Protein AF-0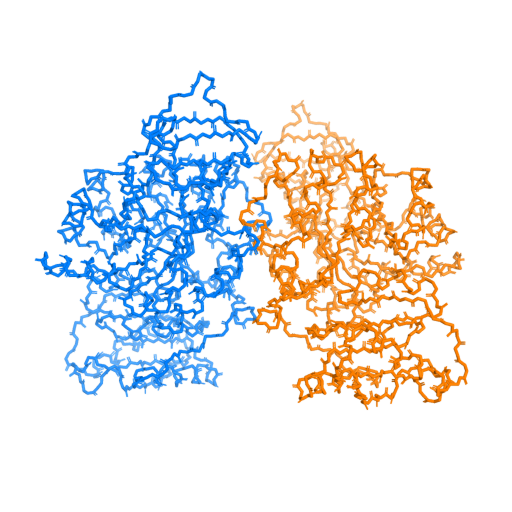000000065974204 (afdb_homodimer)

Structure (mmCIF, N/CA/C/O backbone):
data_AF-0000000065974204-model_v1
#
loop_
_entity.id
_entity.type
_entity.pdbx_description
1 polymer 'Pyruvate kinase'
#
loop_
_atom_site.group_PDB
_atom_site.id
_atom_site.type_symbol
_atom_site.label_atom_id
_atom_site.label_alt_id
_atom_site.label_comp_id
_atom_site.label_asym_id
_atom_site.label_entity_id
_atom_site.label_seq_id
_atom_site.pdbx_PDB_ins_code
_atom_site.Cartn_x
_atom_site.Cartn_y
_atom_site.Cartn_z
_atom_site.occupancy
_atom_site.B_iso_or_equiv
_atom_site.auth_seq_id
_atom_site.auth_comp_id
_atom_site.auth_asym_id
_atom_site.auth_atom_id
_atom_site.pdbx_PDB_model_num
ATOM 1 N N . MET A 1 1 ? -23.641 -4.953 14.516 1 28.25 1 MET A N 1
ATOM 2 C CA . MET A 1 1 ? -22.344 -4.434 14.914 1 28.25 1 MET A CA 1
ATOM 3 C C . MET A 1 1 ? -22.297 -2.912 14.797 1 28.25 1 MET A C 1
ATOM 5 O O . MET A 1 1 ? -22.609 -2.357 13.742 1 28.25 1 MET A O 1
ATOM 9 N N . VAL A 1 2 ? -22.734 -2.168 15.734 1 37.78 2 VAL A N 1
ATOM 10 C CA . VAL A 1 2 ? -22.703 -0.71 15.719 1 37.78 2 VAL A CA 1
ATOM 11 C C . VAL A 1 2 ? -21.5 -0.233 14.898 1 37.78 2 VAL A C 1
ATOM 13 O O . VAL A 1 2 ? -20.359 -0.632 15.156 1 37.78 2 VAL A O 1
ATOM 16 N N . GLY A 1 3 ? -21.562 -0.154 13.695 1 47.69 3 GLY A N 1
ATOM 17 C CA . GLY A 1 3 ? -20.531 0.169 12.711 1 47.69 3 GLY A CA 1
ATOM 18 C C . GLY A 1 3 ? -19.422 1.04 13.266 1 47.69 3 GLY A C 1
ATOM 19 O O . GLY A 1 3 ? -19.688 2.119 13.805 1 47.69 3 GLY A O 1
ATOM 20 N N . MET A 1 4 ? -18.312 0.484 13.617 1 61.38 4 MET A N 1
ATOM 21 C CA . MET A 1 4 ? -17.188 1.165 14.273 1 61.38 4 MET A CA 1
ATOM 22 C C . MET A 1 4 ? -16.859 2.467 13.555 1 61.38 4 MET A C 1
ATOM 24 O O . MET A 1 4 ? -16.875 2.529 12.328 1 61.38 4 MET A O 1
ATOM 28 N N . MET A 1 5 ? -16.938 3.635 14.258 1 81.44 5 MET A N 1
ATOM 29 C CA . MET A 1 5 ? -16.641 4.996 13.812 1 81.44 5 MET A CA 1
ATOM 30 C C . MET A 1 5 ? -15.219 5.102 13.289 1 81.44 5 MET A C 1
ATOM 32 O O . MET A 1 5 ? -14.328 4.387 13.75 1 81.44 5 MET A O 1
ATOM 36 N N . ARG A 1 6 ? -15.047 5.785 12.234 1 95 6 ARG A N 1
ATOM 37 C CA . ARG A 1 6 ? -13.734 6.066 11.656 1 95 6 ARG A CA 1
ATOM 38 C C . ARG A 1 6 ? -12.828 6.758 12.672 1 95 6 ARG A C 1
ATOM 40 O O . ARG A 1 6 ? -13.219 7.758 13.273 1 95 6 ARG A O 1
ATOM 47 N N . LYS A 1 7 ? -11.688 6.184 12.945 1 97.88 7 LYS A N 1
ATOM 48 C CA . LYS A 1 7 ? -10.711 6.781 13.844 1 97.88 7 LYS A CA 1
ATOM 49 C C . LYS A 1 7 ? -9.719 7.656 13.078 1 97.88 7 LYS A C 1
ATOM 51 O O . LYS A 1 7 ? -9.328 8.727 13.555 1 97.88 7 LYS A O 1
ATOM 56 N N . THR A 1 8 ? -9.289 7.191 11.891 1 98.56 8 THR A N 1
ATOM 57 C CA . THR A 1 8 ? -8.414 7.969 11.016 1 98.56 8 THR A CA 1
ATOM 58 C C . THR A 1 8 ? -9.094 9.266 10.586 1 98.56 8 THR A C 1
ATOM 60 O O . THR A 1 8 ? -10.281 9.273 10.258 1 98.56 8 THR A O 1
ATOM 63 N N . LYS A 1 9 ? -8.344 10.305 10.602 1 98.75 9 LYS A N 1
ATOM 64 C CA . LYS A 1 9 ? -8.938 11.609 10.305 1 98.75 9 LYS A CA 1
ATOM 65 C C . LYS A 1 9 ? -8.734 11.984 8.844 1 98.75 9 LYS A C 1
ATOM 67 O O . LYS A 1 9 ? -7.812 11.492 8.188 1 98.75 9 LYS A O 1
ATOM 72 N N . ILE A 1 10 ? -9.641 12.844 8.305 1 98.75 10 ILE A N 1
ATOM 73 C CA . ILE A 1 10 ? -9.625 13.227 6.895 1 98.75 10 ILE A CA 1
ATOM 74 C C . ILE A 1 10 ? -9.438 14.734 6.777 1 98.75 10 ILE A C 1
ATOM 76 O O . ILE A 1 10 ? -10.242 15.508 7.312 1 98.75 10 ILE A O 1
ATOM 80 N N . LEU A 1 11 ? -8.359 15.117 6.18 1 98.88 11 LEU A N 1
ATOM 81 C CA . LEU A 1 11 ? -8.055 16.5 5.816 1 98.88 11 LEU A CA 1
ATOM 82 C C . LEU A 1 11 ? -8.242 16.719 4.32 1 98.88 11 LEU A C 1
ATOM 84 O O . LEU A 1 11 ? -7.715 15.961 3.504 1 98.88 11 LEU A O 1
ATOM 88 N N . VAL A 1 12 ? -9.055 17.719 3.939 1 98.69 12 VAL A N 1
ATOM 89 C CA . VAL A 1 12 ? -9.266 17.984 2.52 1 98.69 12 VAL A CA 1
ATOM 90 C C . VAL A 1 12 ? -8.711 19.359 2.16 1 98.69 12 VAL A C 1
ATOM 92 O O . VAL A 1 12 ? -8.656 20.25 3.01 1 98.69 12 VAL A O 1
ATOM 95 N N . THR A 1 13 ? -8.273 19.516 0.985 1 98.5 13 THR A N 1
ATOM 96 C CA . THR A 1 13 ? -7.836 20.812 0.478 1 98.5 13 THR A CA 1
ATOM 97 C C . THR A 1 13 ? -8.977 21.531 -0.243 1 98.5 13 THR A C 1
ATOM 99 O O . THR A 1 13 ? -9.602 20.953 -1.143 1 98.5 13 THR A O 1
ATOM 102 N N . LEU A 1 14 ? -9.195 22.703 0.176 1 98.19 14 LEU A N 1
ATOM 103 C CA . LEU A 1 14 ? -10.273 23.469 -0.44 1 98.19 14 LEU A CA 1
ATOM 104 C C . LEU A 1 14 ? -9.836 24.031 -1.791 1 98.19 14 LEU A C 1
ATOM 106 O O . LEU A 1 14 ? -8.711 24.516 -1.933 1 98.19 14 LEU A O 1
ATOM 110 N N . GLY A 1 15 ? -10.648 23.875 -2.729 1 97.38 15 GLY A N 1
ATOM 111 C CA . GLY A 1 15 ? -10.453 24.375 -4.078 1 97.38 15 GLY A CA 1
ATOM 112 C C . GLY A 1 15 ? -11.727 24.391 -4.902 1 97.38 15 GLY A C 1
ATOM 113 O O . GLY A 1 15 ? -12.82 24.141 -4.375 1 97.38 15 GLY A O 1
ATOM 114 N N . PRO A 1 16 ? -11.656 24.719 -6.133 1 96.94 16 PRO A N 1
ATOM 115 C CA . PRO A 1 16 ? -12.828 24.906 -6.996 1 96.94 16 PRO A CA 1
ATOM 116 C C . PRO A 1 16 ? -13.727 23.688 -7.047 1 96.94 16 PRO A C 1
ATOM 118 O O . PRO A 1 16 ? -14.953 23.812 -7.164 1 96.94 16 PRO A O 1
ATOM 121 N N . SER A 1 17 ? -13.203 22.547 -6.922 1 97.19 17 SER A N 1
ATOM 122 C CA . SER A 1 17 ? -13.984 21.312 -7.035 1 97.19 17 SER A CA 1
ATOM 123 C C . SER A 1 17 ? -14.844 21.094 -5.801 1 97.19 17 SER A C 1
ATOM 125 O O . SER A 1 17 ? -15.867 20.391 -5.863 1 97.19 17 SER A O 1
ATOM 127 N N . LEU A 1 18 ? -14.445 21.688 -4.672 1 97.88 18 LEU A N 1
ATOM 128 C CA . LEU A 1 18 ? -15.094 21.344 -3.41 1 97.88 18 LEU A CA 1
ATOM 129 C C . LEU A 1 18 ? -15.789 22.547 -2.812 1 97.88 18 LEU A C 1
ATOM 131 O O . LEU A 1 18 ? -16.703 22.406 -1.991 1 97.88 18 LEU A O 1
ATOM 135 N N . GLU A 1 19 ? -15.406 23.766 -3.154 1 96.25 19 GLU A N 1
ATOM 136 C CA . GLU A 1 19 ? -15.82 24.984 -2.469 1 96.25 19 GLU A CA 1
ATOM 137 C C . GLU A 1 19 ? -17.344 25.109 -2.467 1 96.25 19 GLU A C 1
ATOM 139 O O . GLU A 1 19 ? -17.938 25.531 -1.467 1 96.25 19 GLU A O 1
ATOM 144 N N . ASN A 1 20 ? -18 24.734 -3.529 1 96.31 20 ASN A N 1
ATOM 145 C CA . ASN A 1 20 ? -19.453 24.859 -3.602 1 96.31 20 ASN A CA 1
ATOM 146 C C . ASN A 1 20 ? -20.156 23.625 -3.061 1 96.31 20 ASN A C 1
ATOM 148 O O . ASN A 1 20 ? -21.391 23.578 -3.02 1 96.31 20 ASN A O 1
ATOM 152 N N . LYS A 1 21 ? -19.438 22.641 -2.719 1 97 21 LYS A N 1
ATOM 153 C CA . LYS A 1 21 ? -20 21.391 -2.225 1 97 21 LYS A CA 1
ATOM 154 C C . LYS A 1 21 ? -19.531 21.094 -0.803 1 97 21 LYS A C 1
ATOM 156 O O . LYS A 1 21 ? -19.688 19.969 -0.315 1 97 21 LYS A O 1
ATOM 161 N N . LEU A 1 22 ? -19 22.062 -0.17 1 97.31 22 LEU A N 1
ATOM 162 C CA . LEU A 1 22 ? -18.422 21.859 1.151 1 97.31 22 LEU A CA 1
ATOM 163 C C . LEU A 1 22 ? -19.469 21.375 2.143 1 97.31 22 LEU A C 1
ATOM 165 O O . LEU A 1 22 ? -19.156 20.578 3.035 1 97.31 22 LEU A O 1
ATOM 169 N N . ASP A 1 23 ? -20.688 21.797 2.01 1 95.69 23 ASP A N 1
ATOM 170 C CA . ASP A 1 23 ? -21.766 21.391 2.898 1 95.69 23 ASP A CA 1
ATOM 171 C C . ASP A 1 23 ? -22.016 19.891 2.836 1 95.69 23 ASP A C 1
ATOM 173 O O . ASP A 1 23 ? -22.422 19.281 3.828 1 95.69 23 ASP A O 1
ATOM 177 N N . LYS A 1 24 ? -21.734 19.344 1.691 1 96.81 24 LYS A N 1
ATOM 178 C CA . LYS A 1 24 ? -21.938 17.922 1.504 1 96.81 24 LYS A CA 1
ATOM 179 C C . LYS A 1 24 ? -20.812 17.109 2.148 1 96.81 24 LYS A C 1
ATOM 181 O O . LYS A 1 24 ? -20.969 15.914 2.406 1 96.81 24 LYS A O 1
ATOM 186 N N . ALA A 1 25 ? -19.719 17.75 2.396 1 97.19 25 ALA A N 1
ATOM 187 C CA . ALA A 1 25 ? -18.531 17.047 2.875 1 97.19 25 ALA A CA 1
ATOM 188 C C . ALA A 1 25 ? -18.297 17.312 4.363 1 97.19 25 ALA A C 1
ATOM 190 O O . ALA A 1 25 ? -17.547 16.578 5.016 1 97.19 25 ALA A O 1
ATOM 191 N N . ILE A 1 26 ? -18.984 18.266 4.883 1 97.38 26 ILE A N 1
ATOM 192 C CA . ILE A 1 26 ? -18.656 18.844 6.176 1 97.38 26 ILE A CA 1
ATOM 193 C C . ILE A 1 26 ? -18.766 17.781 7.266 1 97.38 26 ILE A C 1
ATOM 195 O O . ILE A 1 26 ? -17.984 17.797 8.227 1 97.38 26 ILE A O 1
ATOM 199 N N . ASN A 1 27 ? -19.672 16.812 7.117 1 96 27 ASN A N 1
ATOM 200 C CA . ASN A 1 27 ? -19.875 15.781 8.133 1 96 27 ASN A CA 1
ATOM 201 C C . ASN A 1 27 ? -18.953 14.586 7.918 1 96 27 ASN A C 1
ATOM 203 O O . ASN A 1 27 ? -18.906 13.68 8.75 1 96 27 ASN A O 1
ATOM 207 N N . LEU A 1 28 ? -18.156 14.641 6.84 1 97.06 28 LEU A N 1
ATOM 208 C CA . LEU A 1 28 ? -17.281 13.523 6.512 1 97.06 28 LEU A CA 1
ATOM 209 C C . LEU A 1 28 ? -15.82 13.875 6.762 1 97.06 28 LEU A C 1
ATOM 211 O O . LEU A 1 28 ? -14.953 13 6.781 1 97.06 28 LEU A O 1
ATOM 215 N N . ILE A 1 29 ? -15.57 15.172 6.965 1 98.38 29 ILE A N 1
ATOM 216 C CA . ILE A 1 29 ? -14.172 15.594 7.059 1 98.38 29 ILE A CA 1
ATOM 217 C C . ILE A 1 29 ? -13.891 16.109 8.469 1 98.38 29 ILE A C 1
ATOM 219 O O . ILE A 1 29 ? -14.812 16.438 9.219 1 98.38 29 ILE A O 1
ATOM 223 N N . ASP A 1 30 ? -12.586 16.203 8.781 1 98.44 30 ASP A N 1
ATOM 224 C CA . ASP A 1 30 ? -12.156 16.609 10.117 1 98.44 30 ASP A CA 1
ATOM 225 C C . ASP A 1 30 ? -11.391 17.938 10.055 1 98.44 30 ASP A C 1
ATOM 227 O O . ASP A 1 30 ? -11.25 18.625 11.07 1 98.44 30 ASP A O 1
ATOM 231 N N . GLY A 1 31 ? -10.906 18.219 8.906 1 98.62 31 GLY A N 1
ATOM 232 C CA . GLY A 1 31 ? -10.164 19.469 8.719 1 98.62 31 GLY A CA 1
ATOM 233 C C . GLY A 1 31 ? -10.148 19.938 7.273 1 98.62 31 GLY A C 1
ATOM 234 O O . GLY A 1 31 ? -10.492 19.172 6.363 1 98.62 31 GLY A O 1
ATOM 235 N N . VAL A 1 32 ? -9.766 21.203 7.09 1 98.75 32 VAL A N 1
ATOM 236 C CA . VAL A 1 32 ? -9.633 21.812 5.77 1 98.75 32 VAL A CA 1
ATOM 237 C C . VAL A 1 32 ? -8.266 22.484 5.645 1 98.75 32 VAL A C 1
ATOM 239 O O . VAL A 1 32 ? -7.84 23.219 6.543 1 98.75 32 VAL A O 1
ATOM 242 N N . ARG A 1 33 ? -7.641 22.141 4.59 1 98.81 33 ARG A N 1
ATOM 243 C CA . ARG A 1 33 ? -6.375 22.766 4.223 1 98.81 33 ARG A CA 1
ATOM 244 C C . ARG A 1 33 ? -6.598 23.906 3.223 1 98.81 33 ARG A C 1
ATOM 246 O O . ARG A 1 33 ? -7.289 23.719 2.217 1 98.81 33 ARG A O 1
ATOM 253 N N . PHE A 1 34 ? -6.027 25.062 3.527 1 98.75 34 PHE A N 1
ATOM 254 C CA . PHE A 1 34 ? -5.902 26.141 2.564 1 98.75 34 PHE A CA 1
ATOM 255 C C . PHE A 1 34 ? -4.492 26.203 1.996 1 98.75 34 PHE A C 1
ATOM 257 O O . PHE A 1 34 ? -3.545 26.562 2.703 1 98.75 34 PHE A O 1
ATOM 264 N N . ASN A 1 35 ? -4.371 25.828 0.759 1 97.81 35 ASN A N 1
ATOM 265 C CA . ASN A 1 35 ? -3.078 25.875 0.081 1 97.81 35 ASN A CA 1
ATOM 266 C C . ASN A 1 35 ? -2.744 27.281 -0.401 1 97.81 35 ASN A C 1
ATOM 268 O O . ASN A 1 35 ? -3.219 27.703 -1.455 1 97.81 35 ASN A O 1
ATOM 272 N N . MET A 1 36 ? -1.787 27.922 0.181 1 97.69 36 MET A N 1
ATOM 273 C CA . MET A 1 36 ? -1.548 29.344 -0.048 1 97.69 36 MET A CA 1
ATOM 274 C C . MET A 1 36 ? -0.706 29.562 -1.301 1 97.69 36 MET A C 1
ATOM 276 O O . MET A 1 36 ? -0.448 30.703 -1.691 1 97.69 36 MET A O 1
ATOM 280 N N . SER A 1 37 ? -0.3 28.453 -1.907 1 92.5 37 SER A N 1
ATOM 281 C CA . SER A 1 37 ? 0.265 28.594 -3.244 1 92.5 37 SER A CA 1
ATOM 282 C C . SER A 1 37 ? -0.793 29.047 -4.246 1 92.5 37 SER A C 1
ATOM 284 O O . SER A 1 37 ? -0.466 29.609 -5.289 1 92.5 37 SER A O 1
ATOM 286 N N . HIS A 1 38 ? -2.031 28.828 -3.877 1 93 38 HIS A N 1
ATOM 287 C CA . HIS A 1 38 ? -3.121 29.094 -4.809 1 93 38 HIS A CA 1
ATOM 288 C C . HIS A 1 38 ? -4.195 29.969 -4.164 1 93 38 HIS A C 1
ATOM 290 O O . HIS A 1 38 ? -4.895 30.703 -4.852 1 93 38 HIS A O 1
ATOM 296 N N . ALA A 1 39 ? -4.285 29.859 -2.889 1 96 39 ALA A N 1
ATOM 297 C CA . ALA A 1 39 ? -5.352 30.578 -2.184 1 96 39 ALA A CA 1
ATOM 298 C C . ALA A 1 39 ? -4.867 31.938 -1.698 1 96 39 ALA A C 1
ATOM 300 O O . ALA A 1 39 ? -3.664 32.188 -1.577 1 96 39 ALA A O 1
ATOM 301 N N . THR A 1 40 ? -5.867 32.844 -1.42 1 96.81 40 THR A N 1
ATOM 302 C CA . THR A 1 40 ? -5.637 34.125 -0.787 1 96.81 40 THR A CA 1
ATOM 303 C C . THR A 1 40 ? -6.336 34.188 0.567 1 96.81 40 THR A C 1
ATOM 305 O O . THR A 1 40 ? -7.195 33.375 0.872 1 96.81 40 THR A O 1
ATOM 308 N N . THR A 1 41 ? -5.914 35.188 1.344 1 97.75 41 THR A N 1
ATOM 309 C CA . THR A 1 41 ? -6.551 35.344 2.645 1 97.75 41 THR A CA 1
ATOM 310 C C . THR A 1 41 ? -8.031 35.656 2.484 1 97.75 41 THR A C 1
ATOM 312 O O . THR A 1 41 ? -8.859 35.219 3.295 1 97.75 41 THR A O 1
ATOM 315 N N . ASP A 1 42 ? -8.383 36.344 1.421 1 97.75 42 ASP A N 1
ATOM 316 C CA . ASP A 1 42 ? -9.781 36.656 1.136 1 97.75 42 ASP A CA 1
ATOM 317 C C . ASP A 1 42 ? -10.562 35.375 0.842 1 97.75 42 ASP A C 1
ATOM 319 O O . ASP A 1 42 ? -11.695 35.219 1.3 1 97.75 42 ASP A O 1
ATOM 323 N N . TYR A 1 43 ? -9.953 34.594 0.097 1 97.69 43 TYR A N 1
ATOM 324 C CA . TYR A 1 43 ? -10.57 33.312 -0.207 1 97.69 43 TYR A CA 1
ATOM 325 C C . TYR A 1 43 ? -10.812 32.5 1.065 1 97.69 43 TYR A C 1
ATOM 327 O O . TYR A 1 43 ? -11.891 31.938 1.263 1 97.69 43 TYR A O 1
ATOM 335 N N . CYS A 1 44 ? -9.867 32.469 1.905 1 98.25 44 CYS A N 1
ATOM 336 C CA . CYS A 1 44 ? -9.969 31.75 3.166 1 98.25 44 CYS A CA 1
ATOM 337 C C . CYS A 1 44 ? -11.117 32.281 4.012 1 98.25 44 CYS A C 1
ATOM 339 O O . CYS A 1 44 ? -11.891 31.516 4.578 1 98.25 44 CYS A O 1
ATOM 341 N N . GLU A 1 45 ? -11.195 33.562 4.074 1 97.88 45 GLU A N 1
ATOM 342 C CA . GLU A 1 45 ? -12.164 34.219 4.934 1 97.88 45 GLU A CA 1
ATOM 343 C C . GLU A 1 45 ? -13.586 33.812 4.605 1 97.88 45 GLU A C 1
ATOM 345 O O . GLU A 1 45 ? -14.438 33.719 5.496 1 97.88 45 GLU A O 1
ATOM 350 N N . LYS A 1 46 ? -13.82 33.438 3.375 1 97.62 46 LYS A N 1
ATOM 351 C CA . LYS A 1 46 ? -15.148 33.094 2.896 1 97.62 46 LYS A CA 1
ATOM 352 C C . LYS A 1 46 ? -15.664 31.828 3.576 1 97.62 46 LYS A C 1
ATOM 354 O O . LYS A 1 46 ? -16.875 31.594 3.65 1 97.62 46 LYS A O 1
ATOM 359 N N . PHE A 1 47 ? -14.789 31.031 4.09 1 98.06 47 PHE A N 1
ATOM 360 C CA . PHE A 1 47 ? -15.211 29.703 4.523 1 98.06 47 PHE A CA 1
ATOM 361 C C . PHE A 1 47 ? -15.062 29.562 6.031 1 98.06 47 PHE A C 1
ATOM 363 O O . PHE A 1 47 ? -15.445 28.547 6.605 1 98.06 47 PHE A O 1
ATOM 370 N N . LEU A 1 48 ? -14.531 30.562 6.742 1 98 48 LEU A N 1
ATOM 371 C CA . LEU A 1 48 ? -14.211 30.453 8.156 1 98 48 LEU A CA 1
ATOM 372 C C . LEU A 1 48 ? -15.477 30.234 8.984 1 98 48 LEU A C 1
ATOM 374 O O . LEU A 1 48 ? -15.469 29.453 9.945 1 98 48 LEU A O 1
ATOM 378 N N . ASN A 1 49 ? -16.547 30.828 8.602 1 97.31 49 ASN A N 1
ATOM 379 C CA . ASN A 1 49 ? -17.781 30.719 9.367 1 97.31 49 ASN A CA 1
ATOM 380 C C . ASN A 1 49 ? -18.312 29.297 9.375 1 97.31 49 ASN A C 1
ATOM 382 O O . ASN A 1 49 ? -18.672 28.766 10.43 1 97.31 49 ASN A O 1
ATOM 386 N N . ILE A 1 50 ? -18.406 28.703 8.195 1 97.06 50 ILE A N 1
ATOM 387 C CA . ILE A 1 50 ? -18.922 27.344 8.109 1 97.06 50 ILE A CA 1
ATOM 388 C C . ILE A 1 50 ? -18 26.391 8.859 1 97.06 50 ILE A C 1
ATOM 390 O O . ILE A 1 50 ? -18.469 25.438 9.484 1 97.06 50 ILE A O 1
ATOM 394 N N . LEU A 1 51 ? -16.719 26.609 8.805 1 97.94 51 LEU A N 1
ATOM 395 C CA . LEU A 1 51 ? -15.758 25.75 9.484 1 97.94 51 LEU A CA 1
ATOM 396 C C . LEU A 1 51 ? -15.883 25.891 11 1 97.94 51 LEU A C 1
ATOM 398 O O . LEU A 1 51 ? -15.852 24.891 11.719 1 97.94 51 LEU A O 1
ATOM 402 N N . GLU A 1 52 ? -16.047 27.109 11.445 1 96.88 52 GLU A N 1
ATOM 403 C CA . GLU A 1 52 ? -16.203 27.375 12.867 1 96.88 52 GLU A CA 1
ATOM 404 C C . GLU A 1 52 ? -17.484 26.766 13.414 1 96.88 52 GLU A C 1
ATOM 406 O O . GLU A 1 52 ? -17.484 26.125 14.469 1 96.88 52 GLU A O 1
ATOM 411 N N . LYS A 1 53 ? -18.5 26.922 12.648 1 96.12 53 LYS A N 1
ATOM 412 C CA . LYS A 1 53 ? -19.812 26.422 13.062 1 96.12 53 LYS A CA 1
ATOM 413 C C . LYS A 1 53 ? -19.781 24.906 13.219 1 96.12 53 LYS A C 1
ATOM 415 O O . LYS A 1 53 ? -20.484 24.344 14.062 1 96.12 53 LYS A O 1
ATOM 420 N N . ASN A 1 54 ? -18.969 24.266 12.5 1 96.56 54 ASN A N 1
ATOM 421 C CA . ASN A 1 54 ? -18.953 22.797 12.5 1 96.56 54 ASN A CA 1
ATOM 422 C C . ASN A 1 54 ? -17.719 22.25 13.203 1 96.56 54 ASN A C 1
ATOM 424 O O . ASN A 1 54 ? -17.422 21.062 13.102 1 96.56 54 ASN A O 1
ATOM 428 N N . ASN A 1 55 ? -16.938 23.109 13.859 1 96.31 55 ASN A N 1
ATOM 429 C CA . ASN A 1 55 ? -15.734 22.75 14.602 1 96.31 55 ASN A CA 1
ATOM 430 C C . ASN A 1 55 ? -14.734 21.984 13.727 1 96.31 55 ASN A C 1
ATOM 432 O O . ASN A 1 55 ? -14.188 20.969 14.141 1 96.31 55 ASN A O 1
ATOM 436 N N . ILE A 1 56 ? -14.594 22.438 12.469 1 97.94 56 ILE A N 1
ATOM 437 C CA . ILE A 1 56 ? -13.641 21.859 11.531 1 97.94 56 ILE A CA 1
ATOM 438 C C . ILE A 1 56 ? -12.258 22.484 11.742 1 97.94 56 ILE A C 1
ATOM 440 O O . ILE A 1 56 ? -12.141 23.703 11.836 1 97.94 56 ILE A O 1
ATOM 444 N N . ALA A 1 57 ? -11.227 21.641 11.867 1 98.56 57 ALA A N 1
ATOM 445 C CA . ALA A 1 57 ? -9.867 22.156 12.023 1 98.56 57 ALA A CA 1
ATOM 446 C C . ALA A 1 57 ? -9.406 22.891 10.766 1 98.56 57 ALA A C 1
ATOM 448 O O . ALA A 1 57 ? -9.656 22.422 9.648 1 98.56 57 ALA A O 1
ATOM 449 N N . LYS A 1 58 ? -8.766 24.031 10.922 1 98.75 58 LYS A N 1
ATOM 450 C CA . LYS A 1 58 ? -8.227 24.828 9.812 1 98.75 58 LYS A CA 1
ATOM 451 C C . LYS A 1 58 ? -6.711 24.703 9.734 1 98.75 58 LYS A C 1
ATOM 453 O O . LYS A 1 58 ? -6.012 24.922 10.727 1 98.75 58 LYS A O 1
ATOM 458 N N . VAL A 1 59 ? -6.23 24.328 8.508 1 98.81 59 VAL A N 1
ATOM 459 C CA . VAL A 1 59 ? -4.797 24.203 8.273 1 98.81 59 VAL A CA 1
ATOM 460 C C . VAL A 1 59 ? -4.371 25.188 7.18 1 98.81 59 VAL A C 1
ATOM 462 O O . VAL A 1 59 ? -4.828 25.078 6.039 1 98.81 59 VAL A O 1
ATOM 465 N N . MET A 1 60 ? -3.551 26.172 7.531 1 98.81 60 MET A N 1
ATOM 466 C CA . MET A 1 60 ? -2.947 27.031 6.512 1 98.81 60 MET A CA 1
ATOM 467 C C . MET A 1 60 ? -1.633 26.438 6.016 1 98.81 60 MET A C 1
ATOM 469 O O . MET A 1 60 ? -0.69 26.266 6.789 1 98.81 60 MET A O 1
ATOM 473 N N . ASP A 1 61 ? -1.582 26.094 4.781 1 98.5 61 ASP A N 1
ATOM 474 C CA . ASP A 1 61 ? -0.397 25.516 4.152 1 98.5 61 ASP A CA 1
ATOM 475 C C . ASP A 1 61 ? 0.396 26.594 3.398 1 98.5 61 ASP A C 1
ATOM 477 O O . ASP A 1 61 ? 0.02 26.984 2.293 1 98.5 61 ASP A O 1
ATOM 481 N N . LEU A 1 62 ? 1.541 26.953 3.982 1 98.25 62 LEU A N 1
ATOM 482 C CA . LEU A 1 62 ? 2.34 28.031 3.42 1 98.25 62 LEU A CA 1
ATOM 483 C C . LEU A 1 62 ? 3.018 27.594 2.125 1 98.25 62 LEU A C 1
ATOM 485 O O . LEU A 1 62 ? 3.41 26.422 1.988 1 98.25 62 LEU A O 1
ATOM 489 N N . LYS A 1 63 ? 3.107 28.469 1.244 1 94.06 63 LYS A N 1
ATOM 490 C CA . LYS A 1 63 ? 3.715 28.203 -0.055 1 94.06 63 LYS A CA 1
ATOM 491 C C . LYS A 1 63 ? 5.195 27.859 0.09 1 94.06 63 LYS A C 1
ATOM 493 O O . LYS A 1 63 ? 5.68 26.906 -0.508 1 94.06 63 LYS A O 1
ATOM 498 N N . GLY A 1 64 ? 5.875 28.562 0.979 1 89.81 64 GLY A N 1
ATOM 499 C CA . GLY A 1 64 ? 7.316 28.406 1.117 1 89.81 64 GLY A CA 1
ATOM 500 C C . GLY A 1 64 ? 8.086 28.938 -0.078 1 89.81 64 GLY A C 1
ATOM 501 O O . GLY A 1 64 ? 7.508 29.547 -0.984 1 89.81 64 GLY A O 1
ATOM 502 N N . ILE A 1 65 ? 9.375 28.734 -0.028 1 83.25 65 ILE A N 1
ATOM 503 C CA . ILE A 1 65 ? 10.234 29.234 -1.1 1 83.25 65 ILE A CA 1
ATOM 504 C C . ILE A 1 65 ? 10.453 28.125 -2.135 1 83.25 65 ILE A C 1
ATOM 506 O O . ILE A 1 65 ? 10.992 27.062 -1.814 1 83.25 65 ILE A O 1
ATOM 510 N N . LYS A 1 66 ? 9.906 28.312 -3.262 1 83.69 66 LYS A N 1
ATOM 511 C CA . LYS A 1 66 ? 10.062 27.328 -4.332 1 83.69 66 LYS A CA 1
ATOM 512 C C . LYS A 1 66 ? 10.914 27.891 -5.469 1 83.69 66 LYS A C 1
ATOM 514 O O . LYS A 1 66 ? 10.695 29.016 -5.926 1 83.69 66 LYS A O 1
ATOM 519 N N . ILE A 1 67 ? 11.898 27.094 -5.816 1 90.12 67 ILE A N 1
ATOM 520 C CA . ILE A 1 67 ? 12.75 27.469 -6.941 1 90.12 67 ILE A CA 1
ATOM 521 C C . ILE A 1 67 ? 12.047 27.125 -8.258 1 90.12 67 ILE A C 1
ATOM 523 O O . ILE A 1 67 ? 11.469 26.047 -8.398 1 90.12 67 ILE A O 1
ATOM 527 N N . ARG A 1 68 ? 12.055 28.094 -9.141 1 94.12 68 ARG A N 1
ATOM 528 C CA . ARG A 1 68 ? 11.391 27.938 -10.43 1 94.12 68 ARG A CA 1
ATOM 529 C C . ARG A 1 68 ? 12.266 28.453 -11.57 1 94.12 68 ARG A C 1
ATOM 531 O O . ARG A 1 68 ? 13.188 29.234 -11.344 1 94.12 68 ARG A O 1
ATOM 538 N N . ILE A 1 69 ? 11.945 28 -12.742 1 95.62 69 ILE A N 1
ATOM 539 C CA . ILE A 1 69 ? 12.594 28.516 -13.938 1 95.62 69 ILE A CA 1
ATOM 540 C C . ILE A 1 69 ? 12.062 29.922 -14.234 1 95.62 69 ILE A C 1
ATOM 542 O O . ILE A 1 69 ? 10.867 30.094 -14.484 1 95.62 69 ILE A O 1
ATOM 546 N N . LYS A 1 70 ? 12.891 30.812 -14.188 1 95.94 70 LYS A N 1
ATOM 547 C CA . LYS A 1 70 ? 12.516 32.188 -14.469 1 95.94 70 LYS A CA 1
ATOM 548 C C . LYS A 1 70 ? 12.508 32.469 -15.969 1 95.94 70 LYS A C 1
ATOM 550 O O . LYS A 1 70 ? 11.602 33.125 -16.484 1 95.94 70 LYS A O 1
ATOM 555 N N . GLU A 1 71 ? 13.562 31.984 -16.609 1 95.44 71 GLU A N 1
ATOM 556 C CA . GLU A 1 71 ? 13.719 32.25 -18.031 1 95.44 71 GLU A CA 1
ATOM 557 C C . GLU A 1 71 ? 14.43 31.094 -18.734 1 95.44 71 GLU A C 1
ATOM 559 O O . GLU A 1 71 ? 15.352 30.5 -18.156 1 95.44 71 GLU A O 1
ATOM 564 N N . VAL A 1 72 ? 13.953 30.812 -19.922 1 95.62 72 VAL A N 1
ATOM 565 C CA . VAL A 1 72 ? 14.594 29.797 -20.75 1 95.62 72 VAL A CA 1
ATOM 566 C C . VAL A 1 72 ? 15.094 30.438 -22.047 1 95.62 72 VAL A C 1
ATOM 568 O O . VAL A 1 72 ? 14.297 30.969 -22.844 1 95.62 72 VAL A O 1
ATOM 571 N N . LYS A 1 73 ? 16.375 30.422 -22.219 1 92.69 73 LYS A N 1
ATOM 572 C CA . LYS A 1 73 ? 16.969 31.016 -23.422 1 92.69 73 LYS A CA 1
ATOM 573 C C . LYS A 1 73 ? 17.453 29.938 -24.391 1 92.69 73 LYS A C 1
ATOM 575 O O . LYS A 1 73 ? 18.625 29.906 -24.75 1 92.69 73 LYS A O 1
ATOM 580 N N . LEU A 1 74 ? 16.781 28.938 -24.516 1 90.5 74 LEU A N 1
ATOM 581 C CA . LEU A 1 74 ? 17.062 27.875 -25.469 1 90.5 74 LEU A CA 1
ATOM 582 C C . LEU A 1 74 ? 16.109 27.938 -26.656 1 90.5 74 LEU A C 1
ATOM 584 O O . LEU A 1 74 ? 14.938 28.266 -26.5 1 90.5 74 LEU A O 1
ATOM 588 N N . LYS A 1 75 ? 16.516 27.812 -27.891 1 81 75 LYS A N 1
ATOM 589 C CA . LYS A 1 75 ? 15.766 27.969 -29.141 1 81 75 LYS A CA 1
ATOM 590 C C . LYS A 1 75 ? 14.484 27.141 -29.109 1 81 75 LYS A C 1
ATOM 592 O O . LYS A 1 75 ? 13.391 27.672 -29.344 1 81 75 LYS A O 1
ATOM 597 N N . ASN A 1 76 ? 14.492 25.859 -28.938 1 84.44 76 ASN A N 1
ATOM 598 C CA . ASN A 1 76 ? 13.32 25.016 -29.062 1 84.44 76 ASN A CA 1
ATOM 599 C C . ASN A 1 76 ? 12.773 24.594 -27.688 1 84.44 76 ASN A C 1
ATOM 601 O O . ASN A 1 76 ? 11.828 23.812 -27.609 1 84.44 76 ASN A O 1
ATOM 605 N N . LYS A 1 77 ? 13.242 25.172 -26.625 1 91.94 77 LYS A N 1
ATOM 606 C CA . LYS A 1 77 ? 12.812 24.891 -25.266 1 91.94 77 LYS A CA 1
ATOM 607 C C . LYS A 1 77 ? 12.719 23.391 -25 1 91.94 77 LYS A C 1
ATOM 609 O O . LYS A 1 77 ? 11.781 22.922 -24.344 1 91.94 77 LYS A O 1
ATOM 614 N N . ILE A 1 78 ? 13.461 22.719 -25.766 1 93.75 78 ILE A N 1
ATOM 615 C CA . ILE A 1 78 ? 13.578 21.281 -25.578 1 93.75 78 ILE A CA 1
ATOM 616 C C . ILE A 1 78 ? 15.008 20.922 -25.188 1 93.75 78 ILE A C 1
ATOM 618 O O . ILE A 1 78 ? 15.961 21.297 -25.859 1 93.75 78 ILE A O 1
ATOM 622 N N . LEU A 1 79 ? 15.086 20.297 -24.078 1 95.31 79 LEU A N 1
ATOM 623 C CA . LEU A 1 79 ? 16.375 19.766 -23.625 1 95.31 79 LEU A CA 1
ATOM 624 C C . LEU A 1 79 ? 16.594 18.344 -24.141 1 95.31 79 LEU A C 1
ATOM 626 O O . LEU A 1 79 ? 15.719 17.484 -24 1 95.31 79 LEU A O 1
ATOM 630 N N . LYS A 1 80 ? 17.703 18.062 -24.766 1 94.19 80 LYS A N 1
ATOM 631 C CA . LYS A 1 80 ? 18.031 16.734 -25.297 1 94.19 80 LYS A CA 1
ATOM 632 C C . LYS A 1 80 ? 19.062 16.031 -24.422 1 94.19 80 LYS A C 1
ATOM 634 O O . LYS A 1 80 ? 19.984 16.672 -23.891 1 94.19 80 LYS A O 1
ATOM 639 N N . MET A 1 81 ? 18.891 14.805 -24.312 1 94.88 81 MET A N 1
ATOM 640 C CA . MET A 1 81 ? 19.844 14.008 -23.547 1 94.88 81 MET A CA 1
ATOM 641 C C . MET A 1 81 ? 21.281 14.234 -24.031 1 94.88 81 MET A C 1
ATOM 643 O O . MET A 1 81 ? 21.531 14.234 -25.234 1 94.88 81 MET A O 1
ATOM 647 N N . GLY A 1 82 ? 22.109 14.445 -23.062 1 96.12 82 GLY A N 1
ATOM 648 C CA . GLY A 1 82 ? 23.516 14.641 -23.391 1 96.12 82 GLY A CA 1
ATOM 649 C C . GLY A 1 82 ? 23.875 16.094 -23.656 1 96.12 82 GLY A C 1
ATOM 650 O O . GLY A 1 82 ? 25.062 16.453 -23.656 1 96.12 82 GLY A O 1
ATOM 651 N N . GLU A 1 83 ? 22.906 16.906 -23.812 1 95.19 83 GLU A N 1
ATOM 652 C CA . GLU A 1 83 ? 23.125 18.328 -24.078 1 95.19 83 GLU A CA 1
ATOM 653 C C . GLU A 1 83 ? 23.672 19.047 -22.844 1 95.19 83 GLU A C 1
ATOM 655 O O . GLU A 1 83 ? 23.281 18.734 -21.719 1 95.19 83 GLU A O 1
ATOM 660 N N . LYS A 1 84 ? 24.594 19.984 -23.109 1 96.56 84 LYS A N 1
ATOM 661 C CA . LYS A 1 84 ? 25.109 20.812 -22.031 1 96.56 84 LYS A CA 1
ATOM 662 C C . LYS A 1 84 ? 24.375 22.156 -21.969 1 96.56 84 LYS A C 1
ATOM 664 O O . LYS A 1 84 ? 24.078 22.75 -23.016 1 96.56 84 LYS A O 1
ATOM 669 N N . VAL A 1 85 ? 24.078 22.562 -20.828 1 96.44 85 VAL A N 1
ATOM 670 C CA . VAL A 1 85 ? 23.391 23.844 -20.656 1 96.44 85 VAL A CA 1
ATOM 671 C C . VAL A 1 85 ? 24.062 24.641 -19.531 1 96.44 85 VAL A C 1
ATOM 673 O O . VAL A 1 85 ? 24.641 24.062 -18.609 1 96.44 85 VAL A O 1
ATOM 676 N N . VAL A 1 86 ? 24 25.891 -19.656 1 96.19 86 VAL A N 1
ATOM 677 C CA . VAL A 1 86 ? 24.562 26.766 -18.641 1 96.19 86 VAL A CA 1
ATOM 678 C C . VAL A 1 86 ? 23.438 27.344 -17.797 1 96.19 86 VAL A C 1
ATOM 680 O O . VAL A 1 86 ? 22.578 28.078 -18.297 1 96.19 86 VAL A O 1
ATOM 683 N N . ILE A 1 87 ? 23.516 27.094 -16.516 1 96.12 87 ILE A N 1
ATOM 684 C CA . ILE A 1 87 ? 22.531 27.656 -15.586 1 96.12 87 ILE A CA 1
ATOM 685 C C . ILE A 1 87 ? 22.859 29.109 -15.305 1 96.12 87 ILE A C 1
ATOM 687 O O . ILE A 1 87 ? 24.016 29.453 -14.984 1 96.12 87 ILE A O 1
ATOM 691 N N . GLY A 1 88 ? 21.938 29.953 -15.359 1 93.94 88 GLY A N 1
ATOM 692 C CA . GLY A 1 88 ? 22.156 31.375 -15.242 1 93.94 88 GLY A CA 1
ATOM 693 C C . GLY A 1 88 ? 22.188 32.094 -16.578 1 93.94 88 GLY A C 1
ATOM 694 O O . GLY A 1 88 ? 22.047 33.312 -16.641 1 93.94 88 GLY A O 1
ATOM 695 N N . GLU A 1 89 ? 22.406 31.297 -17.688 1 94.44 89 GLU A N 1
ATOM 696 C CA . GLU A 1 89 ? 22.406 31.844 -19.047 1 94.44 89 GLU A CA 1
ATOM 697 C C . GLU A 1 89 ? 21.328 31.188 -19.906 1 94.44 89 GLU A C 1
ATOM 699 O O . GLU A 1 89 ? 20.266 31.766 -20.141 1 94.44 89 GLU A O 1
ATOM 704 N N . ASP A 1 90 ? 21.516 29.906 -20.094 1 95.62 90 ASP A N 1
ATOM 705 C CA . ASP A 1 90 ? 20.531 29.172 -20.891 1 95.62 90 ASP A CA 1
ATOM 706 C C . ASP A 1 90 ? 19.219 29 -20.125 1 95.62 90 ASP A C 1
ATOM 708 O O . ASP A 1 90 ? 18.141 29.094 -20.703 1 95.62 90 ASP A O 1
ATOM 712 N N . ILE A 1 91 ? 19.375 28.656 -18.875 1 95.88 91 ILE A N 1
ATOM 713 C CA . ILE A 1 91 ? 18.266 28.5 -17.938 1 95.88 91 ILE A CA 1
ATOM 714 C C . ILE A 1 91 ? 18.5 29.391 -16.719 1 95.88 91 ILE A C 1
ATOM 716 O O . ILE A 1 91 ? 19.516 29.234 -16.031 1 95.88 91 ILE A O 1
ATOM 720 N N . LYS A 1 92 ? 17.625 30.25 -16.484 1 96.19 92 LYS A N 1
ATOM 721 C CA . LYS A 1 92 ? 17.719 31.125 -15.32 1 96.19 92 LYS A CA 1
ATOM 722 C C . LYS A 1 92 ? 16.672 30.75 -14.266 1 96.19 92 LYS A C 1
ATOM 724 O O . LYS A 1 92 ? 15.508 30.516 -14.594 1 96.19 92 LYS A O 1
ATOM 729 N N . LEU A 1 93 ? 17.156 30.703 -13.062 1 94.81 93 LEU A N 1
ATOM 730 C CA . LEU A 1 93 ? 16.266 30.406 -11.945 1 94.81 93 LEU A CA 1
ATOM 731 C C . LEU A 1 93 ? 15.875 31.688 -11.203 1 94.81 93 LEU A C 1
ATOM 733 O O . LEU A 1 93 ? 16.516 32.719 -11.375 1 94.81 93 LEU A O 1
ATOM 737 N N . ASN A 1 94 ? 14.867 31.609 -10.438 1 92.19 94 ASN A N 1
ATOM 738 C CA . ASN A 1 94 ? 14.406 32.781 -9.688 1 92.19 94 ASN A CA 1
ATOM 739 C C . ASN A 1 94 ? 15.273 33 -8.445 1 92.19 94 ASN A C 1
ATOM 741 O O . ASN A 1 94 ? 15.109 34.031 -7.762 1 92.19 94 ASN A O 1
ATOM 745 N N . TYR A 1 95 ? 16.141 32.062 -8.203 1 89.25 95 TYR A N 1
ATOM 746 C CA . TYR A 1 95 ? 17.078 32.188 -7.094 1 89.25 95 TYR A CA 1
ATOM 747 C C . TYR A 1 95 ? 18.469 31.734 -7.504 1 89.25 95 TYR A C 1
ATOM 749 O O . TYR A 1 95 ? 18.625 30.875 -8.375 1 89.25 95 TYR A O 1
ATOM 757 N N . ASN A 1 96 ? 19.406 32.375 -6.809 1 87.44 96 ASN A N 1
ATOM 758 C CA . ASN A 1 96 ? 20.781 31.953 -7.039 1 87.44 96 ASN A CA 1
ATOM 759 C C . ASN A 1 96 ? 21.109 30.672 -6.27 1 87.44 96 ASN A C 1
ATOM 761 O O . ASN A 1 96 ? 20.672 30.516 -5.125 1 87.44 96 ASN A O 1
ATOM 765 N N . ILE A 1 97 ? 21.75 29.781 -6.941 1 88.44 97 ILE A N 1
ATOM 766 C CA . ILE A 1 97 ? 22.078 28.516 -6.312 1 88.44 97 ILE A CA 1
ATOM 767 C C . ILE A 1 97 ? 23.594 28.391 -6.152 1 88.44 97 ILE A C 1
ATOM 769 O O . ILE A 1 97 ? 24.188 27.422 -6.625 1 88.44 97 ILE A O 1
ATOM 773 N N . ASP A 1 98 ? 24.141 29.203 -5.32 1 88.25 98 ASP A N 1
ATOM 774 C CA . ASP A 1 98 ? 25.594 29.328 -5.172 1 88.25 98 ASP A CA 1
ATOM 775 C C . ASP A 1 98 ? 26.172 28.094 -4.473 1 88.25 98 ASP A C 1
ATOM 777 O O . ASP A 1 98 ? 27.359 27.781 -4.648 1 88.25 98 ASP A O 1
ATOM 781 N N . THR A 1 99 ? 25.391 27.375 -3.795 1 91.75 99 THR A N 1
ATOM 782 C CA . THR A 1 99 ? 25.891 26.266 -2.992 1 91.75 99 THR A CA 1
ATOM 783 C C . THR A 1 99 ? 25.859 24.969 -3.797 1 91.75 99 THR A C 1
ATOM 785 O O . THR A 1 99 ? 26.188 23.906 -3.271 1 91.75 99 THR A O 1
ATOM 788 N N . ILE A 1 100 ? 25.5 25.078 -5.027 1 94.81 100 ILE A N 1
ATOM 789 C CA . ILE A 1 100 ? 25.438 23.891 -5.875 1 94.81 100 ILE A CA 1
ATOM 790 C C . ILE A 1 100 ? 26.859 23.406 -6.195 1 94.81 100 ILE A C 1
ATOM 792 O O . ILE A 1 100 ? 27.781 24.219 -6.289 1 94.81 100 ILE A O 1
ATOM 796 N N . GLU A 1 101 ? 27 22.078 -6.188 1 95.69 101 GLU A N 1
ATOM 797 C CA . GLU A 1 101 ? 28.328 21.5 -6.441 1 95.69 101 GLU A CA 1
ATOM 798 C C . GLU A 1 101 ? 28.297 20.562 -7.645 1 95.69 101 GLU A C 1
ATOM 800 O O . GLU A 1 101 ? 27.219 20.188 -8.109 1 95.69 101 GLU A O 1
ATOM 805 N N . GLU A 1 102 ? 29.547 20.297 -8.078 1 97 102 GLU A N 1
ATOM 806 C CA . GLU A 1 102 ? 29.672 19.312 -9.148 1 97 102 GLU A CA 1
ATOM 807 C C . GLU A 1 102 ? 29.094 17.953 -8.719 1 97 102 GLU A C 1
ATOM 809 O O . GLU A 1 102 ? 29.312 17.516 -7.59 1 97 102 GLU A O 1
ATOM 814 N N . GLY A 1 103 ? 28.375 17.422 -9.594 1 96.19 103 GLY A N 1
ATOM 815 C CA . GLY A 1 103 ? 27.781 16.125 -9.305 1 96.19 103 GLY A CA 1
ATOM 816 C C . GLY A 1 103 ? 26.359 16.234 -8.805 1 96.19 103 GLY A C 1
ATOM 817 O O . GLY A 1 103 ? 25.609 15.25 -8.859 1 96.19 103 GLY A O 1
ATOM 818 N N . HIS A 1 104 ? 25.922 17.453 -8.445 1 96.88 104 HIS A N 1
ATOM 819 C CA . HIS A 1 104 ? 24.562 17.641 -7.945 1 96.88 104 HIS A CA 1
ATOM 820 C C . HIS A 1 104 ? 23.531 17.562 -9.07 1 96.88 104 HIS A C 1
ATOM 822 O O . HIS A 1 104 ? 23.844 17.875 -10.219 1 96.88 104 HIS A O 1
ATOM 828 N N . PHE A 1 105 ? 22.406 17.156 -8.68 1 96.12 105 PHE A N 1
ATOM 829 C CA . PHE A 1 105 ? 21.328 17.062 -9.664 1 96.12 105 PHE A CA 1
ATOM 830 C C . PHE A 1 105 ? 20.438 18.297 -9.609 1 96.12 105 PHE A C 1
ATOM 832 O O . PHE A 1 105 ? 20.281 18.906 -8.547 1 96.12 105 PHE A O 1
ATOM 839 N N . ILE A 1 106 ? 19.938 18.641 -10.812 1 96.44 106 ILE A N 1
ATOM 840 C CA . ILE A 1 106 ? 18.875 19.625 -10.984 1 96.44 106 ILE A CA 1
ATOM 841 C C . ILE A 1 106 ? 17.656 18.953 -11.617 1 96.44 106 ILE A C 1
ATOM 843 O O . ILE A 1 106 ? 17.703 18.516 -12.766 1 96.44 106 ILE A O 1
ATOM 847 N N . LEU A 1 107 ? 16.578 18.922 -10.82 1 95.75 107 LEU A N 1
ATOM 848 C CA . LEU A 1 107 ? 15.359 18.297 -11.305 1 95.75 107 LEU A CA 1
ATOM 849 C C . LEU A 1 107 ? 14.32 19.344 -11.672 1 95.75 107 LEU A C 1
ATOM 851 O O . LEU A 1 107 ? 14.109 20.297 -10.93 1 95.75 107 LEU A O 1
ATOM 855 N N . ILE A 1 108 ? 13.797 19.125 -12.875 1 95.06 108 ILE A N 1
ATOM 856 C CA . ILE A 1 108 ? 12.828 20.094 -13.367 1 95.06 108 ILE A CA 1
ATOM 857 C C . ILE A 1 108 ? 11.492 19.422 -13.641 1 95.06 108 ILE A C 1
ATOM 859 O O . ILE A 1 108 ? 11.453 18.25 -14.055 1 95.06 108 ILE A O 1
ATOM 863 N N . ASN A 1 109 ? 10.438 20.141 -13.43 1 91.94 109 ASN A N 1
ATOM 864 C CA . ASN A 1 109 ? 9.086 19.672 -13.711 1 91.94 109 ASN A CA 1
ATOM 865 C C . ASN A 1 109 ? 8.789 18.359 -13 1 91.94 109 ASN A C 1
ATOM 867 O O . ASN A 1 109 ? 8.445 17.359 -13.641 1 91.94 109 ASN A O 1
ATOM 871 N N . ASP A 1 110 ? 8.922 18.484 -11.672 1 86.06 110 ASP A N 1
ATOM 872 C CA . ASP A 1 110 ? 8.594 17.375 -10.781 1 86.06 110 ASP A CA 1
ATOM 873 C C . ASP A 1 110 ? 9.461 16.156 -11.078 1 86.06 110 ASP A C 1
ATOM 875 O O . ASP A 1 110 ? 8.984 15.016 -11.039 1 86.06 110 ASP A O 1
ATOM 879 N N . GLY A 1 111 ? 10.625 16.422 -11.555 1 88.69 111 GLY A N 1
ATOM 880 C CA . GLY A 1 111 ? 11.609 15.367 -11.719 1 88.69 111 GLY A CA 1
ATOM 881 C C . GLY A 1 111 ? 11.586 14.742 -13.102 1 88.69 111 GLY A C 1
ATOM 882 O O . GLY A 1 111 ? 12.391 13.859 -13.406 1 88.69 111 GLY A O 1
ATOM 883 N N . LYS A 1 112 ? 10.766 15.172 -14.008 1 87.69 112 LYS A N 1
ATOM 884 C CA . LYS A 1 112 ? 10.664 14.625 -15.359 1 87.69 112 LYS A CA 1
ATOM 885 C C . LYS A 1 112 ? 11.914 14.938 -16.172 1 87.69 112 LYS A C 1
ATOM 887 O O . LYS A 1 112 ? 12.266 14.188 -17.094 1 87.69 112 LYS A O 1
ATOM 892 N N . ILE A 1 113 ? 12.508 16.094 -15.875 1 93.56 113 ILE A N 1
ATOM 893 C CA . ILE A 1 113 ? 13.766 16.484 -16.5 1 93.56 113 ILE A CA 1
ATOM 894 C C . ILE A 1 113 ? 14.891 16.438 -15.469 1 93.56 113 ILE A C 1
ATOM 896 O O . ILE A 1 113 ? 14.719 16.906 -14.336 1 93.56 113 ILE A O 1
ATOM 900 N N . LYS A 1 114 ? 15.961 15.82 -15.883 1 95.75 114 LYS A N 1
ATOM 901 C CA . LYS A 1 114 ? 17.078 15.641 -14.953 1 95.75 114 LYS A CA 1
ATOM 902 C C . LYS A 1 114 ? 18.375 16.156 -15.555 1 95.75 114 LYS A C 1
ATOM 904 O O . LYS A 1 114 ? 18.781 15.734 -16.641 1 95.75 114 LYS A O 1
ATOM 909 N N . LEU A 1 115 ? 18.969 17.078 -14.828 1 97.38 115 LEU A N 1
ATOM 910 C CA . LEU A 1 115 ? 20.281 17.594 -15.18 1 97.38 115 LEU A CA 1
ATOM 911 C C . LEU A 1 115 ? 21.312 17.234 -14.109 1 97.38 115 LEU A C 1
ATOM 913 O O . LEU A 1 115 ? 20.953 17.078 -12.938 1 97.38 115 LEU A O 1
ATOM 917 N N . ARG A 1 116 ? 22.5 17.109 -14.547 1 97.94 116 ARG A N 1
ATOM 918 C CA . ARG A 1 116 ? 23.609 16.875 -13.625 1 97.94 116 ARG A CA 1
ATOM 919 C C . ARG A 1 116 ? 24.688 17.953 -13.797 1 97.94 116 ARG A C 1
ATOM 921 O O . ARG A 1 116 ? 25.172 18.172 -14.906 1 97.94 116 ARG A O 1
ATOM 928 N N . VAL A 1 117 ? 25.047 18.562 -12.703 1 97.94 117 VAL A N 1
ATOM 929 C CA . VAL A 1 117 ? 26.078 19.594 -12.758 1 97.94 117 VAL A CA 1
ATOM 930 C C . VAL A 1 117 ? 27.438 18.953 -13.008 1 97.94 117 VAL A C 1
ATOM 932 O O . VAL A 1 117 ? 27.844 18.047 -12.273 1 97.94 117 VAL A O 1
ATOM 935 N N . VAL A 1 118 ? 28.094 19.422 -14.016 1 97.44 118 VAL A N 1
ATOM 936 C CA . VAL A 1 118 ? 29.359 18.797 -14.367 1 97.44 118 VAL A CA 1
ATOM 937 C C . VAL A 1 118 ? 30.516 19.75 -14.062 1 97.44 118 VAL A C 1
ATOM 939 O O . VAL A 1 118 ? 31.656 19.328 -13.883 1 97.44 118 VAL A O 1
ATOM 942 N N . GLU A 1 119 ? 30.172 21.016 -14.125 1 95.94 119 GLU A N 1
ATOM 943 C CA . GLU A 1 119 ? 31.188 22.016 -13.836 1 95.94 119 GLU A CA 1
ATOM 944 C C . GLU A 1 119 ? 30.609 23.203 -13.078 1 95.94 119 GLU A C 1
ATOM 946 O O . GLU A 1 119 ? 29.516 23.672 -13.391 1 95.94 119 GLU A O 1
ATOM 951 N N . LYS A 1 120 ? 31.328 23.578 -12.016 1 94.31 120 LYS A N 1
ATOM 952 C CA . LYS A 1 120 ? 30.984 24.766 -11.258 1 94.31 120 LYS A CA 1
ATOM 953 C C . LYS A 1 120 ? 32.188 25.688 -11.094 1 94.31 120 LYS A C 1
ATOM 955 O O . LYS A 1 120 ? 33.062 25.422 -10.289 1 94.31 120 LYS A O 1
ATOM 960 N N . THR A 1 121 ? 32.344 26.703 -11.781 1 91.31 121 THR A N 1
ATOM 961 C CA . THR A 1 121 ? 33.344 27.781 -11.688 1 91.31 121 THR A CA 1
ATOM 962 C C . THR A 1 121 ? 32.625 29.141 -11.594 1 91.31 121 THR A C 1
ATOM 964 O O . THR A 1 121 ? 31.953 29.422 -10.617 1 91.31 121 THR A O 1
ATOM 967 N N . ASP A 1 122 ? 32.781 29.938 -12.656 1 88.38 122 ASP A N 1
ATOM 968 C CA . ASP A 1 122 ? 32.031 31.188 -12.734 1 88.38 122 ASP A CA 1
ATOM 969 C C . ASP A 1 122 ? 30.625 30.938 -13.273 1 88.38 122 ASP A C 1
ATOM 971 O O . ASP A 1 122 ? 29.734 31.766 -13.078 1 88.38 122 ASP A O 1
ATOM 975 N N . LYS A 1 123 ? 30.656 29.797 -13.898 1 93 123 LYS A N 1
ATOM 976 C CA . LYS A 1 123 ? 29.375 29.375 -14.453 1 93 123 LYS A CA 1
ATOM 977 C C . LYS A 1 123 ? 29 27.984 -13.961 1 93 123 LYS A C 1
ATOM 979 O O . LYS A 1 123 ? 29.859 27.219 -13.523 1 93 123 LYS A O 1
ATOM 984 N N . ILE A 1 124 ? 27.703 27.734 -13.898 1 96.56 124 ILE A N 1
ATOM 985 C CA . ILE A 1 124 ? 27.203 26.391 -13.578 1 96.56 124 ILE A CA 1
ATOM 986 C C . ILE A 1 124 ? 26.828 25.672 -14.867 1 96.56 124 ILE A C 1
ATOM 988 O O . ILE A 1 124 ? 25.859 26.031 -15.539 1 96.56 124 ILE A O 1
ATOM 992 N N . ILE A 1 125 ? 27.625 24.672 -15.211 1 97.31 125 ILE A N 1
ATOM 993 C CA . ILE A 1 125 ? 27.375 23.891 -16.406 1 97.31 125 ILE A CA 1
ATOM 994 C C . ILE A 1 125 ? 26.766 22.547 -16.031 1 97.31 125 ILE A C 1
ATOM 996 O O . ILE A 1 125 ? 27.297 21.844 -15.156 1 97.31 125 ILE A O 1
ATOM 1000 N N . ALA A 1 126 ? 25.641 22.219 -16.609 1 97.81 126 ALA A N 1
ATOM 1001 C CA . ALA A 1 126 ? 24.984 20.953 -16.344 1 97.81 126 ALA A CA 1
ATOM 1002 C C . ALA A 1 126 ? 24.75 20.172 -17.625 1 97.81 126 ALA A C 1
ATOM 1004 O O . ALA A 1 126 ? 24.625 20.75 -18.703 1 97.81 126 ALA A O 1
ATOM 1005 N N . VAL A 1 127 ? 24.734 18.875 -17.531 1 98.12 127 VAL A N 1
ATOM 1006 C CA . VAL A 1 127 ? 24.422 17.984 -18.656 1 98.12 127 VAL A CA 1
ATOM 1007 C C . VAL A 1 127 ? 23.031 17.391 -18.469 1 98.12 127 VAL A C 1
ATOM 1009 O O . VAL A 1 127 ? 22.656 17 -17.359 1 98.12 127 VAL A O 1
ATOM 1012 N N . VAL A 1 128 ? 22.328 17.297 -19.562 1 97.31 128 VAL A N 1
ATOM 1013 C CA . VAL A 1 128 ? 20.969 16.75 -19.531 1 97.31 128 VAL A CA 1
ATOM 1014 C C . VAL A 1 128 ? 21.031 15.227 -19.516 1 97.31 128 VAL A C 1
ATOM 1016 O O . VAL A 1 128 ? 21.516 14.602 -20.469 1 97.31 128 VAL A O 1
ATOM 1019 N N . GLU A 1 129 ? 20.5 14.695 -18.453 1 96.19 129 GLU A N 1
ATOM 1020 C CA . GLU A 1 129 ? 20.453 13.242 -18.375 1 96.19 129 GLU A CA 1
ATOM 1021 C C . GLU A 1 129 ? 19.109 12.719 -18.875 1 96.19 129 GLU A C 1
ATOM 1023 O O . GLU A 1 129 ? 19.047 11.664 -19.516 1 96.19 129 GLU A O 1
ATOM 1028 N N . VAL A 1 130 ? 18.109 13.352 -18.531 1 92.94 130 VAL A N 1
ATOM 1029 C CA . VAL A 1 130 ? 16.766 13.094 -19.031 1 92.94 130 VAL A CA 1
ATOM 1030 C C . VAL A 1 130 ? 16.172 14.383 -19.609 1 92.94 130 VAL A C 1
ATOM 1032 O O . VAL A 1 130 ? 16.016 15.367 -18.891 1 92.94 130 VAL A O 1
ATOM 1035 N N . GLY A 1 131 ? 15.883 14.32 -20.859 1 94 131 GLY A N 1
ATOM 1036 C CA . GLY A 1 131 ? 15.438 15.523 -21.547 1 94 131 GLY A CA 1
ATOM 1037 C C . GLY A 1 131 ? 13.93 15.688 -21.531 1 94 131 GLY A C 1
ATOM 1038 O O . GLY A 1 131 ? 13.219 14.906 -20.906 1 94 131 GLY A O 1
ATOM 1039 N N . GLY A 1 132 ? 13.508 16.844 -22.094 1 93.62 132 GLY A N 1
ATOM 1040 C CA . GLY A 1 132 ? 12.094 17.172 -22.203 1 93.62 132 GLY A CA 1
ATOM 1041 C C . GLY A 1 132 ? 11.828 18.641 -22.469 1 93.62 132 GLY A C 1
ATOM 1042 O O . GLY A 1 132 ? 12.766 19.438 -22.578 1 93.62 132 GLY A O 1
ATOM 1043 N N . GLU A 1 133 ? 10.625 18.906 -22.656 1 94.69 133 GLU A N 1
ATOM 1044 C CA . GLU A 1 133 ? 10.219 20.297 -22.859 1 94.69 133 GLU A CA 1
ATOM 1045 C C . GLU A 1 133 ? 10.328 21.094 -21.562 1 94.69 133 GLU A C 1
ATOM 1047 O O . GLU A 1 133 ? 9.898 20.625 -20.5 1 94.69 133 GLU A O 1
ATOM 1052 N N . ILE A 1 134 ? 11.008 22.25 -21.672 1 95.62 134 ILE A N 1
ATOM 1053 C CA . ILE A 1 134 ? 11.18 23.094 -20.5 1 95.62 134 ILE A CA 1
ATOM 1054 C C . ILE A 1 134 ? 10.445 24.422 -20.703 1 95.62 134 ILE A C 1
ATOM 1056 O O . ILE A 1 134 ? 10.406 24.953 -21.828 1 95.62 134 ILE A O 1
ATOM 1060 N N . LYS A 1 135 ? 9.758 24.797 -19.672 1 94.62 135 LYS A N 1
ATOM 1061 C CA . LYS A 1 135 ? 8.992 26.047 -19.734 1 94.62 135 LYS A CA 1
ATOM 1062 C C . LYS A 1 135 ? 9.242 26.906 -18.5 1 94.62 135 LYS A C 1
ATOM 1064 O O . LYS A 1 135 ? 9.57 26.391 -17.438 1 94.62 135 LYS A O 1
ATOM 1069 N N . GLU A 1 136 ? 9.078 28.188 -18.75 1 94.94 136 GLU A N 1
ATOM 1070 C CA . GLU A 1 136 ? 9.148 29.109 -17.625 1 94.94 136 GLU A CA 1
ATOM 1071 C C . GLU A 1 136 ? 8.078 28.781 -16.578 1 94.94 136 GLU A C 1
ATOM 1073 O O . GLU A 1 136 ? 6.965 28.391 -16.922 1 94.94 136 GLU A O 1
ATOM 1078 N N . GLY A 1 137 ? 8.547 28.922 -15.359 1 92.19 137 GLY A N 1
ATOM 1079 C CA . GLY A 1 137 ? 7.594 28.672 -14.281 1 92.19 137 GLY A CA 1
ATOM 1080 C C . GLY A 1 137 ? 7.676 27.266 -13.727 1 92.19 137 GLY A C 1
ATOM 1081 O O . GLY A 1 137 ? 7.199 27 -12.625 1 92.19 137 GLY A O 1
ATOM 1082 N N . MET A 1 138 ? 8.344 26.359 -14.445 1 93.5 138 MET A N 1
ATOM 1083 C CA . MET A 1 138 ? 8.461 24.984 -13.969 1 93.5 138 MET A CA 1
ATOM 1084 C C . MET A 1 138 ? 9.242 24.938 -12.664 1 93.5 138 MET A C 1
ATOM 1086 O O . MET A 1 138 ? 10.203 25.688 -12.477 1 93.5 138 MET A O 1
ATOM 1090 N N . GLY A 1 139 ? 8.758 24.047 -11.805 1 91.94 139 GLY A N 1
ATOM 1091 C CA . GLY A 1 139 ? 9.438 23.859 -10.531 1 91.94 139 GLY A CA 1
ATOM 1092 C C . GLY A 1 139 ? 10.797 23.203 -10.672 1 91.94 139 GLY A C 1
ATOM 1093 O O . GLY A 1 139 ? 10.984 22.344 -11.531 1 91.94 139 GLY A O 1
ATOM 1094 N N . VAL A 1 140 ? 11.688 23.672 -9.867 1 94.56 140 VAL A N 1
ATOM 1095 C CA . VAL A 1 140 ? 13.039 23.141 -9.852 1 94.56 140 VAL A CA 1
ATOM 1096 C C . VAL A 1 140 ? 13.359 22.578 -8.469 1 94.56 140 VAL A C 1
ATOM 1098 O O . VAL A 1 140 ? 13.07 23.203 -7.449 1 94.56 140 VAL A O 1
ATOM 1101 N N . ASN A 1 141 ? 13.812 21.359 -8.414 1 93.38 141 ASN A N 1
ATOM 1102 C CA . ASN A 1 141 ? 14.258 20.734 -7.176 1 93.38 141 ASN A CA 1
ATOM 1103 C C . ASN A 1 141 ? 15.766 20.5 -7.188 1 93.38 141 ASN A C 1
ATOM 1105 O O . ASN A 1 141 ? 16.328 20.109 -8.211 1 93.38 141 ASN A O 1
ATOM 1109 N N . LEU A 1 142 ? 16.422 20.812 -6.121 1 94.06 142 LEU A N 1
ATOM 1110 C CA . LEU A 1 142 ? 17.844 20.625 -5.938 1 94.06 142 LEU A CA 1
ATOM 1111 C C . LEU A 1 142 ? 18.125 19.672 -4.777 1 94.06 142 LEU A C 1
ATOM 1113 O O . LEU A 1 142 ? 18.609 20.094 -3.729 1 94.06 142 LEU A O 1
ATOM 1117 N N . PRO A 1 143 ? 17.984 18.406 -5.004 1 92.56 143 PRO A N 1
ATOM 1118 C CA . PRO A 1 143 ? 18 17.438 -3.912 1 92.56 143 PRO A CA 1
ATOM 1119 C C . PRO A 1 143 ? 19.359 17.375 -3.193 1 92.56 143 PRO A C 1
ATOM 1121 O O . PRO A 1 143 ? 19.422 17.016 -2.02 1 92.56 143 PRO A O 1
ATOM 1124 N N . ASP A 1 144 ? 20.391 17.797 -3.891 1 93.62 144 ASP A N 1
ATOM 1125 C CA . ASP A 1 144 ? 21.734 17.594 -3.334 1 93.62 144 ASP A CA 1
ATOM 1126 C C . ASP A 1 144 ? 22.344 18.922 -2.893 1 93.62 144 ASP A C 1
ATOM 1128 O O . ASP A 1 144 ? 23.469 18.953 -2.381 1 93.62 144 ASP A O 1
ATOM 1132 N N . THR A 1 145 ? 21.594 19.953 -3.135 1 91.94 145 THR A N 1
ATOM 1133 C CA . THR A 1 145 ? 22.141 21.297 -2.908 1 91.94 145 THR A CA 1
ATOM 1134 C C . THR A 1 145 ? 21.5 21.922 -1.672 1 91.94 145 THR A C 1
ATOM 1136 O O . THR A 1 145 ? 20.281 21.906 -1.51 1 91.94 145 THR A O 1
ATOM 1139 N N . ARG A 1 146 ? 22.328 22.422 -0.893 1 87.88 146 ARG A N 1
ATOM 1140 C CA . ARG A 1 146 ? 21.828 23.156 0.263 1 87.88 146 ARG A CA 1
ATOM 1141 C C . ARG A 1 146 ? 21.203 24.484 -0.16 1 87.88 146 ARG A C 1
ATOM 1143 O O . ARG A 1 146 ? 21.828 25.266 -0.882 1 87.88 146 ARG A O 1
ATOM 1150 N N . ILE A 1 147 ? 20.031 24.703 0.271 1 85.38 147 ILE A N 1
ATOM 1151 C CA . ILE A 1 147 ? 19.328 25.922 -0.084 1 85.38 147 ILE A CA 1
ATOM 1152 C C . ILE A 1 147 ? 19.406 26.922 1.069 1 85.38 147 ILE A C 1
ATOM 1154 O O . ILE A 1 147 ? 18.969 26.625 2.184 1 85.38 147 ILE A O 1
ATOM 1158 N N . GLU A 1 148 ? 20 28.031 0.849 1 83.88 148 GLU A N 1
ATOM 1159 C CA . GLU A 1 148 ? 20.188 29.047 1.886 1 83.88 148 GLU A CA 1
ATOM 1160 C C . GLU A 1 148 ? 19.125 30.141 1.801 1 83.88 148 GLU A C 1
ATOM 1162 O O . GLU A 1 148 ? 19.328 31.25 2.285 1 83.88 148 GLU A O 1
ATOM 1167 N N . LEU A 1 149 ? 18.031 29.891 1.388 1 85.62 149 LEU A N 1
ATOM 1168 C CA . LEU A 1 149 ? 16.922 30.828 1.292 1 85.62 149 LEU A CA 1
ATOM 1169 C C . LEU A 1 149 ? 16.109 30.844 2.578 1 85.62 149 LEU A C 1
ATOM 1171 O O . LEU A 1 149 ? 16.047 29.828 3.285 1 85.62 149 LEU A O 1
ATOM 1175 N N . PRO A 1 150 ? 15.68 32.125 2.885 1 89.38 150 PRO A N 1
ATOM 1176 C CA . PRO A 1 150 ? 14.781 32.125 4.039 1 89.38 150 PRO A CA 1
ATOM 1177 C C . PRO A 1 150 ? 13.609 31.172 3.889 1 89.38 150 PRO A C 1
ATOM 1179 O O . PRO A 1 150 ? 13.078 31 2.787 1 89.38 150 PRO A O 1
ATOM 1182 N N . ILE A 1 151 ? 13.25 30.562 4.969 1 93.12 151 ILE A N 1
ATOM 1183 C CA . ILE A 1 151 ? 12.18 29.578 4.945 1 93.12 151 ILE A CA 1
ATOM 1184 C C . ILE A 1 151 ? 10.828 30.297 4.867 1 93.12 151 ILE A C 1
ATOM 1186 O O . ILE A 1 151 ? 9.844 29.719 4.387 1 93.12 151 ILE A O 1
ATOM 1190 N N . ILE A 1 152 ? 10.758 31.547 5.344 1 95.69 152 ILE A N 1
ATOM 1191 C CA . ILE A 1 152 ? 9.539 32.344 5.367 1 95.69 152 ILE A CA 1
ATOM 1192 C C . ILE A 1 152 ? 9.773 33.656 4.633 1 95.69 152 ILE A C 1
ATOM 1194 O O . ILE A 1 152 ? 10.695 34.438 4.973 1 95.69 152 ILE A O 1
ATOM 1198 N N . ASP A 1 153 ? 8.992 33.906 3.627 1 92.38 153 ASP A N 1
ATOM 1199 C CA . ASP A 1 153 ? 9.109 35.156 2.893 1 92.38 153 ASP A CA 1
ATOM 1200 C C . ASP A 1 153 ? 8.016 36.125 3.295 1 92.38 153 ASP A C 1
ATOM 1202 O O . ASP A 1 153 ? 7.281 35.906 4.258 1 92.38 153 ASP A O 1
ATOM 1206 N N . GLU A 1 154 ? 7.914 37.219 2.619 1 93.38 154 GLU A N 1
ATOM 1207 C CA . GLU A 1 154 ? 6.984 38.312 2.977 1 93.38 154 GLU A CA 1
ATOM 1208 C C . GLU A 1 154 ? 5.535 37.844 2.814 1 93.38 154 GLU A C 1
ATOM 1210 O O . GLU A 1 154 ? 4.676 38.188 3.625 1 93.38 154 GLU A O 1
ATOM 1215 N N . THR A 1 155 ? 5.336 37.156 1.784 1 94.25 155 THR A N 1
ATOM 1216 C CA . THR A 1 155 ? 3.992 36.656 1.556 1 94.25 155 THR A CA 1
ATOM 1217 C C . THR A 1 155 ? 3.58 35.688 2.676 1 94.25 155 THR A C 1
ATOM 1219 O O . THR A 1 155 ? 2.451 35.75 3.166 1 94.25 155 THR A O 1
ATOM 1222 N N . ASP A 1 156 ? 4.445 34.875 3.068 1 97 156 ASP A N 1
ATOM 1223 C CA . ASP A 1 156 ? 4.191 33.938 4.16 1 97 156 ASP A CA 1
ATOM 1224 C C . ASP A 1 156 ? 3.924 34.688 5.469 1 97 156 ASP A C 1
ATOM 1226 O O . ASP A 1 156 ? 3.074 34.281 6.262 1 97 156 ASP A O 1
ATOM 1230 N N . LEU A 1 157 ? 4.68 35.75 5.652 1 97.31 157 LEU A N 1
ATOM 1231 C CA . LEU A 1 157 ? 4.496 36.531 6.871 1 97.31 157 LEU A CA 1
ATOM 1232 C C . LEU A 1 157 ? 3.072 37.062 6.961 1 97.31 157 LEU A C 1
ATOM 1234 O O . LEU A 1 157 ? 2.455 37.031 8.023 1 97.31 157 LEU A O 1
ATOM 1238 N N . LYS A 1 158 ? 2.588 37.5 5.859 1 97.56 158 LYS A N 1
ATOM 1239 C CA . LYS A 1 158 ? 1.217 38 5.805 1 97.56 158 LYS A CA 1
ATOM 1240 C C . LYS A 1 158 ? 0.213 36.906 6.074 1 97.56 158 LYS A C 1
ATOM 1242 O O . LYS A 1 158 ? -0.771 37.094 6.789 1 97.56 158 LYS A O 1
ATOM 1247 N N . ASN A 1 159 ? 0.445 35.781 5.508 1 98.5 159 ASN A N 1
ATOM 1248 C CA . ASN A 1 159 ? -0.439 34.656 5.703 1 98.5 159 ASN A CA 1
ATOM 1249 C C . ASN A 1 159 ? -0.43 34.156 7.156 1 98.5 159 ASN A C 1
ATOM 1251 O O . ASN A 1 159 ? -1.477 33.812 7.707 1 98.5 159 ASN A O 1
ATOM 1255 N N . ILE A 1 160 ? 0.754 34.188 7.734 1 98.75 160 ILE A N 1
ATOM 1256 C CA . ILE A 1 160 ? 0.891 33.781 9.125 1 98.75 160 ILE A CA 1
ATOM 1257 C C . ILE A 1 160 ? 0.1 34.719 10.023 1 98.75 160 ILE A C 1
ATOM 1259 O O . ILE A 1 160 ? -0.622 34.281 10.922 1 98.75 160 ILE A O 1
ATOM 1263 N N . LYS A 1 161 ? 0.222 35.969 9.781 1 98.62 161 LYS A N 1
ATOM 1264 C CA . LYS A 1 161 ? -0.517 36.969 10.562 1 98.62 161 LYS A CA 1
ATOM 1265 C C . LYS A 1 161 ? -2.021 36.719 10.469 1 98.62 161 LYS A C 1
ATOM 1267 O O . LYS A 1 161 ? -2.725 36.75 11.484 1 98.62 161 LYS A O 1
ATOM 1272 N N . PHE A 1 162 ? -2.473 36.531 9.297 1 98.62 162 PHE A N 1
ATOM 1273 C CA . PHE A 1 162 ? -3.885 36.25 9.07 1 98.62 162 PHE A CA 1
ATOM 1274 C C . PHE A 1 162 ? -4.316 35 9.844 1 98.62 162 PHE A C 1
ATOM 1276 O O . PHE A 1 162 ? -5.363 35 10.492 1 98.62 162 PHE A O 1
ATOM 1283 N N . ALA A 1 163 ? -3.535 33.938 9.734 1 98.69 163 ALA A N 1
ATOM 1284 C CA . ALA A 1 163 ? -3.859 32.688 10.422 1 98.69 163 ALA A CA 1
ATOM 1285 C C . ALA A 1 163 ? -3.979 32.906 11.922 1 98.69 163 ALA A C 1
ATOM 1287 O O . ALA A 1 163 ? -4.879 32.344 12.562 1 98.69 163 ALA A O 1
ATOM 1288 N N . VAL A 1 164 ? -3.049 33.656 12.477 1 98.38 164 VAL A N 1
ATOM 1289 C CA . VAL A 1 164 ? -3.047 33.969 13.906 1 98.38 164 VAL A CA 1
ATOM 1290 C C . VAL A 1 164 ? -4.301 34.75 14.273 1 98.38 164 VAL A C 1
ATOM 1292 O O . VAL A 1 164 ? -5 34.406 15.234 1 98.38 164 VAL A O 1
ATOM 1295 N N . GLU A 1 165 ? -4.605 35.719 13.484 1 98.12 165 GLU A N 1
ATOM 1296 C CA . GLU A 1 165 ? -5.75 36.594 13.75 1 98.12 165 GLU A CA 1
ATOM 1297 C C . GLU A 1 165 ? -7.062 35.844 13.672 1 98.12 165 GLU A C 1
ATOM 1299 O O . GLU A 1 165 ? -8.016 36.125 14.391 1 98.12 165 GLU A O 1
ATOM 1304 N N . LYS A 1 166 ? -7.09 34.875 12.789 1 97.94 166 LYS A N 1
ATOM 1305 C CA . LYS A 1 166 ? -8.328 34.156 12.555 1 97.94 166 LYS A CA 1
ATOM 1306 C C . LYS A 1 166 ? -8.344 32.812 13.312 1 97.94 166 LYS A C 1
ATOM 1308 O O . LYS A 1 166 ? -9.203 31.969 13.078 1 97.94 166 LYS A O 1
ATOM 1313 N N . ASP A 1 167 ? -7.383 32.594 14.148 1 96.88 167 ASP A N 1
ATOM 1314 C CA . ASP A 1 167 ? -7.324 31.469 15.086 1 96.88 167 ASP A CA 1
ATOM 1315 C C . ASP A 1 167 ? -7.277 30.125 14.344 1 96.88 167 ASP A C 1
ATOM 1317 O O . ASP A 1 167 ? -8.07 29.234 14.625 1 96.88 167 ASP A O 1
ATOM 1321 N N . PHE A 1 168 ? -6.426 30.047 13.359 1 98.56 168 PHE A N 1
ATOM 1322 C CA . PHE A 1 168 ? -6.16 28.766 12.742 1 98.56 168 PHE A CA 1
ATOM 1323 C C . PHE A 1 168 ? -5.562 27.781 13.75 1 98.56 168 PHE A C 1
ATOM 1325 O O . PHE A 1 168 ? -4.785 28.188 14.617 1 98.56 168 PHE A O 1
ATOM 1332 N N . GLU A 1 169 ? -5.949 26.578 13.609 1 98.44 169 GLU A N 1
ATOM 1333 C CA . GLU A 1 169 ? -5.395 25.578 14.5 1 98.44 169 GLU A CA 1
ATOM 1334 C C . GLU A 1 169 ? -3.961 25.219 14.109 1 98.44 169 GLU A C 1
ATOM 1336 O O . GLU A 1 169 ? -3.098 25.062 14.969 1 98.44 169 GLU A O 1
ATOM 1341 N N . TYR A 1 170 ? -3.723 25.109 12.766 1 98.81 170 TYR A N 1
ATOM 1342 C CA . TYR A 1 170 ? -2.422 24.625 12.312 1 98.81 170 TYR A CA 1
ATOM 1343 C C . TYR A 1 170 ? -1.888 25.5 11.18 1 98.81 170 TYR A C 1
ATOM 1345 O O . TYR A 1 170 ? -2.658 26.016 10.367 1 98.81 170 TYR A O 1
ATOM 1353 N N . ILE A 1 171 ? -0.567 25.656 11.164 1 98.88 171 ILE A N 1
ATOM 1354 C CA . ILE A 1 171 ? 0.162 26.172 10.016 1 98.88 171 ILE A CA 1
ATOM 1355 C C . ILE A 1 171 ? 1.174 25.141 9.531 1 98.88 171 ILE A C 1
ATOM 1357 O O . ILE A 1 171 ? 1.978 24.641 10.32 1 98.88 171 ILE A O 1
ATOM 1361 N N . ALA A 1 172 ? 1.004 24.766 8.281 1 98.81 172 ALA A N 1
ATOM 1362 C CA . ALA A 1 172 ? 1.956 23.844 7.68 1 98.81 172 ALA A CA 1
ATOM 1363 C C . ALA A 1 172 ? 3.1 24.594 7.004 1 98.81 172 ALA A C 1
ATOM 1365 O O . ALA A 1 172 ? 2.869 25.469 6.18 1 98.81 172 ALA A O 1
ATOM 1366 N N . LEU A 1 173 ? 4.32 24.234 7.402 1 98.62 173 LEU A N 1
ATOM 1367 C CA . LEU A 1 173 ? 5.531 24.859 6.887 1 98.62 173 LEU A CA 1
ATOM 1368 C C . LEU A 1 173 ? 6.137 24.031 5.762 1 98.62 173 LEU A C 1
ATOM 1370 O O . LEU A 1 173 ? 6.473 22.859 5.961 1 98.62 173 LEU A O 1
ATOM 1374 N N . SER A 1 174 ? 6.324 24.625 4.617 1 96.62 174 SER A N 1
ATOM 1375 C CA . SER A 1 174 ? 6.801 23.938 3.426 1 96.62 174 SER A CA 1
ATOM 1376 C C . SER A 1 174 ? 8.328 23.875 3.395 1 96.62 174 SER A C 1
ATOM 1378 O O . SER A 1 174 ? 9 24.781 3.881 1 96.62 174 SER A O 1
ATOM 1380 N N . PHE A 1 175 ? 8.898 22.781 2.91 1 94.69 175 PHE A N 1
ATOM 1381 C CA . PHE A 1 175 ? 10.297 22.578 2.568 1 94.69 175 PHE A CA 1
ATOM 1382 C C . PHE A 1 175 ? 11.18 22.703 3.803 1 94.69 175 PHE A C 1
ATOM 1384 O O . PHE A 1 175 ? 12.258 23.297 3.738 1 94.69 175 PHE A O 1
ATOM 1391 N N . VAL A 1 176 ? 10.688 22.156 4.902 1 96.94 176 VAL A N 1
ATOM 1392 C CA . VAL A 1 176 ? 11.438 22.234 6.152 1 96.94 176 VAL A CA 1
ATOM 1393 C C . VAL A 1 176 ? 12.766 21.484 6.004 1 96.94 176 VAL A C 1
ATOM 1395 O O . VAL A 1 176 ? 12.805 20.391 5.449 1 96.94 176 VAL A O 1
ATOM 1398 N N . ARG A 1 177 ? 13.906 22.219 6.559 1 96.06 177 ARG A N 1
ATOM 1399 C CA . ARG A 1 177 ? 15.25 21.656 6.383 1 96.06 177 ARG A CA 1
ATOM 1400 C C . ARG A 1 177 ? 15.836 21.219 7.719 1 96.06 177 ARG A C 1
ATOM 1402 O O . ARG A 1 177 ? 16.609 20.25 7.773 1 96.06 177 ARG A O 1
ATOM 1409 N N . ASN A 1 178 ? 15.352 21.766 8.703 1 96.5 178 ASN A N 1
ATOM 1410 C CA . ASN A 1 178 ? 15.906 21.5 10.031 1 96.5 178 ASN A CA 1
ATOM 1411 C C . ASN A 1 178 ? 15.047 22.125 11.133 1 96.5 178 ASN A C 1
ATOM 1413 O O . ASN A 1 178 ? 14.039 22.766 10.844 1 96.5 178 ASN A O 1
ATOM 1417 N N . LYS A 1 179 ? 15.508 21.938 12.414 1 98.06 179 LYS A N 1
ATOM 1418 C CA . LYS A 1 179 ? 14.719 22.406 13.555 1 98.06 179 LYS A CA 1
ATOM 1419 C C . LYS A 1 179 ? 14.664 23.922 13.617 1 98.06 179 LYS A C 1
ATOM 1421 O O . LYS A 1 179 ? 13.695 24.5 14.109 1 98.06 179 LYS A O 1
ATOM 1426 N N . GLU A 1 180 ? 15.68 24.609 13.086 1 97.75 180 GLU A N 1
ATOM 1427 C CA . GLU A 1 180 ? 15.711 26.078 13.109 1 97.75 180 GLU A CA 1
ATOM 1428 C C . GLU A 1 180 ? 14.602 26.656 12.242 1 97.75 180 GLU A C 1
ATOM 1430 O O . GLU A 1 180 ? 14.039 27.719 12.57 1 97.75 180 GLU A O 1
ATOM 1435 N N . ASP A 1 181 ? 14.312 26 11.102 1 97.38 181 ASP A N 1
ATOM 1436 C CA . ASP A 1 181 ? 13.188 26.422 10.273 1 97.38 181 ASP A CA 1
ATOM 1437 C C . ASP A 1 181 ? 11.883 26.406 11.062 1 97.38 181 ASP A C 1
ATOM 1439 O O . ASP A 1 181 ? 11.078 27.344 10.961 1 97.38 181 ASP A O 1
ATOM 1443 N N . VAL A 1 182 ? 11.68 25.391 11.828 1 98.69 182 VAL A N 1
ATOM 1444 C CA . VAL A 1 182 ? 10.469 25.234 12.625 1 98.69 182 VAL A CA 1
ATOM 1445 C C . VAL A 1 182 ? 10.422 26.297 13.719 1 98.69 182 VAL A C 1
ATOM 1447 O O . VAL A 1 182 ? 9.391 26.938 13.938 1 98.69 182 VAL A O 1
ATOM 1450 N N . LYS A 1 183 ? 11.531 26.5 14.352 1 98.5 183 LYS A N 1
ATOM 1451 C CA . LYS A 1 183 ? 11.633 27.5 15.422 1 98.5 183 LYS A CA 1
ATOM 1452 C C . LYS A 1 183 ? 11.312 28.891 14.898 1 98.5 183 LYS A C 1
ATOM 1454 O O . LYS A 1 183 ? 10.672 29.688 15.594 1 98.5 183 LYS A O 1
ATOM 1459 N N . GLU A 1 184 ? 11.789 29.109 13.75 1 98.06 184 GLU A N 1
ATOM 1460 C CA . GLU A 1 184 ? 11.523 30.422 13.148 1 98.06 184 GLU A CA 1
ATOM 1461 C C . GLU A 1 184 ? 10.023 30.688 13.031 1 98.06 184 GLU A C 1
ATOM 1463 O O . GLU A 1 184 ? 9.547 31.75 13.398 1 98.06 184 GLU A O 1
ATOM 1468 N N . LEU A 1 185 ? 9.297 29.75 12.508 1 98.62 185 LEU A N 1
ATOM 1469 C CA . LEU A 1 185 ? 7.855 29.906 12.391 1 98.62 185 LEU A CA 1
ATOM 1470 C C . LEU A 1 185 ? 7.207 30.047 13.766 1 98.62 185 LEU A C 1
ATOM 1472 O O . LEU A 1 185 ? 6.328 30.875 13.969 1 98.62 185 LEU A O 1
ATOM 1476 N N . LYS A 1 186 ? 7.594 29.25 14.719 1 98.69 186 LYS A N 1
ATOM 1477 C CA . LYS A 1 186 ? 7.031 29.312 16.062 1 98.69 186 LYS A CA 1
ATOM 1478 C C . LYS A 1 186 ? 7.277 30.672 16.703 1 98.69 186 LYS A C 1
ATOM 1480 O O . LYS A 1 186 ? 6.402 31.219 17.391 1 98.69 186 LYS A O 1
ATOM 1485 N N . ASP A 1 187 ? 8.469 31.188 16.484 1 98.44 187 ASP A N 1
ATOM 1486 C CA . ASP A 1 187 ? 8.805 32.5 17.016 1 98.44 187 ASP A CA 1
ATOM 1487 C C . ASP A 1 187 ? 7.902 33.594 16.406 1 98.44 187 ASP A C 1
ATOM 1489 O O . ASP A 1 187 ? 7.422 34.469 17.109 1 98.44 187 ASP A O 1
ATOM 1493 N N . ILE A 1 188 ? 7.715 33.5 15.133 1 98.5 188 ILE A N 1
ATOM 1494 C CA . ILE A 1 188 ? 6.875 34.469 14.438 1 98.5 188 ILE A CA 1
ATOM 1495 C C . ILE A 1 188 ? 5.445 34.375 14.969 1 98.5 188 ILE A C 1
ATOM 1497 O O . ILE A 1 188 ? 4.812 35.406 15.227 1 98.5 188 ILE A O 1
ATOM 1501 N N . ILE A 1 189 ? 4.934 33.188 15.125 1 98.69 189 ILE A N 1
ATOM 1502 C CA . ILE A 1 189 ? 3.594 33 15.664 1 98.69 189 ILE A CA 1
ATOM 1503 C C . ILE A 1 189 ? 3.488 33.625 17.047 1 98.69 189 ILE A C 1
ATOM 1505 O O . ILE A 1 189 ? 2.512 34.312 17.344 1 98.69 189 ILE A O 1
ATOM 1509 N N . SER A 1 190 ? 4.512 33.406 17.859 1 98.12 190 SER A N 1
ATOM 1510 C CA . SER A 1 190 ? 4.551 33.969 19.203 1 98.12 190 SER A CA 1
ATOM 1511 C C . SER A 1 190 ? 4.59 35.5 19.172 1 98.12 190 SER A C 1
ATOM 1513 O O . SER A 1 190 ? 3.943 36.156 19.984 1 98.12 190 SER A O 1
ATOM 1515 N N . GLU A 1 191 ? 5.344 36 18.281 1 98 191 GLU A N 1
ATOM 1516 C CA . GLU A 1 191 ? 5.445 37.438 18.125 1 98 191 GLU A CA 1
ATOM 1517 C C . GLU A 1 191 ? 4.086 38.062 17.797 1 98 191 GLU A C 1
ATOM 1519 O O . GLU A 1 191 ? 3.777 39.156 18.234 1 98 191 GLU A O 1
ATOM 1524 N N . TYR A 1 192 ? 3.33 37.344 17.047 1 98 192 TYR A N 1
ATOM 1525 C CA . TYR A 1 192 ? 1.992 37.812 16.703 1 98 192 TYR A CA 1
ATOM 1526 C C . TYR A 1 192 ? 0.989 37.469 17.797 1 98 192 TYR A C 1
ATOM 1528 O O . TYR A 1 192 ? -0.218 37.656 17.609 1 98 192 TYR A O 1
ATOM 1536 N N . LYS A 1 193 ? 1.472 36.844 18.891 1 97.38 193 LYS A N 1
ATOM 1537 C CA . LYS A 1 193 ? 0.68 36.438 20.047 1 97.38 193 LYS A CA 1
ATOM 1538 C C . LYS A 1 193 ? -0.308 35.344 19.688 1 97.38 193 LYS A C 1
ATOM 1540 O O . LYS A 1 193 ? -1.434 35.312 20.188 1 97.38 193 LYS A O 1
ATOM 1545 N N . GLY A 1 194 ? 0.101 34.594 18.703 1 96.81 194 GLY A N 1
ATOM 1546 C CA . GLY A 1 194 ? -0.712 33.438 18.312 1 96.81 194 GLY A CA 1
ATOM 1547 C C . GLY A 1 194 ? -0.315 32.156 19 1 96.81 194 GLY A C 1
ATOM 1548 O O . GLY A 1 194 ? 0.619 32.125 19.797 1 96.81 194 GLY A O 1
ATOM 1549 N N . ASP A 1 195 ? -1.113 31.062 18.719 1 95.12 195 ASP A N 1
ATOM 1550 C CA . ASP A 1 195 ? -0.828 29.766 19.328 1 95.12 195 ASP A CA 1
ATOM 1551 C C . ASP A 1 195 ? -1.065 28.641 18.328 1 95.12 195 ASP A C 1
ATOM 1553 O O . ASP A 1 195 ? -1.403 27.516 18.703 1 95.12 195 ASP A O 1
ATOM 1557 N N . CYS A 1 196 ? -0.982 28.969 17.047 1 97.88 196 CYS A N 1
ATOM 1558 C CA . CYS A 1 196 ? -1.115 27.938 16.016 1 97.88 196 CYS A CA 1
ATOM 1559 C C . CYS A 1 196 ? -0.078 26.828 16.203 1 97.88 196 CYS A C 1
ATOM 1561 O O . CYS A 1 196 ? 1.071 27.109 16.547 1 97.88 196 CYS A O 1
ATOM 1563 N N . GLU A 1 197 ? -0.486 25.609 16.047 1 98.5 197 GLU A N 1
ATOM 1564 C CA . GLU A 1 197 ? 0.476 24.516 16.031 1 98.5 197 GLU A CA 1
ATOM 1565 C C . GLU A 1 197 ? 1.149 24.391 14.664 1 98.5 197 GLU A C 1
ATOM 1567 O O . GLU A 1 197 ? 0.545 24.703 13.641 1 98.5 197 GLU A O 1
ATOM 1572 N N . VAL A 1 198 ? 2.398 23.922 14.672 1 98.88 198 VAL A N 1
ATOM 1573 C CA . VAL A 1 198 ? 3.195 23.906 13.453 1 98.88 198 VAL A CA 1
ATOM 1574 C C . VAL A 1 198 ? 3.32 22.469 12.938 1 98.88 198 VAL A C 1
ATOM 1576 O O . VAL A 1 198 ? 3.746 21.578 13.672 1 98.88 198 VAL A O 1
ATOM 1579 N N . ILE A 1 199 ? 2.889 22.25 11.68 1 98.88 199 ILE A N 1
ATOM 1580 C CA . ILE A 1 199 ? 3.096 20.984 10.977 1 98.88 199 ILE A CA 1
ATOM 1581 C C . ILE A 1 199 ? 4.254 21.125 9.984 1 98.88 199 ILE A C 1
ATOM 1583 O O . ILE A 1 199 ? 4.188 21.938 9.062 1 98.88 199 ILE A O 1
ATOM 1587 N N . SER A 1 200 ? 5.309 20.359 10.188 1 98.88 200 SER A N 1
ATOM 1588 C CA . SER A 1 200 ? 6.449 20.391 9.273 1 98.88 200 SER A CA 1
ATOM 1589 C C . SER A 1 200 ? 6.234 19.469 8.086 1 98.88 200 SER A C 1
ATOM 1591 O O . SER A 1 200 ? 6.043 18.266 8.266 1 98.88 200 SER A O 1
ATOM 1593 N N . LYS A 1 201 ? 6.266 19.984 6.938 1 98.31 201 LYS A N 1
ATOM 1594 C CA . LYS A 1 201 ? 6.195 19.156 5.738 1 98.31 201 LYS A CA 1
ATOM 1595 C C . LYS A 1 201 ? 7.562 18.578 5.383 1 98.31 201 LYS A C 1
ATOM 1597 O O . LYS A 1 201 ? 8.508 19.328 5.133 1 98.31 201 LYS A O 1
ATOM 1602 N N . ILE A 1 202 ? 7.648 17.297 5.395 1 97.94 202 ILE A N 1
ATOM 1603 C CA . ILE A 1 202 ? 8.891 16.625 5.035 1 97.94 202 ILE A CA 1
ATOM 1604 C C . ILE A 1 202 ? 8.938 16.391 3.525 1 97.94 202 ILE A C 1
ATOM 1606 O O . ILE A 1 202 ? 8.352 15.43 3.021 1 97.94 202 ILE A O 1
ATOM 1610 N N . GLU A 1 203 ? 9.719 17.266 2.857 1 94.94 203 GLU A N 1
ATOM 1611 C CA . GLU A 1 203 ? 9.688 17.328 1.399 1 94.94 203 GLU A CA 1
ATOM 1612 C C . GLU A 1 203 ? 11.094 17.297 0.812 1 94.94 203 GLU A C 1
ATOM 1614 O O . GLU A 1 203 ? 11.258 17.188 -0.405 1 94.94 203 GLU A O 1
ATOM 1619 N N . THR A 1 204 ? 12.109 17.391 1.67 1 92.94 204 THR A N 1
ATOM 1620 C CA . THR A 1 204 ? 13.469 17.531 1.177 1 92.94 204 THR A CA 1
ATOM 1621 C C . THR A 1 204 ? 14.359 16.406 1.724 1 92.94 204 THR A C 1
ATOM 1623 O O . THR A 1 204 ? 14.055 15.82 2.76 1 92.94 204 THR A O 1
ATOM 1626 N N . LYS A 1 205 ? 15.422 16.141 0.983 1 94.19 205 LYS A N 1
ATOM 1627 C CA . LYS A 1 205 ? 16.406 15.188 1.467 1 94.19 205 LYS A CA 1
ATOM 1628 C C . LYS A 1 205 ? 17 15.633 2.801 1 94.19 205 LYS A C 1
ATOM 1630 O O . LYS A 1 205 ? 17.219 14.812 3.695 1 94.19 205 LYS A O 1
ATOM 1635 N N . GLU A 1 206 ? 17.234 16.922 2.855 1 93.5 206 GLU A N 1
ATOM 1636 C CA . GLU A 1 206 ? 17.766 17.469 4.098 1 93.5 206 GLU A CA 1
ATOM 1637 C C . GLU A 1 206 ? 16.797 17.281 5.25 1 93.5 206 GLU A C 1
ATOM 1639 O O . GLU A 1 206 ? 17.188 16.938 6.363 1 93.5 206 GLU A O 1
ATOM 1644 N N . GLY A 1 207 ? 15.508 17.594 5.023 1 96.12 207 GLY A N 1
ATOM 1645 C CA . GLY A 1 207 ? 14.484 17.359 6.031 1 96.12 207 GLY A CA 1
ATOM 1646 C C . GLY A 1 207 ? 14.422 15.914 6.492 1 96.12 207 GLY A C 1
ATOM 1647 O O . GLY A 1 207 ? 14.242 15.648 7.684 1 96.12 207 GLY A O 1
ATOM 1648 N N . LEU A 1 208 ? 14.609 14.977 5.57 1 97.12 208 LEU A N 1
ATOM 1649 C CA . LEU A 1 208 ? 14.625 13.555 5.902 1 97.12 208 LEU A CA 1
ATOM 1650 C C . LEU A 1 208 ? 15.797 13.227 6.82 1 97.12 208 LEU A C 1
ATOM 1652 O O . LEU A 1 208 ? 15.633 12.5 7.805 1 97.12 208 LEU A O 1
ATOM 1656 N N . LYS A 1 209 ? 16.891 13.773 6.465 1 96.44 209 LYS A N 1
ATOM 1657 C CA . LYS A 1 209 ? 18.094 13.539 7.262 1 96.44 209 LYS A CA 1
ATOM 1658 C C . LYS A 1 209 ? 17.922 14.062 8.688 1 96.44 209 LYS A C 1
ATOM 1660 O O . LYS A 1 209 ? 18.406 13.453 9.641 1 96.44 209 LYS A O 1
ATOM 1665 N N . ASN A 1 210 ? 17.172 15.164 8.828 1 97.75 210 ASN A N 1
ATOM 1666 C CA . ASN A 1 210 ? 17.016 15.836 10.109 1 97.75 210 ASN A CA 1
ATOM 1667 C C . ASN A 1 210 ? 15.641 15.562 10.719 1 97.75 210 ASN A C 1
ATOM 1669 O O . ASN A 1 210 ? 15.164 16.344 11.555 1 97.75 210 ASN A O 1
ATOM 1673 N N . ILE A 1 211 ? 15.008 14.508 10.367 1 98.44 211 ILE A N 1
ATOM 1674 C CA . ILE A 1 211 ? 13.594 14.281 10.672 1 98.44 211 ILE A CA 1
ATOM 1675 C C . ILE A 1 211 ? 13.398 14.219 12.188 1 98.44 211 ILE A C 1
ATOM 1677 O O . ILE A 1 211 ? 12.391 14.703 12.703 1 98.44 211 ILE A O 1
ATOM 1681 N N . LYS A 1 212 ? 14.32 13.672 12.945 1 97.81 212 LYS A N 1
ATOM 1682 C CA . LYS A 1 212 ? 14.164 13.523 14.391 1 97.81 212 LYS A CA 1
ATOM 1683 C C . LYS A 1 212 ? 14.133 14.883 15.078 1 97.81 212 LYS A C 1
ATOM 1685 O O . LYS A 1 212 ? 13.234 15.156 15.883 1 97.81 212 LYS A O 1
ATOM 1690 N N . GLU A 1 213 ? 15.086 15.75 14.703 1 98.44 213 GLU A N 1
ATOM 1691 C CA . GLU A 1 213 ? 15.109 17.062 15.344 1 98.44 213 GLU A CA 1
ATOM 1692 C C . GLU A 1 213 ? 13.922 17.906 14.891 1 98.44 213 GLU A C 1
ATOM 1694 O O . GLU A 1 213 ? 13.391 18.703 15.672 1 98.44 213 GLU A O 1
ATOM 1699 N N . ILE A 1 214 ? 13.531 17.781 13.648 1 98.62 214 ILE A N 1
ATOM 1700 C CA . ILE A 1 214 ? 12.359 18.484 13.133 1 98.62 214 ILE A CA 1
ATOM 1701 C C . ILE A 1 214 ? 11.117 18.047 13.906 1 98.62 214 ILE A C 1
ATOM 1703 O O . ILE A 1 214 ? 10.336 18.891 14.359 1 98.62 214 ILE A O 1
ATOM 1707 N N . ALA A 1 215 ? 10.977 16.766 14.086 1 98.12 215 ALA A N 1
ATOM 1708 C CA . ALA A 1 215 ? 9.812 16.203 14.766 1 98.12 215 ALA A CA 1
ATOM 1709 C C . ALA A 1 215 ? 9.758 16.672 16.219 1 98.12 215 ALA A C 1
ATOM 1711 O O . ALA A 1 215 ? 8.68 16.984 16.734 1 98.12 215 ALA A O 1
ATOM 1712 N N . ARG A 1 216 ? 10.852 16.75 16.859 1 96.38 216 ARG A N 1
ATOM 1713 C CA . ARG A 1 216 ? 10.906 17.156 18.25 1 96.38 216 ARG A CA 1
ATOM 1714 C C . ARG A 1 216 ? 10.469 18.609 18.406 1 96.38 216 ARG A C 1
ATOM 1716 O O . ARG A 1 216 ? 9.867 18.984 19.422 1 96.38 216 ARG A O 1
ATOM 1723 N N . GLU A 1 217 ? 10.766 19.328 17.391 1 97.75 217 GLU A N 1
ATOM 1724 C CA . GLU A 1 217 ? 10.469 20.766 17.469 1 97.75 217 GLU A CA 1
ATOM 1725 C C . GLU A 1 217 ? 9.062 21.062 16.953 1 97.75 217 GLU A C 1
ATOM 1727 O O . GLU A 1 217 ? 8.492 22.109 17.25 1 97.75 217 GLU A O 1
ATOM 1732 N N . SER A 1 218 ? 8.453 20.172 16.203 1 98.56 218 SER A N 1
ATOM 1733 C CA . SER A 1 218 ? 7.172 20.391 15.531 1 98.56 218 SER A CA 1
ATOM 1734 C C . SER A 1 218 ? 6.012 19.875 16.375 1 98.56 218 SER A C 1
ATOM 1736 O O . SER A 1 218 ? 6.219 19.094 17.312 1 98.56 218 SER A O 1
ATOM 1738 N N . ASP A 1 219 ? 4.82 20.344 16.078 1 98.12 219 ASP A N 1
ATOM 1739 C CA . ASP A 1 219 ? 3.6 19.797 16.672 1 98.12 219 ASP A CA 1
ATOM 1740 C C . ASP A 1 219 ? 3.023 18.672 15.812 1 98.12 219 ASP A C 1
ATOM 1742 O O . ASP A 1 219 ? 2.148 17.938 16.25 1 98.12 219 ASP A O 1
ATOM 1746 N N . GLY A 1 220 ? 3.486 18.547 14.633 1 98.5 220 GLY A N 1
ATOM 1747 C CA . GLY A 1 220 ? 3.131 17.484 13.695 1 98.5 220 GLY A CA 1
ATOM 1748 C C . GLY A 1 220 ? 4.027 17.453 12.477 1 98.5 220 GLY A C 1
ATOM 1749 O O . GLY A 1 220 ? 4.801 18.375 12.234 1 98.5 220 GLY A O 1
ATOM 1750 N N . VAL A 1 221 ? 3.99 16.406 11.758 1 98.81 221 VAL A N 1
ATOM 1751 C CA . VAL A 1 221 ? 4.711 16.266 10.5 1 98.81 221 VAL A CA 1
ATOM 1752 C C . VAL A 1 221 ? 3.756 15.797 9.398 1 98.81 221 VAL A C 1
ATOM 1754 O O . VAL A 1 221 ? 2.732 15.18 9.688 1 98.81 221 VAL A O 1
ATOM 1757 N N . MET A 1 222 ? 4.074 16.234 8.242 1 98.75 222 MET A N 1
ATOM 1758 C CA . MET A 1 222 ? 3.336 15.789 7.066 1 98.75 222 MET A CA 1
ATOM 1759 C C . MET A 1 222 ? 4.254 15.07 6.082 1 98.75 222 MET A C 1
ATOM 1761 O O . MET A 1 222 ? 5.297 15.602 5.695 1 98.75 222 MET A O 1
ATOM 1765 N N . VAL A 1 223 ? 3.924 13.852 5.789 1 98 223 VAL A N 1
ATOM 1766 C CA . VAL A 1 223 ? 4.594 13.133 4.707 1 98 223 VAL A CA 1
ATOM 1767 C C . VAL A 1 223 ? 4.086 13.641 3.359 1 98 223 VAL A C 1
ATOM 1769 O O . VAL A 1 223 ? 3.066 13.164 2.855 1 98 223 VAL A O 1
ATOM 1772 N N . ALA A 1 224 ? 4.848 14.484 2.818 1 95.62 224 ALA A N 1
ATOM 1773 C CA . ALA A 1 224 ? 4.461 15.055 1.531 1 95.62 224 ALA A CA 1
ATOM 1774 C C . ALA A 1 224 ? 5.102 14.297 0.375 1 95.62 224 ALA A C 1
ATOM 1776 O O . ALA A 1 224 ? 6.113 14.734 -0.18 1 95.62 224 ALA A O 1
ATOM 1777 N N . ARG A 1 225 ? 4.426 13.305 -0.059 1 94.06 225 ARG A N 1
ATOM 1778 C CA . ARG A 1 225 ? 5.008 12.328 -0.969 1 94.06 225 ARG A CA 1
ATOM 1779 C C . ARG A 1 225 ? 5.266 12.938 -2.342 1 94.06 225 ARG A C 1
ATOM 1781 O O . ARG A 1 225 ? 6.184 12.523 -3.051 1 94.06 225 ARG A O 1
ATOM 1788 N N . GLY A 1 226 ? 4.426 13.945 -2.719 1 91.31 226 GLY A N 1
ATOM 1789 C CA . GLY A 1 226 ? 4.621 14.586 -4.012 1 91.31 226 GLY A CA 1
ATOM 1790 C C . GLY A 1 226 ? 6 15.188 -4.18 1 91.31 226 GLY A C 1
ATOM 1791 O O . GLY A 1 226 ? 6.801 14.703 -4.984 1 91.31 226 GLY A O 1
ATOM 1792 N N . ASP A 1 227 ? 6.316 16.109 -3.326 1 90.62 227 ASP A N 1
ATOM 1793 C CA . ASP A 1 227 ? 7.602 16.797 -3.383 1 90.62 227 ASP A CA 1
ATOM 1794 C C . ASP A 1 227 ? 8.734 15.867 -2.949 1 90.62 227 ASP A C 1
ATOM 1796 O O . ASP A 1 227 ? 9.828 15.906 -3.518 1 90.62 227 ASP A O 1
ATOM 1800 N N . LEU A 1 228 ? 8.5 15.07 -1.987 1 93.62 228 LEU A N 1
ATOM 1801 C CA . LEU A 1 228 ? 9.531 14.156 -1.493 1 93.62 228 LEU A CA 1
ATOM 1802 C C . LEU A 1 228 ? 9.938 13.156 -2.572 1 93.62 228 LEU A C 1
ATOM 1804 O O . LEU A 1 228 ? 11.109 12.797 -2.682 1 93.62 228 LEU A O 1
ATOM 1808 N N . GLY A 1 229 ? 8.977 12.742 -3.346 1 91.19 229 GLY A N 1
ATOM 1809 C CA . GLY A 1 229 ? 9.219 11.766 -4.398 1 91.19 229 GLY A CA 1
ATOM 1810 C C . GLY A 1 229 ? 10.07 12.305 -5.531 1 91.19 229 GLY A C 1
ATOM 1811 O O . GLY A 1 229 ? 10.602 11.539 -6.336 1 91.19 229 GLY A O 1
ATOM 1812 N N . VAL A 1 230 ? 10.156 13.617 -5.621 1 90.44 230 VAL A N 1
ATOM 1813 C CA . VAL A 1 230 ? 11.047 14.242 -6.59 1 90.44 230 VAL A CA 1
ATOM 1814 C C . VAL A 1 230 ? 12.477 14.266 -6.043 1 90.44 230 VAL A C 1
ATOM 1816 O O . VAL A 1 230 ? 13.438 14.125 -6.801 1 90.44 230 VAL A O 1
ATOM 1819 N N . GLU A 1 231 ? 12.547 14.344 -4.695 1 92.12 231 GLU A N 1
ATOM 1820 C CA . GLU A 1 231 ? 13.828 14.547 -4.016 1 92.12 231 GLU A CA 1
ATOM 1821 C C . GLU A 1 231 ? 14.57 13.227 -3.84 1 92.12 231 GLU A C 1
ATOM 1823 O O . GLU A 1 231 ? 15.805 13.203 -3.824 1 92.12 231 GLU A O 1
ATOM 1828 N N . VAL A 1 232 ? 13.82 12.141 -3.711 1 93.5 232 VAL A N 1
ATOM 1829 C CA . VAL A 1 232 ? 14.43 10.836 -3.494 1 93.5 232 VAL A CA 1
ATOM 1830 C C . VAL A 1 232 ? 13.891 9.836 -4.516 1 93.5 232 VAL A C 1
ATOM 1832 O O . VAL A 1 232 ? 12.812 10.047 -5.086 1 93.5 232 VAL A O 1
ATOM 1835 N N . PRO A 1 233 ? 14.711 8.789 -4.805 1 92.44 233 PRO A N 1
ATOM 1836 C CA . PRO A 1 233 ? 14.18 7.766 -5.703 1 92.44 233 PRO A CA 1
ATOM 1837 C C . PRO A 1 233 ? 12.828 7.219 -5.238 1 92.44 233 PRO A C 1
ATOM 1839 O O . PRO A 1 233 ? 12.625 7.008 -4.039 1 92.44 233 PRO A O 1
ATOM 1842 N N . ILE A 1 234 ? 11.914 7.047 -6.188 1 92.56 234 ILE A N 1
ATOM 1843 C CA . ILE A 1 234 ? 10.516 6.742 -5.891 1 92.56 234 ILE A CA 1
ATOM 1844 C C . ILE A 1 234 ? 10.43 5.438 -5.102 1 92.56 234 ILE A C 1
ATOM 1846 O O . ILE A 1 234 ? 9.523 5.262 -4.281 1 92.56 234 ILE A O 1
ATOM 1850 N N . GLU A 1 235 ? 11.391 4.492 -5.316 1 95.31 235 GLU A N 1
ATOM 1851 C CA . GLU A 1 235 ? 11.383 3.201 -4.633 1 95.31 235 GLU A CA 1
ATOM 1852 C C . GLU A 1 235 ? 11.648 3.365 -3.141 1 95.31 235 GLU A C 1
ATOM 1854 O O . GLU A 1 235 ? 11.422 2.439 -2.359 1 95.31 235 GLU A O 1
ATOM 1859 N N . ASN A 1 236 ? 12.094 4.551 -2.688 1 96.5 236 ASN A N 1
ATOM 1860 C CA . ASN A 1 236 ? 12.391 4.801 -1.281 1 96.5 236 ASN A CA 1
ATOM 1861 C C . ASN A 1 236 ? 11.195 5.406 -0.553 1 96.5 236 ASN A C 1
ATOM 1863 O O . ASN A 1 236 ? 11.18 5.457 0.679 1 96.5 236 ASN A O 1
ATOM 1867 N N . ILE A 1 237 ? 10.188 5.824 -1.279 1 96.25 237 ILE A N 1
ATOM 1868 C CA . ILE A 1 237 ? 9.07 6.566 -0.706 1 96.25 237 ILE A CA 1
ATOM 1869 C C . ILE A 1 237 ? 8.367 5.711 0.348 1 96.25 237 ILE A C 1
ATOM 1871 O O . ILE A 1 237 ? 8.07 6.188 1.446 1 96.25 237 ILE A O 1
ATOM 1875 N N . PRO A 1 238 ? 8.125 4.391 0.053 1 97.19 238 PRO A N 1
ATOM 1876 C CA . PRO A 1 238 ? 7.469 3.584 1.085 1 97.19 238 PRO A CA 1
ATOM 1877 C C . PRO A 1 238 ? 8.281 3.504 2.375 1 97.19 238 PRO A C 1
ATOM 1879 O O . PRO A 1 238 ? 7.711 3.539 3.469 1 97.19 238 PRO A O 1
ATOM 1882 N N . ILE A 1 239 ? 9.594 3.443 2.279 1 97.56 239 ILE A N 1
ATOM 1883 C CA . ILE A 1 239 ? 10.492 3.332 3.428 1 97.56 239 ILE A CA 1
ATOM 1884 C C . ILE A 1 239 ? 10.477 4.637 4.219 1 97.56 239 ILE A C 1
ATOM 1886 O O . ILE A 1 239 ? 10.312 4.629 5.441 1 97.56 239 ILE A O 1
ATOM 1890 N N . GLU A 1 240 ? 10.562 5.699 3.486 1 97.62 240 GLU A N 1
ATOM 1891 C CA . GLU A 1 240 ? 10.625 7.008 4.129 1 97.62 240 GLU A CA 1
ATOM 1892 C C . GLU A 1 240 ? 9.305 7.352 4.812 1 97.62 240 GLU A C 1
ATOM 1894 O O . GLU A 1 240 ? 9.297 7.93 5.902 1 97.62 240 GLU A O 1
ATOM 1899 N N . GLN A 1 241 ? 8.203 7.051 4.156 1 97.69 241 GLN A N 1
ATOM 1900 C CA . GLN A 1 241 ? 6.902 7.266 4.777 1 97.69 241 GLN A CA 1
ATOM 1901 C C . GLN A 1 241 ? 6.805 6.535 6.113 1 97.69 241 GLN A C 1
ATOM 1903 O O . GLN A 1 241 ? 6.398 7.121 7.117 1 97.69 241 GLN A O 1
ATOM 1908 N N . LYS A 1 242 ? 7.141 5.223 6.129 1 97.88 242 LYS A N 1
ATOM 1909 C CA . LYS A 1 242 ? 7.082 4.43 7.352 1 97.88 242 LYS A CA 1
ATOM 1910 C C . LYS A 1 242 ? 7.984 5.016 8.43 1 97.88 242 LYS A C 1
ATOM 1912 O O . LYS A 1 242 ? 7.582 5.117 9.594 1 97.88 242 LYS A O 1
ATOM 1917 N N . ASN A 1 243 ? 9.172 5.453 8.047 1 97.75 243 ASN A N 1
ATOM 1918 C CA . ASN A 1 243 ? 10.125 6.023 9 1 97.75 243 ASN A CA 1
ATOM 1919 C C . ASN A 1 243 ? 9.617 7.332 9.586 1 97.75 243 ASN A C 1
ATOM 1921 O O . ASN A 1 243 ? 9.695 7.543 10.805 1 97.75 243 ASN A O 1
ATOM 1925 N N . ILE A 1 244 ? 9.094 8.195 8.766 1 98.44 244 ILE A N 1
ATOM 1926 C CA . ILE A 1 244 ? 8.594 9.492 9.211 1 98.44 244 ILE A CA 1
ATOM 1927 C C . ILE A 1 244 ? 7.438 9.281 10.188 1 98.44 244 ILE A C 1
ATOM 1929 O O . ILE A 1 244 ? 7.398 9.906 11.25 1 98.44 244 ILE A O 1
ATOM 1933 N N . LEU A 1 245 ? 6.531 8.398 9.844 1 98.19 245 LEU A N 1
ATOM 1934 C CA . LEU A 1 245 ? 5.367 8.141 10.68 1 98.19 245 LEU A CA 1
ATOM 1935 C C . LEU A 1 245 ? 5.773 7.516 12.008 1 98.19 245 LEU A C 1
ATOM 1937 O O . LEU A 1 245 ? 5.234 7.871 13.062 1 98.19 245 LEU A O 1
ATOM 1941 N N . ARG A 1 246 ? 6.742 6.633 12 1 97.62 246 ARG A N 1
ATOM 1942 C CA . ARG A 1 246 ? 7.234 6.023 13.234 1 97.62 246 ARG A CA 1
ATOM 1943 C C . ARG A 1 246 ? 7.836 7.07 14.164 1 97.62 246 ARG A C 1
ATOM 1945 O O . ARG A 1 246 ? 7.594 7.055 15.367 1 97.62 246 ARG A O 1
ATOM 1952 N N . ILE A 1 247 ? 8.586 7.957 13.547 1 97.62 247 ILE A N 1
ATOM 1953 C CA . ILE A 1 247 ? 9.234 9 14.328 1 97.62 247 ILE A CA 1
ATOM 1954 C C . ILE A 1 247 ? 8.18 9.93 14.922 1 97.62 247 ILE A C 1
ATOM 1956 O O . ILE A 1 247 ? 8.234 10.266 16.109 1 97.62 247 ILE A O 1
ATOM 1960 N N . ALA A 1 248 ? 7.207 10.32 14.125 1 97.69 248 ALA A N 1
ATOM 1961 C CA . ALA A 1 248 ? 6.125 11.164 14.617 1 97.69 248 ALA A CA 1
ATOM 1962 C C . ALA A 1 248 ? 5.383 10.5 15.773 1 97.69 248 ALA A C 1
ATOM 1964 O O . ALA A 1 248 ? 5.098 11.133 16.781 1 97.69 248 ALA A O 1
ATOM 1965 N N . ASN A 1 249 ? 5.078 9.219 15.617 1 96.94 249 ASN A N 1
ATOM 1966 C CA . ASN A 1 249 ? 4.352 8.469 16.641 1 96.94 249 ASN A CA 1
ATOM 1967 C C . ASN A 1 249 ? 5.188 8.289 17.906 1 96.94 249 ASN A C 1
ATOM 1969 O O . ASN A 1 249 ? 4.668 8.398 19.016 1 96.94 249 ASN A O 1
ATOM 1973 N N . ARG A 1 250 ? 6.465 8.094 17.703 1 94.81 250 ARG A N 1
ATOM 1974 C CA . ARG A 1 250 ? 7.379 7.941 18.828 1 94.81 250 ARG A CA 1
ATOM 1975 C C . ARG A 1 250 ? 7.418 9.211 19.672 1 94.81 250 ARG A C 1
ATOM 1977 O O . ARG A 1 250 ? 7.508 9.148 20.906 1 94.81 250 ARG A O 1
ATOM 1984 N N . TYR A 1 251 ? 7.312 10.336 19.016 1 94.44 251 TYR A N 1
ATOM 1985 C CA . TYR A 1 251 ? 7.414 11.617 19.719 1 94.44 251 TYR A CA 1
ATOM 1986 C C . TYR A 1 251 ? 6.035 12.125 20.125 1 94.44 251 TYR A C 1
ATOM 1988 O O . TYR A 1 251 ? 5.918 13.18 20.75 1 94.44 251 TYR A O 1
ATOM 1996 N N . GLY A 1 252 ? 4.969 11.43 19.766 1 94.69 252 GLY A N 1
ATOM 1997 C CA . GLY A 1 252 ? 3.617 11.75 20.188 1 94.69 252 GLY A CA 1
ATOM 1998 C C . GLY A 1 252 ? 3.049 12.969 19.484 1 94.69 252 GLY A C 1
ATOM 1999 O O . GLY A 1 252 ? 2.268 13.719 20.078 1 94.69 252 GLY A O 1
ATOM 2000 N N . ILE A 1 253 ? 3.514 13.211 18.234 1 97 253 ILE A N 1
ATOM 2001 C CA . ILE A 1 253 ? 3.035 14.398 17.547 1 97 253 ILE A CA 1
ATOM 2002 C C . ILE A 1 253 ? 2.143 13.984 16.375 1 97 253 ILE A C 1
ATOM 2004 O O . ILE A 1 253 ? 2.133 12.82 15.969 1 97 253 ILE A O 1
ATOM 2008 N N . LEU A 1 254 ? 1.37 14.938 15.828 1 98.38 254 LEU A N 1
ATOM 2009 C CA . LEU A 1 254 ? 0.426 14.711 14.742 1 98.38 254 LEU A CA 1
ATOM 2010 C C . LEU A 1 254 ? 1.152 14.266 13.477 1 98.38 254 LEU A C 1
ATOM 2012 O O . LEU A 1 254 ? 2.211 14.805 13.141 1 98.38 254 LEU A O 1
ATOM 2016 N N . SER A 1 255 ? 0.636 13.312 12.805 1 98.62 255 SER A N 1
ATOM 2017 C CA . SER A 1 255 ? 1.179 12.891 11.516 1 98.62 255 SER A CA 1
ATOM 2018 C C . SER A 1 255 ? 0.102 12.891 10.43 1 98.62 255 SER A C 1
ATOM 2020 O O . SER A 1 255 ? -1.021 12.445 10.664 1 98.62 255 SER A O 1
ATOM 2022 N N . ILE A 1 256 ? 0.436 13.461 9.289 1 98.81 256 ILE A N 1
ATOM 2023 C CA . ILE A 1 256 ? -0.471 13.547 8.148 1 98.81 256 ILE A CA 1
ATOM 2024 C C . ILE A 1 256 ? 0.195 12.938 6.918 1 98.81 256 ILE A C 1
ATOM 2026 O O . ILE A 1 256 ? 1.329 13.281 6.582 1 98.81 256 ILE A O 1
ATOM 2030 N N . THR A 1 257 ? -0.406 11.961 6.293 1 98.56 257 THR A N 1
ATOM 2031 C CA . THR A 1 257 ? 0.045 11.453 5 1 98.56 257 THR A CA 1
ATOM 2032 C C . THR A 1 257 ? -0.675 12.164 3.859 1 98.56 257 THR A C 1
ATOM 2034 O O . THR A 1 257 ? -1.906 12.188 3.816 1 98.56 257 THR A O 1
ATOM 2037 N N . ALA A 1 258 ? 0.182 12.727 2.998 1 96.31 258 ALA A N 1
ATOM 2038 C CA . ALA A 1 258 ? -0.416 13.617 2.002 1 96.31 258 ALA A CA 1
ATOM 2039 C C . ALA A 1 258 ? 0.031 13.242 0.593 1 96.31 258 ALA A C 1
ATOM 2041 O O . ALA A 1 258 ? 1.04 12.555 0.418 1 96.31 258 ALA A O 1
ATOM 2042 N N . THR A 1 259 ? -0.736 13.594 -0.341 1 86.44 259 THR A N 1
ATOM 2043 C CA . THR A 1 259 ? -0.487 13.688 -1.775 1 86.44 259 THR A CA 1
ATOM 2044 C C . THR A 1 259 ? -0.617 12.32 -2.441 1 86.44 259 THR A C 1
ATOM 2046 O O . THR A 1 259 ? -0.209 11.312 -1.871 1 86.44 259 THR A O 1
ATOM 2049 N N . GLN A 1 260 ? -1.281 12.305 -3.473 1 87.62 260 GLN A N 1
ATOM 2050 C CA . GLN A 1 260 ? -1.465 11.211 -4.414 1 87.62 260 GLN A CA 1
ATOM 2051 C C . GLN A 1 260 ? -2.061 9.984 -3.725 1 87.62 260 GLN A C 1
ATOM 2053 O O . GLN A 1 260 ? -1.591 8.867 -3.926 1 87.62 260 GLN A O 1
ATOM 2058 N N . ILE A 1 261 ? -3.029 10.25 -2.859 1 93.56 261 ILE A N 1
ATOM 2059 C CA . ILE A 1 261 ? -3.734 9.188 -2.156 1 93.56 261 ILE A CA 1
ATOM 2060 C C . ILE A 1 261 ? -4.742 8.531 -3.094 1 93.56 261 ILE A C 1
ATOM 2062 O O . ILE A 1 261 ? -4.738 7.309 -3.26 1 93.56 261 ILE A O 1
ATOM 2066 N N . LEU A 1 262 ? -5.559 9.375 -3.727 1 96.75 262 LEU A N 1
ATOM 2067 C CA . LEU A 1 262 ? -6.559 8.961 -4.703 1 96.75 262 LEU A CA 1
ATOM 2068 C C . LEU A 1 262 ? -6.422 9.758 -5.996 1 96.75 262 LEU A C 1
ATOM 2070 O O . LEU A 1 262 ? -7.398 10.32 -6.488 1 96.75 262 LEU A O 1
ATOM 2074 N N . ASP A 1 263 ? -5.23 9.719 -6.504 1 94.5 263 ASP A N 1
ATOM 2075 C CA . ASP A 1 263 ? -4.902 10.5 -7.691 1 94.5 263 ASP A CA 1
ATOM 2076 C C . ASP A 1 263 ? -5.773 10.094 -8.875 1 94.5 263 ASP A C 1
ATOM 2078 O O . ASP A 1 263 ? -6.176 10.938 -9.68 1 94.5 263 ASP A O 1
ATOM 2082 N N . SER A 1 264 ? -6.109 8.812 -9.023 1 93.25 264 SER A N 1
ATOM 2083 C CA . SER A 1 264 ? -6.918 8.312 -10.133 1 93.25 264 SER A CA 1
ATOM 2084 C C . SER A 1 264 ? -8.312 8.93 -10.117 1 93.25 264 SER A C 1
ATOM 2086 O O . SER A 1 264 ? -8.93 9.109 -11.172 1 93.25 264 SER A O 1
ATOM 2088 N N . MET A 1 265 ? -8.766 9.359 -8.992 1 95.56 265 MET A N 1
ATOM 2089 C CA . MET A 1 265 ? -10.141 9.82 -8.859 1 95.56 265 MET A CA 1
ATOM 2090 C C . MET A 1 265 ? -10.266 11.297 -9.203 1 95.56 265 MET A C 1
ATOM 2092 O O . MET A 1 265 ? -11.352 11.875 -9.125 1 95.56 265 MET A O 1
ATOM 2096 N N . ILE A 1 266 ? -9.117 11.922 -9.469 1 96.06 266 ILE A N 1
ATOM 2097 C CA . ILE A 1 266 ? -9.195 13.242 -10.086 1 96.06 266 ILE A CA 1
ATOM 2098 C C . ILE A 1 266 ? -10.039 13.172 -11.352 1 96.06 266 ILE A C 1
ATOM 2100 O O . ILE A 1 266 ? -10.82 14.086 -11.641 1 96.06 266 ILE A O 1
ATOM 2104 N N . ASN A 1 267 ? -9.914 11.977 -12.055 1 94.75 267 ASN A N 1
ATOM 2105 C CA . ASN A 1 267 ? -10.578 11.859 -13.352 1 94.75 267 ASN A CA 1
ATOM 2106 C C . ASN A 1 267 ? -11.523 10.664 -13.391 1 94.75 267 ASN A C 1
ATOM 2108 O O . ASN A 1 267 ? -12.305 10.508 -14.328 1 94.75 267 ASN A O 1
ATOM 2112 N N . ASN A 1 268 ? -11.445 9.781 -12.383 1 92 268 ASN A N 1
ATOM 2113 C CA . ASN A 1 268 ? -12.273 8.578 -12.352 1 92 268 ASN A CA 1
ATOM 2114 C C . ASN A 1 268 ? -13.148 8.531 -11.102 1 92 268 ASN A C 1
ATOM 2116 O O . ASN A 1 268 ? -12.742 8.992 -10.031 1 92 268 ASN A O 1
ATOM 2120 N N . PRO A 1 269 ? -14.281 7.988 -11.203 1 92 269 PRO A N 1
ATOM 2121 C CA . PRO A 1 269 ? -15.188 7.953 -10.047 1 92 269 PRO A CA 1
ATOM 2122 C C . PRO A 1 269 ? -14.812 6.879 -9.031 1 92 269 PRO A C 1
ATOM 2124 O O . PRO A 1 269 ? -15.336 6.875 -7.914 1 92 269 PRO A O 1
ATOM 2127 N N . PHE A 1 270 ? -13.906 5.926 -9.438 1 91.06 270 PHE A N 1
ATOM 2128 C CA . PHE A 1 270 ? -13.516 4.828 -8.555 1 91.06 270 PHE A CA 1
ATOM 2129 C C . PHE A 1 270 ? -12 4.781 -8.398 1 91.06 270 PHE A C 1
ATOM 2131 O O . PHE A 1 270 ? -11.258 5.121 -9.32 1 91.06 270 PHE A O 1
ATOM 2138 N N . PRO A 1 271 ? -11.602 4.352 -7.211 1 94.44 271 PRO A N 1
ATOM 2139 C CA . PRO A 1 271 ? -10.164 4.242 -6.992 1 94.44 271 PRO A CA 1
ATOM 2140 C C . PRO A 1 271 ? -9.562 2.973 -7.594 1 94.44 271 PRO A C 1
ATOM 2142 O O . PRO A 1 271 ? -10.305 2.064 -7.984 1 94.44 271 PRO A O 1
ATOM 2145 N N . THR A 1 272 ? -8.266 2.955 -7.711 1 92.88 272 THR A N 1
ATOM 2146 C CA . THR A 1 272 ? -7.582 1.718 -8.062 1 92.88 272 THR A CA 1
ATOM 2147 C C . THR A 1 272 ? -7.363 0.852 -6.824 1 92.88 272 THR A C 1
ATOM 2149 O O . THR A 1 272 ? -7.449 1.339 -5.695 1 92.88 272 THR A O 1
ATOM 2152 N N . ARG A 1 273 ? -7.117 -0.393 -7.055 1 92.81 273 ARG A N 1
ATOM 2153 C CA . ARG A 1 273 ? -6.82 -1.295 -5.945 1 92.81 273 ARG A CA 1
ATOM 2154 C C . ARG A 1 273 ? -5.539 -0.879 -5.23 1 92.81 273 ARG A C 1
ATOM 2156 O O . ARG A 1 273 ? -5.449 -0.974 -4.004 1 92.81 273 ARG A O 1
ATOM 2163 N N . ALA A 1 274 ? -4.566 -0.39 -6.008 1 94.19 274 ALA A N 1
ATOM 2164 C CA . ALA A 1 274 ? -3.305 0.067 -5.426 1 94.19 274 ALA A CA 1
ATOM 2165 C C . ALA A 1 274 ? -3.529 1.246 -4.484 1 94.19 274 ALA A C 1
ATOM 2167 O O . ALA A 1 274 ? -2.906 1.33 -3.426 1 94.19 274 ALA A O 1
ATOM 2168 N N . GLU A 1 275 ? -4.43 2.125 -4.867 1 95.94 275 GLU A N 1
ATOM 2169 C CA . GLU A 1 275 ? -4.723 3.295 -4.043 1 95.94 275 GLU A CA 1
ATOM 2170 C C . GLU A 1 275 ? -5.406 2.895 -2.74 1 95.94 275 GLU A C 1
ATOM 2172 O O . GLU A 1 275 ? -5.094 3.436 -1.678 1 95.94 275 GLU A O 1
ATOM 2177 N N . VAL A 1 276 ? -6.301 1.932 -2.824 1 96.62 276 VAL A N 1
ATOM 2178 C CA . VAL A 1 276 ? -7.004 1.463 -1.634 1 96.62 276 VAL A CA 1
ATOM 2179 C C . VAL A 1 276 ? -6.02 0.786 -0.685 1 96.62 276 VAL A C 1
ATOM 2181 O O . VAL A 1 276 ? -6.066 1.001 0.528 1 96.62 276 VAL A O 1
ATOM 2184 N N . THR A 1 277 ? -5.125 0.01 -1.219 1 96.44 277 THR A N 1
ATOM 2185 C CA . THR A 1 277 ? -4.094 -0.634 -0.416 1 96.44 277 THR A CA 1
ATOM 2186 C C . THR A 1 277 ? -3.152 0.404 0.19 1 96.44 277 THR A C 1
ATOM 2188 O O . THR A 1 277 ? -2.729 0.27 1.341 1 96.44 277 THR A O 1
ATOM 2191 N N . ASP A 1 278 ? -2.838 1.429 -0.597 1 96.81 278 ASP A N 1
ATOM 2192 C CA . ASP A 1 278 ? -1.993 2.521 -0.126 1 96.81 278 ASP A CA 1
ATOM 2193 C C . ASP A 1 278 ? -2.621 3.223 1.076 1 96.81 278 ASP A C 1
ATOM 2195 O O . ASP A 1 278 ? -1.945 3.48 2.074 1 96.81 278 ASP A O 1
ATOM 2199 N N . ILE A 1 279 ? -3.869 3.455 0.994 1 98.25 279 ILE A N 1
ATOM 2200 C CA . ILE A 1 279 ? -4.602 4.117 2.066 1 98.25 279 ILE A CA 1
ATOM 2201 C C . ILE A 1 279 ? -4.578 3.25 3.322 1 98.25 279 ILE A C 1
ATOM 2203 O O . ILE A 1 279 ? -4.199 3.717 4.398 1 98.25 279 ILE A O 1
ATOM 2207 N N . ALA A 1 280 ? -4.945 2.012 3.172 1 98.31 280 ALA A N 1
ATOM 2208 C CA . ALA A 1 280 ? -5.008 1.108 4.316 1 98.31 280 ALA A CA 1
ATOM 2209 C C . ALA A 1 280 ? -3.643 0.98 4.988 1 98.31 280 ALA A C 1
ATOM 2211 O O . ALA A 1 280 ? -3.541 1.021 6.219 1 98.31 280 ALA A O 1
ATOM 2212 N N . ASN A 1 281 ? -2.635 0.906 4.168 1 98 281 ASN A N 1
ATOM 2213 C CA . ASN A 1 281 ? -1.308 0.695 4.734 1 98 281 ASN A CA 1
ATOM 2214 C C . ASN A 1 281 ? -0.765 1.967 5.379 1 98 281 ASN A C 1
ATOM 2216 O O . ASN A 1 281 ? -0.027 1.902 6.363 1 98 281 ASN A O 1
ATOM 2220 N N . ALA A 1 282 ? -1.126 3.131 4.84 1 98.38 282 ALA A N 1
ATOM 2221 C CA . ALA A 1 282 ? -0.783 4.367 5.535 1 98.38 282 ALA A CA 1
ATOM 2222 C C . ALA A 1 282 ? -1.369 4.387 6.941 1 98.38 282 ALA A C 1
ATOM 2224 O O . ALA A 1 282 ? -0.713 4.828 7.891 1 98.38 282 ALA A O 1
ATOM 2225 N N . ILE A 1 283 ? -2.578 3.898 7.066 1 98.38 283 ILE A N 1
ATOM 2226 C CA . ILE A 1 283 ? -3.242 3.814 8.359 1 98.38 283 ILE A CA 1
ATOM 2227 C C . ILE A 1 283 ? -2.512 2.811 9.25 1 98.38 283 ILE A C 1
ATOM 2229 O O . ILE A 1 283 ? -2.211 3.105 10.406 1 98.38 283 ILE A O 1
ATOM 2233 N N . TYR A 1 284 ? -2.141 1.682 8.711 1 97.75 284 TYR A N 1
ATOM 2234 C CA . TYR A 1 284 ? -1.454 0.654 9.484 1 97.75 284 TYR A CA 1
ATOM 2235 C C . TYR A 1 284 ? -0.046 1.104 9.859 1 97.75 284 TYR A C 1
ATOM 2237 O O . TYR A 1 284 ? 0.518 0.634 10.852 1 97.75 284 TYR A O 1
ATOM 2245 N N . ASP A 1 285 ? 0.506 2.055 9.016 1 97.12 285 ASP A N 1
ATOM 2246 C CA . ASP A 1 285 ? 1.797 2.648 9.352 1 97.12 285 ASP A CA 1
ATOM 2247 C C . ASP A 1 285 ? 1.666 3.627 10.516 1 97.12 285 ASP A C 1
ATOM 2249 O O . ASP A 1 285 ? 2.67 4.043 11.102 1 97.12 285 ASP A O 1
ATOM 2253 N N . GLY A 1 286 ? 0.449 4.043 10.836 1 97.62 286 GLY A N 1
ATOM 2254 C CA . GLY A 1 286 ? 0.228 4.832 12.039 1 97.62 286 GLY A CA 1
ATOM 2255 C C . GLY A 1 286 ? -0.066 6.293 11.75 1 97.62 286 GLY A C 1
ATOM 2256 O O . GLY A 1 286 ? 0.13 7.152 12.609 1 97.62 286 GLY A O 1
ATOM 2257 N N . THR A 1 287 ? -0.49 6.586 10.562 1 98.44 287 THR A N 1
ATOM 2258 C CA . THR A 1 287 ? -0.836 7.977 10.281 1 98.44 287 THR A CA 1
ATOM 2259 C C . THR A 1 287 ? -2.07 8.398 11.07 1 98.44 287 THR A C 1
ATOM 2261 O O . THR A 1 287 ? -2.988 7.598 11.273 1 98.44 287 THR A O 1
ATOM 2264 N N . ASP A 1 288 ? -2.131 9.633 11.57 1 98.44 288 ASP A N 1
ATOM 2265 C CA . ASP A 1 288 ? -3.312 10.164 12.242 1 98.44 288 ASP A CA 1
ATOM 2266 C C . ASP A 1 288 ? -4.387 10.562 11.234 1 98.44 288 ASP A C 1
ATOM 2268 O O . ASP A 1 288 ? -5.578 10.359 11.469 1 98.44 288 ASP A O 1
ATOM 2272 N N . CYS A 1 289 ? -3.844 11.156 10.156 1 98.62 289 CYS A N 1
ATOM 2273 C CA . CYS A 1 289 ? -4.707 11.875 9.227 1 98.62 289 CYS A CA 1
ATOM 2274 C C . CYS A 1 289 ? -4.266 11.656 7.785 1 98.62 289 CYS A C 1
ATOM 2276 O O . CYS A 1 289 ? -3.068 11.562 7.508 1 98.62 289 CYS A O 1
ATOM 2278 N N . LEU A 1 290 ? -5.23 11.492 6.91 1 98.75 290 LEU A N 1
ATOM 2279 C CA . LEU A 1 290 ? -4.996 11.422 5.473 1 98.75 290 LEU A CA 1
ATOM 2280 C C . LEU A 1 290 ? -5.5 12.68 4.781 1 98.75 290 LEU A C 1
ATOM 2282 O O . LEU A 1 290 ? -6.562 13.203 5.125 1 98.75 290 LEU A O 1
ATOM 2286 N N . MET A 1 291 ? -4.734 13.148 3.812 1 98.75 291 MET A N 1
ATOM 2287 C CA . MET A 1 291 ? -5.086 14.422 3.195 1 98.75 291 MET A CA 1
ATOM 2288 C C . MET A 1 291 ? -5.324 14.258 1.698 1 98.75 291 MET A C 1
ATOM 2290 O O . MET A 1 291 ? -4.484 13.695 0.992 1 98.75 291 MET A O 1
ATOM 2294 N N . LEU A 1 292 ? -6.465 14.719 1.278 1 98.38 292 LEU A N 1
ATOM 2295 C CA . LEU A 1 292 ? -6.738 14.828 -0.15 1 98.38 292 LEU A CA 1
ATOM 2296 C C . LEU A 1 292 ? -6.301 16.188 -0.684 1 98.38 292 LEU A C 1
ATOM 2298 O O . LEU A 1 292 ? -6.555 17.219 -0.056 1 98.38 292 LEU A O 1
ATOM 2302 N N . SER A 1 293 ? -5.605 16.156 -1.746 1 96.44 293 SER A N 1
ATOM 2303 C CA . SER A 1 293 ? -5.098 17.375 -2.352 1 96.44 293 SER A CA 1
ATOM 2304 C C . SER A 1 293 ? -5.801 17.672 -3.676 1 96.44 293 SER A C 1
ATOM 2306 O O . SER A 1 293 ? -6.934 18.156 -3.689 1 96.44 293 SER A O 1
ATOM 2308 N N . ASN A 1 294 ? -5.277 17.141 -4.828 1 95.69 294 ASN A N 1
ATOM 2309 C CA . ASN A 1 294 ? -5.848 17.406 -6.141 1 95.69 294 ASN A CA 1
ATOM 2310 C C . ASN A 1 294 ? -7.254 16.844 -6.277 1 95.69 294 ASN A C 1
ATOM 2312 O O . ASN A 1 294 ? -8.086 17.391 -6.996 1 95.69 294 ASN A O 1
ATOM 2316 N N . GLU A 1 295 ? -7.59 15.805 -5.609 1 97.25 295 GLU A N 1
ATOM 2317 C CA . GLU A 1 295 ? -8.891 15.141 -5.668 1 97.25 295 GLU A CA 1
ATOM 2318 C C . GLU A 1 295 ? -10.016 16.094 -5.273 1 97.25 295 GLU A C 1
ATOM 2320 O O . GLU A 1 295 ? -11.125 16 -5.805 1 97.25 295 GLU A O 1
ATOM 2325 N N . THR A 1 296 ? -9.656 17.062 -4.348 1 97.88 296 THR A N 1
ATOM 2326 C CA . THR A 1 296 ? -10.703 17.938 -3.832 1 97.88 296 THR A CA 1
ATOM 2327 C C . THR A 1 296 ? -10.461 19.375 -4.266 1 97.88 296 THR A C 1
ATOM 2329 O O . THR A 1 296 ? -11.203 20.281 -3.867 1 97.88 296 THR A O 1
ATOM 2332 N N . THR A 1 297 ? -9.398 19.672 -4.988 1 97.44 297 THR A N 1
ATOM 2333 C CA . THR A 1 297 ? -9.172 21.016 -5.492 1 97.44 297 THR A CA 1
ATOM 2334 C C . THR A 1 297 ? -9.625 21.141 -6.945 1 97.44 297 THR A C 1
ATOM 2336 O O . THR A 1 297 ? -10.336 22.062 -7.309 1 97.44 297 THR A O 1
ATOM 2339 N N . ILE A 1 298 ? -9.219 20.125 -7.746 1 96.75 298 ILE A N 1
ATOM 2340 C CA . ILE A 1 298 ? -9.516 20.234 -9.172 1 96.75 298 ILE A CA 1
ATOM 2341 C C . ILE A 1 298 ? -10.164 18.938 -9.656 1 96.75 298 ILE A C 1
ATOM 2343 O O . ILE A 1 298 ? -10.453 18.781 -10.844 1 96.75 298 ILE A O 1
ATOM 2347 N N . GLY A 1 299 ? -10.398 17.953 -8.82 1 97.12 299 GLY A N 1
ATOM 2348 C CA . GLY A 1 299 ? -10.938 16.672 -9.211 1 97.12 299 GLY A CA 1
ATOM 2349 C C . GLY A 1 299 ? -12.391 16.734 -9.633 1 97.12 299 GLY A C 1
ATOM 2350 O O . GLY A 1 299 ? -13.148 17.562 -9.141 1 97.12 299 GLY A O 1
ATOM 2351 N N . LYS A 1 300 ? -12.781 15.828 -10.492 1 97.19 300 LYS A N 1
ATOM 2352 C CA . LYS A 1 300 ? -14.148 15.758 -11 1 97.19 300 LYS A CA 1
ATOM 2353 C C . LYS A 1 300 ? -15.086 15.148 -9.961 1 97.19 300 LYS A C 1
ATOM 2355 O O . LYS A 1 300 ? -16.297 15.367 -10.008 1 97.19 300 LYS A O 1
ATOM 2360 N N . TYR A 1 301 ? -14.555 14.422 -9 1 97.19 301 TYR A N 1
ATOM 2361 C CA . TYR A 1 301 ? -15.375 13.656 -8.07 1 97.19 301 TYR A CA 1
ATOM 2362 C C . TYR A 1 301 ? -14.938 13.891 -6.629 1 97.19 301 TYR A C 1
ATOM 2364 O O . TYR A 1 301 ? -14.68 12.93 -5.891 1 97.19 301 TYR A O 1
ATOM 2372 N N . PRO A 1 302 ? -14.945 15.148 -6.137 1 98.19 302 PRO A N 1
ATOM 2373 C CA . PRO A 1 302 ? -14.391 15.445 -4.816 1 98.19 302 PRO A CA 1
ATOM 2374 C C . PRO A 1 302 ? -15.148 14.766 -3.682 1 98.19 302 PRO A C 1
ATOM 2376 O O . PRO A 1 302 ? -14.539 14.242 -2.748 1 98.19 302 PRO A O 1
ATOM 2379 N N . ILE A 1 303 ? -16.484 14.719 -3.773 1 98.31 303 ILE A N 1
ATOM 2380 C CA . ILE A 1 303 ? -17.297 14.125 -2.711 1 98.31 303 ILE A CA 1
ATOM 2381 C C . ILE A 1 303 ? -17.109 12.609 -2.701 1 98.31 303 ILE A C 1
ATOM 2383 O O . ILE A 1 303 ? -16.953 12.008 -1.638 1 98.31 303 ILE A O 1
ATOM 2387 N N . GLU A 1 304 ? -17.078 12 -3.922 1 97.31 304 GLU A N 1
ATOM 2388 C CA . GLU A 1 304 ? -16.875 10.555 -4.039 1 97.31 304 GLU A CA 1
ATOM 2389 C C . GLU A 1 304 ? -15.508 10.156 -3.48 1 97.31 304 GLU A C 1
ATOM 2391 O O . GLU A 1 304 ? -15.383 9.125 -2.816 1 97.31 304 GLU A O 1
ATOM 2396 N N . ALA A 1 305 ? -14.5 10.977 -3.727 1 98.12 305 ALA A N 1
ATOM 2397 C CA . ALA A 1 305 ? -13.156 10.703 -3.211 1 98.12 305 ALA A CA 1
ATOM 2398 C C . ALA A 1 305 ? -13.148 10.703 -1.685 1 98.12 305 ALA A C 1
ATOM 2400 O O . ALA A 1 305 ? -12.555 9.82 -1.062 1 98.12 305 ALA A O 1
ATOM 2401 N N . ILE A 1 306 ? -13.859 11.688 -1.119 1 98.5 306 ILE A N 1
ATOM 2402 C CA . ILE A 1 306 ? -13.938 11.781 0.334 1 98.5 306 ILE A CA 1
ATOM 2403 C C . ILE A 1 306 ? -14.664 10.562 0.892 1 98.5 306 ILE A C 1
ATOM 2405 O O . ILE A 1 306 ? -14.234 9.977 1.892 1 98.5 306 ILE A O 1
ATOM 2409 N N . LYS A 1 307 ? -15.68 10.148 0.243 1 97.75 307 LYS A N 1
ATOM 2410 C CA . LYS A 1 307 ? -16.453 8.992 0.689 1 97.75 307 LYS A CA 1
ATOM 2411 C C . LYS A 1 307 ? -15.625 7.715 0.624 1 97.75 307 LYS A C 1
ATOM 2413 O O . LYS A 1 307 ? -15.711 6.867 1.516 1 97.75 307 LYS A O 1
ATOM 2418 N N . VAL A 1 308 ? -14.859 7.574 -0.441 1 97.12 308 VAL A N 1
ATOM 2419 C CA . VAL A 1 308 ? -13.984 6.414 -0.576 1 97.12 308 VAL A CA 1
ATOM 2420 C C . VAL A 1 308 ? -12.969 6.395 0.565 1 97.12 308 VAL A C 1
ATOM 2422 O O . VAL A 1 308 ? -12.773 5.363 1.212 1 97.12 308 VAL A O 1
ATOM 2425 N N . LEU A 1 309 ? -12.375 7.512 0.771 1 98.25 309 LEU A N 1
ATOM 2426 C CA . LEU A 1 309 ? -11.391 7.609 1.846 1 98.25 309 LEU A CA 1
ATOM 2427 C C . LEU A 1 309 ? -12.016 7.254 3.189 1 98.25 309 LEU A C 1
ATOM 2429 O O . LEU A 1 309 ? -11.414 6.531 3.988 1 98.25 309 LEU A O 1
ATOM 2433 N N . ASN A 1 310 ? -13.211 7.762 3.422 1 97.94 310 ASN A N 1
ATOM 2434 C CA . ASN A 1 310 ? -13.945 7.48 4.652 1 97.94 310 ASN A CA 1
ATOM 2435 C C . ASN A 1 310 ? -14.227 5.988 4.809 1 97.94 310 ASN A C 1
ATOM 2437 O O . ASN A 1 310 ? -14.023 5.426 5.887 1 97.94 310 ASN A O 1
ATOM 2441 N N . LYS A 1 311 ? -14.617 5.348 3.777 1 96.94 311 LYS A N 1
ATOM 2442 C CA . LYS A 1 311 ? -14.961 3.93 3.807 1 96.94 311 LYS A CA 1
ATOM 2443 C C . LYS A 1 311 ? -13.727 3.064 4.043 1 96.94 311 LYS A C 1
ATOM 2445 O O . LYS A 1 311 ? -13.75 2.152 4.871 1 96.94 311 LYS A O 1
ATOM 2450 N N . VAL A 1 312 ? -12.703 3.34 3.285 1 97.94 312 VAL A N 1
ATOM 2451 C CA . VAL A 1 312 ? -11.469 2.561 3.404 1 97.94 312 VAL A CA 1
ATOM 2452 C C . VAL A 1 312 ? -10.875 2.742 4.801 1 97.94 312 VAL A C 1
ATOM 2454 O O . VAL A 1 312 ? -10.43 1.775 5.422 1 97.94 312 VAL A O 1
ATOM 2457 N N . ALA A 1 313 ? -10.93 3.977 5.285 1 98.25 313 ALA A N 1
ATOM 2458 C CA . ALA A 1 313 ? -10.391 4.262 6.609 1 98.25 313 ALA A CA 1
ATOM 2459 C C . ALA A 1 313 ? -11.156 3.514 7.691 1 98.25 313 ALA A C 1
ATOM 2461 O O . ALA A 1 313 ? -10.562 2.953 8.617 1 98.25 313 ALA A O 1
ATOM 2462 N N . LYS A 1 314 ? -12.469 3.498 7.598 1 97.44 314 LYS A N 1
ATOM 2463 C CA . LYS A 1 314 ? -13.289 2.801 8.578 1 97.44 314 LYS A CA 1
ATOM 2464 C C . LYS A 1 314 ? -12.914 1.324 8.664 1 97.44 314 LYS A C 1
ATOM 2466 O O . LYS A 1 314 ? -12.727 0.789 9.758 1 97.44 314 LYS A O 1
ATOM 2471 N N . VAL A 1 315 ? -12.758 0.696 7.543 1 97.31 315 VAL A N 1
ATOM 2472 C CA . VAL A 1 315 ? -12.438 -0.727 7.496 1 97.31 315 VAL A CA 1
ATOM 2473 C C . VAL A 1 315 ? -11.023 -0.958 8.016 1 97.31 315 VAL A C 1
ATOM 2475 O O . VAL A 1 315 ? -10.789 -1.87 8.812 1 97.31 315 VAL A O 1
ATOM 2478 N N . ALA A 1 316 ? -10.086 -0.15 7.555 1 97.81 316 ALA A N 1
ATOM 2479 C CA . ALA A 1 316 ? -8.703 -0.29 7.996 1 97.81 316 ALA A CA 1
ATOM 2480 C C . ALA A 1 316 ? -8.586 -0.098 9.5 1 97.81 316 ALA A C 1
ATOM 2482 O O . ALA A 1 316 ? -7.863 -0.841 10.18 1 97.81 316 ALA A O 1
ATOM 2483 N N . ASP A 1 317 ? -9.336 0.892 10.039 1 97.5 317 ASP A N 1
ATOM 2484 C CA . ASP A 1 317 ? -9.305 1.172 11.469 1 97.5 317 ASP A CA 1
ATOM 2485 C C . ASP A 1 317 ? -9.75 -0.047 12.281 1 97.5 317 ASP A C 1
ATOM 2487 O O . ASP A 1 317 ? -9.195 -0.328 13.344 1 97.5 317 ASP A O 1
ATOM 2491 N N . GLU A 1 318 ? -10.68 -0.733 11.773 1 95.88 318 GLU A N 1
ATOM 2492 C CA . GLU A 1 318 ? -11.211 -1.907 12.461 1 95.88 318 GLU A CA 1
ATOM 2493 C C . GLU A 1 318 ? -10.148 -3.002 12.578 1 95.88 318 GLU A C 1
ATOM 2495 O O . GLU A 1 318 ? -10.219 -3.846 13.477 1 95.88 318 GLU A O 1
ATOM 2500 N N . HIS A 1 319 ? -9.203 -2.959 11.711 1 96.38 319 HIS A N 1
ATOM 2501 C CA . HIS A 1 319 ? -8.211 -4.027 11.672 1 96.38 319 HIS A CA 1
ATOM 2502 C C . HIS A 1 319 ? -6.84 -3.518 12.109 1 96.38 319 HIS A C 1
ATOM 2504 O O . HIS A 1 319 ? -5.82 -4.156 11.844 1 96.38 319 HIS A O 1
ATOM 2510 N N . TYR A 1 320 ? -6.781 -2.369 12.758 1 96.06 320 TYR A N 1
ATOM 2511 C CA . TYR A 1 320 ? -5.496 -1.796 13.141 1 96.06 320 TYR A CA 1
ATOM 2512 C C . TYR A 1 320 ? -4.77 -2.701 14.125 1 96.06 320 TYR A C 1
ATOM 2514 O O . TYR A 1 320 ? -3.553 -2.883 14.031 1 96.06 320 TYR A O 1
ATOM 2522 N N . GLU A 1 321 ? -5.449 -3.244 15.102 1 92.88 321 GLU A N 1
ATOM 2523 C CA . GLU A 1 321 ? -4.812 -4.086 16.109 1 92.88 321 GLU A CA 1
ATOM 2524 C C . GLU A 1 321 ? -4.121 -5.289 15.469 1 92.88 321 GLU A C 1
ATOM 2526 O O . GLU A 1 321 ? -3.098 -5.762 15.969 1 92.88 321 GLU A O 1
ATOM 2531 N N . GLU A 1 322 ? -4.66 -5.699 14.391 1 94 322 GLU A N 1
ATOM 2532 C CA . GLU A 1 322 ? -4.148 -6.887 13.719 1 94 322 GLU A CA 1
ATOM 2533 C C . GLU A 1 322 ? -2.961 -6.547 12.82 1 94 322 GLU A C 1
ATOM 2535 O O . GLU A 1 322 ? -1.985 -7.297 12.766 1 94 322 GLU A O 1
ATOM 2540 N N . PHE A 1 323 ? -3.045 -5.406 12.141 1 95.69 323 PHE A N 1
ATOM 2541 C CA . PHE A 1 323 ? -2.1 -5.184 11.047 1 95.69 323 PHE A CA 1
ATOM 2542 C C . PHE A 1 323 ? -1.235 -3.959 11.328 1 95.69 323 PHE A C 1
ATOM 2544 O O . PHE A 1 323 ? -0.209 -3.756 10.672 1 95.69 323 PHE A O 1
ATOM 2551 N N . GLY A 1 324 ? -1.609 -3.162 12.242 1 95.44 324 GLY A N 1
ATOM 2552 C CA . GLY A 1 324 ? -0.96 -1.876 12.438 1 95.44 324 GLY A CA 1
ATOM 2553 C C . GLY A 1 324 ? 0.371 -1.981 13.156 1 95.44 324 GLY A C 1
ATOM 2554 O O . GLY A 1 324 ? 0.616 -2.949 13.875 1 95.44 324 GLY A O 1
ATOM 2555 N N . ASP A 1 325 ? 1.193 -1.029 12.914 1 92.31 325 ASP A N 1
ATOM 2556 C CA . ASP A 1 325 ? 2.471 -0.905 13.609 1 92.31 325 ASP A CA 1
ATOM 2557 C C . ASP A 1 325 ? 2.264 -0.61 15.094 1 92.31 325 ASP A C 1
ATOM 2559 O O . ASP A 1 325 ? 1.31 0.073 15.469 1 92.31 325 ASP A O 1
ATOM 2563 N N . ARG A 1 326 ? 3.143 -1.118 15.914 1 87.38 326 ARG A N 1
ATOM 2564 C CA . ARG A 1 326 ? 3.123 -0.802 17.328 1 87.38 326 ARG A CA 1
ATOM 2565 C C . ARG A 1 326 ? 4.008 0.403 17.641 1 87.38 326 ARG A C 1
ATOM 2567 O O . ARG A 1 326 ? 5.113 0.521 17.109 1 87.38 326 ARG A O 1
ATOM 2574 N N . VAL A 1 327 ? 3.447 1.225 18.375 1 88.44 327 VAL A N 1
ATOM 2575 C CA . VAL A 1 327 ? 4.176 2.451 18.688 1 88.44 327 VAL A CA 1
ATOM 2576 C C . VAL A 1 327 ? 4.934 2.291 20 1 88.44 327 VAL A C 1
ATOM 2578 O O . VAL A 1 327 ? 4.406 1.729 20.953 1 88.44 327 VAL A O 1
ATOM 2581 N N . CYS A 1 328 ? 6.148 2.693 19.984 1 86.19 328 CYS A N 1
ATOM 2582 C CA . CYS A 1 328 ? 6.941 2.822 21.203 1 86.19 328 CYS A CA 1
ATOM 2583 C C . CYS A 1 328 ? 7.262 4.285 21.484 1 86.19 328 CYS A C 1
ATOM 2585 O O . CYS A 1 328 ? 8.148 4.863 20.859 1 86.19 328 CYS A O 1
ATOM 2587 N N . LEU A 1 329 ? 6.547 4.824 22.469 1 90.5 329 LEU A N 1
ATOM 2588 C CA . LEU A 1 329 ? 6.758 6.223 22.812 1 90.5 329 LEU A CA 1
ATOM 2589 C C . LEU A 1 329 ? 8.125 6.418 23.469 1 90.5 329 LEU A C 1
ATOM 2591 O O . LEU A 1 329 ? 8.602 5.543 24.188 1 90.5 329 LEU A O 1
ATOM 2595 N N . GLU A 1 330 ? 8.727 7.434 23.125 1 85.5 330 GLU A N 1
ATOM 2596 C CA . GLU A 1 330 ? 9.953 7.789 23.844 1 85.5 330 GLU A CA 1
ATOM 2597 C C . GLU A 1 330 ? 9.641 8.367 25.219 1 85.5 330 GLU A C 1
ATOM 2599 O O . GLU A 1 330 ? 9.062 9.453 25.328 1 85.5 330 GLU A O 1
ATOM 2604 N N . VAL A 1 331 ? 9.773 7.508 26.25 1 71.38 331 VAL A N 1
ATOM 2605 C CA . VAL A 1 331 ? 9.328 7.789 27.609 1 71.38 331 VAL A CA 1
ATOM 2606 C C . VAL A 1 331 ? 10.352 8.68 28.312 1 71.38 331 VAL A C 1
ATOM 2608 O O . VAL A 1 331 ? 11.477 8.258 28.578 1 71.38 331 VAL A O 1
ATOM 2611 N N . GLU A 1 332 ? 9.992 9.766 28.344 1 77.62 332 GLU A N 1
ATOM 2612 C CA . GLU A 1 332 ? 10.883 10.633 29.094 1 77.62 332 GLU A CA 1
ATOM 2613 C C . GLU A 1 332 ? 10.125 11.375 30.203 1 77.62 332 GLU A C 1
ATOM 2615 O O . GLU A 1 332 ? 10.734 11.945 31.109 1 77.62 332 GLU A O 1
ATOM 2620 N N . SER A 1 333 ? 8.797 11.164 30.188 1 81.06 333 SER A N 1
ATOM 2621 C CA . SER A 1 333 ? 8.008 11.969 31.125 1 81.06 333 SER A CA 1
ATOM 2622 C C . SER A 1 333 ? 6.965 11.117 31.844 1 81.06 333 SER A C 1
ATOM 2624 O O . SER A 1 333 ? 6.691 9.992 31.438 1 81.06 333 SER A O 1
ATOM 2626 N N . ILE A 1 334 ? 6.496 11.57 32.938 1 79.12 334 ILE A N 1
ATOM 2627 C CA . ILE A 1 334 ? 5.469 10.914 33.75 1 79.12 334 ILE A CA 1
ATOM 2628 C C . ILE A 1 334 ? 4.238 10.648 32.875 1 79.12 334 ILE A C 1
ATOM 2630 O O . ILE A 1 334 ? 3.658 9.562 32.938 1 79.12 334 ILE A O 1
ATOM 2634 N N . ASP A 1 335 ? 3.922 11.555 32.125 1 78.94 335 ASP A N 1
ATOM 2635 C CA . ASP A 1 335 ? 2.719 11.414 31.312 1 78.94 335 ASP A CA 1
ATOM 2636 C C . ASP A 1 335 ? 2.857 10.266 30.312 1 78.94 335 ASP A C 1
ATOM 2638 O O . ASP A 1 335 ? 1.907 9.508 30.094 1 78.94 335 ASP A O 1
ATOM 2642 N N . GLU A 1 336 ? 4.012 10.109 29.797 1 82.44 336 GLU A N 1
ATOM 2643 C CA . GLU A 1 336 ? 4.246 9.016 28.859 1 82.44 336 GLU A CA 1
ATOM 2644 C C . GLU A 1 336 ? 4.152 7.664 29.547 1 82.44 336 GLU A C 1
ATOM 2646 O O . GLU A 1 336 ? 3.602 6.711 29 1 82.44 336 GLU A O 1
ATOM 2651 N N . GLY A 1 337 ? 4.711 7.633 30.75 1 84.31 337 GLY A N 1
ATOM 2652 C CA . GLY A 1 337 ? 4.57 6.41 31.531 1 84.31 337 GLY A CA 1
ATOM 2653 C C . GLY A 1 337 ? 3.123 6.043 31.812 1 84.31 337 GLY A C 1
ATOM 2654 O O . GLY A 1 337 ? 2.742 4.875 31.719 1 84.31 337 GLY A O 1
ATOM 2655 N N . LEU A 1 338 ? 2.406 7.047 32.094 1 87.81 338 LEU A N 1
ATOM 2656 C CA . LEU A 1 338 ? 0.995 6.836 32.375 1 87.81 338 LEU A CA 1
ATOM 2657 C C . LEU A 1 338 ? 0.26 6.277 31.172 1 87.81 338 LEU A C 1
ATOM 2659 O O . LEU A 1 338 ? -0.658 5.465 31.312 1 87.81 338 LEU A O 1
ATOM 2663 N N . VAL A 1 339 ? 0.647 6.699 30.047 1 90.38 339 VAL A N 1
ATOM 2664 C CA . VAL A 1 339 ? 0.009 6.273 28.797 1 90.38 339 VAL A CA 1
ATOM 2665 C C . VAL A 1 339 ? 0.208 4.773 28.609 1 90.38 339 VAL A C 1
ATOM 2667 O O . VAL A 1 339 ? -0.708 4.07 28.172 1 90.38 339 VAL A O 1
ATOM 2670 N N . TYR A 1 340 ? 1.333 4.266 29.016 1 90.25 340 TYR A N 1
ATOM 2671 C CA . TYR A 1 340 ? 1.585 2.83 28.922 1 90.25 340 TYR A CA 1
ATOM 2672 C C . TYR A 1 340 ? 0.737 2.062 29.922 1 90.25 340 TYR A C 1
ATOM 2674 O O . TYR A 1 340 ? 0.308 0.939 29.656 1 90.25 340 TYR A O 1
ATOM 2682 N N . ALA A 1 341 ? 0.595 2.721 31.016 1 91 341 ALA A N 1
ATOM 2683 C CA . ALA A 1 341 ? -0.299 2.105 32 1 91 341 ALA A CA 1
ATOM 2684 C C . ALA A 1 341 ? -1.722 2.006 31.453 1 91 341 ALA A C 1
ATOM 2686 O O . ALA A 1 341 ? -2.396 0.992 31.641 1 91 341 ALA A O 1
ATOM 2687 N N . VAL A 1 342 ? -2.123 3.041 30.828 1 93.38 342 VAL A N 1
ATOM 2688 C CA . VAL A 1 342 ? -3.441 3.047 30.203 1 93.38 342 VAL A CA 1
ATOM 2689 C C . VAL A 1 342 ? -3.547 1.888 29.203 1 93.38 342 VAL A C 1
ATOM 2691 O O . VAL A 1 342 ? -4.551 1.171 29.188 1 93.38 342 VAL A O 1
ATOM 2694 N N . TYR A 1 343 ? -2.512 1.641 28.469 1 93.06 343 TYR A N 1
ATOM 2695 C CA . TYR A 1 343 ? -2.502 0.591 27.453 1 93.06 343 TYR A CA 1
ATOM 2696 C C . TYR A 1 343 ? -2.623 -0.786 28.094 1 93.06 343 TYR A C 1
ATOM 2698 O O . TYR A 1 343 ? -3.375 -1.638 27.625 1 93.06 343 TYR A O 1
ATOM 2706 N N . GLU A 1 344 ? -1.863 -0.989 29.141 1 92.06 344 GLU A N 1
ATOM 2707 C CA . GLU A 1 344 ? -1.899 -2.279 29.828 1 92.06 344 GLU A CA 1
ATOM 2708 C C . GLU A 1 344 ? -3.273 -2.541 30.438 1 92.06 344 GLU A C 1
ATOM 2710 O O . GLU A 1 344 ? -3.773 -3.668 30.391 1 92.06 344 GLU A O 1
ATOM 2715 N N . LEU A 1 345 ? -3.82 -1.5 30.953 1 93.19 345 LEU A N 1
ATOM 2716 C CA . LEU A 1 345 ? -5.16 -1.619 31.516 1 93.19 345 LEU A CA 1
ATOM 2717 C C . LEU A 1 345 ? -6.191 -1.889 30.422 1 93.19 345 LEU A C 1
ATOM 2719 O O . LEU A 1 345 ? -7.102 -2.701 30.609 1 93.19 345 LEU A O 1
ATOM 2723 N N . TYR A 1 346 ? -6.062 -1.247 29.328 1 92.69 346 TYR A N 1
ATOM 2724 C CA . TYR A 1 346 ? -6.926 -1.469 28.172 1 92.69 346 TYR A CA 1
ATOM 2725 C C . TYR A 1 346 ? -6.891 -2.93 27.734 1 92.69 346 TYR A C 1
ATOM 2727 O O . TYR A 1 346 ? -7.938 -3.547 27.531 1 92.69 346 TYR A O 1
ATOM 2735 N N . LYS A 1 347 ? -5.754 -3.488 27.641 1 92.12 347 LYS A N 1
ATOM 2736 C CA . LYS A 1 347 ? -5.582 -4.859 27.188 1 92.12 347 LYS A CA 1
ATOM 2737 C C . LYS A 1 347 ? -6.129 -5.859 28.203 1 92.12 347 LYS A C 1
ATOM 2739 O O . LYS A 1 347 ? -6.781 -6.836 27.828 1 92.12 347 LYS A O 1
ATOM 2744 N N . LYS A 1 348 ? -5.895 -5.602 29.453 1 93.44 348 LYS A N 1
ATOM 2745 C CA . LYS A 1 348 ? -6.188 -6.582 30.5 1 93.44 348 LYS A CA 1
ATOM 2746 C C . LYS A 1 348 ? -7.656 -6.523 30.906 1 93.44 348 LYS A C 1
ATOM 2748 O O . LYS A 1 348 ? -8.25 -7.547 31.266 1 93.44 348 LYS A O 1
ATOM 2753 N N . LEU A 1 349 ? -8.227 -5.324 30.844 1 94.12 349 LEU A N 1
ATOM 2754 C CA . LEU A 1 349 ? -9.562 -5.156 31.406 1 94.12 349 LEU A CA 1
ATOM 2755 C C . LEU A 1 349 ? -10.609 -5.039 30.297 1 94.12 349 LEU A C 1
ATOM 2757 O O . LEU A 1 349 ? -11.805 -4.918 30.578 1 94.12 349 LEU A O 1
ATOM 2761 N N . ASN A 1 350 ? -10.234 -5.07 29.062 1 90.75 350 ASN A N 1
ATOM 2762 C CA . ASN A 1 350 ? -11.133 -4.887 27.938 1 90.75 350 ASN A CA 1
ATOM 2763 C C . ASN A 1 350 ? -11.914 -3.58 28.047 1 90.75 350 ASN A C 1
ATOM 2765 O O . ASN A 1 350 ? -13.148 -3.584 28 1 90.75 350 ASN A O 1
ATOM 2769 N N . THR A 1 351 ? -11.234 -2.535 28.312 1 94.12 351 THR A N 1
ATOM 2770 C CA . THR A 1 351 ? -11.805 -1.207 28.5 1 94.12 351 THR A CA 1
ATOM 2771 C C . THR A 1 351 ? -12.5 -0.732 27.219 1 94.12 351 THR A C 1
ATOM 2773 O O . THR A 1 351 ? -11.938 -0.838 26.141 1 94.12 351 THR A O 1
ATOM 2776 N N . LYS A 1 352 ? -13.641 -0.113 27.359 1 94.56 352 LYS A N 1
ATOM 2777 C CA . LYS A 1 352 ? -14.445 0.261 26.203 1 94.56 352 LYS A CA 1
ATOM 2778 C C . LYS A 1 352 ? -14.273 1.739 25.875 1 94.56 352 LYS A C 1
ATOM 2780 O O . LYS A 1 352 ? -14.562 2.164 24.75 1 94.56 352 LYS A O 1
ATOM 2785 N N . LEU A 1 353 ? -13.773 2.422 26.938 1 96.31 353 LEU A N 1
ATOM 2786 C CA . LEU A 1 353 ? -13.742 3.873 26.781 1 96.31 353 LEU A CA 1
ATOM 2787 C C . LEU A 1 353 ? -12.617 4.477 27.625 1 96.31 353 LEU A C 1
ATOM 2789 O O . LEU A 1 353 ? -12.367 4.035 28.75 1 96.31 353 LEU A O 1
ATOM 2793 N N . VAL A 1 354 ? -11.898 5.371 27.047 1 97.06 354 VAL A N 1
ATOM 2794 C CA . VAL A 1 354 ? -10.938 6.191 27.781 1 97.06 354 VAL A CA 1
ATOM 2795 C C . VAL A 1 354 ? -11.359 7.66 27.719 1 97.06 354 VAL A C 1
ATOM 2797 O O . VAL A 1 354 ? -11.57 8.203 26.625 1 97.06 354 VAL A O 1
ATOM 2800 N N . ILE A 1 355 ? -11.586 8.25 28.828 1 96.88 355 ILE A N 1
ATOM 2801 C CA . ILE A 1 355 ? -11.914 9.664 28.922 1 96.88 355 ILE A CA 1
ATOM 2802 C C . ILE A 1 355 ? -10.719 10.438 29.484 1 96.88 355 ILE A C 1
ATOM 2804 O O . ILE A 1 355 ? -10.25 10.148 30.578 1 96.88 355 ILE A O 1
ATOM 2808 N N . THR A 1 356 ? -10.266 11.398 28.719 1 94.94 356 THR A N 1
ATOM 2809 C CA . THR A 1 356 ? -9.062 12.125 29.094 1 94.94 356 THR A CA 1
ATOM 2810 C C . THR A 1 356 ? -9.312 13.633 29.078 1 94.94 356 THR A C 1
ATOM 2812 O O . THR A 1 356 ? -8.93 14.312 28.125 1 94.94 356 THR A O 1
ATOM 2815 N N . PRO A 1 357 ? -9.938 14.125 30.188 1 93 357 PRO A N 1
ATOM 2816 C CA . PRO A 1 357 ? -10.039 15.578 30.281 1 93 357 PRO A CA 1
ATOM 2817 C C . PRO A 1 357 ? -8.688 16.266 30.094 1 93 357 PRO A C 1
ATOM 2819 O O . PRO A 1 357 ? -7.688 15.844 30.672 1 93 357 PRO A O 1
ATOM 2822 N N . THR A 1 358 ? -8.695 17.281 29.203 1 90.81 358 THR A N 1
ATOM 2823 C CA . THR A 1 358 ? -7.406 17.844 28.797 1 90.81 358 THR A CA 1
ATOM 2824 C C . THR A 1 358 ? -7.543 19.328 28.5 1 90.81 358 THR A C 1
ATOM 2826 O O . THR A 1 358 ? -8.602 19.797 28.062 1 90.81 358 THR A O 1
ATOM 2829 N N . TYR A 1 359 ? -6.48 20.078 28.875 1 89.75 359 TYR A N 1
ATOM 2830 C CA . TYR A 1 359 ? -6.457 21.484 28.516 1 89.75 359 TYR A CA 1
ATOM 2831 C C . TYR A 1 359 ? -5.652 21.719 27.234 1 89.75 359 TYR A C 1
ATOM 2833 O O . TYR A 1 359 ? -6.133 22.359 26.297 1 89.75 359 TYR A O 1
ATOM 2841 N N . SER A 1 360 ? -4.473 21.172 27.156 1 89.75 360 SER A N 1
ATOM 2842 C CA . SER A 1 360 ? -3.584 21.391 26.016 1 89.75 360 SER A CA 1
ATOM 2843 C C . SER A 1 360 ? -3.791 20.312 24.953 1 89.75 360 SER A C 1
ATOM 2845 O O . SER A 1 360 ? -3.391 20.5 23.797 1 89.75 360 SER A O 1
ATOM 2847 N N . GLY A 1 361 ? -4.391 19.203 25.266 1 92.75 361 GLY A N 1
ATOM 2848 C CA . GLY A 1 361 ? -4.594 18.094 24.344 1 92.75 361 GLY A CA 1
ATOM 2849 C C . GLY A 1 361 ? -3.447 17.109 24.328 1 92.75 361 GLY A C 1
ATOM 2850 O O . GLY A 1 361 ? -3.521 16.062 23.672 1 92.75 361 GLY A O 1
ATOM 2851 N N . ARG A 1 362 ? -2.398 17.281 25.141 1 91.06 362 ARG A N 1
ATOM 2852 C CA . ARG A 1 362 ? -1.181 16.469 25.094 1 91.06 362 ARG A CA 1
ATOM 2853 C C . ARG A 1 362 ? -1.465 15.023 25.484 1 91.06 362 ARG A C 1
ATOM 2855 O O . ARG A 1 362 ? -1.068 14.102 24.766 1 91.06 362 ARG A O 1
ATOM 2862 N N . THR A 1 363 ? -2.146 14.836 26.578 1 91.06 363 THR A N 1
ATOM 2863 C CA . THR A 1 363 ? -2.408 13.477 27.031 1 91.06 363 THR A CA 1
ATOM 2864 C C . THR A 1 363 ? -3.281 12.727 26.031 1 91.06 363 THR A C 1
ATOM 2866 O O . THR A 1 363 ? -3.066 11.539 25.781 1 91.06 363 THR A O 1
ATOM 2869 N N . ALA A 1 364 ? -4.258 13.406 25.5 1 94.56 364 ALA A N 1
ATOM 2870 C CA . ALA A 1 364 ? -5.117 12.789 24.484 1 94.56 364 ALA A CA 1
ATOM 2871 C C . ALA A 1 364 ? -4.312 12.359 23.266 1 94.56 364 ALA A C 1
ATOM 2873 O O . ALA A 1 364 ? -4.52 11.266 22.734 1 94.56 364 ALA A O 1
ATOM 2874 N N . LYS A 1 365 ? -3.373 13.203 22.844 1 95.75 365 LYS A N 1
ATOM 2875 C CA . LYS A 1 365 ? -2.518 12.891 21.703 1 95.75 365 LYS A CA 1
ATOM 2876 C C . LYS A 1 365 ? -1.661 11.656 21.984 1 95.75 365 LYS A C 1
ATOM 2878 O O . LYS A 1 365 ? -1.536 10.773 21.125 1 95.75 365 LYS A O 1
ATOM 2883 N N . LEU A 1 366 ? -1.108 11.602 23.172 1 94.38 366 LEU A N 1
ATOM 2884 C CA . LEU A 1 366 ? -0.229 10.492 23.531 1 94.38 366 LEU A CA 1
ATOM 2885 C C . LEU A 1 366 ? -1.004 9.188 23.594 1 94.38 366 LEU A C 1
ATOM 2887 O O . LEU A 1 366 ? -0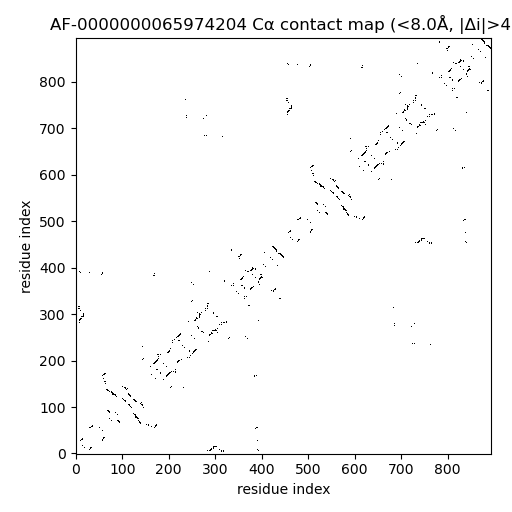.534 8.156 23.109 1 94.38 366 LEU A O 1
ATOM 2891 N N . ILE A 1 367 ? -2.207 9.219 24.156 1 94.94 367 ILE A N 1
ATOM 2892 C CA . ILE A 1 367 ? -3.023 8.016 24.234 1 94.94 367 ILE A CA 1
ATOM 2893 C C . ILE A 1 367 ? -3.418 7.555 22.844 1 94.94 367 ILE A C 1
ATOM 2895 O O . ILE A 1 367 ? -3.465 6.352 22.562 1 94.94 367 ILE A O 1
ATOM 2899 N N . SER A 1 368 ? -3.686 8.516 21.969 1 96.62 368 SER A N 1
ATOM 2900 C CA . SER A 1 368 ? -4.051 8.227 20.594 1 96.62 368 SER A CA 1
ATOM 2901 C C . SER A 1 368 ? -2.977 7.391 19.906 1 96.62 368 SER A C 1
ATOM 2903 O O . SER A 1 368 ? -3.289 6.523 19.078 1 96.62 368 SER A O 1
ATOM 2905 N N . LYS A 1 369 ? -1.698 7.598 20.312 1 96.06 369 LYS A N 1
ATOM 2906 C CA . LYS A 1 369 ? -0.581 6.922 19.656 1 96.06 369 LYS A CA 1
ATOM 2907 C C . LYS A 1 369 ? -0.563 5.434 19.984 1 96.06 369 LYS A C 1
ATOM 2909 O O . LYS A 1 369 ? 0.093 4.648 19.297 1 96.06 369 LYS A O 1
ATOM 2914 N N . LEU A 1 370 ? -1.309 5.062 20.953 1 91.19 370 LEU A N 1
ATOM 2915 C CA . LEU A 1 370 ? -1.346 3.648 21.312 1 91.19 370 LEU A CA 1
ATOM 2916 C C . LEU A 1 370 ? -2.256 2.867 20.375 1 91.19 370 LEU A C 1
ATOM 2918 O O . LEU A 1 370 ? -2.211 1.636 20.344 1 91.19 370 LEU A O 1
ATOM 2922 N N . ARG A 1 371 ? -3.107 3.547 19.688 1 95.56 371 ARG A N 1
ATOM 2923 C CA . ARG A 1 371 ? -3.957 2.99 18.641 1 95.56 371 ARG A CA 1
ATOM 2924 C C . ARG A 1 371 ? -4.875 1.906 19.188 1 95.56 371 ARG A C 1
ATOM 2926 O O . ARG A 1 371 ? -5.016 0.837 18.594 1 95.56 371 ARG A O 1
ATOM 2933 N N . ILE A 1 372 ? -5.441 2.207 20.344 1 92.69 372 ILE A N 1
ATOM 2934 C CA . ILE A 1 372 ? -6.352 1.251 20.953 1 92.69 372 ILE A CA 1
ATOM 2935 C C . ILE A 1 372 ? -7.699 1.286 20.25 1 92.69 372 ILE A C 1
ATOM 2937 O O . ILE A 1 372 ? -8.094 2.318 19.703 1 92.69 372 ILE A O 1
ATOM 2941 N N . ASN A 1 373 ? -8.422 0.22 20.281 1 91.75 373 ASN A N 1
ATOM 2942 C CA . ASN A 1 373 ? -9.719 0.114 19.625 1 91.75 373 ASN A CA 1
ATOM 2943 C C . ASN A 1 373 ? -10.797 0.857 20.406 1 91.75 373 ASN A C 1
ATOM 2945 O O . ASN A 1 373 ? -11.82 1.248 19.844 1 91.75 373 ASN A O 1
ATOM 2949 N N . SER A 1 374 ? -10.578 1.074 21.688 1 92.88 374 SER A N 1
ATOM 2950 C CA . SER A 1 374 ? -11.547 1.782 22.516 1 92.88 374 SER A CA 1
ATOM 2951 C C . SER A 1 374 ? -11.703 3.232 22.078 1 92.88 374 SER A C 1
ATOM 2953 O O . SER A 1 374 ? -10.766 3.824 21.531 1 92.88 374 SER A O 1
ATOM 2955 N N . LYS A 1 375 ? -12.859 3.703 22.297 1 93.75 375 LYS A N 1
ATOM 2956 C CA . LYS A 1 375 ? -13.102 5.117 22.031 1 93.75 375 LYS A CA 1
ATOM 2957 C C . LYS A 1 375 ? -12.32 6 23 1 93.75 375 LYS A C 1
ATOM 2959 O O . LYS A 1 375 ? -12.156 5.656 24.172 1 93.75 375 LYS A O 1
ATOM 2964 N N . ILE A 1 376 ? -11.773 7.078 22.531 1 96.88 376 ILE A N 1
ATOM 2965 C CA . ILE A 1 376 ? -11.07 8.07 23.328 1 96.88 376 ILE A CA 1
ATOM 2966 C C . ILE A 1 376 ? -11.828 9.398 23.297 1 96.88 376 ILE A C 1
ATOM 2968 O O . ILE A 1 376 ? -11.984 9.992 22.234 1 96.88 376 ILE A O 1
ATOM 2972 N N . ILE A 1 377 ? -12.32 9.797 24.391 1 97.5 377 ILE A N 1
ATOM 2973 C CA . ILE A 1 377 ? -12.992 11.086 24.484 1 97.5 377 ILE A CA 1
ATOM 2974 C C . ILE A 1 377 ? -12.117 12.07 25.266 1 97.5 377 ILE A C 1
ATOM 2976 O O . ILE A 1 377 ? -11.586 11.734 26.328 1 97.5 377 ILE A O 1
ATOM 2980 N N . ALA A 1 378 ? -11.945 13.227 24.688 1 96.75 378 ALA A N 1
ATOM 2981 C CA . ALA A 1 378 ? -11.109 14.25 25.312 1 96.75 378 ALA A CA 1
ATOM 2982 C C . ALA A 1 378 ? -11.914 15.516 25.594 1 96.75 378 ALA A C 1
ATOM 2984 O O . ALA A 1 378 ? -11.867 16.484 24.828 1 96.75 378 ALA A O 1
ATOM 2985 N N . PRO A 1 379 ? -12.617 15.539 26.734 1 95.44 379 PRO A N 1
ATOM 2986 C CA . PRO A 1 379 ? -13.289 16.781 27.109 1 95.44 379 PRO A CA 1
ATOM 2987 C C . PRO A 1 379 ? -12.312 17.906 27.438 1 95.44 379 PRO A C 1
ATOM 2989 O O . PRO A 1 379 ? -11.266 17.656 28.047 1 95.44 379 PRO A O 1
ATOM 2992 N N . THR A 1 380 ? -12.578 19.094 26.969 1 94.19 380 THR A N 1
ATOM 2993 C CA . THR A 1 380 ? -11.695 20.234 27.172 1 94.19 380 THR A CA 1
ATOM 2994 C C . THR A 1 380 ? -12.5 21.531 27.328 1 94.19 380 THR A C 1
ATOM 2996 O O . THR A 1 380 ? -13.523 21.703 26.656 1 94.19 380 THR A O 1
ATOM 2999 N N . PRO A 1 381 ? -12.055 22.391 28.219 1 92.31 381 PRO A N 1
ATOM 3000 C CA . PRO A 1 381 ? -12.688 23.719 28.281 1 92.31 381 PRO A CA 1
ATOM 3001 C C . PRO A 1 381 ? -12.164 24.672 27.203 1 92.31 381 PRO A C 1
ATOM 3003 O O . PRO A 1 381 ? -12.688 25.766 27.047 1 92.31 381 PRO A O 1
ATOM 3006 N N . ASN A 1 382 ? -11.141 24.266 26.547 1 93.12 382 ASN A N 1
ATOM 3007 C CA . ASN A 1 382 ? -10.453 25.078 25.547 1 93.12 382 ASN A CA 1
ATOM 3008 C C . ASN A 1 382 ? -10.922 24.75 24.125 1 93.12 382 ASN A C 1
ATOM 3010 O O . ASN A 1 382 ? -10.57 23.688 23.594 1 93.12 382 ASN A O 1
ATOM 3014 N N . ILE A 1 383 ? -11.602 25.719 23.484 1 93.62 383 ILE A N 1
ATOM 3015 C CA . ILE A 1 383 ? -12.195 25.5 22.172 1 93.62 383 ILE A CA 1
ATOM 3016 C C . ILE A 1 383 ? -11.094 25.266 21.141 1 93.62 383 ILE A C 1
ATOM 3018 O O . ILE A 1 383 ? -11.281 24.5 20.203 1 93.62 383 ILE A O 1
ATOM 3022 N N . ARG A 1 384 ? -9.953 25.906 21.297 1 93.94 384 ARG A N 1
ATOM 3023 C CA . ARG A 1 384 ? -8.844 25.703 20.375 1 93.94 384 ARG A CA 1
ATOM 3024 C C . ARG A 1 384 ? -8.336 24.266 20.422 1 93.94 384 ARG A C 1
ATOM 3026 O O . ARG A 1 384 ? -8.07 23.656 19.391 1 93.94 384 ARG A O 1
ATOM 3033 N N . THR A 1 385 ? -8.258 23.781 21.672 1 95.25 385 THR A N 1
ATOM 3034 C CA . THR A 1 385 ? -7.824 22.391 21.844 1 95.25 385 THR A CA 1
ATOM 3035 C C . THR A 1 385 ? -8.836 21.422 21.25 1 95.25 385 THR A C 1
ATOM 3037 O O . THR A 1 385 ? -8.453 20.438 20.625 1 95.25 385 THR A O 1
ATOM 3040 N N . LEU A 1 386 ? -10.07 21.734 21.391 1 96.81 386 LEU A N 1
ATOM 3041 C CA . LEU A 1 386 ? -11.125 20.906 20.812 1 96.81 386 LEU A CA 1
ATOM 3042 C C . LEU A 1 386 ? -10.922 20.75 19.312 1 96.81 386 LEU A C 1
ATOM 3044 O O . LEU A 1 386 ? -10.93 19.625 18.797 1 96.81 386 LEU A O 1
ATOM 3048 N N . LYS A 1 387 ? -10.656 21.797 18.625 1 96.81 387 LYS A N 1
ATOM 3049 C CA . LYS A 1 387 ? -10.547 21.797 17.172 1 96.81 387 LYS A CA 1
ATOM 3050 C C . LYS A 1 387 ? -9.219 21.188 16.734 1 96.81 387 LYS A C 1
ATOM 3052 O O . LYS A 1 387 ? -9.156 20.516 15.695 1 96.81 387 LYS A O 1
ATOM 3057 N N . ARG A 1 388 ? -8.164 21.391 17.516 1 97.56 388 ARG A N 1
ATOM 3058 C CA . ARG A 1 388 ? -6.871 20.781 17.219 1 97.56 388 ARG A CA 1
ATOM 3059 C C . ARG A 1 388 ? -6.957 19.266 17.266 1 97.56 388 ARG A C 1
ATOM 3061 O O . ARG A 1 388 ? -6.414 18.578 16.391 1 97.56 388 ARG A O 1
ATOM 3068 N N . LEU A 1 389 ? -7.656 18.766 18.219 1 98.12 389 LEU A N 1
ATOM 3069 C CA . LEU A 1 389 ? -7.734 17.328 18.438 1 98.12 389 LEU A CA 1
ATOM 3070 C C . LEU A 1 389 ? -8.578 16.656 17.359 1 98.12 389 LEU A C 1
ATOM 3072 O O . LEU A 1 389 ? -8.562 15.43 17.234 1 98.12 389 LEU A O 1
ATOM 3076 N N . ARG A 1 390 ? -9.195 17.453 16.484 1 97.75 390 ARG A N 1
ATOM 3077 C CA . ARG A 1 390 ? -10.031 16.922 15.414 1 97.75 390 ARG A CA 1
ATOM 3078 C C . ARG A 1 390 ? -9.188 16.156 14.391 1 97.75 390 ARG A C 1
ATOM 3080 O O . ARG A 1 390 ? -9.703 15.32 13.648 1 97.75 390 ARG A O 1
ATOM 3087 N N . LEU A 1 391 ? -7.895 16.422 14.383 1 98.56 391 LEU A N 1
ATOM 3088 C CA . LEU A 1 391 ? -7.043 15.766 13.391 1 98.56 391 LEU A CA 1
ATOM 3089 C C . LEU A 1 391 ? -6.273 14.609 14.016 1 98.56 391 LEU A C 1
ATOM 3091 O O . LEU A 1 391 ? -5.477 13.953 13.344 1 98.56 391 LEU A O 1
ATOM 3095 N N . VAL A 1 392 ? -6.535 14.336 15.281 1 98.56 392 VAL A N 1
ATOM 3096 C CA . VAL A 1 392 ? -5.781 13.312 16 1 98.56 392 VAL A CA 1
ATOM 3097 C C . VAL A 1 392 ? -6.527 11.984 15.945 1 98.56 392 VAL A C 1
ATOM 3099 O O . VAL A 1 392 ? -7.707 11.906 16.297 1 98.56 392 VAL A O 1
ATOM 3102 N N . TRP A 1 393 ? -5.895 10.961 15.523 1 98.31 393 TRP A N 1
ATOM 3103 C CA . TRP A 1 393 ? -6.457 9.633 15.305 1 98.31 393 TRP A CA 1
ATOM 3104 C C . TRP A 1 393 ? -7.234 9.156 16.531 1 98.31 393 TRP A C 1
ATOM 3106 O O . TRP A 1 393 ? -6.711 9.18 17.641 1 98.31 393 TRP A O 1
ATOM 3116 N N . GLY A 1 394 ? -8.531 8.844 16.406 1 97.25 394 GLY A N 1
ATOM 3117 C CA . GLY A 1 394 ? -9.328 8.125 17.391 1 97.25 394 GLY A CA 1
ATOM 3118 C C . GLY A 1 394 ? -9.867 9.016 18.484 1 97.25 394 GLY A C 1
ATOM 3119 O O . GLY A 1 394 ? -10.625 8.57 19.344 1 97.25 394 GLY A O 1
ATOM 3120 N N . VAL A 1 395 ? -9.5 10.273 18.484 1 97.69 395 VAL A N 1
ATOM 3121 C CA . VAL A 1 395 ? -9.883 11.164 19.562 1 97.69 395 VAL A CA 1
ATOM 3122 C C . VAL A 1 395 ? -11.164 11.914 19.188 1 97.69 395 VAL A C 1
ATOM 3124 O O . VAL A 1 395 ? -11.266 12.461 18.094 1 97.69 395 VAL A O 1
ATOM 3127 N N . GLU A 1 396 ? -12.086 11.844 20.016 1 96.88 396 GLU A N 1
ATOM 3128 C CA . GLU A 1 396 ? -13.281 12.68 19.953 1 96.88 396 GLU A CA 1
ATOM 3129 C C . GLU A 1 396 ? -13.266 13.742 21.031 1 96.88 396 GLU A C 1
ATOM 3131 O O . GLU A 1 396 ? -13.391 13.43 22.219 1 96.88 396 GLU A O 1
ATOM 3136 N N . SER A 1 397 ? -13.164 14.945 20.594 1 96.75 397 SER A N 1
ATOM 3137 C CA . SER A 1 397 ? -13.109 16.031 21.547 1 96.75 397 SER A CA 1
ATOM 3138 C C . SER A 1 397 ? -14.477 16.688 21.734 1 96.75 397 SER A C 1
ATOM 3140 O O . SER A 1 397 ? -15.305 16.656 20.828 1 96.75 397 SER A O 1
ATOM 3142 N N . CYS A 1 398 ? -14.703 17.234 22.906 1 95.19 398 CYS A N 1
ATOM 3143 C CA . CYS A 1 398 ? -15.93 17.969 23.219 1 95.19 398 CYS A CA 1
ATOM 3144 C C . CYS A 1 398 ? -15.672 19.031 24.266 1 95.19 398 CYS A C 1
ATOM 3146 O O . CYS A 1 398 ? -14.664 18.984 24.969 1 95.19 398 CYS A O 1
ATOM 3148 N N . LEU A 1 399 ? -16.578 19.938 24.266 1 93.81 399 LEU A N 1
ATOM 3149 C CA . LEU A 1 399 ? -16.422 21.031 25.219 1 93.81 399 LEU A CA 1
ATOM 3150 C C . LEU A 1 399 ? -16.922 20.609 26.609 1 93.81 399 LEU A C 1
ATOM 3152 O O . LEU A 1 399 ? -17.938 19.938 26.719 1 93.81 399 LEU A O 1
ATOM 3156 N N . MET A 1 400 ? -16.125 20.953 27.547 1 90.62 400 MET A N 1
ATOM 3157 C CA . MET A 1 400 ? -16.469 20.766 28.953 1 90.62 400 MET A CA 1
ATOM 3158 C C . MET A 1 400 ? -16.141 22 29.781 1 90.62 400 MET A C 1
ATOM 3160 O O . MET A 1 400 ? -15.172 22.703 29.484 1 90.62 400 MET A O 1
ATOM 3164 N N . GLU A 1 401 ? -17.016 22.25 30.766 1 87.62 401 GLU A N 1
ATOM 3165 C CA . GLU A 1 401 ? -16.75 23.391 31.641 1 87.62 401 GLU A CA 1
ATOM 3166 C C . GLU A 1 401 ? -15.492 23.156 32.469 1 87.62 401 GLU A C 1
ATOM 3168 O O . GLU A 1 401 ? -15.156 22.016 32.812 1 87.62 401 GLU A O 1
ATOM 3173 N N . GLU A 1 402 ? -14.805 24.297 32.594 1 80.69 402 GLU A N 1
ATOM 3174 C CA . GLU A 1 402 ? -13.633 24.219 33.469 1 80.69 402 GLU A CA 1
ATOM 3175 C C . GLU A 1 402 ? -14.016 23.844 34.875 1 80.69 402 GLU A C 1
ATOM 3177 O O . GLU A 1 402 ? -15.016 24.328 35.406 1 80.69 402 GLU A O 1
ATOM 3182 N N . PHE A 1 403 ? -13.555 22.672 35.375 1 70 403 PHE A N 1
ATOM 3183 C CA . PHE A 1 403 ? -13.977 22.297 36.719 1 70 403 PHE A CA 1
ATOM 3184 C C . PHE A 1 403 ? -12.852 22.5 37.719 1 70 403 PHE A C 1
ATOM 3186 O O . PHE A 1 403 ? -11.68 22.359 37.375 1 70 403 PHE A O 1
ATOM 3193 N N . ASP A 1 404 ? -13.289 22.984 38.906 1 72.62 404 ASP A N 1
ATOM 3194 C CA . ASP A 1 404 ? -12.367 23.172 40 1 72.62 404 ASP A CA 1
ATOM 3195 C C . ASP A 1 404 ? -12.5 22.047 41.031 1 72.62 404 ASP A C 1
ATOM 3197 O O . ASP A 1 404 ? -11.898 22.109 42.125 1 72.62 404 ASP A O 1
ATOM 3201 N N . ASP A 1 405 ? -13.289 21.047 40.656 1 79.88 405 ASP A N 1
ATOM 3202 C CA . ASP A 1 405 ? -13.578 19.984 41.594 1 79.88 405 ASP A CA 1
ATOM 3203 C C . ASP A 1 405 ? -13.422 18.609 40.938 1 79.88 405 ASP A C 1
ATOM 3205 O O . ASP A 1 405 ? -14.109 18.297 39.969 1 79.88 405 ASP A O 1
ATOM 3209 N N . MET A 1 406 ? -12.625 17.781 41.5 1 82.62 406 MET A N 1
ATOM 3210 C CA . MET A 1 406 ? -12.336 16.438 41 1 82.62 406 MET A CA 1
ATOM 3211 C C . MET A 1 406 ? -13.602 15.594 40.938 1 82.62 406 MET A C 1
ATOM 3213 O O . MET A 1 406 ? -13.805 14.828 40 1 82.62 406 MET A O 1
ATOM 3217 N N . GLU A 1 407 ? -14.359 15.711 41.938 1 86.69 407 GLU A N 1
ATOM 3218 C CA . GLU A 1 407 ? -15.586 14.922 41.969 1 86.69 407 GLU A CA 1
ATOM 3219 C C . GLU A 1 407 ? -16.516 15.289 40.844 1 86.69 407 GLU A C 1
ATOM 3221 O O . GLU A 1 407 ? -17.188 14.414 40.281 1 86.69 407 GLU A O 1
ATOM 3226 N N . LYS A 1 408 ? -16.516 16.5 40.562 1 88.25 408 LYS A N 1
ATOM 3227 C CA . LYS A 1 408 ? -17.359 16.953 39.469 1 88.25 408 LYS A CA 1
ATOM 3228 C C . LYS A 1 408 ? -16.875 16.406 38.125 1 88.25 408 LYS A C 1
ATOM 3230 O O . LYS A 1 408 ? -17.688 16 37.281 1 88.25 408 LYS A O 1
ATOM 3235 N N . ILE A 1 409 ? -15.586 16.438 38 1 89 409 ILE A N 1
ATOM 3236 C CA . ILE A 1 409 ? -15 15.906 36.75 1 89 409 ILE A CA 1
ATOM 3237 C C . ILE A 1 409 ? -15.336 14.422 36.625 1 89 409 ILE A C 1
ATOM 3239 O O . ILE A 1 409 ? -15.766 13.969 35.562 1 89 409 ILE A O 1
ATOM 3243 N N . ILE A 1 410 ? -15.195 13.711 37.688 1 91.38 410 ILE A N 1
ATOM 3244 C CA . ILE A 1 410 ? -15.43 12.273 37.688 1 91.38 410 ILE A CA 1
ATOM 3245 C C . ILE A 1 410 ? -16.891 11.992 37.375 1 91.38 410 ILE A C 1
ATOM 3247 O O . ILE A 1 410 ? -17.219 11.086 36.594 1 91.38 410 ILE A O 1
ATOM 3251 N N . ASN A 1 411 ? -17.734 12.766 37.969 1 92.62 411 ASN A N 1
ATOM 3252 C CA . ASN A 1 411 ? -19.156 12.578 37.75 1 92.62 411 ASN A CA 1
ATOM 3253 C C . ASN A 1 411 ? -19.547 12.883 36.312 1 92.62 411 ASN A C 1
ATOM 3255 O O . ASN A 1 411 ? -20.359 12.172 35.719 1 92.62 411 ASN A O 1
ATOM 3259 N N . THR A 1 412 ? -19 13.922 35.844 1 93.75 412 THR A N 1
ATOM 3260 C CA . THR A 1 412 ? -19.266 14.273 34.438 1 93.75 412 THR A CA 1
ATOM 3261 C C . THR A 1 412 ? -18.766 13.164 33.531 1 93.75 412 THR A C 1
ATOM 3263 O O . THR A 1 412 ? -19.453 12.812 32.562 1 93.75 412 THR A O 1
ATOM 3266 N N . CYS A 1 413 ? -17.609 12.664 33.781 1 94.69 413 CYS A N 1
ATOM 3267 C CA . CYS A 1 413 ? -17.062 11.57 32.969 1 94.69 413 CYS A CA 1
ATOM 3268 C C . CYS A 1 413 ? -17.938 10.336 33.094 1 94.69 413 CYS A C 1
ATOM 3270 O O . CYS A 1 413 ? -18.109 9.609 32.094 1 94.69 413 CYS A O 1
ATOM 3272 N N . ARG A 1 414 ? -18.438 10.125 34.219 1 95.62 414 ARG A N 1
ATOM 3273 C CA . ARG A 1 414 ? -19.328 8.992 34.438 1 95.62 414 ARG A CA 1
ATOM 3274 C C . ARG A 1 414 ? -20.578 9.117 33.562 1 95.62 414 ARG A C 1
ATOM 3276 O O . ARG A 1 414 ? -21.016 8.133 32.938 1 95.62 414 ARG A O 1
ATOM 3283 N N . GLU A 1 415 ? -21.094 10.242 33.531 1 95.88 415 GLU A N 1
ATOM 3284 C CA . GLU A 1 415 ? -22.266 10.477 32.719 1 95.88 415 GLU A CA 1
ATOM 3285 C C . GLU A 1 415 ? -21.953 10.281 31.234 1 95.88 415 GLU A C 1
ATOM 3287 O O . GLU A 1 415 ? -22.75 9.719 30.484 1 95.88 415 GLU A O 1
ATOM 3292 N N . MET A 1 416 ? -20.797 10.75 30.844 1 95.38 416 MET A N 1
ATOM 3293 C CA . MET A 1 416 ? -20.359 10.547 29.469 1 95.38 416 MET A CA 1
ATOM 3294 C C . MET A 1 416 ? -20.219 9.062 29.156 1 95.38 416 MET A C 1
ATOM 3296 O O . MET A 1 416 ? -20.625 8.602 28.078 1 95.38 416 MET A O 1
ATOM 3300 N N . ALA A 1 417 ? -19.656 8.352 30.062 1 96.44 417 ALA A N 1
ATOM 3301 C CA . ALA A 1 417 ? -19.453 6.914 29.891 1 96.44 417 ALA A CA 1
ATOM 3302 C C . ALA A 1 417 ? -20.781 6.18 29.766 1 96.44 417 ALA A C 1
ATOM 3304 O O . ALA A 1 417 ? -20.938 5.285 28.938 1 96.44 417 ALA A O 1
ATOM 3305 N N . LYS A 1 418 ? -21.734 6.559 30.609 1 96.62 418 LYS A N 1
ATOM 3306 C CA . LYS A 1 418 ? -23.062 5.953 30.547 1 96.62 418 LYS A CA 1
ATOM 3307 C C . LYS A 1 418 ? -23.688 6.148 29.172 1 96.62 418 LYS A C 1
ATOM 3309 O O . LYS A 1 418 ? -24.281 5.219 28.609 1 96.62 418 LYS A O 1
ATOM 3314 N N . LYS A 1 419 ? -23.547 7.266 28.719 1 95.38 419 LYS A N 1
ATOM 3315 C CA . LYS A 1 419 ? -24.141 7.609 27.422 1 95.38 419 LYS A CA 1
ATOM 3316 C C . LYS A 1 419 ? -23.438 6.871 26.281 1 95.38 419 LYS A C 1
ATOM 3318 O O . LYS A 1 419 ? -24.094 6.414 25.344 1 95.38 419 LYS A O 1
ATOM 3323 N N . GLU A 1 420 ? -22.156 6.699 26.375 1 93.81 420 GLU A N 1
ATOM 3324 C CA . GLU A 1 420 ? -21.344 6.211 25.266 1 93.81 420 GLU A CA 1
ATOM 3325 C C . GLU A 1 420 ? -21.328 4.688 25.219 1 93.81 420 GLU A C 1
ATOM 3327 O O . GLU A 1 420 ? -21.359 4.09 24.141 1 93.81 420 GLU A O 1
ATOM 3332 N N . ILE A 1 421 ? -21.219 4.02 26.375 1 94 421 ILE A N 1
ATOM 3333 C CA . ILE A 1 421 ? -20.969 2.58 26.328 1 94 421 ILE A CA 1
ATOM 3334 C C . ILE A 1 421 ? -22.078 1.848 27.062 1 94 421 ILE A C 1
ATOM 3336 O O . ILE A 1 421 ? -22.25 0.634 26.922 1 94 421 ILE A O 1
ATOM 3340 N N . GLY A 1 422 ? -22.859 2.506 27.844 1 93.19 422 GLY A N 1
ATOM 3341 C CA . GLY A 1 422 ? -23.953 1.894 28.578 1 93.19 422 GLY A CA 1
ATOM 3342 C C . GLY A 1 422 ? -23.484 0.991 29.703 1 93.19 422 GLY A C 1
ATOM 3343 O O . GLY A 1 422 ? -23.953 1.104 30.844 1 93.19 422 GLY A O 1
ATOM 3344 N N . LYS A 1 423 ? -22.594 0.08 29.312 1 94.69 423 LYS A N 1
ATOM 3345 C CA . LYS A 1 423 ? -22.031 -0.838 30.297 1 94.69 423 LYS A CA 1
ATOM 3346 C C . LYS A 1 423 ? -20.578 -1.171 29.969 1 94.69 423 LYS A C 1
ATOM 3348 O O . LYS A 1 423 ? -20.172 -1.166 28.797 1 94.69 423 LYS A O 1
ATOM 3353 N N . GLY A 1 424 ? -19.859 -1.356 31.062 1 95.12 424 GLY A N 1
ATOM 3354 C CA . GLY A 1 424 ? -18.484 -1.783 30.859 1 95.12 424 GLY A CA 1
ATOM 3355 C C . GLY A 1 424 ? -17.484 -0.978 31.656 1 95.12 424 GLY A C 1
ATOM 3356 O O . GLY A 1 424 ? -17.875 -0.153 32.5 1 95.12 424 GLY A O 1
ATOM 3357 N N . ILE A 1 425 ? -16.219 -1.265 31.469 1 96.62 425 ILE A N 1
ATOM 3358 C CA . ILE A 1 425 ? -15.117 -0.605 32.156 1 96.62 425 ILE A CA 1
ATOM 3359 C C . ILE A 1 425 ? -14.594 0.556 31.328 1 96.62 425 ILE A C 1
ATOM 3361 O O . ILE A 1 425 ? -14.477 0.442 30.094 1 96.62 425 ILE A O 1
ATOM 3365 N N . TYR A 1 426 ? -14.398 1.646 31.922 1 96.94 426 TYR A N 1
ATOM 3366 C CA . TYR A 1 426 ? -13.766 2.779 31.266 1 96.94 426 TYR A CA 1
ATOM 3367 C C . TYR A 1 426 ? -12.688 3.396 32.156 1 96.94 426 TYR A C 1
ATOM 3369 O O . TYR A 1 426 ? -12.68 3.17 33.375 1 96.94 426 TYR A O 1
ATOM 3377 N N . LEU A 1 427 ? -11.75 4.094 31.5 1 97 427 LEU A N 1
ATOM 3378 C CA . LEU A 1 427 ? -10.641 4.742 32.188 1 97 427 LEU A CA 1
ATOM 3379 C C . LEU A 1 427 ? -10.781 6.262 32.125 1 97 427 LEU A C 1
ATOM 3381 O O . LEU A 1 427 ? -11.258 6.809 31.141 1 97 427 LEU A O 1
ATOM 3385 N N . ILE A 1 428 ? -10.352 6.898 33.219 1 95.31 428 ILE A N 1
ATOM 3386 C CA . ILE A 1 428 ? -10.219 8.352 33.25 1 95.31 428 ILE A CA 1
ATOM 3387 C C . ILE A 1 428 ? -8.766 8.727 33.562 1 95.31 428 ILE A C 1
ATOM 3389 O O . ILE A 1 428 ? -8.164 8.188 34.5 1 95.31 428 ILE A O 1
ATOM 3393 N N . THR A 1 429 ? -8.219 9.523 32.719 1 93.31 429 THR A N 1
ATOM 3394 C CA . THR A 1 429 ? -6.914 10.094 33.062 1 93.31 429 THR A CA 1
ATOM 3395 C C . THR A 1 429 ? -7.055 11.547 33.469 1 93.31 429 THR A C 1
ATOM 3397 O O . THR A 1 429 ? -7.816 12.305 32.875 1 93.31 429 THR A O 1
ATOM 3400 N N . LEU A 1 430 ? -6.426 11.93 34.562 1 87.81 430 LEU A N 1
ATOM 3401 C CA . LEU A 1 430 ? -6.578 13.297 35.062 1 87.81 430 LEU A CA 1
ATOM 3402 C C . LEU A 1 430 ? -5.332 13.742 35.812 1 87.81 430 LEU A C 1
ATOM 3404 O O . LEU A 1 430 ? -4.512 12.906 36.219 1 87.81 430 LEU A O 1
ATOM 3408 N N . GLY A 1 431 ? -5.242 15.102 35.688 1 83.5 431 GLY A N 1
ATOM 3409 C CA . GLY A 1 431 ? -4.242 15.688 36.562 1 83.5 431 GLY A CA 1
ATOM 3410 C C . GLY A 1 431 ? -4.766 15.969 37.938 1 83.5 431 GLY A C 1
ATOM 3411 O O . GLY A 1 431 ? -5.871 16.484 38.094 1 83.5 431 GLY A O 1
ATOM 3412 N N . HIS A 1 432 ? -4.051 15.555 38.969 1 77.69 432 HIS A N 1
ATOM 3413 C CA . HIS A 1 432 ? -4.398 15.789 40.375 1 77.69 432 HIS A CA 1
ATOM 3414 C C . HIS A 1 432 ? -3.213 16.344 41.156 1 77.69 432 HIS A C 1
ATOM 3416 O O . HIS A 1 432 ? -2.094 15.836 41.031 1 77.69 432 HIS A O 1
ATOM 3422 N N . PRO A 1 433 ? -3.432 17.312 41.906 1 73.38 433 PRO A N 1
ATOM 3423 C CA . PRO A 1 433 ? -4.699 18 42.188 1 73.38 433 PRO A CA 1
ATOM 3424 C C . PRO A 1 433 ? -5.207 18.812 41 1 73.38 433 PRO A C 1
ATOM 3426 O O . PRO A 1 433 ? -4.488 18.984 40.031 1 73.38 433 PRO A O 1
ATOM 3429 N N . ILE A 1 434 ? -6.391 19.219 41.219 1 67 434 ILE A N 1
ATOM 3430 C CA . ILE A 1 434 ? -7.039 19.984 40.156 1 67 434 ILE A CA 1
ATOM 3431 C C . ILE A 1 434 ? -6.168 21.188 39.812 1 67 434 ILE A C 1
ATOM 3433 O O . ILE A 1 434 ? -5.617 21.859 40.688 1 67 434 ILE A O 1
ATOM 3437 N N . GLY A 1 435 ? -5.969 21.359 38.594 1 62.16 435 GLY A N 1
ATOM 3438 C CA . GLY A 1 435 ? -5.117 22.453 38.125 1 62.16 435 GLY A CA 1
ATOM 3439 C C . GLY A 1 435 ? -3.762 21.969 37.625 1 62.16 435 GLY A C 1
ATOM 3440 O O . GLY A 1 435 ? -3.039 22.719 36.969 1 62.16 435 GLY A O 1
ATOM 3441 N N . GLN A 1 436 ? -3.549 20.859 38.125 1 66.38 436 GLN A N 1
ATOM 3442 C CA . GLN A 1 436 ? -2.309 20.297 37.625 1 66.38 436 GLN A CA 1
ATOM 3443 C C . GLN A 1 436 ? -2.379 20.109 36.094 1 66.38 436 GLN A C 1
ATOM 3445 O O . GLN A 1 436 ? -3.326 19.5 35.594 1 66.38 436 GLN A O 1
ATOM 3450 N N . LYS A 1 437 ? -1.377 20.688 35.5 1 66.25 437 LYS A N 1
ATOM 3451 C CA . LYS A 1 437 ? -1.408 20.719 34.062 1 66.25 437 LYS A CA 1
ATOM 3452 C C . LYS A 1 437 ? -0.905 19.406 33.469 1 66.25 437 LYS A C 1
ATOM 3454 O O . LYS A 1 437 ? -1.031 19.188 32.25 1 66.25 437 LYS A O 1
ATOM 3459 N N . LYS A 1 438 ? -0.39 18.578 34.406 1 77.62 438 LYS A N 1
ATOM 3460 C CA . LYS A 1 438 ? 0.123 17.297 33.906 1 77.62 438 LYS A CA 1
ATOM 3461 C C . LYS A 1 438 ? -0.696 16.125 34.438 1 77.62 438 LYS A C 1
ATOM 3463 O O . LYS A 1 438 ? -1.041 16.094 35.625 1 77.62 438 LYS A O 1
ATOM 3468 N N . THR A 1 439 ? -1.063 15.258 33.562 1 83.19 439 THR A N 1
ATOM 3469 C CA . THR A 1 439 ? -1.814 14.07 33.938 1 83.19 439 THR A CA 1
ATOM 3470 C C . THR A 1 439 ? -0.949 13.133 34.781 1 83.19 439 THR A C 1
ATOM 3472 O O . THR A 1 439 ? 0.178 12.812 34.406 1 83.19 439 THR A O 1
ATOM 3475 N N . ASN A 1 440 ? -1.43 12.766 35.969 1 85.62 440 ASN A N 1
ATOM 3476 C CA . ASN A 1 440 ? -0.648 11.883 36.812 1 85.62 440 ASN A CA 1
ATOM 3477 C C . ASN A 1 440 ? -1.531 10.836 37.5 1 85.62 440 ASN A C 1
ATOM 3479 O O . ASN A 1 440 ? -1.078 10.125 38.406 1 85.62 440 ASN A O 1
ATOM 3483 N N . THR A 1 441 ? -2.766 10.797 37.062 1 88.5 441 THR A N 1
ATOM 3484 C CA . THR A 1 441 ? -3.707 9.891 37.719 1 88.5 441 THR A CA 1
ATOM 3485 C C . THR A 1 441 ? -4.543 9.141 36.688 1 88.5 441 THR A C 1
ATOM 3487 O O . THR A 1 441 ? -4.969 9.719 35.688 1 88.5 441 THR A O 1
ATOM 3490 N N . ILE A 1 442 ? -4.711 7.84 36.875 1 93.44 442 ILE A N 1
ATOM 3491 C CA . ILE A 1 442 ? -5.641 7.004 36.125 1 93.44 442 ILE A CA 1
ATOM 3492 C C . ILE A 1 442 ? -6.723 6.461 37.062 1 93.44 442 ILE A C 1
ATOM 3494 O O . ILE A 1 442 ? -6.418 5.949 38.156 1 93.44 442 ILE A O 1
ATOM 3498 N N . LYS A 1 443 ? -7.883 6.656 36.719 1 94.44 443 LYS A N 1
ATOM 3499 C CA . LYS A 1 443 ? -9 6.062 37.469 1 94.44 443 LYS A CA 1
ATOM 3500 C C . LYS A 1 443 ? -9.727 5.023 36.594 1 94.44 443 LYS A C 1
ATOM 3502 O O . LYS A 1 443 ? -10.055 5.289 35.438 1 94.44 443 LYS A O 1
ATOM 3507 N N . VAL A 1 444 ? -9.898 3.826 37.188 1 96 444 VAL A N 1
ATOM 3508 C CA . VAL A 1 444 ? -10.641 2.746 36.531 1 96 444 VAL A CA 1
ATOM 3509 C C . VAL A 1 444 ? -12.062 2.693 37.094 1 96 444 VAL A C 1
ATOM 3511 O O . VAL A 1 444 ? -12.258 2.604 38.312 1 96 444 VAL A O 1
ATOM 3514 N N . GLU A 1 445 ? -12.953 2.783 36.219 1 95.5 445 GLU A N 1
ATOM 3515 C CA . GLU A 1 445 ? -14.352 2.781 36.656 1 95.5 445 GLU A CA 1
ATOM 3516 C C . GLU A 1 445 ? -15.18 1.813 35.812 1 95.5 445 GLU A C 1
ATOM 3518 O O . GLU A 1 445 ? -14.766 1.413 34.719 1 95.5 445 GLU A O 1
ATOM 3523 N N . SER A 1 446 ? -16.344 1.38 36.344 1 94.88 446 SER A N 1
ATOM 3524 C CA . SER A 1 446 ? -17.281 0.512 35.625 1 94.88 446 SER A CA 1
ATOM 3525 C C . SER A 1 446 ? -18.703 1.053 35.719 1 94.88 446 SER A C 1
ATOM 3527 O O . SER A 1 446 ? -19.078 1.686 36.719 1 94.88 446 SER A O 1
ATOM 3529 N N . ILE A 1 447 ? -19.391 0.827 34.688 1 93.12 447 ILE A N 1
ATOM 3530 C CA . ILE A 1 447 ? -20.828 1.1 34.688 1 93.12 447 ILE A CA 1
ATOM 3531 C C . ILE A 1 447 ? -21.609 -0.214 34.656 1 93.12 447 ILE A C 1
ATOM 3533 O O . ILE A 1 447 ? -21.359 -1.06 33.781 1 93.12 447 ILE A O 1
ATOM 3537 N N . MET B 1 1 ? 28.516 -1.189 -0.586 1 28.12 1 MET B N 1
ATOM 3538 C CA . MET B 1 1 ? 27.484 -2.104 -0.105 1 28.12 1 MET B CA 1
ATOM 3539 C C . MET B 1 1 ? 27.062 -3.072 -1.205 1 28.12 1 MET B C 1
ATOM 3541 O O . MET B 1 1 ? 26.688 -2.648 -2.301 1 28.12 1 MET B O 1
ATOM 3545 N N . VAL B 1 2 ? 27.703 -4.121 -1.442 1 37.5 2 VAL B N 1
ATOM 3546 C CA . VAL B 1 2 ? 27.359 -5.113 -2.457 1 37.5 2 VAL B CA 1
ATOM 3547 C C . VAL B 1 2 ? 25.844 -5.145 -2.652 1 37.5 2 VAL B C 1
ATOM 3549 O O . VAL B 1 2 ? 25.094 -5.32 -1.691 1 37.5 2 VAL B O 1
ATOM 3552 N N . GLY B 1 3 ? 25.297 -4.383 -3.389 1 47.53 3 GLY B N 1
ATOM 3553 C CA . GLY B 1 3 ? 23.875 -4.164 -3.652 1 47.53 3 GLY B CA 1
ATOM 3554 C C . GLY B 1 3 ? 23.031 -5.402 -3.434 1 47.53 3 GLY B C 1
ATOM 3555 O O . GLY B 1 3 ? 23.281 -6.449 -4.039 1 47.53 3 GLY B O 1
ATOM 3556 N N . MET B 1 4 ? 22.391 -5.523 -2.303 1 61.28 4 MET B N 1
ATOM 3557 C CA . MET B 1 4 ? 21.641 -6.703 -1.895 1 61.28 4 MET B CA 1
ATOM 3558 C C . MET B 1 4 ? 20.703 -7.168 -3.01 1 61.28 4 MET B C 1
ATOM 3560 O O . MET B 1 4 ? 20.094 -6.344 -3.699 1 61.28 4 MET B O 1
ATOM 3564 N N . MET B 1 5 ? 20.859 -8.43 -3.52 1 81.5 5 MET B N 1
ATOM 3565 C CA . MET B 1 5 ? 20.094 -9.117 -4.555 1 81.5 5 MET B CA 1
ATOM 3566 C C . MET B 1 5 ? 18.609 -9.148 -4.203 1 81.5 5 MET B C 1
ATOM 3568 O O . MET B 1 5 ? 18.234 -9.188 -3.027 1 81.5 5 MET B O 1
ATOM 3572 N N . ARG B 1 6 ? 17.797 -8.914 -5.148 1 95.06 6 ARG B N 1
ATOM 3573 C CA . ARG B 1 6 ? 16.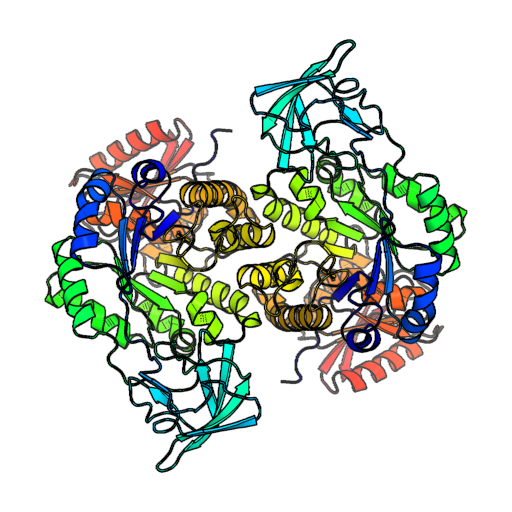344 -9 -5 1 95.06 6 ARG B CA 1
ATOM 3574 C C . ARG B 1 6 ? 15.922 -10.383 -4.516 1 95.06 6 ARG B C 1
ATOM 3576 O O . ARG B 1 6 ? 16.328 -11.391 -5.09 1 95.06 6 ARG B O 1
ATOM 3583 N N . LYS B 1 7 ? 15.234 -10.438 -3.404 1 97.88 7 LYS B N 1
ATOM 3584 C CA . LYS B 1 7 ? 14.719 -11.695 -2.875 1 97.88 7 LYS B CA 1
ATOM 3585 C C . LYS B 1 7 ? 13.312 -11.984 -3.404 1 97.88 7 LYS B C 1
ATOM 3587 O O . LYS B 1 7 ? 12.984 -13.133 -3.711 1 97.88 7 LYS B O 1
ATOM 3592 N N . THR B 1 8 ? 12.469 -10.938 -3.488 1 98.62 8 THR B N 1
ATOM 3593 C CA . THR B 1 8 ? 11.125 -11.062 -4.055 1 98.62 8 THR B CA 1
ATOM 3594 C C . THR B 1 8 ? 11.195 -11.492 -5.52 1 98.62 8 THR B C 1
ATOM 3596 O O . THR B 1 8 ? 12.031 -10.992 -6.277 1 98.62 8 THR B O 1
ATOM 3599 N N . LYS B 1 9 ? 10.344 -12.367 -5.875 1 98.75 9 LYS B N 1
ATOM 3600 C CA . LYS B 1 9 ? 10.406 -12.914 -7.227 1 98.75 9 LYS B CA 1
ATOM 3601 C C . LYS B 1 9 ? 9.422 -12.195 -8.156 1 98.75 9 LYS B C 1
ATOM 3603 O O . LYS B 1 9 ? 8.438 -11.617 -7.691 1 98.75 9 LYS B O 1
ATOM 3608 N N . ILE B 1 10 ? 9.734 -12.195 -9.469 1 98.75 10 ILE B N 1
ATOM 3609 C CA . ILE B 1 10 ? 8.938 -11.477 -10.461 1 98.75 10 ILE B CA 1
ATOM 3610 C C . ILE B 1 10 ? 8.383 -12.453 -11.492 1 98.75 10 ILE B C 1
ATOM 3612 O O . ILE B 1 10 ? 9.148 -13.172 -12.148 1 98.75 10 ILE B O 1
ATOM 3616 N N . LEU B 1 11 ? 7.094 -12.547 -11.531 1 98.88 11 LEU B N 1
ATOM 3617 C CA . LEU B 1 11 ? 6.348 -13.297 -12.539 1 98.88 11 LEU B CA 1
ATOM 3618 C C . LEU B 1 11 ? 5.723 -12.359 -13.562 1 98.88 11 LEU B C 1
ATOM 3620 O O . LEU B 1 11 ? 5.051 -11.391 -13.195 1 98.88 11 LEU B O 1
ATOM 3624 N N . VAL B 1 12 ? 5.996 -12.586 -14.859 1 98.69 12 VAL B N 1
ATOM 3625 C CA . VAL B 1 12 ? 5.414 -11.727 -15.883 1 98.69 12 VAL B CA 1
ATOM 3626 C C . VAL B 1 12 ? 4.465 -12.531 -16.766 1 98.69 12 VAL B C 1
ATOM 3628 O O . VAL B 1 12 ? 4.633 -13.742 -16.922 1 98.69 12 VAL B O 1
ATOM 3631 N N . THR B 1 13 ? 3.48 -11.922 -17.266 1 98.5 13 THR B N 1
ATOM 3632 C CA . THR B 1 13 ? 2.57 -12.547 -18.219 1 98.5 13 THR B CA 1
ATOM 3633 C C . THR B 1 13 ? 3.012 -12.266 -19.656 1 98.5 13 THR B C 1
ATOM 3635 O O . THR B 1 13 ? 3.221 -11.117 -20.031 1 98.5 13 THR B O 1
ATOM 3638 N N . LEU B 1 14 ? 3.141 -13.305 -20.359 1 98.19 14 LEU B N 1
ATOM 3639 C CA . LEU B 1 14 ? 3.566 -13.156 -21.75 1 98.19 14 LEU B CA 1
ATOM 3640 C C . LEU B 1 14 ? 2.408 -12.695 -22.625 1 98.19 14 LEU B C 1
ATOM 3642 O O . LEU B 1 14 ? 1.282 -13.18 -22.484 1 98.19 14 LEU B O 1
ATOM 3646 N N . GLY B 1 15 ? 2.672 -11.742 -23.406 1 97.38 15 GLY B N 1
ATOM 3647 C CA . GLY B 1 15 ? 1.731 -11.195 -24.375 1 97.38 15 GLY B CA 1
ATOM 3648 C C . GLY B 1 15 ? 2.396 -10.336 -25.438 1 97.38 15 GLY B C 1
ATOM 3649 O O . GLY B 1 15 ? 3.625 -10.289 -25.516 1 97.38 15 GLY B O 1
ATOM 3650 N N . PRO B 1 16 ? 1.658 -9.719 -26.266 1 96.94 16 PRO B N 1
ATOM 3651 C CA . PRO B 1 16 ? 2.174 -8.984 -27.422 1 96.94 16 PRO B CA 1
ATOM 3652 C C . PRO B 1 16 ? 3.188 -7.91 -27.031 1 96.94 16 PRO B C 1
ATOM 3654 O O . PRO B 1 16 ? 4.129 -7.641 -27.781 1 96.94 16 PRO B O 1
ATOM 3657 N N . SER B 1 17 ? 3.055 -7.336 -25.922 1 97.12 17 SER B N 1
ATOM 3658 C CA . SER B 1 17 ? 3.932 -6.246 -25.5 1 97.12 17 SER B CA 1
ATOM 3659 C C . SER B 1 17 ? 5.316 -6.762 -25.125 1 97.12 17 SER B C 1
ATOM 3661 O O . SER B 1 17 ? 6.297 -6.016 -25.188 1 97.12 17 SER B O 1
ATOM 3663 N N . LEU B 1 18 ? 5.402 -8.047 -24.766 1 97.88 18 LEU B N 1
ATOM 3664 C CA . LEU B 1 18 ? 6.641 -8.555 -24.188 1 97.88 18 LEU B CA 1
ATOM 3665 C C . LEU B 1 18 ? 7.25 -9.633 -25.062 1 97.88 18 LEU B C 1
ATOM 3667 O O . LEU B 1 18 ? 8.453 -9.906 -24.984 1 97.88 18 LEU B O 1
ATOM 3671 N N . GLU B 1 19 ? 6.477 -10.289 -25.891 1 96.19 19 GLU B N 1
ATOM 3672 C CA . GLU B 1 19 ? 6.891 -11.5 -26.594 1 96.19 19 GLU B CA 1
ATOM 3673 C C . GLU B 1 19 ? 8.141 -11.258 -27.438 1 96.19 19 GLU B C 1
ATOM 3675 O O . GLU B 1 19 ? 9.039 -12.102 -27.484 1 96.19 19 GLU B O 1
ATOM 3680 N N . ASN B 1 20 ? 8.266 -10.094 -28.031 1 96.25 20 ASN B N 1
ATOM 3681 C CA . ASN B 1 20 ? 9.422 -9.812 -28.875 1 96.25 20 ASN B CA 1
ATOM 3682 C C . ASN B 1 20 ? 10.562 -9.188 -28.078 1 96.25 20 ASN B C 1
ATOM 3684 O O . ASN B 1 20 ? 11.625 -8.898 -28.625 1 96.25 20 ASN B O 1
ATOM 3688 N N . LYS B 1 21 ? 10.336 -8.922 -26.844 1 97 21 LYS B N 1
ATOM 3689 C CA . LYS B 1 21 ? 11.336 -8.281 -26 1 97 21 LYS B CA 1
ATOM 3690 C C . LYS B 1 21 ? 11.711 -9.18 -24.828 1 97 21 LYS B C 1
ATOM 3692 O O . LYS B 1 21 ? 12.328 -8.727 -23.859 1 97 21 LYS B O 1
ATOM 3697 N N . LEU B 1 22 ? 11.367 -10.414 -24.906 1 97.25 22 LEU B N 1
ATOM 3698 C CA . LEU B 1 22 ? 11.57 -11.336 -23.797 1 97.25 22 LEU B CA 1
ATOM 3699 C C . LEU B 1 22 ? 13.047 -11.453 -23.453 1 97.25 22 LEU B C 1
ATOM 3701 O O . LEU B 1 22 ? 13.406 -11.609 -22.281 1 97.25 22 LEU B O 1
ATOM 3705 N N . ASP B 1 23 ? 13.906 -11.359 -24.406 1 95.62 23 ASP B N 1
ATOM 3706 C CA . ASP B 1 23 ? 15.344 -11.469 -24.203 1 95.62 23 ASP B CA 1
ATOM 3707 C C . ASP B 1 23 ? 15.852 -10.344 -23.297 1 95.62 23 ASP B C 1
ATOM 3709 O O . ASP B 1 23 ? 16.812 -10.531 -22.562 1 95.62 23 ASP B O 1
ATOM 3713 N N . LYS B 1 24 ? 15.18 -9.242 -23.375 1 96.81 24 LYS B N 1
ATOM 3714 C CA . LYS B 1 24 ? 15.578 -8.094 -22.578 1 96.81 24 LYS B CA 1
ATOM 3715 C C . LYS B 1 24 ? 15.133 -8.258 -21.125 1 96.81 24 LYS B C 1
ATOM 3717 O O . LYS B 1 24 ? 15.656 -7.59 -20.234 1 96.81 24 LYS B O 1
ATOM 3722 N N . ALA B 1 25 ? 14.188 -9.117 -20.906 1 97.19 25 ALA B N 1
ATOM 3723 C CA . ALA B 1 25 ? 13.578 -9.242 -19.594 1 97.19 25 ALA B CA 1
ATOM 3724 C C . ALA B 1 25 ? 14.062 -10.508 -18.875 1 97.19 25 ALA B C 1
ATOM 3726 O O . ALA B 1 25 ? 13.914 -10.641 -17.672 1 97.19 25 ALA B O 1
ATOM 3727 N N . ILE B 1 26 ? 14.688 -11.352 -19.625 1 97.38 26 ILE B N 1
ATOM 3728 C CA . ILE B 1 26 ? 14.914 -12.734 -19.188 1 97.38 26 ILE B CA 1
ATOM 3729 C C . ILE B 1 26 ? 15.781 -12.742 -17.938 1 97.38 26 ILE B C 1
ATOM 3731 O O . ILE B 1 26 ? 15.609 -13.594 -17.062 1 97.38 26 ILE B O 1
ATOM 3735 N N . ASN B 1 27 ? 16.688 -11.773 -17.781 1 96 27 ASN B N 1
ATOM 3736 C CA . ASN B 1 27 ? 17.594 -11.734 -16.641 1 96 27 ASN B CA 1
ATOM 3737 C C . ASN B 1 27 ? 16.969 -10.984 -15.461 1 96 27 ASN B C 1
ATOM 3739 O O . ASN B 1 27 ? 17.562 -10.945 -14.375 1 96 27 ASN B O 1
ATOM 3743 N N . LEU B 1 28 ? 15.766 -10.461 -15.664 1 97.06 28 LEU B N 1
ATOM 3744 C CA . LEU B 1 28 ? 15.117 -9.664 -14.617 1 97.06 28 LEU B CA 1
ATOM 3745 C C . LEU B 1 28 ? 13.93 -10.414 -14.023 1 97.06 28 LEU B C 1
ATOM 3747 O O . LEU B 1 28 ? 13.414 -10.031 -12.969 1 97.06 28 LEU B O 1
ATOM 3751 N N . ILE B 1 29 ? 13.539 -11.492 -14.703 1 98.44 29 ILE B N 1
ATOM 3752 C CA . ILE B 1 29 ? 12.32 -12.164 -14.258 1 98.44 29 ILE B CA 1
ATOM 3753 C C . ILE B 1 29 ? 12.656 -13.562 -13.75 1 98.44 29 ILE B C 1
ATOM 3755 O O . ILE B 1 29 ? 13.727 -14.094 -14.039 1 98.44 29 ILE B O 1
ATOM 3759 N N . ASP B 1 30 ? 11.688 -14.141 -13.008 1 98.5 30 ASP B N 1
ATOM 3760 C CA . ASP B 1 30 ? 11.883 -15.445 -12.398 1 98.5 30 ASP B CA 1
ATOM 3761 C C . ASP B 1 30 ? 10.914 -16.484 -12.977 1 98.5 30 ASP B C 1
ATOM 3763 O O . ASP B 1 30 ? 11.141 -17.688 -12.859 1 98.5 30 ASP B O 1
ATOM 3767 N N . GLY B 1 31 ? 9.875 -15.984 -13.539 1 98.62 31 GLY B N 1
ATOM 3768 C CA . GLY B 1 31 ? 8.883 -16.859 -14.141 1 98.62 31 GLY B CA 1
ATOM 3769 C C . GLY B 1 31 ? 8.047 -16.172 -15.211 1 98.62 31 GLY B C 1
ATOM 3770 O O . GLY B 1 31 ? 8.07 -14.945 -15.32 1 98.62 31 GLY B O 1
ATOM 3771 N N . VAL B 1 32 ? 7.348 -17 -16 1 98.75 32 VAL B N 1
ATOM 3772 C CA . VAL B 1 32 ? 6.449 -16.516 -17.047 1 98.75 32 VAL B CA 1
ATOM 3773 C C . VAL B 1 32 ? 5.086 -17.188 -16.906 1 98.75 32 VAL B C 1
ATOM 3775 O O . VAL B 1 32 ? 5.004 -18.406 -16.734 1 98.75 32 VAL B O 1
ATOM 3778 N N . ARG B 1 33 ? 4.117 -16.359 -16.906 1 98.81 33 ARG B N 1
ATOM 3779 C CA . ARG B 1 33 ? 2.732 -16.812 -16.922 1 98.81 33 ARG B CA 1
ATOM 3780 C C . ARG B 1 33 ? 2.174 -16.844 -18.344 1 98.81 33 ARG B C 1
ATOM 3782 O O . ARG B 1 33 ? 2.299 -15.859 -19.078 1 98.81 33 ARG B O 1
ATOM 3789 N N . PHE B 1 34 ? 1.584 -17.969 -18.703 1 98.75 34 PHE B N 1
ATOM 3790 C CA . PHE B 1 34 ? 0.761 -18.062 -19.906 1 98.75 34 PHE B CA 1
ATOM 3791 C C . PHE B 1 34 ? -0.72 -18.031 -19.547 1 98.75 34 PHE B C 1
ATOM 3793 O O . PHE B 1 34 ? -1.248 -18.969 -18.969 1 98.75 34 PHE B O 1
ATOM 3800 N N . ASN B 1 35 ? -1.343 -16.938 -19.875 1 97.81 35 ASN B N 1
ATOM 3801 C CA . ASN B 1 35 ? -2.771 -16.781 -19.625 1 97.81 35 ASN B CA 1
ATOM 3802 C C . ASN B 1 35 ? -3.607 -17.469 -20.688 1 97.81 35 ASN B C 1
ATOM 3804 O O . ASN B 1 35 ? -3.822 -16.922 -21.766 1 97.81 35 ASN B O 1
ATOM 3808 N N . MET B 1 36 ? -4.281 -18.531 -20.375 1 97.69 36 MET B N 1
ATOM 3809 C CA . MET B 1 36 ? -4.914 -19.391 -21.375 1 97.69 36 MET B CA 1
ATOM 3810 C C . MET B 1 36 ? -6.289 -18.859 -21.75 1 97.69 36 MET B C 1
ATOM 3812 O O . MET B 1 36 ? -6.957 -19.422 -22.625 1 97.69 36 MET B O 1
ATOM 3816 N N . SER B 1 37 ? -6.684 -17.766 -21.094 1 92.56 37 SER B N 1
ATOM 3817 C CA . SER B 1 37 ? -7.852 -17.062 -21.609 1 92.56 37 SER B CA 1
ATOM 3818 C C . SER B 1 37 ? -7.555 -16.438 -22.969 1 92.56 37 SER B C 1
ATOM 3820 O O . SER B 1 37 ? -8.477 -16.156 -23.75 1 92.56 37 SER B O 1
ATOM 3822 N N . HIS B 1 38 ? -6.281 -16.25 -23.219 1 93.06 38 HIS B N 1
ATOM 3823 C CA . HIS B 1 38 ? -5.883 -15.539 -24.438 1 93.06 38 HIS B CA 1
ATOM 3824 C C . HIS B 1 38 ? -4.859 -16.328 -25.234 1 93.06 38 HIS B C 1
ATOM 3826 O O . HIS B 1 38 ? -4.797 -16.219 -26.469 1 93.06 38 HIS B O 1
ATOM 3832 N N . ALA B 1 39 ? -4.117 -17.141 -24.547 1 96 39 ALA B N 1
ATOM 3833 C CA . ALA B 1 39 ? -3.039 -17.875 -25.203 1 96 39 ALA B CA 1
ATOM 3834 C C . ALA B 1 39 ? -3.514 -19.25 -25.672 1 96 39 ALA B C 1
ATOM 3836 O O . ALA B 1 39 ? -4.523 -19.766 -25.172 1 96 39 ALA B O 1
ATOM 3837 N N . THR B 1 40 ? -2.748 -19.828 -26.641 1 96.81 40 THR B N 1
ATOM 3838 C CA . THR B 1 40 ? -2.922 -21.203 -27.094 1 96.81 40 THR B CA 1
ATOM 3839 C C . THR B 1 40 ? -1.683 -22.031 -26.781 1 96.81 40 THR B C 1
ATOM 3841 O O . THR B 1 40 ? -0.624 -21.484 -26.469 1 96.81 40 THR B O 1
ATOM 3844 N N . THR B 1 41 ? -1.874 -23.344 -26.859 1 97.75 41 THR B N 1
ATOM 3845 C CA . THR B 1 41 ? -0.737 -24.219 -26.625 1 97.75 41 THR B CA 1
ATOM 3846 C C . THR B 1 41 ? 0.36 -23.984 -27.656 1 97.75 41 THR B C 1
ATOM 3848 O O . THR B 1 41 ? 1.549 -24.078 -27.344 1 97.75 41 THR B O 1
ATOM 3851 N N . ASP B 1 42 ? -0.013 -23.625 -28.859 1 97.75 42 ASP B N 1
ATOM 3852 C CA . ASP B 1 42 ? 0.96 -23.312 -29.906 1 97.75 42 ASP B CA 1
ATOM 3853 C C . ASP B 1 42 ? 1.761 -22.062 -29.547 1 97.75 42 ASP B C 1
ATOM 3855 O O . ASP B 1 42 ? 2.975 -22.016 -29.75 1 97.75 42 ASP B O 1
ATOM 3859 N N . TYR B 1 43 ? 1.052 -21.156 -29.078 1 97.69 43 TYR B N 1
ATOM 3860 C CA . TYR B 1 43 ? 1.712 -19.922 -28.641 1 97.69 43 TYR B CA 1
ATOM 3861 C C . TYR B 1 43 ? 2.721 -20.219 -27.547 1 97.69 43 TYR B C 1
ATOM 3863 O O . TYR B 1 43 ? 3.854 -19.734 -27.578 1 97.69 43 TYR B O 1
ATOM 3871 N N . CYS B 1 44 ? 2.342 -21 -26.625 1 98.25 44 CYS B N 1
ATOM 3872 C CA . CYS B 1 44 ? 3.215 -21.375 -25.516 1 98.25 44 CYS B CA 1
ATOM 3873 C C . CYS B 1 44 ? 4.477 -22.062 -26.016 1 98.25 44 CYS B C 1
ATOM 3875 O O . CYS B 1 44 ? 5.578 -21.766 -25.562 1 98.25 44 CYS B O 1
ATOM 3877 N N . GLU B 1 45 ? 4.285 -22.953 -26.906 1 97.88 45 GLU B N 1
ATOM 3878 C CA . GLU B 1 45 ? 5.367 -23.781 -27.406 1 97.88 45 GLU B CA 1
ATOM 3879 C C . GLU B 1 45 ? 6.504 -22.938 -27.984 1 97.88 45 GLU B C 1
ATOM 3881 O O . GLU B 1 45 ? 7.672 -23.312 -27.891 1 97.88 45 GLU B O 1
ATOM 3886 N N . LYS B 1 46 ? 6.176 -21.781 -28.484 1 97.62 46 LYS B N 1
ATOM 3887 C CA . LYS B 1 46 ? 7.141 -20.906 -29.141 1 97.62 46 LYS B CA 1
ATOM 3888 C C . LYS B 1 46 ? 8.188 -20.406 -28.141 1 97.62 46 LYS B C 1
ATOM 3890 O O . LYS B 1 46 ? 9.297 -20.031 -28.547 1 97.62 46 LYS B O 1
ATOM 3895 N N . PHE B 1 47 ? 7.887 -20.438 -26.906 1 98.06 47 PHE B N 1
ATOM 3896 C CA . PHE B 1 47 ? 8.75 -19.75 -25.953 1 98.06 47 PHE B CA 1
ATOM 3897 C C . PHE B 1 47 ? 9.406 -20.734 -25 1 98.06 47 PHE B C 1
ATOM 3899 O O . PHE B 1 47 ? 10.242 -20.359 -24.172 1 98.06 47 PHE B O 1
ATOM 3906 N N . LEU B 1 48 ? 9.086 -22.031 -25.062 1 98 48 LEU B N 1
ATOM 3907 C CA . LEU B 1 48 ? 9.539 -23.016 -24.094 1 98 48 LEU B CA 1
ATOM 3908 C C . LEU B 1 48 ? 11.062 -23.156 -24.125 1 98 48 LEU B C 1
ATOM 3910 O O . LEU B 1 48 ? 11.695 -23.312 -23.078 1 98 48 LEU B O 1
ATOM 3914 N N . ASN B 1 49 ? 11.625 -23.062 -25.281 1 97.31 49 ASN B N 1
ATOM 3915 C CA . ASN B 1 49 ? 13.062 -23.234 -25.406 1 97.31 49 ASN B CA 1
ATOM 3916 C C . ASN B 1 49 ? 13.836 -22.156 -24.672 1 97.31 49 ASN B C 1
ATOM 3918 O O . ASN B 1 49 ? 14.773 -22.453 -23.922 1 97.31 49 ASN B O 1
ATOM 3922 N N . ILE B 1 50 ? 13.461 -20.922 -24.906 1 97.06 50 ILE B N 1
ATOM 3923 C CA . ILE B 1 50 ? 14.164 -19.812 -24.266 1 97.06 50 ILE B CA 1
ATOM 3924 C C . ILE B 1 50 ? 13.969 -19.891 -22.75 1 97.06 50 ILE B C 1
ATOM 3926 O O . ILE B 1 50 ? 14.891 -19.578 -21.984 1 97.06 50 ILE B O 1
ATOM 3930 N N . LEU B 1 51 ? 12.812 -20.297 -22.312 1 98 51 LEU B N 1
ATOM 3931 C CA . LEU B 1 51 ? 12.539 -20.391 -20.875 1 98 51 LEU B CA 1
ATOM 3932 C C . LEU B 1 51 ? 13.352 -21.516 -20.25 1 98 51 LEU B C 1
ATOM 3934 O O . LEU B 1 51 ? 13.906 -21.344 -19.156 1 98 51 LEU B O 1
ATOM 3938 N N . GLU B 1 52 ? 13.445 -22.625 -20.953 1 96.88 52 GLU B N 1
ATOM 3939 C CA . GLU B 1 52 ? 14.211 -23.766 -20.469 1 96.88 52 GLU B CA 1
ATOM 3940 C C . GLU B 1 52 ? 15.703 -23.438 -20.391 1 96.88 52 GLU B C 1
ATOM 3942 O O . GLU B 1 52 ? 16.359 -23.734 -19.375 1 96.88 52 GLU B O 1
ATOM 3947 N N . LYS B 1 53 ? 16.141 -22.781 -21.406 1 96.12 53 LYS B N 1
ATOM 3948 C CA . LYS B 1 53 ? 17.547 -22.438 -21.469 1 96.12 53 LYS B CA 1
ATOM 3949 C C . LYS B 1 53 ? 17.953 -21.516 -20.312 1 96.12 53 LYS B C 1
ATOM 3951 O O . LYS B 1 53 ? 19.078 -21.578 -19.828 1 96.12 53 LYS B O 1
ATOM 3956 N N . ASN B 1 54 ? 17.062 -20.75 -19.844 1 96.56 54 ASN B N 1
ATOM 3957 C CA . ASN B 1 54 ? 17.375 -19.766 -18.812 1 96.56 54 ASN B CA 1
ATOM 3958 C C . ASN B 1 54 ? 16.812 -20.172 -17.469 1 96.56 54 ASN B C 1
ATOM 3960 O O . ASN B 1 54 ? 16.766 -19.359 -16.531 1 96.56 54 ASN B O 1
ATOM 3964 N N . ASN B 1 55 ? 16.281 -21.375 -17.328 1 96.38 55 ASN B N 1
ATOM 3965 C CA . ASN B 1 55 ? 15.711 -21.938 -16.109 1 96.38 55 ASN B CA 1
ATOM 3966 C C . ASN B 1 55 ? 14.609 -21.031 -15.547 1 96.38 55 ASN B C 1
ATOM 3968 O O . ASN B 1 55 ? 14.578 -20.766 -14.344 1 96.38 55 ASN B O 1
ATOM 3972 N N . ILE B 1 56 ? 13.773 -20.484 -16.438 1 97.94 56 ILE B N 1
ATOM 3973 C CA . ILE B 1 56 ? 12.641 -19.656 -16.047 1 97.94 56 ILE B CA 1
ATOM 3974 C C . ILE B 1 56 ? 11.438 -20.531 -15.711 1 97.94 56 ILE B C 1
ATOM 3976 O O . ILE B 1 56 ? 11.109 -21.469 -16.453 1 97.94 56 ILE B O 1
ATOM 3980 N N . ALA B 1 57 ? 10.828 -20.297 -14.547 1 98.62 57 ALA B N 1
ATOM 3981 C CA . ALA B 1 57 ? 9.648 -21.062 -14.156 1 98.62 57 ALA B CA 1
ATOM 3982 C C . ALA B 1 57 ? 8.477 -20.781 -15.094 1 98.62 57 ALA B C 1
ATOM 3984 O O . ALA B 1 57 ? 8.242 -19.625 -15.477 1 98.62 57 ALA B O 1
ATOM 3985 N N . LYS B 1 58 ? 7.75 -21.812 -15.492 1 98.75 58 LYS B N 1
ATOM 3986 C CA . LYS B 1 58 ? 6.582 -21.703 -16.359 1 98.75 58 LYS B CA 1
ATOM 3987 C C . LYS B 1 58 ? 5.293 -21.906 -15.57 1 98.75 58 LYS B C 1
ATOM 3989 O O . LYS B 1 58 ? 5.145 -22.906 -14.859 1 98.75 58 LYS B O 1
ATOM 3994 N N . VAL B 1 59 ? 4.367 -20.906 -15.703 1 98.81 59 VAL B N 1
ATOM 3995 C CA . VAL B 1 59 ? 3.072 -21 -15.039 1 98.81 59 VAL B CA 1
ATOM 3996 C C . VAL B 1 59 ? 1.956 -20.984 -16.078 1 98.81 59 VAL B C 1
ATOM 3998 O O . VAL B 1 59 ? 1.805 -20.016 -16.828 1 98.81 59 VAL B O 1
ATOM 4001 N N . MET B 1 60 ? 1.217 -22.078 -16.203 1 98.81 60 MET B N 1
ATOM 4002 C CA . MET B 1 60 ? 0.015 -22.078 -17.031 1 98.81 60 MET B CA 1
ATOM 4003 C C . MET B 1 60 ? -1.199 -21.625 -16.219 1 98.81 60 MET B C 1
ATOM 4005 O O . MET B 1 60 ? -1.572 -22.266 -15.242 1 98.81 60 MET B O 1
ATOM 4009 N N . ASP B 1 61 ? -1.777 -20.547 -16.594 1 98.5 61 ASP B N 1
ATOM 4010 C CA . ASP B 1 61 ? -2.953 -20 -15.938 1 98.5 61 ASP B CA 1
ATOM 4011 C C . ASP B 1 61 ? -4.23 -20.375 -16.688 1 98.5 61 ASP B C 1
ATOM 4013 O O . ASP B 1 61 ? -4.543 -19.781 -17.734 1 98.5 61 ASP B O 1
ATOM 4017 N N . LEU B 1 62 ? -4.988 -21.281 -16.078 1 98.25 62 LEU B N 1
ATOM 4018 C CA . LEU B 1 62 ? -6.18 -21.797 -16.734 1 98.25 62 LEU B CA 1
ATOM 4019 C C . LEU B 1 62 ? -7.289 -20.75 -16.766 1 98.25 62 LEU B C 1
ATOM 4021 O O . LEU B 1 62 ? -7.422 -19.953 -15.836 1 98.25 62 LEU B O 1
ATOM 4025 N N . LYS B 1 63 ? -7.996 -20.766 -17.797 1 94.12 63 LYS B N 1
ATOM 4026 C CA . LYS B 1 63 ? -9.086 -19.812 -17.984 1 94.12 63 LYS B CA 1
ATOM 4027 C C . LYS B 1 63 ? -10.188 -20.016 -16.938 1 94.12 63 LYS B C 1
ATOM 4029 O O . LYS B 1 63 ? -10.664 -19.062 -16.328 1 94.12 63 LYS B O 1
ATOM 4034 N N . GLY B 1 64 ? -10.477 -21.266 -16.641 1 90.06 64 GLY B N 1
ATOM 4035 C CA . GLY B 1 64 ? -11.586 -21.594 -15.75 1 90.06 64 GLY B CA 1
ATOM 4036 C C . GLY B 1 64 ? -12.945 -21.281 -16.359 1 90.06 64 GLY B C 1
ATOM 4037 O O . GLY B 1 64 ? -13.039 -20.938 -17.531 1 90.06 64 GLY B O 1
ATOM 4038 N N . ILE B 1 65 ? -13.953 -21.469 -15.539 1 83.69 65 ILE B N 1
ATOM 4039 C CA . ILE B 1 65 ? -15.32 -21.25 -16.016 1 83.69 65 ILE B CA 1
ATOM 4040 C C . ILE B 1 65 ? -15.75 -19.812 -15.695 1 83.69 65 ILE B C 1
ATOM 4042 O O . ILE B 1 65 ? -15.797 -19.422 -14.531 1 83.69 65 ILE B O 1
ATOM 4046 N N . LYS B 1 66 ? -15.867 -19.047 -16.688 1 83.94 66 LYS B N 1
ATOM 4047 C CA . LYS B 1 66 ? -16.281 -17.656 -16.484 1 83.94 66 LYS B CA 1
ATOM 4048 C C . LYS B 1 66 ? -17.688 -17.422 -17.062 1 83.94 66 LYS B C 1
ATOM 4050 O O . LYS B 1 66 ? -17.969 -17.781 -18.203 1 83.94 66 LYS B O 1
ATOM 4055 N N . ILE B 1 67 ? -18.516 -16.875 -16.188 1 90.25 67 ILE B N 1
ATOM 4056 C CA . ILE B 1 67 ? -19.859 -16.531 -16.625 1 90.25 67 ILE B CA 1
ATOM 4057 C C . ILE B 1 67 ? -19.844 -15.227 -17.406 1 90.25 67 ILE B C 1
ATOM 4059 O O . ILE B 1 67 ? -19.188 -14.266 -17 1 90.25 67 ILE B O 1
ATOM 4063 N N . ARG B 1 68 ? -20.5 -15.273 -18.547 1 94.25 68 ARG B N 1
ATOM 4064 C CA . ARG B 1 68 ? -20.547 -14.109 -19.422 1 94.25 68 ARG B CA 1
ATOM 4065 C C . ARG B 1 68 ? -21.953 -13.867 -19.953 1 94.25 68 ARG B C 1
ATOM 4067 O O . ARG B 1 68 ? -22.797 -14.773 -19.938 1 94.25 68 ARG B O 1
ATOM 4074 N N . ILE B 1 69 ? -22.156 -12.672 -20.406 1 95.62 69 ILE B N 1
ATOM 4075 C CA . ILE B 1 69 ? -23.406 -12.352 -21.078 1 95.62 69 ILE B CA 1
ATOM 4076 C C . ILE B 1 69 ? -23.422 -12.969 -22.484 1 95.62 69 ILE B C 1
ATOM 4078 O O . ILE B 1 69 ? -22.578 -12.641 -23.312 1 95.62 69 ILE B O 1
ATOM 4082 N N . LYS B 1 70 ? -24.281 -13.805 -22.672 1 95.94 70 LYS B N 1
ATOM 4083 C CA . LYS B 1 70 ? -24.406 -14.461 -23.969 1 95.94 70 LYS B CA 1
ATOM 4084 C C . LYS B 1 70 ? -25.203 -13.602 -24.938 1 95.94 70 LYS B C 1
ATOM 4086 O O . LYS B 1 70 ? -24.844 -13.484 -26.109 1 95.94 70 LYS B O 1
ATOM 4091 N N . GLU B 1 71 ? -26.312 -13.062 -24.422 1 95.5 71 GLU B N 1
ATOM 4092 C CA . GLU B 1 71 ? -27.203 -12.273 -25.266 1 95.5 71 GLU B CA 1
ATOM 4093 C C . GLU B 1 71 ? -27.875 -11.164 -24.469 1 95.5 71 GLU B C 1
ATOM 4095 O O . GLU B 1 71 ? -28.25 -11.359 -23.312 1 95.5 71 GLU B O 1
ATOM 4100 N N . VAL B 1 72 ? -28 -10.047 -25.125 1 95.62 72 VAL B N 1
ATOM 4101 C CA . VAL B 1 72 ? -28.719 -8.922 -24.547 1 95.62 72 VAL B CA 1
ATOM 4102 C C . VAL B 1 72 ? -29.922 -8.57 -25.422 1 95.62 72 VAL B C 1
ATOM 4104 O O . VAL B 1 72 ? -29.75 -8.195 -26.578 1 95.62 72 VAL B O 1
ATOM 4107 N N . LYS B 1 73 ? -31.078 -8.703 -24.875 1 92.62 73 LYS B N 1
ATOM 4108 C CA . LYS B 1 73 ? -32.312 -8.414 -25.609 1 92.62 73 LYS B CA 1
ATOM 4109 C C . LYS B 1 73 ? -32.938 -7.109 -25.141 1 92.62 73 LYS B C 1
ATOM 4111 O O . LYS B 1 73 ? -34.094 -7.098 -24.734 1 92.62 73 LYS B O 1
ATOM 4116 N N . LEU B 1 74 ? -32.219 -6.211 -24.812 1 90.5 74 LEU B N 1
ATOM 4117 C CA . LEU B 1 74 ? -32.688 -4.887 -24.422 1 90.5 74 LEU B CA 1
ATOM 4118 C C . LEU B 1 74 ? -32.5 -3.881 -25.547 1 90.5 74 LEU B C 1
ATOM 4120 O O . LEU B 1 74 ? -31.484 -3.943 -26.281 1 90.5 74 LEU B O 1
ATOM 4124 N N . LYS B 1 75 ? -33.406 -3.018 -25.938 1 80.25 75 LYS B N 1
ATOM 4125 C CA . LYS B 1 75 ? -33.406 -2.09 -27.062 1 80.25 75 LYS B CA 1
ATOM 4126 C C . LYS B 1 75 ? -32.125 -1.252 -27.094 1 80.25 75 LYS B C 1
ATOM 4128 O O . LYS B 1 75 ? -31.453 -1.197 -28.125 1 80.25 75 LYS B O 1
ATOM 4133 N N . ASN B 1 76 ? -31.766 -0.517 -26.094 1 84.19 76 ASN B N 1
ATOM 4134 C CA . ASN B 1 76 ? -30.641 0.418 -26.156 1 84.19 76 ASN B CA 1
ATOM 4135 C C . ASN B 1 76 ? -29.422 -0.131 -25.422 1 84.19 76 ASN B C 1
ATOM 4137 O O . ASN B 1 76 ? -28.406 0.554 -25.312 1 84.19 76 ASN B O 1
ATOM 4141 N N . LYS B 1 77 ? -29.422 -1.379 -25.031 1 91.81 77 LYS B N 1
ATOM 4142 C CA . LYS B 1 77 ? -28.328 -2.045 -24.344 1 91.81 77 LYS B CA 1
ATOM 4143 C C . LYS B 1 77 ? -27.797 -1.187 -23.203 1 91.81 77 LYS B C 1
ATOM 4145 O O . LYS B 1 77 ? -26.578 -1.104 -23 1 91.81 77 LYS B O 1
ATOM 4150 N N . ILE B 1 78 ? -28.656 -0.39 -22.75 1 93.62 78 ILE B N 1
ATOM 4151 C CA . ILE B 1 78 ? -28.359 0.436 -21.594 1 93.62 78 ILE B CA 1
ATOM 4152 C C . ILE B 1 78 ? -29.281 0.063 -20.438 1 93.62 78 ILE B C 1
ATOM 4154 O O . ILE B 1 78 ? -30.5 0.028 -20.594 1 93.62 78 ILE B O 1
ATOM 4158 N N . LEU B 1 79 ? -28.656 -0.284 -19.375 1 95.25 79 LEU B N 1
ATOM 4159 C CA . LEU B 1 79 ? -29.391 -0.538 -18.156 1 95.25 79 LEU B CA 1
ATOM 4160 C C . LEU B 1 79 ? -29.516 0.735 -17.312 1 95.25 79 LEU B C 1
ATOM 4162 O O . LEU B 1 79 ? -28.516 1.409 -17.047 1 95.25 79 LEU B O 1
ATOM 4166 N N . LYS B 1 80 ? -30.688 1.123 -16.906 1 94.25 80 LYS B N 1
ATOM 4167 C CA . LYS B 1 80 ? -30.922 2.314 -16.094 1 94.25 80 LYS B CA 1
ATOM 4168 C C . LYS B 1 80 ? -31.203 1.948 -14.641 1 94.25 80 LYS B C 1
ATOM 4170 O O . LYS B 1 80 ? -31.859 0.946 -14.359 1 94.25 80 LYS B O 1
ATOM 4175 N N . MET B 1 81 ? -30.75 2.744 -13.805 1 94.94 81 MET B N 1
ATOM 4176 C CA . MET B 1 81 ? -31 2.531 -12.383 1 94.94 81 MET B CA 1
ATOM 4177 C C . MET B 1 81 ? -32.5 2.396 -12.102 1 94.94 81 MET B C 1
ATOM 4179 O O . MET B 1 81 ? -33.281 3.18 -12.609 1 94.94 81 MET B O 1
ATOM 4183 N N . GLY B 1 82 ? -32.781 1.402 -11.336 1 96.12 82 GLY B N 1
ATOM 4184 C CA . GLY B 1 82 ? -34.156 1.181 -10.953 1 96.12 82 GLY B CA 1
ATOM 4185 C C . GLY B 1 82 ? -34.906 0.292 -11.922 1 96.12 82 GLY B C 1
ATOM 4186 O O . GLY B 1 82 ? -35.969 -0.223 -11.594 1 96.12 82 GLY B O 1
ATOM 4187 N N . GLU B 1 83 ? -34.344 0.052 -13.039 1 95.19 83 GLU B N 1
ATOM 4188 C CA . GLU B 1 83 ? -34.969 -0.769 -14.07 1 95.19 83 GLU B CA 1
ATOM 4189 C C . GLU B 1 83 ? -35 -2.24 -13.664 1 95.19 83 GLU B C 1
ATOM 4191 O O . GLU B 1 83 ? -34.062 -2.734 -13.047 1 95.19 83 GLU B O 1
ATOM 4196 N N . LYS B 1 84 ? -36.125 -2.893 -14 1 96.56 84 LYS B N 1
ATOM 4197 C CA . LYS B 1 84 ? -36.219 -4.332 -13.773 1 96.56 84 LYS B CA 1
ATOM 4198 C C . LYS B 1 84 ? -35.875 -5.109 -15.047 1 96.56 84 LYS B C 1
ATOM 4200 O O . LYS B 1 84 ? -36.25 -4.719 -16.141 1 96.56 84 LYS B O 1
ATOM 4205 N N . VAL B 1 85 ? -35.125 -6.117 -14.883 1 96.38 85 VAL B N 1
ATOM 4206 C CA . VAL B 1 85 ? -34.75 -6.953 -16.016 1 96.38 85 VAL B CA 1
ATOM 4207 C C . VAL B 1 85 ? -34.938 -8.43 -15.664 1 96.38 85 VAL B C 1
ATOM 4209 O O . VAL B 1 85 ? -34.844 -8.812 -14.492 1 96.38 85 VAL B O 1
ATOM 4212 N N . VAL B 1 86 ? -35.25 -9.172 -16.641 1 96.19 86 VAL B N 1
ATOM 4213 C CA . VAL B 1 86 ? -35.406 -10.609 -16.453 1 96.19 86 VAL B CA 1
ATOM 4214 C C . VAL B 1 86 ? -34.156 -11.336 -16.969 1 96.19 86 VAL B C 1
ATOM 4216 O O . VAL B 1 86 ? -33.844 -11.281 -18.156 1 96.19 86 VAL B O 1
ATOM 4219 N N . ILE B 1 87 ? -33.531 -12.07 -16.078 1 96.12 87 ILE B N 1
ATOM 4220 C CA . ILE B 1 87 ? -32.375 -12.867 -16.469 1 96.12 87 ILE B CA 1
ATOM 4221 C C . ILE B 1 87 ? -32.844 -14.133 -17.188 1 96.12 87 ILE B C 1
ATOM 4223 O O . ILE B 1 87 ? -33.719 -14.844 -16.688 1 96.12 87 ILE B O 1
ATOM 4227 N N . GLY B 1 88 ? -32.281 -14.445 -18.25 1 93.94 88 GLY B N 1
ATOM 4228 C CA . GLY B 1 88 ? -32.719 -15.555 -19.078 1 93.94 88 GLY B CA 1
ATOM 4229 C C . GLY B 1 88 ? -33.562 -15.109 -20.25 1 93.94 88 GLY B C 1
ATOM 4230 O O . GLY B 1 88 ? -33.75 -15.867 -21.219 1 93.94 88 GLY B O 1
ATOM 4231 N N . GLU B 1 89 ? -34.094 -13.852 -20.172 1 94.44 89 GLU B N 1
ATOM 4232 C CA . GLU B 1 89 ? -34.906 -13.273 -21.25 1 94.44 89 GLU B CA 1
ATOM 4233 C C . GLU B 1 89 ? -34.281 -11.984 -21.766 1 94.44 89 GLU B C 1
ATOM 4235 O O . GLU B 1 89 ? -33.625 -11.977 -22.828 1 94.44 89 GLU B O 1
ATOM 4240 N N . ASP B 1 90 ? -34.25 -11.023 -20.891 1 95.56 90 ASP B N 1
ATOM 4241 C CA . ASP B 1 90 ? -33.625 -9.75 -21.266 1 95.56 90 ASP B CA 1
ATOM 4242 C C . ASP B 1 90 ? -32.125 -9.867 -21.391 1 95.56 90 ASP B C 1
ATOM 4244 O O . ASP B 1 90 ? -31.516 -9.273 -22.297 1 95.56 90 ASP B O 1
ATOM 4248 N N . ILE B 1 91 ? -31.547 -10.531 -20.422 1 95.88 91 ILE B N 1
ATOM 4249 C CA . ILE B 1 91 ? -30.125 -10.844 -20.375 1 95.88 91 ILE B CA 1
ATOM 4250 C C . ILE B 1 91 ? -29.938 -12.352 -20.234 1 95.88 91 ILE B C 1
ATOM 4252 O O . ILE B 1 91 ? -30.422 -12.961 -19.281 1 95.88 91 ILE B O 1
ATOM 4256 N N . LYS B 1 92 ? -29.266 -12.898 -21.172 1 96.19 92 LYS B N 1
ATOM 4257 C CA . LYS B 1 92 ? -28.969 -14.328 -21.109 1 96.19 92 LYS B CA 1
ATOM 4258 C C . LYS B 1 92 ? -27.484 -14.57 -20.812 1 96.19 92 LYS B C 1
ATOM 4260 O O . LYS B 1 92 ? -26.609 -13.93 -21.406 1 96.19 92 LYS B O 1
ATOM 4265 N N . LEU B 1 93 ? -27.281 -15.477 -19.922 1 94.88 93 LEU B N 1
ATOM 4266 C CA . LEU B 1 93 ? -25.922 -15.852 -19.578 1 94.88 93 LEU B CA 1
ATOM 4267 C C . LEU B 1 93 ? -25.516 -17.141 -20.266 1 94.88 93 LEU B C 1
ATOM 4269 O O . LEU B 1 93 ? -26.375 -17.891 -20.766 1 94.88 93 LEU B O 1
ATOM 4273 N N . ASN B 1 94 ? -24.25 -17.391 -20.328 1 92.62 94 ASN B N 1
ATOM 4274 C CA . ASN B 1 94 ? -23.766 -18.609 -20.969 1 92.62 94 ASN B CA 1
ATOM 4275 C C . ASN B 1 94 ? -23.938 -19.828 -20.094 1 92.62 94 ASN B C 1
ATOM 4277 O O . ASN B 1 94 ? -23.766 -20.969 -20.547 1 92.62 94 ASN B O 1
ATOM 4281 N N . TYR B 1 95 ? -24.266 -19.594 -18.844 1 89.62 95 TYR B N 1
ATOM 4282 C CA . TYR B 1 95 ? -24.562 -20.672 -17.922 1 89.62 95 TYR B CA 1
ATOM 4283 C C . TYR B 1 95 ? -25.828 -20.375 -17.125 1 89.62 95 TYR B C 1
ATOM 4285 O O . TYR B 1 95 ? -26.172 -19.219 -16.891 1 89.62 95 TYR B O 1
ATOM 4293 N N . ASN B 1 96 ? -26.438 -21.469 -16.75 1 87.69 96 ASN B N 1
ATOM 4294 C CA . ASN B 1 96 ? -27.609 -21.312 -15.891 1 87.69 96 ASN B CA 1
ATOM 4295 C C . ASN B 1 96 ? -27.203 -21.047 -14.438 1 87.69 96 ASN B C 1
ATOM 4297 O O . ASN B 1 96 ? -26.219 -21.625 -13.953 1 87.69 96 ASN B O 1
ATOM 4301 N N . ILE B 1 97 ? -27.906 -20.172 -13.828 1 88.75 97 ILE B N 1
ATOM 4302 C CA . ILE B 1 97 ? -27.594 -19.812 -12.453 1 88.75 97 ILE B CA 1
ATOM 4303 C C . ILE B 1 97 ? -28.75 -20.188 -11.539 1 88.75 97 ILE B C 1
ATOM 4305 O O . ILE B 1 97 ? -29.281 -19.344 -10.812 1 88.75 97 ILE B O 1
ATOM 4309 N N . ASP B 1 98 ? -29 -21.422 -11.414 1 88.31 98 ASP B N 1
ATOM 4310 C CA . ASP B 1 98 ? -30.172 -21.953 -10.727 1 88.31 98 ASP B CA 1
ATOM 4311 C C . ASP B 1 98 ? -30.062 -21.734 -9.219 1 88.31 98 ASP B C 1
ATOM 4313 O O . ASP B 1 98 ? -31.078 -21.672 -8.516 1 88.31 98 ASP B O 1
ATOM 4317 N N . THR B 1 99 ? -28.906 -21.531 -8.727 1 91.88 99 THR B N 1
ATOM 4318 C CA . THR B 1 99 ? -28.688 -21.453 -7.281 1 91.88 99 THR B CA 1
ATOM 4319 C C . THR B 1 99 ? -28.797 -20 -6.805 1 91.88 99 THR B C 1
ATOM 4321 O O . THR B 1 99 ? -28.578 -19.719 -5.625 1 91.88 99 THR B O 1
ATOM 4324 N N . ILE B 1 100 ? -29.109 -19.141 -7.699 1 95 100 ILE B N 1
ATOM 4325 C CA . ILE B 1 100 ? -29.219 -17.734 -7.344 1 95 100 ILE B CA 1
ATOM 4326 C C . ILE B 1 100 ? -30.469 -17.516 -6.484 1 95 100 ILE B C 1
ATOM 4328 O O . ILE B 1 100 ? -31.469 -18.203 -6.648 1 95 100 ILE B O 1
ATOM 4332 N N . GLU B 1 101 ? -30.281 -16.656 -5.48 1 95.69 101 GLU B N 1
ATOM 4333 C CA . GLU B 1 101 ? -31.391 -16.375 -4.57 1 95.69 101 GLU B CA 1
ATOM 4334 C C . GLU B 1 101 ? -31.75 -14.898 -4.551 1 95.69 101 GLU B C 1
ATOM 4336 O O . GLU B 1 101 ? -30.984 -14.07 -5.055 1 95.69 101 GLU B O 1
ATOM 4341 N N . GLU B 1 102 ? -32.969 -14.695 -3.98 1 97.06 102 GLU B N 1
ATOM 4342 C CA . GLU B 1 102 ? -33.375 -13.312 -3.789 1 97.06 102 GLU B CA 1
ATOM 4343 C C . GLU B 1 102 ? -32.375 -12.562 -2.9 1 97.06 102 GLU B C 1
ATOM 4345 O O . GLU B 1 102 ? -31.906 -13.102 -1.899 1 97.06 102 GLU B O 1
ATOM 4350 N N . GLY B 1 103 ? -32.094 -11.414 -3.332 1 96.19 103 GLY B N 1
ATOM 4351 C CA . GLY B 1 103 ? -31.156 -10.609 -2.562 1 96.19 103 GLY B CA 1
ATOM 4352 C C . GLY B 1 103 ? -29.734 -10.695 -3.076 1 96.19 103 GLY B C 1
ATOM 4353 O O . GLY B 1 103 ? -28.906 -9.828 -2.789 1 96.19 103 GLY B O 1
ATOM 4354 N N . HIS B 1 104 ? -29.453 -11.688 -3.949 1 96.94 104 HIS B N 1
ATOM 4355 C CA . HIS B 1 104 ? -28.109 -11.859 -4.484 1 96.94 104 HIS B CA 1
ATOM 4356 C C . HIS B 1 104 ? -27.781 -10.781 -5.516 1 96.94 104 HIS B C 1
ATOM 4358 O O . HIS B 1 104 ? -28.672 -10.273 -6.191 1 96.94 104 HIS B O 1
ATOM 4364 N N . PHE B 1 105 ? -26.547 -10.516 -5.574 1 96.19 105 PHE B N 1
ATOM 4365 C CA . PHE B 1 105 ? -26.109 -9.523 -6.551 1 96.19 105 PHE B CA 1
ATOM 4366 C C . PHE B 1 105 ? -25.609 -10.203 -7.82 1 96.19 105 PHE B C 1
ATOM 4368 O O . PHE B 1 105 ? -25.078 -11.312 -7.773 1 96.19 105 PHE B O 1
ATOM 4375 N N . ILE B 1 106 ? -25.859 -9.484 -8.93 1 96.5 106 ILE B N 1
ATOM 4376 C CA . ILE B 1 106 ? -25.266 -9.797 -10.227 1 96.5 106 ILE B CA 1
ATOM 4377 C C . ILE B 1 106 ? -24.391 -8.625 -10.695 1 96.5 106 ILE B C 1
ATOM 4379 O O . ILE B 1 106 ? -24.906 -7.535 -10.953 1 96.5 106 ILE B O 1
ATOM 4383 N N . LEU B 1 107 ? -23.109 -8.898 -10.781 1 95.75 107 LEU B N 1
ATOM 4384 C CA . LEU B 1 107 ? -22.172 -7.855 -11.195 1 95.75 107 LEU B CA 1
ATOM 4385 C C . LEU B 1 107 ? -21.719 -8.07 -12.633 1 95.75 107 LEU B C 1
ATOM 4387 O O . LEU B 1 107 ? -21.391 -9.195 -13.016 1 95.75 107 LEU B O 1
ATOM 4391 N N . ILE B 1 108 ? -21.797 -6.965 -13.359 1 95.06 108 ILE B N 1
ATOM 4392 C CA . ILE B 1 108 ? -21.453 -7.062 -14.773 1 95.06 108 ILE B CA 1
ATOM 4393 C C . ILE B 1 108 ? -20.312 -6.102 -15.086 1 95.06 108 ILE B C 1
ATOM 4395 O O . ILE B 1 108 ? -20.219 -5.02 -14.5 1 95.06 108 ILE B O 1
ATOM 4399 N N . ASN B 1 109 ? -19.469 -6.492 -16 1 91.94 109 ASN B N 1
ATOM 4400 C CA . ASN B 1 109 ? -18.359 -5.664 -16.469 1 91.94 109 ASN B CA 1
ATOM 4401 C C . ASN B 1 109 ? -17.469 -5.207 -15.328 1 91.94 109 ASN B C 1
ATOM 4403 O O . ASN B 1 109 ? -17.281 -4.008 -15.125 1 91.94 109 ASN B O 1
ATOM 4407 N N . ASP B 1 110 ? -16.969 -6.25 -14.656 1 86.12 110 ASP B N 1
ATOM 4408 C CA . ASP B 1 110 ? -16 -6.047 -13.578 1 86.12 110 ASP B CA 1
ATOM 4409 C C . ASP B 1 110 ? -16.609 -5.211 -12.453 1 86.12 110 ASP B C 1
ATOM 4411 O O . ASP B 1 110 ? -15.945 -4.359 -11.867 1 86.12 110 ASP B O 1
ATOM 4415 N N . GLY B 1 111 ? -17.891 -5.34 -12.32 1 88.75 111 GLY B N 1
ATOM 4416 C CA . GLY B 1 111 ? -18.562 -4.727 -11.18 1 88.75 111 GLY B CA 1
ATOM 4417 C C . GLY B 1 111 ? -19.094 -3.332 -11.477 1 88.75 111 GLY B C 1
ATOM 4418 O O . GLY B 1 111 ? -19.719 -2.703 -10.617 1 88.75 111 GLY B O 1
ATOM 4419 N N . LYS B 1 112 ? -18.922 -2.801 -12.648 1 87.56 112 LYS B N 1
ATOM 4420 C CA . LYS B 1 112 ? -19.375 -1.462 -13.016 1 87.56 112 LYS B CA 1
ATOM 4421 C C . LYS B 1 112 ? -20.906 -1.386 -13.055 1 87.56 112 LYS B C 1
ATOM 4423 O O . LYS B 1 112 ? -21.484 -0.319 -12.836 1 87.56 112 LYS B O 1
ATOM 4428 N N . ILE B 1 113 ? -21.5 -2.518 -13.414 1 93.56 113 ILE B N 1
ATOM 4429 C CA . ILE B 1 113 ? -22.969 -2.639 -13.398 1 93.56 113 ILE B CA 1
ATOM 4430 C C . ILE B 1 113 ? -23.391 -3.584 -12.281 1 93.56 113 ILE B C 1
ATOM 4432 O O . ILE B 1 113 ? -22.797 -4.648 -12.094 1 93.56 113 ILE B O 1
ATOM 4436 N N . LYS B 1 114 ? -24.375 -3.127 -11.547 1 95.75 114 LYS B N 1
ATOM 4437 C CA . LYS B 1 114 ? -24.812 -3.91 -10.398 1 95.75 114 LYS B CA 1
ATOM 4438 C C . LYS B 1 114 ? -26.328 -4.141 -10.438 1 95.75 114 LYS B C 1
ATOM 4440 O O . LYS B 1 114 ? -27.094 -3.188 -10.508 1 95.75 114 LYS B O 1
ATOM 4445 N N . LEU B 1 115 ? -26.656 -5.395 -10.406 1 97.38 115 LEU B N 1
ATOM 4446 C CA . LEU B 1 115 ? -28.062 -5.793 -10.305 1 97.38 115 LEU B CA 1
ATOM 4447 C C . LEU B 1 115 ? -28.312 -6.543 -9 1 97.38 115 LEU B C 1
ATOM 4449 O O . LEU B 1 115 ? -27.406 -7.18 -8.453 1 97.38 115 LEU B O 1
ATOM 4453 N N . ARG B 1 116 ? -29.516 -6.422 -8.555 1 98 116 ARG B N 1
ATOM 4454 C CA . ARG B 1 116 ? -29.938 -7.172 -7.375 1 98 116 ARG B CA 1
ATOM 4455 C C . ARG B 1 116 ? -31.172 -8.023 -7.688 1 98 116 ARG B C 1
ATOM 4457 O O . ARG B 1 116 ? -32.188 -7.508 -8.188 1 98 116 ARG B O 1
ATOM 4464 N N . VAL B 1 117 ? -31.078 -9.273 -7.371 1 98 117 VAL B N 1
ATOM 4465 C CA . VAL B 1 117 ? -32.188 -10.18 -7.617 1 98 117 VAL B CA 1
ATOM 4466 C C . VAL B 1 117 ? -33.312 -9.875 -6.637 1 98 117 VAL B C 1
ATOM 4468 O O . VAL B 1 117 ? -33.125 -9.867 -5.422 1 98 117 VAL B O 1
ATOM 4471 N N . VAL B 1 118 ? -34.469 -9.648 -7.172 1 97.5 118 VAL B N 1
ATOM 4472 C CA . VAL B 1 118 ? -35.594 -9.273 -6.293 1 97.5 118 VAL B CA 1
ATOM 4473 C C . VAL B 1 118 ? -36.625 -10.391 -6.254 1 97.5 118 VAL B C 1
ATOM 4475 O O . VAL B 1 118 ? -37.406 -10.492 -5.305 1 97.5 118 VAL B O 1
ATOM 4478 N N . GLU B 1 119 ? -36.625 -11.125 -7.332 1 96 119 GLU B N 1
ATOM 4479 C CA . GLU B 1 119 ? -37.562 -12.234 -7.383 1 96 119 GLU B CA 1
ATOM 4480 C C . GLU B 1 119 ? -36.969 -13.438 -8.102 1 96 119 GLU B C 1
ATOM 4482 O O . GLU B 1 119 ? -36.312 -13.289 -9.133 1 96 119 GLU B O 1
ATOM 4487 N N . LYS B 1 120 ? -37.125 -14.602 -7.469 1 94.31 120 LYS B N 1
ATOM 4488 C CA . LYS B 1 120 ? -36.719 -15.859 -8.078 1 94.31 120 LYS B CA 1
ATOM 4489 C C . LYS B 1 120 ? -37.875 -16.875 -8.055 1 94.31 120 LYS B C 1
ATOM 4491 O O . LYS B 1 120 ? -38.156 -17.453 -7.008 1 94.31 120 LYS B O 1
ATOM 4496 N N . THR B 1 121 ? -38.562 -17.125 -9.031 1 91.38 121 THR B N 1
ATOM 4497 C CA . THR B 1 121 ? -39.594 -18.141 -9.25 1 91.38 121 THR B CA 1
ATOM 4498 C C . THR B 1 121 ? -39.25 -18.969 -10.492 1 91.38 121 THR B C 1
ATOM 4500 O O . THR B 1 121 ? -38.25 -19.703 -10.508 1 91.38 121 THR B O 1
ATOM 4503 N N . ASP B 1 122 ? -40.094 -18.812 -11.531 1 88.31 122 ASP B N 1
ATOM 4504 C CA . ASP B 1 122 ? -39.75 -19.438 -12.812 1 88.31 122 ASP B CA 1
ATOM 4505 C C . ASP B 1 122 ? -38.781 -18.578 -13.617 1 88.31 122 ASP B C 1
ATOM 4507 O O . ASP B 1 122 ? -38.125 -19.078 -14.523 1 88.31 122 ASP B O 1
ATOM 4511 N N . LYS B 1 123 ? -38.844 -17.359 -13.133 1 93 123 LYS B N 1
ATOM 4512 C CA . LYS B 1 123 ? -37.969 -16.406 -13.75 1 93 123 LYS B CA 1
ATOM 4513 C C . LYS B 1 123 ? -37.094 -15.703 -12.695 1 93 123 LYS B C 1
ATOM 4515 O O . LYS B 1 123 ? -37.438 -15.688 -11.516 1 93 123 LYS B O 1
ATOM 4520 N N . ILE B 1 124 ? -35.906 -15.289 -13.117 1 96.62 124 ILE B N 1
ATOM 4521 C CA . ILE B 1 124 ? -35.062 -14.492 -12.258 1 96.62 124 ILE B CA 1
ATOM 4522 C C . ILE B 1 124 ? -35.219 -13.008 -12.602 1 96.62 124 ILE B C 1
ATOM 4524 O O . ILE B 1 124 ? -34.812 -12.57 -13.68 1 96.62 124 ILE B O 1
ATOM 4528 N N . ILE B 1 125 ? -35.812 -12.273 -11.695 1 97.38 125 ILE B N 1
ATOM 4529 C CA . ILE B 1 125 ? -36.031 -10.844 -11.898 1 97.38 125 ILE B CA 1
ATOM 4530 C C . ILE B 1 125 ? -35.031 -10.062 -11.047 1 97.38 125 ILE B C 1
ATOM 4532 O O . ILE B 1 125 ? -34.906 -10.312 -9.852 1 97.38 125 ILE B O 1
ATOM 4536 N N . ALA B 1 126 ? -34.312 -9.18 -11.672 1 97.81 126 ALA B N 1
ATOM 4537 C CA . ALA B 1 126 ? -33.344 -8.352 -10.969 1 97.81 126 ALA B CA 1
ATOM 4538 C C . ALA B 1 126 ? -33.594 -6.871 -11.211 1 97.81 126 ALA B C 1
ATOM 4540 O O . ALA B 1 126 ? -34.156 -6.492 -12.242 1 97.81 126 ALA B O 1
ATOM 4541 N N . VAL B 1 127 ? -33.25 -6.051 -10.266 1 98.12 127 VAL B N 1
ATOM 4542 C CA . VAL B 1 127 ? -33.344 -4.598 -10.375 1 98.12 127 VAL B CA 1
ATOM 4543 C C . VAL B 1 127 ? -31.938 -4 -10.547 1 98.12 127 VAL B C 1
ATOM 4545 O O . VAL B 1 127 ? -31 -4.426 -9.875 1 98.12 127 VAL B O 1
ATOM 4548 N N . VAL B 1 128 ? -31.859 -3.027 -11.398 1 97.31 128 VAL B N 1
ATOM 4549 C CA . VAL B 1 128 ? -30.594 -2.367 -11.656 1 97.31 128 VAL B CA 1
ATOM 4550 C C . VAL B 1 128 ? -30.297 -1.354 -10.555 1 97.31 128 VAL B C 1
ATOM 4552 O O . VAL B 1 128 ? -31.031 -0.381 -10.383 1 97.31 128 VAL B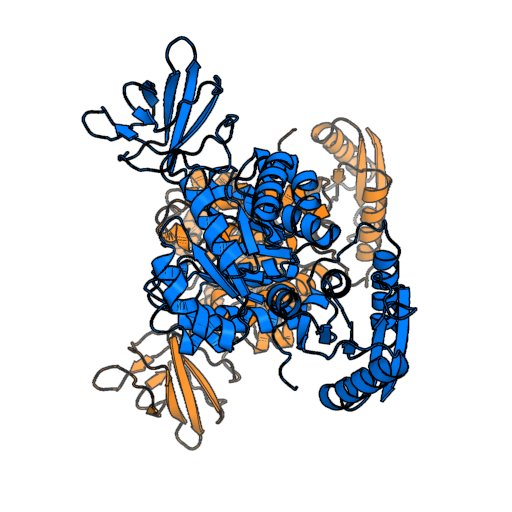 O 1
ATOM 4555 N N . GLU B 1 129 ? -29.219 -1.618 -9.875 1 96.19 129 GLU B N 1
ATOM 4556 C CA . GLU B 1 129 ? -28.812 -0.665 -8.852 1 96.19 129 GLU B CA 1
ATOM 4557 C C . GLU B 1 129 ? -27.812 0.346 -9.398 1 96.19 129 GLU B C 1
ATOM 4559 O O . GLU B 1 129 ? -27.844 1.522 -9.031 1 96.19 129 GLU B O 1
ATOM 4564 N N . VAL B 1 130 ? -26.938 -0.1 -10.148 1 93 130 VAL B N 1
ATOM 4565 C CA . VAL B 1 130 ? -26 0.736 -10.891 1 93 130 VAL B CA 1
ATOM 4566 C C . VAL B 1 130 ? -26.078 0.394 -12.375 1 93 130 VAL B C 1
ATOM 4568 O O . VAL B 1 130 ? -25.797 -0.741 -12.773 1 93 130 VAL B O 1
ATOM 4571 N N . GLY B 1 131 ? -26.422 1.374 -13.125 1 94 131 GLY B N 1
ATOM 4572 C CA . GLY B 1 131 ? -26.641 1.133 -14.547 1 94 131 GLY B CA 1
ATOM 4573 C C . GLY B 1 131 ? -25.406 1.367 -15.398 1 94 131 GLY B C 1
ATOM 4574 O O . GLY B 1 131 ? -24.328 1.625 -14.867 1 94 131 GLY B O 1
ATOM 4575 N N . GLY B 1 132 ? -25.609 1.064 -16.703 1 93.5 132 GLY B N 1
ATOM 4576 C CA . GLY B 1 132 ? -24.531 1.244 -17.672 1 93.5 132 GLY B CA 1
ATOM 4577 C C . GLY B 1 132 ? -24.766 0.493 -18.969 1 93.5 132 GLY B C 1
ATOM 4578 O O . GLY B 1 132 ? -25.797 -0.176 -19.125 1 93.5 132 GLY B O 1
ATOM 4579 N N . GLU B 1 133 ? -23.906 0.723 -19.844 1 94.56 133 GLU B N 1
ATOM 4580 C CA . GLU B 1 133 ? -23.969 0.012 -21.125 1 94.56 133 GLU B CA 1
ATOM 4581 C C . GLU B 1 133 ? -23.594 -1.457 -20.953 1 94.56 133 GLU B C 1
ATOM 4583 O O . GLU B 1 133 ? -22.609 -1.776 -20.281 1 94.56 133 GLU B O 1
ATOM 4588 N N . ILE B 1 134 ? -24.484 -2.326 -21.5 1 95.5 134 ILE B N 1
ATOM 4589 C CA . ILE B 1 134 ? -24.219 -3.76 -21.406 1 95.5 134 ILE B CA 1
ATOM 4590 C C . ILE B 1 134 ? -24 -4.34 -22.797 1 95.5 134 ILE B C 1
ATOM 4592 O O . ILE B 1 134 ? -24.641 -3.914 -23.766 1 95.5 134 ILE B O 1
ATOM 4596 N N . LYS B 1 135 ? -23.016 -5.172 -22.859 1 94.62 135 LYS B N 1
ATOM 4597 C CA . LYS B 1 135 ? -22.672 -5.797 -24.141 1 94.62 135 LYS B CA 1
ATOM 4598 C C . LYS B 1 135 ? -22.469 -7.301 -23.969 1 94.62 135 LYS B C 1
ATOM 4600 O O . LYS B 1 135 ? -22.109 -7.766 -22.891 1 94.62 135 LYS B O 1
ATOM 4605 N N . GLU B 1 136 ? -22.734 -7.965 -25.078 1 94.94 136 GLU B N 1
ATOM 4606 C CA . GLU B 1 136 ? -22.438 -9.398 -25.094 1 94.94 136 GLU B CA 1
ATOM 4607 C C . GLU B 1 136 ? -20.953 -9.656 -24.844 1 94.94 136 GLU B C 1
ATOM 4609 O O . GLU B 1 136 ? -20.109 -8.891 -25.297 1 94.94 136 GLU B O 1
ATOM 4614 N N . GLY B 1 137 ? -20.781 -10.695 -24.062 1 92.31 137 GLY B N 1
ATOM 4615 C CA . GLY B 1 137 ? -19.406 -11.055 -23.797 1 92.31 137 GLY B CA 1
ATOM 4616 C C . GLY B 1 137 ? -18.875 -10.5 -22.484 1 92.31 137 GLY B C 1
ATOM 4617 O O . GLY B 1 137 ? -17.875 -10.977 -21.953 1 92.31 137 GLY B O 1
ATOM 4618 N N . MET B 1 138 ? -19.594 -9.547 -21.906 1 93.56 138 MET B N 1
ATOM 4619 C CA . MET B 1 138 ? -19.156 -8.969 -20.641 1 93.56 138 MET B CA 1
ATOM 4620 C C . MET B 1 138 ? -19.156 -10.016 -19.531 1 93.56 138 MET B C 1
ATOM 4622 O O . MET B 1 138 ? -20.047 -10.875 -19.484 1 93.56 138 MET B O 1
ATOM 4626 N N . GLY B 1 139 ? -18.141 -9.906 -18.719 1 92.12 139 GLY B N 1
ATOM 4627 C CA . GLY B 1 139 ? -18.047 -10.82 -17.594 1 92.12 139 GLY B CA 1
ATOM 4628 C C . GLY B 1 139 ? -19.109 -10.586 -16.547 1 92.12 139 GLY B C 1
ATOM 4629 O O . GLY B 1 139 ? -19.5 -9.445 -16.281 1 92.12 139 GLY B O 1
ATOM 4630 N N . VAL B 1 140 ? -19.562 -11.68 -16.016 1 94.69 140 VAL B N 1
ATOM 4631 C CA . VAL B 1 140 ? -20.578 -11.625 -14.961 1 94.69 140 VAL B CA 1
ATOM 4632 C C . VAL B 1 140 ? -20.047 -12.281 -13.695 1 94.69 140 VAL B C 1
ATOM 4634 O O . VAL B 1 140 ? -19.438 -13.359 -13.75 1 94.69 140 VAL B O 1
ATOM 4637 N N . ASN B 1 141 ? -20.125 -11.602 -12.594 1 93.5 141 ASN B N 1
ATOM 4638 C CA . ASN B 1 141 ? -19.766 -12.141 -11.289 1 93.5 141 ASN B CA 1
ATOM 4639 C C . ASN B 1 141 ? -20.984 -12.312 -10.391 1 93.5 141 ASN B C 1
ATOM 4641 O O . ASN B 1 141 ? -21.875 -11.469 -10.383 1 93.5 141 ASN B O 1
ATOM 4645 N N . LEU B 1 142 ? -21.062 -13.422 -9.734 1 94.25 142 LEU B N 1
ATOM 4646 C CA . LEU B 1 142 ? -22.141 -13.75 -8.797 1 94.25 142 LEU B CA 1
ATOM 4647 C C . LEU B 1 142 ? -21.594 -13.977 -7.398 1 94.25 142 LEU B C 1
ATOM 4649 O O . LEU B 1 142 ? -21.578 -15.109 -6.906 1 94.25 142 LEU B O 1
ATOM 4653 N N . PRO B 1 143 ? -21.312 -12.93 -6.703 1 92.69 143 PRO B N 1
ATOM 4654 C CA . PRO B 1 143 ? -20.578 -13.031 -5.441 1 92.69 143 PRO B CA 1
ATOM 4655 C C . PRO B 1 143 ? -21.344 -13.805 -4.371 1 92.69 143 PRO B C 1
ATOM 4657 O O . PRO B 1 143 ? -20.734 -14.383 -3.469 1 92.69 143 PRO B O 1
ATOM 4660 N N . ASP B 1 144 ? -22.641 -13.828 -4.52 1 93.69 144 ASP B N 1
ATOM 4661 C CA . ASP B 1 144 ? -23.453 -14.383 -3.438 1 93.69 144 ASP B CA 1
ATOM 4662 C C . ASP B 1 144 ? -24.047 -15.734 -3.838 1 93.69 144 ASP B C 1
ATOM 4664 O O . ASP B 1 144 ? -24.75 -16.375 -3.047 1 93.69 144 ASP B O 1
ATOM 4668 N N . THR B 1 145 ? -23.766 -16.094 -5.039 1 92.12 145 THR B N 1
ATOM 4669 C CA . THR B 1 145 ? -24.406 -17.297 -5.594 1 92.12 145 THR B CA 1
ATOM 4670 C C . THR B 1 145 ? -23.406 -18.438 -5.699 1 92.12 145 THR B C 1
ATOM 4672 O O . THR B 1 145 ? -22.281 -18.25 -6.188 1 92.12 145 THR B O 1
ATOM 4675 N N . ARG B 1 146 ? -23.828 -19.516 -5.234 1 88.12 146 ARG B N 1
ATOM 4676 C CA . ARG B 1 146 ? -23 -20.703 -5.391 1 88.12 146 ARG B CA 1
ATOM 4677 C C . ARG B 1 146 ? -22.969 -21.156 -6.844 1 88.12 146 ARG B C 1
ATOM 4679 O O . ARG B 1 146 ? -24.031 -21.328 -7.465 1 88.12 146 ARG B O 1
ATOM 4686 N N . ILE B 1 147 ? -21.828 -21.344 -7.344 1 85.75 147 ILE B N 1
ATOM 4687 C CA . ILE B 1 147 ? -21.672 -21.766 -8.734 1 85.75 147 ILE B CA 1
ATOM 4688 C C . ILE B 1 147 ? -21.406 -23.266 -8.797 1 85.75 147 ILE B C 1
ATOM 4690 O O . ILE B 1 147 ? -20.422 -23.75 -8.234 1 85.75 147 ILE B O 1
ATOM 4694 N N . GLU B 1 148 ? -22.297 -24 -9.398 1 84.62 148 GLU B N 1
ATOM 4695 C CA . GLU B 1 148 ? -22.188 -25.453 -9.477 1 84.62 148 GLU B CA 1
ATOM 4696 C C . GLU B 1 148 ? -21.578 -25.891 -10.805 1 84.62 148 GLU B C 1
ATOM 4698 O O . GLU B 1 148 ? -21.75 -27.031 -11.227 1 84.62 148 GLU B O 1
ATOM 4703 N N . LEU B 1 149 ? -20.828 -25.188 -11.398 1 86.06 149 LEU B N 1
ATOM 4704 C CA . LEU B 1 149 ? -20.156 -25.5 -12.656 1 86.06 149 LEU B CA 1
ATOM 4705 C C . LEU B 1 149 ? -18.828 -26.203 -12.398 1 86.06 149 LEU B C 1
ATOM 4707 O O . LEU B 1 149 ? -18.203 -26 -11.359 1 86.06 149 LEU B O 1
ATOM 4711 N N . PRO B 1 150 ? -18.578 -27.203 -13.344 1 89.44 150 PRO B N 1
ATOM 4712 C CA . PRO B 1 150 ? -17.266 -27.812 -13.188 1 89.44 150 PRO B CA 1
ATOM 4713 C C . PRO B 1 150 ? -16.141 -26.781 -13.156 1 89.44 150 PRO B C 1
ATOM 4715 O O . PRO B 1 150 ? -16.188 -25.781 -13.867 1 89.44 150 PRO B O 1
ATOM 4718 N N . ILE B 1 151 ? -15.172 -27.062 -12.344 1 93.25 151 ILE B N 1
ATOM 4719 C CA . ILE B 1 151 ? -14.055 -26.141 -12.188 1 93.25 151 ILE B CA 1
ATOM 4720 C C . ILE B 1 151 ? -13.117 -26.25 -13.391 1 93.25 151 ILE B C 1
ATOM 4722 O O . ILE B 1 151 ? -12.406 -25.312 -13.727 1 93.25 151 ILE B O 1
ATOM 4726 N N . ILE B 1 152 ? -13.117 -27.422 -14.055 1 95.69 152 ILE B N 1
ATOM 4727 C CA . ILE B 1 152 ? -12.258 -27.703 -15.203 1 95.69 152 ILE B CA 1
ATOM 4728 C C . ILE B 1 152 ? -13.109 -28.141 -16.391 1 95.69 152 ILE B C 1
ATOM 4730 O O . ILE B 1 152 ? -13.891 -29.094 -16.281 1 95.69 152 ILE B O 1
ATOM 4734 N N . ASP B 1 153 ? -12.992 -27.406 -17.469 1 92.31 153 ASP B N 1
ATOM 4735 C CA . ASP B 1 153 ? -13.742 -27.781 -18.672 1 92.31 153 ASP B CA 1
ATOM 4736 C C . ASP B 1 153 ? -12.844 -28.484 -19.688 1 92.31 153 ASP B C 1
ATOM 4738 O O . ASP B 1 153 ? -11.695 -28.828 -19.375 1 92.31 153 ASP B O 1
ATOM 4742 N N . GLU B 1 154 ? -13.328 -28.75 -20.844 1 93.38 154 GLU B N 1
ATOM 4743 C CA . GLU B 1 154 ? -12.617 -29.516 -21.859 1 93.38 154 GLU B CA 1
ATOM 4744 C C . GLU B 1 154 ? -11.375 -28.766 -22.344 1 93.38 154 GLU B C 1
ATOM 4746 O O . GLU B 1 154 ? -10.328 -29.375 -22.594 1 93.38 154 GLU B O 1
ATOM 4751 N N . THR B 1 155 ? -11.562 -27.531 -22.5 1 94.31 155 THR B N 1
ATOM 4752 C CA . THR B 1 155 ? -10.43 -26.719 -22.922 1 94.31 155 THR B CA 1
ATOM 4753 C C . THR B 1 155 ? -9.32 -26.766 -21.875 1 94.31 155 THR B C 1
ATOM 4755 O O . THR B 1 155 ? -8.141 -26.891 -22.219 1 94.31 155 THR B O 1
ATOM 4758 N N . ASP B 1 156 ? -9.672 -26.688 -20.672 1 97 156 ASP B N 1
ATOM 4759 C CA . ASP B 1 156 ? -8.703 -26.75 -19.578 1 97 156 ASP B CA 1
ATOM 4760 C C . ASP B 1 156 ? -8.008 -28.109 -19.547 1 97 156 ASP B C 1
ATOM 4762 O O . ASP B 1 156 ? -6.805 -28.188 -19.281 1 97 156 ASP B O 1
ATOM 4766 N N . LEU B 1 157 ? -8.789 -29.141 -19.828 1 97.31 157 LEU B N 1
ATOM 4767 C CA . LEU B 1 157 ? -8.211 -30.469 -19.828 1 97.31 157 LEU B CA 1
ATOM 4768 C C . LEU B 1 157 ? -7.09 -30.578 -20.859 1 97.31 157 LEU B C 1
ATOM 4770 O O . LEU B 1 157 ? -6.039 -31.156 -20.578 1 97.31 157 LEU B O 1
ATOM 4774 N N . LYS B 1 158 ? -7.324 -30 -21.969 1 97.56 158 LYS B N 1
ATOM 4775 C CA . LYS B 1 158 ? -6.309 -29.984 -23.031 1 97.56 158 LYS B CA 1
ATOM 4776 C C . LYS B 1 158 ? -5.082 -29.203 -22.594 1 97.56 158 LYS B C 1
ATOM 4778 O O . LYS B 1 158 ? -3.947 -29.609 -22.844 1 97.56 158 LYS B O 1
ATOM 4783 N N . ASN B 1 159 ? -5.309 -28.094 -22 1 98.5 159 ASN B N 1
ATOM 4784 C CA . ASN B 1 159 ? -4.211 -27.25 -21.531 1 98.5 159 ASN B CA 1
ATOM 4785 C C . ASN B 1 159 ? -3.398 -27.938 -20.438 1 98.5 159 ASN B C 1
ATOM 4787 O O . ASN B 1 159 ? -2.17 -27.859 -20.422 1 98.5 159 ASN B O 1
ATOM 4791 N N . ILE B 1 160 ? -4.113 -28.641 -19.578 1 98.69 160 ILE B N 1
ATOM 4792 C CA . ILE B 1 160 ? -3.451 -29.359 -18.5 1 98.69 160 ILE B CA 1
ATOM 4793 C C . ILE B 1 160 ? -2.559 -30.453 -19.078 1 98.69 160 ILE B C 1
ATOM 4795 O O . ILE B 1 160 ? -1.409 -30.625 -18.672 1 98.69 160 ILE B O 1
ATOM 4799 N N . LYS B 1 161 ? -3.061 -31.156 -20 1 98.62 161 LYS B N 1
ATOM 4800 C CA . LYS B 1 161 ? -2.279 -32.219 -20.656 1 98.62 161 LYS B CA 1
ATOM 4801 C C . LYS B 1 161 ? -1.009 -31.641 -21.281 1 98.62 161 LYS B C 1
ATOM 4803 O O . LYS B 1 161 ? 0.075 -32.219 -21.109 1 98.62 161 LYS B O 1
ATOM 4808 N N . PHE B 1 162 ? -1.161 -30.594 -21.984 1 98.69 162 PHE B N 1
ATOM 4809 C CA . PHE B 1 162 ? -0.021 -29.922 -22.594 1 98.69 162 PHE B CA 1
ATOM 4810 C C . PHE B 1 162 ? 1.003 -29.516 -21.531 1 98.69 162 PHE B C 1
ATOM 4812 O O . PHE B 1 162 ? 2.203 -29.734 -21.719 1 98.69 162 PHE B O 1
ATOM 4819 N N . ALA B 1 163 ? 0.545 -28.891 -20.469 1 98.69 163 ALA B N 1
ATOM 4820 C CA . ALA B 1 163 ? 1.438 -28.438 -19.391 1 98.69 163 ALA B CA 1
ATOM 4821 C C . ALA B 1 163 ? 2.23 -29.609 -18.812 1 98.69 163 ALA B C 1
ATOM 4823 O O . ALA B 1 163 ? 3.426 -29.484 -18.547 1 98.69 163 ALA B O 1
ATOM 4824 N N . VAL B 1 164 ? 1.542 -30.719 -18.609 1 98.38 164 VAL B N 1
ATOM 4825 C CA . VAL B 1 164 ? 2.176 -31.922 -18.062 1 98.38 164 VAL B CA 1
ATOM 4826 C C . VAL B 1 164 ? 3.229 -32.438 -19.047 1 98.38 164 VAL B C 1
ATOM 4828 O O . VAL B 1 164 ? 4.363 -32.719 -18.656 1 98.38 164 VAL B O 1
ATOM 4831 N N . GLU B 1 165 ? 2.875 -32.5 -20.297 1 98.12 165 GLU B N 1
ATOM 4832 C CA . GLU B 1 165 ? 3.766 -33 -21.328 1 98.12 165 GLU B CA 1
ATOM 4833 C C . GLU B 1 165 ? 5.008 -32.125 -21.469 1 98.12 165 GLU B C 1
ATOM 4835 O O . GLU B 1 165 ? 6.09 -32.625 -21.781 1 98.12 165 GLU B O 1
ATOM 4840 N N . LYS B 1 166 ? 4.816 -30.875 -21.281 1 97.94 166 LYS B N 1
ATOM 4841 C CA . LYS B 1 166 ? 5.906 -29.922 -21.5 1 97.94 166 LYS B CA 1
ATOM 4842 C C . LYS B 1 166 ? 6.594 -29.562 -20.188 1 97.94 166 LYS B C 1
ATOM 4844 O O . LYS B 1 166 ? 7.395 -28.625 -20.141 1 97.94 166 LYS B O 1
ATOM 4849 N N . ASP B 1 167 ? 6.254 -30.188 -19.125 1 96.88 167 ASP B N 1
ATOM 4850 C CA . ASP B 1 167 ? 6.918 -30.094 -17.828 1 96.88 167 ASP B CA 1
ATOM 4851 C C . ASP B 1 167 ? 6.816 -28.688 -17.25 1 96.88 167 ASP B C 1
ATOM 4853 O O . ASP B 1 167 ? 7.824 -28.094 -16.859 1 96.88 167 ASP B O 1
ATOM 4857 N N . PHE B 1 168 ? 5.633 -28.141 -17.297 1 98.56 168 PHE B N 1
ATOM 4858 C CA . PHE B 1 168 ? 5.398 -26.891 -16.578 1 98.56 168 PHE B CA 1
ATOM 4859 C C . PHE B 1 168 ? 5.609 -27.078 -15.086 1 98.56 168 PHE B C 1
ATOM 4861 O O . PHE B 1 168 ? 5.301 -28.125 -14.531 1 98.56 168 PHE B O 1
ATOM 4868 N N . GLU B 1 169 ? 6.133 -26.062 -14.492 1 98.44 169 GLU B N 1
ATOM 4869 C CA . GLU B 1 169 ? 6.328 -26.125 -13.047 1 98.44 169 GLU B CA 1
ATOM 4870 C C . GLU B 1 169 ? 5.008 -25.938 -12.305 1 98.44 169 GLU B C 1
ATOM 4872 O O . GLU B 1 169 ? 4.746 -26.625 -11.32 1 98.44 169 GLU B O 1
ATOM 4877 N N . TYR B 1 170 ? 4.172 -24.984 -12.812 1 98.81 170 TYR B N 1
ATOM 4878 C CA . TYR B 1 170 ? 2.961 -24.641 -12.078 1 98.81 170 TYR B CA 1
ATOM 4879 C C . TYR B 1 170 ? 1.76 -24.562 -13.008 1 98.81 170 TYR B C 1
ATOM 4881 O O . TYR B 1 170 ? 1.893 -24.172 -14.172 1 98.81 170 TYR B O 1
ATOM 4889 N N . ILE B 1 171 ? 0.607 -24.953 -12.477 1 98.88 171 ILE B N 1
ATOM 4890 C CA . ILE B 1 171 ? -0.688 -24.656 -13.078 1 98.88 171 ILE B CA 1
ATOM 4891 C C . ILE B 1 171 ? -1.541 -23.844 -12.109 1 98.88 171 ILE B C 1
ATOM 4893 O O . ILE B 1 171 ? -1.714 -24.234 -10.945 1 98.88 171 ILE B O 1
ATOM 4897 N N . ALA B 1 172 ? -1.928 -22.688 -12.578 1 98.81 172 ALA B N 1
ATOM 4898 C CA . ALA B 1 172 ? -2.816 -21.844 -11.773 1 98.81 172 ALA B CA 1
ATOM 4899 C C . ALA B 1 172 ? -4.281 -22.141 -12.086 1 98.81 172 ALA B C 1
ATOM 4901 O O . ALA B 1 172 ? -4.691 -22.109 -13.25 1 98.81 172 ALA B O 1
ATOM 4902 N N . LEU B 1 173 ? -5.023 -22.453 -11.031 1 98.62 173 LEU B N 1
ATOM 4903 C CA . LEU B 1 173 ? -6.438 -22.797 -11.141 1 98.62 173 LEU B CA 1
ATOM 4904 C C . LEU B 1 173 ? -7.316 -21.578 -10.844 1 98.62 173 LEU B C 1
ATOM 4906 O O . LEU B 1 173 ? -7.23 -21 -9.766 1 98.62 173 LEU B O 1
ATOM 4910 N N . SER B 1 174 ? -8.172 -21.234 -11.766 1 96.69 174 SER B N 1
ATOM 4911 C CA . SER B 1 174 ? -9.008 -20.047 -11.664 1 96.69 174 SER B CA 1
ATOM 4912 C C . SER B 1 174 ? -10.289 -20.328 -10.891 1 96.69 174 SER B C 1
ATOM 4914 O O . SER B 1 174 ? -10.82 -21.438 -10.953 1 96.69 174 SER B O 1
ATOM 4916 N N . PHE B 1 175 ? -10.758 -19.375 -10.102 1 94.75 175 PHE B N 1
ATOM 4917 C CA . PHE B 1 175 ? -12.062 -19.312 -9.445 1 94.75 175 PHE B CA 1
ATOM 4918 C C . PHE B 1 175 ? -12.227 -20.469 -8.461 1 94.75 175 PHE B C 1
ATOM 4920 O O . PHE B 1 175 ? -13.305 -21.078 -8.375 1 94.75 175 PHE B O 1
ATOM 4927 N N . VAL B 1 176 ? -11.148 -20.766 -7.754 1 97 176 VAL B N 1
ATOM 4928 C CA . VAL B 1 176 ? -11.18 -21.844 -6.785 1 97 176 VAL B CA 1
ATOM 4929 C C . VAL B 1 176 ? -12.195 -21.547 -5.688 1 97 176 VAL B C 1
ATOM 4931 O O . VAL B 1 176 ? -12.25 -20.422 -5.18 1 97 176 VAL B O 1
ATOM 4934 N N . ARG B 1 177 ? -13.055 -22.688 -5.348 1 96.12 177 ARG B N 1
ATOM 4935 C CA . ARG B 1 177 ? -14.141 -22.484 -4.395 1 96.12 177 ARG B CA 1
ATOM 4936 C C . ARG B 1 177 ? -13.875 -23.25 -3.098 1 96.12 177 ARG B C 1
ATOM 4938 O O . ARG B 1 177 ? -14.281 -22.812 -2.021 1 96.12 177 ARG B O 1
ATOM 4945 N N . ASN B 1 178 ? -13.102 -24.203 -3.211 1 96.62 178 ASN B N 1
ATOM 4946 C CA . ASN B 1 178 ? -12.852 -25.062 -2.064 1 96.62 178 ASN B CA 1
ATOM 4947 C C . ASN B 1 178 ? -11.734 -26.062 -2.348 1 96.62 178 ASN B C 1
ATOM 4949 O O . ASN B 1 178 ? -11.172 -26.078 -3.443 1 96.62 178 ASN B O 1
ATOM 4953 N N . LYS B 1 179 ? -11.453 -26.938 -1.33 1 98.06 179 LYS B N 1
ATOM 4954 C CA . LYS B 1 179 ? -10.328 -27.875 -1.444 1 98.06 179 LYS B CA 1
ATOM 4955 C C . LYS B 1 179 ? -10.602 -28.938 -2.508 1 98.06 179 LYS B C 1
ATOM 4957 O O . LYS B 1 179 ? -9.672 -29.453 -3.125 1 98.06 179 LYS B O 1
ATOM 4962 N N . GLU B 1 180 ? -11.859 -29.266 -2.766 1 97.75 180 GLU B N 1
ATOM 4963 C CA . GLU B 1 180 ? -12.211 -30.281 -3.758 1 97.75 180 GLU B CA 1
ATOM 4964 C C . GLU B 1 180 ? -11.836 -29.828 -5.164 1 97.75 180 GLU B C 1
ATOM 4966 O O . GLU B 1 180 ? -11.445 -30.641 -6 1 97.75 180 GLU B O 1
ATOM 4971 N N . ASP B 1 181 ? -12 -28.516 -5.438 1 97.44 181 ASP B N 1
ATOM 4972 C CA . ASP B 1 181 ? -11.562 -27.969 -6.719 1 97.44 181 ASP B CA 1
ATOM 4973 C C . ASP B 1 181 ? -10.078 -28.219 -6.941 1 97.44 181 ASP B C 1
ATOM 4975 O O . ASP B 1 181 ? -9.656 -28.594 -8.039 1 97.44 181 ASP B O 1
ATOM 4979 N N . VAL B 1 182 ? -9.297 -28.016 -5.934 1 98.69 182 VAL B N 1
ATOM 4980 C CA . VAL B 1 182 ? -7.852 -28.188 -6.008 1 98.69 182 VAL B CA 1
ATOM 4981 C C . VAL B 1 182 ? -7.52 -29.656 -6.203 1 98.69 182 VAL B C 1
ATOM 4983 O O . VAL B 1 182 ? -6.688 -30.016 -7.043 1 98.69 182 VAL B O 1
ATOM 4986 N N . LYS B 1 183 ? -8.18 -30.5 -5.465 1 98.5 183 LYS B N 1
ATOM 4987 C CA . LYS B 1 183 ? -7.965 -31.938 -5.555 1 98.5 183 LYS B CA 1
ATOM 4988 C C . LYS B 1 183 ? -8.266 -32.438 -6.957 1 98.5 183 LYS B C 1
ATOM 4990 O O . LYS B 1 183 ? -7.566 -33.312 -7.469 1 98.5 183 LYS B O 1
ATOM 4995 N N . GLU B 1 184 ? -9.289 -31.906 -7.473 1 98.06 184 GLU B N 1
ATOM 4996 C CA . GLU B 1 184 ? -9.656 -32.312 -8.82 1 98.06 184 GLU B CA 1
ATOM 4997 C C . GLU B 1 184 ? -8.516 -32.062 -9.805 1 98.06 184 GLU B C 1
ATOM 4999 O O . GLU B 1 184 ? -8.172 -32.938 -10.602 1 98.06 184 GLU B O 1
ATOM 5004 N N . LEU B 1 185 ? -7.957 -30.906 -9.789 1 98.62 185 LEU B N 1
ATOM 5005 C CA . LEU B 1 185 ? -6.84 -30.594 -10.672 1 98.62 185 LEU B CA 1
ATOM 5006 C C . LEU B 1 185 ? -5.648 -31.5 -10.375 1 98.62 185 LEU B C 1
ATOM 5008 O O . LEU B 1 185 ? -5.004 -32 -11.289 1 98.62 185 LEU B O 1
ATOM 5012 N N . LYS B 1 186 ? -5.32 -31.719 -9.141 1 98.69 186 LYS B N 1
ATOM 5013 C CA . LYS B 1 186 ? -4.199 -32.562 -8.758 1 98.69 186 LYS B CA 1
ATOM 5014 C C . LYS B 1 186 ? -4.398 -34 -9.25 1 98.69 186 LYS B C 1
ATOM 5016 O O . LYS B 1 186 ? -3.449 -34.656 -9.711 1 98.69 186 LYS B O 1
ATOM 5021 N N . ASP B 1 187 ? -5.629 -34.469 -9.141 1 98.44 187 ASP B N 1
ATOM 5022 C CA . ASP B 1 187 ? -5.949 -35.812 -9.633 1 98.44 187 ASP B CA 1
ATOM 5023 C C . ASP B 1 187 ? -5.734 -35.906 -11.141 1 98.44 187 ASP B C 1
ATOM 5025 O O . ASP B 1 187 ? -5.18 -36.875 -11.633 1 98.44 187 ASP B O 1
ATOM 5029 N N . ILE B 1 188 ? -6.188 -34.906 -11.828 1 98.5 188 ILE B N 1
ATOM 5030 C CA . ILE B 1 188 ? -6.039 -34.906 -13.281 1 98.5 188 ILE B CA 1
ATOM 5031 C C . ILE B 1 188 ? -4.559 -34.875 -13.648 1 98.5 188 ILE B C 1
ATOM 5033 O O . ILE B 1 188 ? -4.129 -35.625 -14.547 1 98.5 188 ILE B O 1
ATOM 5037 N N . ILE B 1 189 ? -3.779 -34.062 -12.992 1 98.69 189 ILE B N 1
ATOM 5038 C CA . ILE B 1 189 ? -2.342 -34 -13.227 1 98.69 189 ILE B CA 1
ATOM 5039 C C . ILE B 1 189 ? -1.717 -35.375 -13.008 1 98.69 189 ILE B C 1
ATOM 5041 O O . ILE B 1 189 ? -0.904 -35.844 -13.82 1 98.69 189 ILE B O 1
ATOM 5045 N N . SER B 1 190 ? -2.125 -36.031 -11.93 1 98.12 190 SER B N 1
ATOM 5046 C CA . SER B 1 190 ? -1.62 -37.375 -11.609 1 98.12 190 SER B CA 1
ATOM 5047 C C . SER B 1 190 ? -2.018 -38.375 -12.672 1 98.12 190 SER B C 1
ATOM 5049 O O . SER B 1 190 ? -1.221 -39.25 -13.039 1 98.12 190 SER B O 1
ATOM 5051 N N . GLU B 1 191 ? -3.203 -38.281 -13.109 1 98 191 GLU B N 1
ATOM 5052 C CA . GLU B 1 191 ? -3.691 -39.156 -14.148 1 98 191 GLU B CA 1
ATOM 5053 C C . GLU B 1 191 ? -2.848 -39.031 -15.414 1 98 191 GLU B C 1
ATOM 5055 O O . GLU B 1 191 ? -2.615 -40.031 -16.109 1 98 191 GLU B O 1
ATOM 5060 N N . TYR B 1 192 ? -2.416 -37.875 -15.695 1 98 192 TYR B N 1
ATOM 5061 C CA . TYR B 1 192 ? -1.566 -37.656 -16.859 1 98 192 TYR B CA 1
ATOM 5062 C C . TYR B 1 192 ? -0.107 -37.938 -16.531 1 98 192 TYR B C 1
ATOM 5064 O O . TYR B 1 192 ? 0.782 -37.656 -17.344 1 98 192 TYR B O 1
ATOM 5072 N N . LYS B 1 193 ? 0.167 -38.406 -15.281 1 97.38 193 LYS B N 1
ATOM 5073 C CA . LYS B 1 193 ? 1.493 -38.75 -14.789 1 97.38 193 LYS B CA 1
ATOM 5074 C C . LYS B 1 193 ? 2.396 -37.531 -14.695 1 97.38 193 LYS B C 1
ATOM 5076 O O . LYS B 1 193 ? 3.594 -37.594 -14.969 1 97.38 193 LYS B O 1
ATOM 5081 N N . GLY B 1 194 ? 1.738 -36.438 -14.477 1 96.81 194 GLY B N 1
ATOM 5082 C CA . GLY B 1 194 ? 2.48 -35.188 -14.297 1 96.81 194 GLY B CA 1
ATOM 5083 C C . GLY B 1 194 ? 2.779 -34.875 -12.836 1 96.81 194 GLY B C 1
ATOM 5084 O O . GLY B 1 194 ? 2.396 -35.656 -11.945 1 96.81 194 GLY B O 1
ATOM 5085 N N . ASP B 1 195 ? 3.566 -33.781 -12.609 1 95.06 195 ASP B N 1
ATOM 5086 C CA . ASP B 1 195 ? 3.918 -33.375 -11.25 1 95.06 195 ASP B CA 1
ATOM 5087 C C . ASP B 1 195 ? 3.877 -31.859 -11.102 1 95.06 195 ASP B C 1
ATOM 5089 O O . ASP B 1 195 ? 4.609 -31.281 -10.289 1 95.06 195 ASP B O 1
ATOM 5093 N N . CYS B 1 196 ? 3.104 -31.203 -11.945 1 97.88 196 CYS B N 1
ATOM 5094 C CA . CYS B 1 196 ? 2.939 -29.766 -11.828 1 97.88 196 CYS B CA 1
ATOM 5095 C C . CYS B 1 196 ? 2.408 -29.375 -10.445 1 97.88 196 CYS B C 1
ATOM 5097 O O . CYS B 1 196 ? 1.547 -30.078 -9.898 1 97.88 196 CYS B O 1
ATOM 5099 N N . GLU B 1 197 ? 2.949 -28.344 -9.867 1 98.5 197 GLU B N 1
ATOM 5100 C CA . GLU B 1 197 ? 2.377 -27.812 -8.633 1 98.5 197 GLU B CA 1
ATOM 5101 C C . GLU B 1 197 ? 1.166 -26.938 -8.922 1 98.5 197 GLU B C 1
ATOM 5103 O O . GLU B 1 197 ? 1.097 -26.297 -9.977 1 98.5 197 GLU B O 1
ATOM 5108 N N . VAL B 1 198 ? 0.23 -26.891 -7.992 1 98.88 198 VAL B N 1
ATOM 5109 C CA . VAL B 1 198 ? -1.038 -26.219 -8.219 1 98.88 198 VAL B CA 1
ATOM 5110 C C . VAL B 1 198 ? -1.072 -24.906 -7.422 1 98.88 198 VAL B C 1
ATOM 5112 O O . VAL B 1 198 ? -0.871 -24.906 -6.207 1 98.88 198 VAL B O 1
ATOM 5115 N N . ILE B 1 199 ? -1.275 -23.781 -8.125 1 98.88 199 ILE B N 1
ATOM 5116 C CA . ILE B 1 199 ? -1.512 -22.484 -7.508 1 98.88 199 ILE B CA 1
ATOM 5117 C C . ILE B 1 199 ? -3.002 -22.156 -7.559 1 98.88 199 ILE B C 1
ATOM 5119 O O . ILE B 1 199 ? -3.584 -22.031 -8.641 1 98.88 199 ILE B O 1
ATOM 5123 N N . SER B 1 200 ? -3.613 -22.016 -6.398 1 98.88 200 SER B N 1
ATOM 5124 C CA . SER B 1 200 ? -5.027 -21.656 -6.34 1 98.88 200 SER B CA 1
ATOM 5125 C C . SER B 1 200 ?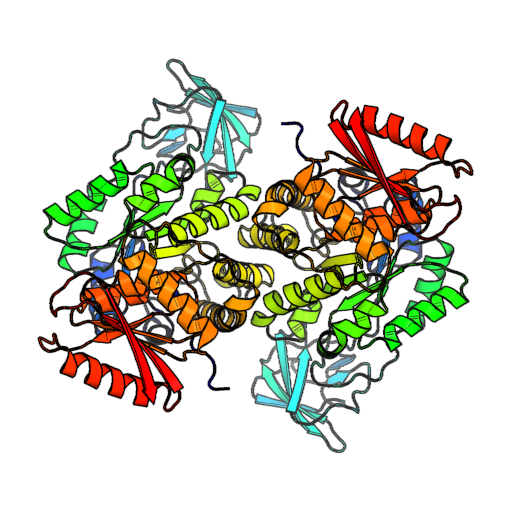 -5.215 -20.141 -6.41 1 98.88 200 SER B C 1
ATOM 5127 O O . SER B 1 200 ? -4.691 -19.406 -5.57 1 98.88 200 SER B O 1
ATOM 5129 N N . LYS B 1 201 ? -5.93 -19.688 -7.352 1 98.31 201 LYS B N 1
ATOM 5130 C CA . LYS B 1 201 ? -6.273 -18.266 -7.43 1 98.31 201 LYS B CA 1
ATOM 5131 C C . LYS B 1 201 ? -7.465 -17.938 -6.539 1 98.31 201 LYS B C 1
ATOM 5133 O O . LYS B 1 201 ? -8.555 -18.5 -6.719 1 98.31 201 LYS B O 1
ATOM 5138 N N . ILE B 1 202 ? -7.234 -17.094 -5.586 1 98 202 ILE B N 1
ATOM 5139 C CA . ILE B 1 202 ? -8.305 -16.672 -4.691 1 98 202 ILE B CA 1
ATOM 5140 C C . ILE B 1 202 ? -9.031 -15.469 -5.289 1 98 202 ILE B C 1
ATOM 5142 O O . ILE B 1 202 ? -8.562 -14.336 -5.172 1 98 202 ILE B O 1
ATOM 5146 N N . GLU B 1 203 ? -10.227 -15.773 -5.867 1 94.94 203 GLU B N 1
ATOM 5147 C CA . GLU B 1 203 ? -10.93 -14.797 -6.688 1 94.94 203 GLU B CA 1
ATOM 5148 C C . GLU B 1 203 ? -12.391 -14.68 -6.277 1 94.94 203 GLU B C 1
ATOM 5150 O O . GLU B 1 203 ? -13.109 -13.797 -6.754 1 94.94 203 GLU B O 1
ATOM 5155 N N . THR B 1 204 ? -12.844 -15.562 -5.395 1 92.94 204 THR B N 1
ATOM 5156 C CA . THR B 1 204 ? -14.266 -15.625 -5.078 1 92.94 204 THR B CA 1
ATOM 5157 C C . THR B 1 204 ? -14.492 -15.453 -3.578 1 92.94 204 THR B C 1
ATOM 5159 O O . THR B 1 204 ? -13.586 -15.703 -2.777 1 92.94 204 THR B O 1
ATOM 5162 N N . LYS B 1 205 ? -15.695 -15.008 -3.252 1 94.31 205 LYS B N 1
ATOM 5163 C CA . LYS B 1 205 ? -16.078 -14.922 -1.845 1 94.31 205 LYS B CA 1
ATOM 5164 C C . LYS B 1 205 ? -16.016 -16.297 -1.176 1 94.31 205 LYS B C 1
ATOM 5166 O O . LYS B 1 205 ? -15.562 -16.406 -0.033 1 94.31 205 LYS B O 1
ATOM 5171 N N . GLU B 1 206 ? -16.469 -17.266 -1.938 1 93.56 206 GLU B N 1
ATOM 5172 C CA . GLU B 1 206 ? -16.438 -18.625 -1.417 1 93.56 206 GLU B CA 1
ATOM 5173 C C . GLU B 1 206 ? -14.992 -19.078 -1.172 1 93.56 206 GLU B C 1
ATOM 5175 O O . GLU B 1 206 ? -14.703 -19.703 -0.152 1 93.56 206 GLU B O 1
ATOM 5180 N N . GLY B 1 207 ? -14.102 -18.828 -2.127 1 96.19 207 GLY B N 1
ATOM 5181 C CA . GLY B 1 207 ? -12.695 -19.141 -1.947 1 96.19 207 GLY B CA 1
ATOM 5182 C C . GLY B 1 207 ? -12.086 -18.469 -0.73 1 96.19 207 GLY B C 1
ATOM 5183 O O . GLY B 1 207 ? -11.289 -19.078 -0.013 1 96.19 207 GLY B O 1
ATOM 5184 N N . LEU B 1 208 ? -12.484 -17.234 -0.461 1 97.19 208 LEU B N 1
ATOM 5185 C CA . LEU B 1 208 ? -12.016 -16.516 0.71 1 97.19 208 LEU B CA 1
ATOM 5186 C C . LEU B 1 208 ? -12.477 -17.188 1.996 1 97.19 208 LEU B C 1
ATOM 5188 O O . LEU B 1 208 ? -11.688 -17.359 2.932 1 97.19 208 LEU B O 1
ATOM 5192 N N . LYS B 1 209 ? -13.695 -17.562 1.968 1 96.44 209 LYS B N 1
ATOM 5193 C CA . LYS B 1 209 ? -14.25 -18.234 3.137 1 96.44 209 LYS B CA 1
ATOM 5194 C C . LYS B 1 209 ? -13.523 -19.547 3.424 1 96.44 209 LYS B C 1
ATOM 5196 O O . LYS B 1 209 ? -13.328 -19.906 4.582 1 96.44 209 LYS B O 1
ATOM 5201 N N . ASN B 1 210 ? -13.078 -20.203 2.363 1 97.75 210 ASN B N 1
ATOM 5202 C CA . ASN B 1 210 ? -12.469 -21.531 2.48 1 97.75 210 ASN B CA 1
ATOM 5203 C C . ASN B 1 210 ? -10.953 -21.469 2.314 1 97.75 210 ASN B C 1
ATOM 5205 O O . ASN B 1 210 ? -10.312 -22.453 1.977 1 97.75 210 ASN B O 1
ATOM 5209 N N . ILE B 1 211 ? -10.359 -20.359 2.553 1 98.44 211 ILE B N 1
ATOM 5210 C CA . ILE B 1 211 ? -8.977 -20.094 2.178 1 98.44 211 ILE B CA 1
ATOM 5211 C C . ILE B 1 211 ? -8.047 -21.062 2.91 1 98.44 211 ILE B C 1
ATOM 5213 O O . ILE B 1 211 ? -7.051 -21.531 2.35 1 98.44 211 ILE B O 1
ATOM 5217 N N . LYS B 1 212 ? -8.32 -21.438 4.141 1 97.88 212 LYS B N 1
ATOM 5218 C CA . LYS B 1 212 ? -7.449 -22.312 4.918 1 97.88 212 LYS B CA 1
ATOM 5219 C C . LYS B 1 212 ? -7.387 -23.703 4.312 1 97.88 212 LYS B C 1
ATOM 5221 O O . LYS B 1 212 ? -6.297 -24.25 4.094 1 97.88 212 LYS B O 1
ATOM 5226 N N . GLU B 1 213 ? -8.57 -24.25 3.98 1 98.44 213 GLU B N 1
ATOM 5227 C CA . GLU B 1 213 ? -8.562 -25.578 3.402 1 98.44 213 GLU B CA 1
ATOM 5228 C C . GLU B 1 213 ? -7.984 -25.578 1.99 1 98.44 213 GLU B C 1
ATOM 5230 O O . GLU B 1 213 ? -7.328 -26.531 1.578 1 98.44 213 GLU B O 1
ATOM 5235 N N . ILE B 1 214 ? -8.242 -24.531 1.251 1 98.69 214 ILE B N 1
ATOM 5236 C CA . ILE B 1 214 ? -7.668 -24.375 -0.083 1 98.69 214 ILE B CA 1
ATOM 5237 C C . ILE B 1 214 ? -6.145 -24.344 0.01 1 98.69 214 ILE B C 1
ATOM 5239 O O . ILE B 1 214 ? -5.453 -25.047 -0.723 1 98.69 214 ILE B O 1
ATOM 5243 N N . ALA B 1 215 ? -5.648 -23.562 0.933 1 98.25 215 ALA B N 1
ATOM 5244 C CA . ALA B 1 215 ? -4.207 -23.406 1.101 1 98.25 215 ALA B CA 1
ATOM 5245 C C . ALA B 1 215 ? -3.551 -24.719 1.507 1 98.25 215 ALA B C 1
ATOM 5247 O O . ALA B 1 215 ? -2.467 -25.047 1.023 1 98.25 215 ALA B O 1
ATOM 5248 N N . ARG B 1 216 ? -4.172 -25.453 2.324 1 96.62 216 ARG B N 1
ATOM 5249 C CA . ARG B 1 216 ? -3.627 -26.734 2.787 1 96.62 216 ARG B CA 1
ATOM 5250 C C . ARG B 1 216 ? -3.51 -27.734 1.64 1 96.62 216 ARG B C 1
ATOM 5252 O O . ARG B 1 216 ? -2.592 -28.547 1.616 1 96.62 216 ARG B O 1
ATOM 5259 N N . GLU B 1 217 ? -4.43 -27.578 0.754 1 97.81 217 GLU B N 1
ATOM 5260 C CA . GLU B 1 217 ? -4.469 -28.531 -0.351 1 97.81 217 GLU B CA 1
ATOM 5261 C C . GLU B 1 217 ? -3.605 -28.047 -1.519 1 97.81 217 GLU B C 1
ATOM 5263 O O . GLU B 1 217 ? -3.205 -28.859 -2.367 1 97.81 217 GLU B O 1
ATOM 5268 N N . SER B 1 218 ? -3.258 -26.797 -1.593 1 98.62 218 SER B N 1
ATOM 5269 C CA . SER B 1 218 ? -2.557 -26.188 -2.725 1 98.62 218 SER B CA 1
ATOM 5270 C C . SER B 1 218 ? -1.051 -26.172 -2.492 1 98.62 218 SER B C 1
ATOM 5272 O O . SER B 1 218 ? -0.588 -26.344 -1.362 1 98.62 218 SER B O 1
ATOM 5274 N N . ASP B 1 219 ? -0.302 -26 -3.559 1 98.25 219 ASP B N 1
ATOM 5275 C CA . ASP B 1 219 ? 1.137 -25.766 -3.475 1 98.25 219 ASP B CA 1
ATOM 5276 C C . ASP B 1 219 ? 1.451 -24.266 -3.422 1 98.25 219 ASP B C 1
ATOM 5278 O O . ASP B 1 219 ? 2.574 -23.875 -3.1 1 98.25 219 ASP B O 1
ATOM 5282 N N . GLY B 1 220 ? 0.512 -23.469 -3.707 1 98.56 220 GLY B N 1
ATOM 5283 C CA . GLY B 1 220 ? 0.59 -22.016 -3.629 1 98.56 220 GLY B CA 1
ATOM 5284 C C . GLY B 1 220 ? -0.755 -21.344 -3.799 1 98.56 220 GLY B C 1
ATOM 5285 O O . GLY B 1 220 ? -1.733 -21.969 -4.195 1 98.56 220 GLY B O 1
ATOM 5286 N N . VAL B 1 221 ? -0.84 -20.109 -3.463 1 98.81 221 VAL B N 1
ATOM 5287 C CA . VAL B 1 221 ? -2.037 -19.312 -3.676 1 98.81 221 VAL B CA 1
ATOM 5288 C C . VAL B 1 221 ? -1.664 -18 -4.383 1 98.81 221 VAL B C 1
ATOM 5290 O O . VAL B 1 221 ? -0.521 -17.547 -4.297 1 98.81 221 VAL B O 1
ATOM 5293 N N . MET B 1 222 ? -2.594 -17.562 -5.121 1 98.75 222 MET B N 1
ATOM 5294 C CA . MET B 1 222 ? -2.449 -16.266 -5.793 1 98.75 222 MET B CA 1
ATOM 5295 C C . MET B 1 222 ? -3.543 -15.305 -5.355 1 98.75 222 MET B C 1
ATOM 5297 O O . MET B 1 222 ? -4.73 -15.633 -5.422 1 98.75 222 MET B O 1
ATOM 5301 N N . VAL B 1 223 ? -3.139 -14.203 -4.816 1 98 223 VAL B N 1
ATOM 5302 C CA . VAL B 1 223 ? -4.074 -13.117 -4.551 1 98 223 VAL B CA 1
ATOM 5303 C C . VAL B 1 223 ? -4.422 -12.398 -5.852 1 98 223 VAL B C 1
ATOM 5305 O O . VAL B 1 223 ? -3.699 -11.5 -6.285 1 98 223 VAL B O 1
ATOM 5308 N N . ALA B 1 224 ? -5.523 -12.75 -6.355 1 95.69 224 ALA B N 1
ATOM 5309 C CA . ALA B 1 224 ? -5.961 -12.156 -7.613 1 95.69 224 ALA B CA 1
ATOM 5310 C C . ALA B 1 224 ? -6.898 -10.977 -7.363 1 95.69 224 ALA B C 1
ATOM 5312 O O . ALA B 1 224 ? -8.117 -11.117 -7.445 1 95.69 224 ALA B O 1
ATOM 5313 N N . ARG B 1 225 ? -6.32 -9.852 -7.23 1 94.06 225 ARG B N 1
ATOM 5314 C CA . ARG B 1 225 ? -7.035 -8.688 -6.727 1 94.06 225 ARG B CA 1
ATOM 5315 C C . ARG B 1 225 ? -8.062 -8.195 -7.742 1 94.06 225 ARG B C 1
ATOM 5317 O O . ARG B 1 225 ? -9.094 -7.625 -7.363 1 94.06 225 ARG B O 1
ATOM 5324 N N . GLY B 1 226 ? -7.773 -8.422 -9.062 1 91.19 226 GLY B N 1
ATOM 5325 C CA . GLY B 1 226 ? -8.719 -7.996 -10.078 1 91.19 226 GLY B CA 1
ATOM 5326 C C . GLY B 1 226 ? -10.094 -8.602 -9.914 1 91.19 226 GLY B C 1
ATOM 5327 O O . GLY B 1 226 ? -11.062 -7.895 -9.602 1 91.19 226 GLY B O 1
ATOM 5328 N N . ASP B 1 227 ? -10.141 -9.898 -9.953 1 90.75 227 ASP B N 1
ATOM 5329 C CA . ASP B 1 227 ? -11.406 -10.617 -9.828 1 90.75 227 ASP B CA 1
ATOM 5330 C C . ASP B 1 227 ? -11.938 -10.547 -8.398 1 90.75 227 ASP B C 1
ATOM 5332 O O . ASP B 1 227 ? -13.148 -10.43 -8.188 1 90.75 227 ASP B O 1
ATOM 5336 N N . LEU B 1 228 ? -11.094 -10.633 -7.449 1 93.69 228 LEU B N 1
ATOM 5337 C CA . LEU B 1 228 ? -11.508 -10.594 -6.051 1 93.69 228 LEU B CA 1
ATOM 5338 C C . LEU B 1 228 ? -12.156 -9.25 -5.715 1 93.69 228 LEU B C 1
ATOM 5340 O O . LEU B 1 228 ? -13.117 -9.203 -4.945 1 93.69 228 LEU B O 1
ATOM 5344 N N . GLY B 1 229 ? -11.633 -8.203 -6.297 1 91.25 229 GLY B N 1
ATOM 5345 C CA . GLY B 1 229 ? -12.133 -6.867 -6.043 1 91.25 229 GLY B CA 1
ATOM 5346 C C . GLY B 1 229 ? -13.531 -6.637 -6.59 1 91.25 229 GLY B C 1
ATOM 5347 O O . GLY B 1 229 ? -14.203 -5.676 -6.211 1 91.25 229 GLY B O 1
ATOM 5348 N N . VAL B 1 230 ? -13.938 -7.477 -7.504 1 90.5 230 VAL B N 1
ATOM 5349 C CA . VAL B 1 230 ? -15.305 -7.422 -8.008 1 90.5 230 VAL B CA 1
ATOM 5350 C C . VAL B 1 230 ? -16.25 -8.148 -7.051 1 90.5 230 VAL B C 1
ATOM 5352 O O . VAL B 1 230 ? -17.391 -7.746 -6.875 1 90.5 230 VAL B O 1
ATOM 5355 N N . GLU B 1 231 ? -15.656 -9.164 -6.363 1 92.38 231 GLU B N 1
ATOM 5356 C CA . GLU B 1 231 ? -16.438 -10.062 -5.523 1 92.38 231 GLU B CA 1
ATOM 5357 C C . GLU B 1 231 ? -16.688 -9.453 -4.141 1 92.38 231 GLU B C 1
ATOM 5359 O O . GLU B 1 231 ? -17.719 -9.719 -3.516 1 92.38 231 GLU B O 1
ATOM 5364 N N . VAL B 1 232 ? -15.75 -8.648 -3.688 1 93.62 232 VAL B N 1
ATOM 5365 C CA . VAL B 1 232 ? -15.852 -8.047 -2.361 1 93.62 232 VAL B CA 1
ATOM 5366 C C . VAL B 1 232 ? -15.68 -6.531 -2.463 1 93.62 232 VAL B C 1
ATOM 5368 O O . VAL B 1 232 ? -15.102 -6.031 -3.43 1 93.62 232 VAL B O 1
ATOM 5371 N N . PRO B 1 233 ? -16.281 -5.805 -1.479 1 92.5 233 PRO B N 1
ATOM 5372 C CA . PRO B 1 233 ? -16.031 -4.359 -1.49 1 92.5 233 PRO B CA 1
ATOM 5373 C C . PRO B 1 233 ? -14.547 -4.012 -1.53 1 92.5 233 PRO B C 1
ATOM 5375 O O . PRO B 1 233 ? -13.742 -4.66 -0.865 1 92.5 233 PRO B O 1
ATOM 5378 N N . ILE B 1 234 ? -14.211 -3.025 -2.359 1 92.56 234 ILE B N 1
ATOM 5379 C CA . ILE B 1 234 ? -12.82 -2.709 -2.68 1 92.56 234 ILE B CA 1
ATOM 5380 C C . ILE B 1 234 ? -12.07 -2.354 -1.401 1 92.56 234 ILE B C 1
ATOM 5382 O O . ILE B 1 234 ? -10.867 -2.602 -1.295 1 92.56 234 ILE B O 1
ATOM 5386 N N . GLU B 1 235 ? -12.758 -1.779 -0.373 1 95.31 235 GLU B N 1
ATOM 5387 C CA . GLU B 1 235 ? -12.125 -1.375 0.879 1 95.31 235 GLU B CA 1
ATOM 5388 C C . GLU B 1 235 ? -11.656 -2.588 1.674 1 95.31 235 GLU B C 1
ATOM 5390 O O . GLU B 1 235 ? -10.859 -2.453 2.607 1 95.31 235 GLU B O 1
ATOM 5395 N N . ASN B 1 236 ? -12.078 -3.812 1.294 1 96.56 236 ASN B N 1
ATOM 5396 C CA . ASN B 1 236 ? -11.688 -5.031 2.002 1 96.56 236 ASN B CA 1
ATOM 5397 C C . ASN B 1 236 ? -10.469 -5.684 1.369 1 96.56 236 ASN B C 1
ATOM 5399 O O . ASN B 1 236 ? -9.852 -6.566 1.968 1 96.56 236 ASN B O 1
ATOM 5403 N N . ILE B 1 237 ? -10.07 -5.234 0.207 1 96.31 237 ILE B N 1
ATOM 5404 C CA . ILE B 1 237 ? -9.016 -5.887 -0.562 1 96.31 237 ILE B CA 1
ATOM 5405 C C . ILE B 1 237 ? -7.719 -5.887 0.241 1 96.31 237 ILE B C 1
ATOM 5407 O O . ILE B 1 237 ? -7.039 -6.91 0.334 1 96.31 237 ILE B O 1
ATOM 5411 N N . PRO B 1 238 ? -7.352 -4.723 0.882 1 97.19 238 PRO B N 1
ATOM 5412 C CA . PRO B 1 238 ? -6.113 -4.746 1.66 1 97.19 238 PRO B CA 1
ATOM 5413 C C . PRO B 1 238 ? -6.145 -5.777 2.787 1 97.19 238 PRO B C 1
ATOM 5415 O O . PRO B 1 238 ? -5.137 -6.438 3.053 1 97.19 238 PRO B O 1
ATOM 5418 N N . ILE B 1 239 ? -7.281 -5.969 3.43 1 97.62 239 ILE B N 1
ATOM 5419 C CA . ILE B 1 239 ? -7.441 -6.895 4.543 1 97.62 239 ILE B CA 1
ATOM 5420 C C . ILE B 1 239 ? -7.34 -8.336 4.035 1 97.62 239 ILE B C 1
ATOM 5422 O O . ILE B 1 239 ? -6.602 -9.141 4.598 1 97.62 239 ILE B O 1
ATOM 5426 N N . GLU B 1 240 ? -8.016 -8.562 2.951 1 97.62 240 GLU B N 1
ATOM 5427 C CA . GLU B 1 240 ? -8.047 -9.914 2.402 1 97.62 240 GLU B CA 1
ATOM 5428 C C . GLU B 1 240 ? -6.672 -10.32 1.874 1 97.62 240 GLU B C 1
ATOM 5430 O O . GLU B 1 240 ? -6.262 -11.477 2.035 1 97.62 240 GLU B O 1
ATOM 5435 N N . GLN B 1 241 ? -6.004 -9.414 1.208 1 97.69 241 GLN B N 1
ATOM 5436 C CA . GLN B 1 241 ? -4.652 -9.695 0.743 1 97.69 241 GLN B CA 1
ATOM 5437 C C . GLN B 1 241 ? -3.748 -10.117 1.9 1 97.69 241 GLN B C 1
ATOM 5439 O O . GLN B 1 241 ? -3.051 -11.125 1.816 1 97.69 241 GLN B O 1
ATOM 5444 N N . LYS B 1 242 ? -3.727 -9.312 2.988 1 97.88 242 LYS B N 1
ATOM 5445 C CA . LYS B 1 242 ? -2.896 -9.609 4.152 1 97.88 242 LYS B CA 1
ATOM 5446 C C . LYS B 1 242 ? -3.256 -10.969 4.746 1 97.88 242 LYS B C 1
ATOM 5448 O O . LYS B 1 242 ? -2.371 -11.758 5.078 1 97.88 242 LYS B O 1
ATOM 5453 N N . ASN B 1 243 ? -4.547 -11.266 4.82 1 97.81 243 ASN B N 1
ATOM 5454 C CA . ASN B 1 243 ? -5.012 -12.531 5.383 1 97.81 243 ASN B CA 1
ATOM 5455 C C . ASN B 1 243 ? -4.586 -13.719 4.523 1 97.81 243 ASN B C 1
ATOM 5457 O O . ASN B 1 243 ? -4.102 -14.727 5.043 1 97.81 243 ASN B O 1
ATOM 5461 N N . ILE B 1 244 ? -4.75 -13.617 3.24 1 98.44 244 ILE B N 1
ATOM 5462 C CA . ILE B 1 244 ? -4.398 -14.695 2.32 1 98.44 244 ILE B CA 1
ATOM 5463 C C . ILE B 1 244 ? -2.9 -14.977 2.4 1 98.44 244 ILE B C 1
ATOM 5465 O O . ILE B 1 244 ? -2.484 -16.125 2.502 1 98.44 244 ILE B O 1
ATOM 5469 N N . LEU B 1 245 ? -2.107 -13.922 2.396 1 98.25 245 LEU B N 1
ATOM 5470 C CA . LEU B 1 245 ? -0.658 -14.07 2.434 1 98.25 245 LEU B CA 1
ATOM 5471 C C . LEU B 1 245 ? -0.206 -14.672 3.764 1 98.25 245 LEU B C 1
ATOM 5473 O O . LEU B 1 245 ? 0.684 -15.523 3.795 1 98.25 245 LEU B O 1
ATOM 5477 N N . ARG B 1 246 ? -0.822 -14.289 4.852 1 97.75 246 ARG B N 1
ATOM 5478 C CA . ARG B 1 246 ? -0.493 -14.852 6.156 1 97.75 246 ARG B CA 1
ATOM 5479 C C . ARG B 1 246 ? -0.782 -16.344 6.199 1 97.75 246 ARG B C 1
ATOM 5481 O O . ARG B 1 246 ? 0.021 -17.125 6.719 1 97.75 246 ARG B O 1
ATOM 5488 N N . ILE B 1 247 ? -1.915 -16.672 5.633 1 97.75 247 ILE B N 1
ATOM 5489 C CA . ILE B 1 247 ? -2.309 -18.078 5.629 1 97.75 247 ILE B CA 1
ATOM 5490 C C . ILE B 1 247 ? -1.34 -18.891 4.77 1 97.75 247 ILE B C 1
ATOM 5492 O O . ILE B 1 247 ? -0.88 -19.953 5.176 1 97.75 247 ILE B O 1
ATOM 5496 N N . ALA B 1 248 ? -1.008 -18.375 3.604 1 97.81 248 ALA B N 1
ATOM 5497 C CA . ALA B 1 248 ? -0.048 -19.047 2.732 1 97.81 248 ALA B CA 1
ATOM 5498 C C . ALA B 1 248 ? 1.294 -19.234 3.436 1 97.81 248 ALA B C 1
ATOM 5500 O O . ALA B 1 248 ? 1.889 -20.312 3.377 1 97.81 248 ALA B O 1
ATOM 5501 N N . ASN B 1 249 ? 1.771 -18.188 4.102 1 97.06 249 ASN B N 1
ATOM 5502 C CA . ASN B 1 249 ? 3.053 -18.234 4.797 1 97.06 249 ASN B CA 1
ATOM 5503 C C . ASN B 1 249 ? 3.014 -19.188 5.988 1 97.06 249 ASN B C 1
ATOM 5505 O O . ASN B 1 249 ? 3.975 -19.906 6.238 1 97.06 249 ASN B O 1
ATOM 5509 N N . ARG B 1 250 ? 1.886 -19.188 6.645 1 95.06 250 ARG B N 1
ATOM 5510 C CA . ARG B 1 250 ? 1.707 -20.078 7.785 1 95.06 250 ARG B CA 1
ATOM 5511 C C . ARG B 1 250 ? 1.8 -21.547 7.355 1 95.06 250 ARG B C 1
ATOM 5513 O O . ARG B 1 250 ? 2.346 -22.375 8.086 1 95.06 250 ARG B O 1
ATOM 5520 N N . TYR B 1 251 ? 1.309 -21.828 6.184 1 94.75 251 TYR B N 1
ATOM 5521 C CA . TYR B 1 251 ? 1.278 -23.203 5.707 1 94.75 251 TYR B CA 1
ATOM 5522 C C . TYR B 1 251 ? 2.514 -23.531 4.875 1 94.75 251 TYR B C 1
ATOM 5524 O O . TYR B 1 251 ? 2.684 -24.656 4.41 1 94.75 251 TYR B O 1
ATOM 5532 N N . GLY B 1 252 ? 3.396 -22.547 4.648 1 94.94 252 GLY B N 1
ATOM 5533 C CA . GLY B 1 252 ? 4.668 -22.75 3.977 1 94.94 252 GLY B CA 1
ATOM 5534 C C . GLY B 1 252 ? 4.523 -22.969 2.482 1 94.94 252 GLY B C 1
ATOM 5535 O O . GLY B 1 252 ? 5.297 -23.719 1.882 1 94.94 252 GLY B O 1
ATOM 5536 N N . ILE B 1 253 ? 3.469 -22.375 1.899 1 97.19 253 ILE B N 1
ATOM 5537 C CA . ILE B 1 253 ? 3.256 -22.578 0.471 1 97.19 253 ILE B CA 1
ATOM 5538 C C . ILE B 1 253 ? 3.529 -21.281 -0.287 1 97.19 253 ILE B C 1
ATOM 5540 O O . ILE B 1 253 ? 3.605 -20.219 0.315 1 97.19 253 ILE B O 1
ATOM 5544 N N . LEU B 1 254 ? 3.703 -21.375 -1.611 1 98.44 254 LEU B N 1
ATOM 5545 C CA . LEU B 1 254 ? 4.016 -20.25 -2.48 1 98.44 254 LEU B CA 1
ATOM 5546 C C . LEU B 1 254 ? 2.881 -19.234 -2.473 1 98.44 254 LEU B C 1
ATOM 5548 O O . LEU B 1 254 ? 1.706 -19.594 -2.506 1 98.44 254 LEU B O 1
ATOM 5552 N N . SER B 1 255 ? 3.197 -17.984 -2.406 1 98.69 255 SER B N 1
ATOM 5553 C CA . SER B 1 255 ? 2.201 -16.922 -2.512 1 98.69 255 SER B CA 1
ATOM 5554 C C . SER B 1 255 ? 2.574 -15.93 -3.602 1 98.69 255 SER B C 1
ATOM 5556 O O . SER B 1 255 ? 3.734 -15.531 -3.715 1 98.69 255 SER B O 1
ATOM 5558 N N . ILE B 1 256 ? 1.604 -15.594 -4.426 1 98.81 256 ILE B N 1
ATOM 5559 C CA . ILE B 1 256 ? 1.787 -14.648 -5.52 1 98.81 256 ILE B CA 1
ATOM 5560 C C . ILE B 1 256 ? 0.759 -13.523 -5.406 1 98.81 256 ILE B C 1
ATOM 5562 O O . ILE B 1 256 ? -0.438 -13.781 -5.262 1 98.81 256 ILE B O 1
ATOM 5566 N N . THR B 1 257 ? 1.175 -12.289 -5.352 1 98.56 257 THR B N 1
ATOM 5567 C CA . THR B 1 257 ? 0.274 -11.148 -5.449 1 98.56 257 THR B CA 1
ATOM 5568 C C . THR B 1 257 ? 0.158 -10.672 -6.895 1 98.56 257 THR B C 1
ATOM 5570 O O . THR B 1 257 ? 1.168 -10.383 -7.539 1 98.56 257 THR B O 1
ATOM 5573 N N . ALA B 1 258 ? -1.107 -10.633 -7.316 1 96.31 258 ALA B N 1
ATOM 5574 C CA . ALA B 1 258 ? -1.294 -10.398 -8.742 1 96.31 258 ALA B CA 1
ATOM 5575 C C . ALA B 1 258 ? -2.279 -9.266 -8.992 1 96.31 258 ALA B C 1
ATOM 5577 O O . ALA B 1 258 ? -3.061 -8.906 -8.109 1 96.31 258 ALA B O 1
ATOM 5578 N N . THR B 1 259 ? -2.176 -8.672 -10.109 1 86.5 259 THR B N 1
ATOM 5579 C CA . THR B 1 259 ? -3.115 -7.797 -10.797 1 86.5 259 THR B CA 1
ATOM 5580 C C . THR B 1 259 ? -3.023 -6.371 -10.258 1 86.5 259 THR B C 1
ATOM 5582 O O . THR B 1 259 ? -2.855 -6.168 -9.055 1 86.5 259 THR B O 1
ATOM 5585 N N . GLN B 1 260 ? -2.963 -5.496 -11.117 1 87.5 260 GLN B N 1
ATOM 5586 C CA . GLN B 1 260 ? -3.027 -4.051 -10.938 1 87.5 260 GLN B CA 1
ATOM 5587 C C . GLN B 1 260 ? -1.914 -3.562 -10.016 1 87.5 260 GLN B C 1
ATOM 5589 O O . GLN B 1 260 ? -2.158 -2.766 -9.109 1 87.5 260 GLN B O 1
ATOM 5594 N N . ILE B 1 261 ? -0.732 -4.137 -10.219 1 93.62 261 ILE B N 1
ATOM 5595 C CA . ILE B 1 261 ? 0.444 -3.738 -9.453 1 93.62 261 ILE B CA 1
ATOM 5596 C C . ILE B 1 261 ? 0.979 -2.408 -9.984 1 93.62 261 ILE B C 1
ATOM 5598 O O . ILE B 1 261 ? 1.162 -1.459 -9.219 1 93.62 261 ILE B O 1
ATOM 5602 N N . LEU B 1 262 ? 1.162 -2.361 -11.305 1 96.81 262 LEU B N 1
ATOM 5603 C CA . LEU B 1 262 ? 1.621 -1.173 -12.016 1 96.81 262 LEU B CA 1
ATOM 5604 C C . LEU B 1 262 ? 0.693 -0.841 -13.172 1 96.81 262 LEU B C 1
ATOM 5606 O O . LEU B 1 262 ? 1.148 -0.661 -14.305 1 96.81 262 LEU B O 1
ATOM 5610 N N . ASP B 1 263 ? -0.548 -0.729 -12.828 1 94.62 263 ASP B N 1
ATOM 5611 C CA . ASP B 1 263 ? -1.58 -0.51 -13.836 1 94.62 263 ASP B CA 1
ATOM 5612 C C . ASP B 1 263 ? -1.34 0.793 -14.594 1 94.62 263 ASP B C 1
ATOM 5614 O O . ASP B 1 263 ? -1.586 0.871 -15.797 1 94.62 263 ASP B O 1
ATOM 5618 N N . SER B 1 264 ? -0.847 1.847 -13.93 1 93.31 264 SER B N 1
ATOM 5619 C CA . SER B 1 264 ? -0.597 3.143 -14.555 1 93.31 264 SER B CA 1
ATOM 5620 C C . SER B 1 264 ? 0.443 3.031 -15.664 1 93.31 264 SER B C 1
ATOM 5622 O O . SER B 1 264 ? 0.402 3.783 -16.641 1 93.31 264 SER B O 1
ATOM 5624 N N . MET B 1 265 ? 1.284 2.049 -15.609 1 95.56 265 MET B N 1
ATOM 5625 C CA . MET B 1 265 ? 2.408 1.964 -16.531 1 95.56 265 MET B CA 1
ATOM 5626 C C . MET B 1 265 ? 2.008 1.227 -17.812 1 95.56 265 MET B C 1
ATOM 5628 O O . MET B 1 265 ? 2.832 1.034 -18.703 1 95.56 265 MET B O 1
ATOM 5632 N N . ILE B 1 266 ? 0.764 0.739 -17.828 1 96.06 266 ILE B N 1
ATOM 5633 C CA . ILE B 1 266 ? 0.238 0.29 -19.109 1 96.06 266 ILE B CA 1
ATOM 5634 C C . ILE B 1 266 ? 0.342 1.42 -20.141 1 96.06 266 ILE B C 1
ATOM 5636 O O . ILE B 1 266 ? 0.656 1.181 -21.312 1 96.06 266 ILE B O 1
ATOM 5640 N N . ASN B 1 267 ? 0.16 2.684 -19.609 1 94.75 267 ASN B N 1
ATOM 5641 C CA . ASN B 1 267 ? 0.111 3.822 -20.516 1 94.75 267 ASN B CA 1
ATOM 5642 C C . ASN B 1 267 ? 1.155 4.875 -20.156 1 94.75 267 ASN B C 1
ATOM 5644 O O . ASN B 1 267 ? 1.381 5.816 -20.922 1 94.75 267 ASN B O 1
ATOM 5648 N N . ASN B 1 268 ? 1.778 4.75 -18.969 1 92.06 268 ASN B N 1
ATOM 5649 C CA . ASN B 1 268 ? 2.76 5.727 -18.516 1 92.06 268 ASN B CA 1
ATOM 5650 C C . ASN B 1 268 ? 4.117 5.082 -18.266 1 92.06 268 ASN B C 1
ATOM 5652 O O . ASN B 1 268 ? 4.191 3.934 -17.828 1 92.06 268 ASN B O 1
ATOM 5656 N N . PRO B 1 269 ? 5.148 5.773 -18.484 1 91.94 269 PRO B N 1
ATOM 5657 C CA . PRO B 1 269 ? 6.484 5.191 -18.312 1 91.94 269 PRO B CA 1
ATOM 5658 C C . PRO B 1 269 ? 6.906 5.125 -16.844 1 91.94 269 PRO B C 1
ATOM 5660 O O . PRO B 1 269 ? 7.891 4.461 -16.516 1 91.94 269 PRO B O 1
ATOM 5663 N N . PHE B 1 270 ? 6.164 5.863 -15.945 1 91.12 270 PHE B N 1
ATOM 5664 C CA . PHE B 1 270 ? 6.512 5.906 -14.531 1 91.12 270 PHE B CA 1
ATOM 5665 C C . PHE B 1 270 ? 5.328 5.477 -13.672 1 91.12 270 PHE B C 1
ATOM 5667 O O . PHE B 1 270 ? 4.176 5.719 -14.031 1 91.12 270 PHE B O 1
ATOM 5674 N N . PRO B 1 271 ? 5.672 4.855 -12.555 1 94.5 271 PRO B N 1
ATOM 5675 C CA . PRO B 1 271 ? 4.594 4.445 -11.656 1 94.5 271 PRO B CA 1
ATOM 5676 C C . PRO B 1 271 ? 4.078 5.59 -10.789 1 94.5 271 PRO B C 1
ATOM 5678 O O . PRO B 1 271 ? 4.715 6.645 -10.719 1 94.5 271 PRO B O 1
ATOM 5681 N N . THR B 1 272 ? 2.934 5.383 -10.211 1 92.88 272 THR B N 1
ATOM 5682 C CA . THR B 1 272 ? 2.459 6.312 -9.188 1 92.88 272 THR B CA 1
ATOM 5683 C C . THR B 1 272 ? 3.078 5.988 -7.832 1 92.88 272 THR B C 1
ATOM 5685 O O . THR B 1 272 ? 3.6 4.891 -7.629 1 92.88 272 THR B O 1
ATOM 5688 N N . ARG B 1 273 ? 3.035 6.938 -6.965 1 92.81 273 ARG B N 1
ATOM 5689 C CA . ARG B 1 273 ? 3.533 6.711 -5.613 1 92.81 273 ARG B CA 1
ATOM 5690 C C . ARG B 1 273 ? 2.719 5.637 -4.902 1 92.81 273 ARG B C 1
ATOM 5692 O O . ARG B 1 273 ? 3.27 4.82 -4.156 1 92.81 273 ARG B O 1
ATOM 5699 N N . ALA B 1 274 ? 1.408 5.629 -5.172 1 94.19 274 ALA B N 1
ATOM 5700 C CA . ALA B 1 274 ? 0.534 4.625 -4.566 1 94.19 274 ALA B CA 1
ATOM 5701 C C . ALA B 1 274 ? 0.922 3.219 -5.016 1 94.19 274 ALA B C 1
ATOM 5703 O O . ALA B 1 274 ? 0.902 2.279 -4.219 1 94.19 274 ALA B O 1
ATOM 5704 N N . GLU B 1 275 ? 1.287 3.096 -6.27 1 95.94 275 GLU B N 1
ATOM 5705 C CA . GLU B 1 275 ? 1.675 1.794 -6.805 1 95.94 275 GLU B CA 1
ATOM 5706 C C . GLU B 1 275 ? 2.98 1.309 -6.184 1 95.94 275 GLU B C 1
ATOM 5708 O O . GLU B 1 275 ? 3.117 0.128 -5.855 1 95.94 275 GLU B O 1
ATOM 5713 N N . VAL B 1 276 ? 3.916 2.225 -5.996 1 96.62 276 VAL B N 1
ATOM 5714 C CA . VAL B 1 276 ? 5.199 1.867 -5.395 1 96.62 276 VAL B CA 1
ATOM 5715 C C . VAL B 1 276 ? 4.988 1.441 -3.945 1 96.62 276 VAL B C 1
ATOM 5717 O O . VAL B 1 276 ? 5.574 0.458 -3.488 1 96.62 276 VAL B O 1
ATOM 5720 N N . THR B 1 277 ? 4.152 2.143 -3.24 1 96.44 277 THR B N 1
ATOM 5721 C CA . THR B 1 277 ? 3.822 1.785 -1.864 1 96.44 277 THR B CA 1
ATOM 5722 C C . THR B 1 277 ? 3.096 0.443 -1.813 1 96.44 277 THR B C 1
ATOM 5724 O O . THR B 1 277 ? 3.34 -0.367 -0.917 1 96.44 277 THR B O 1
ATOM 5727 N N . ASP B 1 278 ? 2.211 0.229 -2.785 1 96.88 278 ASP B N 1
ATOM 5728 C CA . ASP B 1 278 ? 1.487 -1.034 -2.889 1 96.88 278 ASP B CA 1
ATOM 5729 C C . ASP B 1 278 ? 2.449 -2.207 -3.062 1 96.88 278 ASP B C 1
ATOM 5731 O O . ASP B 1 278 ? 2.314 -3.232 -2.393 1 96.88 278 ASP B O 1
ATOM 5735 N N . ILE B 1 279 ? 3.404 -2.023 -3.879 1 98.25 279 ILE B N 1
ATOM 5736 C CA . ILE B 1 279 ? 4.398 -3.057 -4.145 1 98.25 279 ILE B CA 1
ATOM 5737 C C . ILE B 1 279 ? 5.188 -3.354 -2.869 1 98.25 279 ILE B C 1
ATOM 5739 O O . ILE B 1 279 ? 5.293 -4.508 -2.453 1 98.25 279 ILE B O 1
ATOM 5743 N N . ALA B 1 280 ? 5.707 -2.326 -2.264 1 98.31 280 ALA B N 1
ATOM 5744 C CA . ALA B 1 280 ? 6.523 -2.502 -1.065 1 98.31 280 ALA B CA 1
ATOM 5745 C C . ALA B 1 280 ? 5.73 -3.191 0.042 1 98.31 280 ALA B C 1
ATOM 5747 O O . ALA B 1 280 ? 6.238 -4.102 0.701 1 98.31 280 ALA B O 1
ATOM 5748 N N . ASN B 1 281 ? 4.492 -2.791 0.162 1 98 281 ASN B N 1
ATOM 5749 C CA . ASN B 1 281 ? 3.701 -3.348 1.254 1 98 281 ASN B CA 1
ATOM 5750 C C . ASN B 1 281 ? 3.277 -4.785 0.965 1 98 281 ASN B C 1
ATOM 5752 O O . ASN B 1 281 ? 3.156 -5.598 1.884 1 98 281 ASN B O 1
ATOM 5756 N N . ALA B 1 282 ? 3.059 -5.117 -0.306 1 98.38 282 ALA B N 1
ATOM 5757 C CA . ALA B 1 282 ? 2.832 -6.52 -0.639 1 98.38 282 ALA B CA 1
ATOM 5758 C C . ALA B 1 282 ? 4.012 -7.383 -0.206 1 98.38 282 ALA B C 1
ATOM 5760 O O . ALA B 1 282 ? 3.826 -8.492 0.3 1 98.38 282 ALA B O 1
ATOM 5761 N N . ILE B 1 283 ? 5.203 -6.859 -0.397 1 98.44 283 ILE B N 1
ATOM 5762 C CA . ILE B 1 283 ? 6.414 -7.559 0.011 1 98.44 283 ILE B CA 1
ATOM 5763 C C . ILE B 1 283 ? 6.461 -7.668 1.533 1 98.44 283 ILE B C 1
ATOM 5765 O O . ILE B 1 283 ? 6.707 -8.75 2.076 1 98.44 283 ILE B O 1
ATOM 5769 N N . TYR B 1 284 ? 6.133 -6.613 2.225 1 97.81 284 TYR B N 1
ATOM 5770 C CA . TYR B 1 284 ? 6.168 -6.613 3.684 1 97.81 284 TYR B CA 1
ATOM 5771 C C . TYR B 1 284 ? 5.062 -7.492 4.254 1 97.81 284 TYR B C 1
ATOM 5773 O O . TYR B 1 284 ? 5.172 -7.992 5.375 1 97.81 284 TYR B O 1
ATOM 5781 N N . ASP B 1 285 ? 3.967 -7.672 3.416 1 97.19 285 ASP B N 1
ATOM 5782 C CA . ASP B 1 285 ? 2.91 -8.602 3.805 1 97.19 285 ASP B CA 1
ATOM 5783 C C . ASP B 1 285 ? 3.373 -10.047 3.664 1 97.19 285 ASP B C 1
ATOM 5785 O O . ASP B 1 285 ? 2.717 -10.969 4.156 1 97.19 285 ASP B O 1
ATOM 5789 N N . GLY B 1 286 ? 4.469 -10.281 2.951 1 97.69 286 GLY B N 1
ATOM 5790 C CA . GLY B 1 286 ? 5.066 -11.602 2.92 1 97.69 286 GLY B CA 1
ATOM 5791 C C . GLY B 1 286 ? 4.844 -12.328 1.604 1 97.69 286 GLY B C 1
ATOM 5792 O O . GLY B 1 286 ? 4.91 -13.555 1.547 1 97.69 286 GLY B O 1
ATOM 5793 N N . THR B 1 287 ? 4.551 -11.609 0.566 1 98.5 287 THR B N 1
ATOM 5794 C CA . THR B 1 287 ? 4.395 -12.281 -0.72 1 98.5 287 THR B CA 1
ATOM 5795 C C . THR B 1 287 ? 5.73 -12.836 -1.207 1 98.5 287 THR B C 1
ATOM 5797 O O . THR B 1 287 ? 6.777 -12.227 -0.993 1 98.5 287 THR B O 1
ATOM 5800 N N . ASP B 1 288 ? 5.754 -14.008 -1.844 1 98.44 288 ASP B N 1
ATOM 5801 C CA . ASP B 1 288 ? 6.957 -14.57 -2.447 1 98.44 288 ASP B CA 1
ATOM 5802 C C . ASP B 1 288 ? 7.273 -13.891 -3.777 1 98.44 288 ASP B C 1
ATOM 5804 O O . ASP B 1 288 ? 8.438 -13.641 -4.094 1 98.44 288 ASP B O 1
ATOM 5808 N N . CYS B 1 289 ? 6.148 -13.664 -4.48 1 98.62 289 CYS B N 1
ATOM 5809 C CA . CYS B 1 289 ? 6.258 -13.305 -5.891 1 98.62 289 CYS B CA 1
ATOM 5810 C C . CYS B 1 289 ? 5.223 -12.25 -6.27 1 98.62 289 CYS B C 1
ATOM 5812 O O . CYS B 1 289 ? 4.102 -12.266 -5.758 1 98.62 289 CYS B O 1
ATOM 5814 N N . LEU B 1 290 ? 5.641 -11.305 -7.078 1 98.75 290 LEU B N 1
ATOM 5815 C CA . LEU B 1 290 ? 4.75 -10.312 -7.66 1 98.75 290 LEU B CA 1
ATOM 5816 C C . LEU B 1 290 ? 4.551 -10.562 -9.148 1 98.75 290 LEU B C 1
ATOM 5818 O O . LEU B 1 290 ? 5.496 -10.914 -9.859 1 98.75 290 LEU B O 1
ATOM 5822 N N . MET B 1 291 ? 3.328 -10.383 -9.602 1 98.75 291 MET B N 1
ATOM 5823 C CA . MET B 1 291 ? 3.035 -10.734 -10.984 1 98.75 291 MET B CA 1
ATOM 5824 C C . MET B 1 291 ? 2.533 -9.523 -11.766 1 98.75 291 MET B C 1
ATOM 5826 O O . MET B 1 291 ? 1.607 -8.836 -11.328 1 98.75 291 MET B O 1
ATOM 5830 N N . LEU B 1 292 ? 3.186 -9.281 -12.867 1 98.38 292 LEU B N 1
ATOM 5831 C CA . LEU B 1 292 ? 2.691 -8.297 -13.82 1 98.38 292 LEU B CA 1
ATOM 5832 C C . LEU B 1 292 ? 1.754 -8.945 -14.836 1 98.38 292 LEU B C 1
ATOM 5834 O O . LEU B 1 292 ? 2.043 -10.023 -15.352 1 98.38 292 LEU B O 1
ATOM 5838 N N . SER B 1 293 ? 0.655 -8.328 -15.023 1 96.5 293 SER B N 1
ATOM 5839 C CA . SER B 1 293 ? -0.345 -8.852 -15.953 1 96.5 293 SER B CA 1
ATOM 5840 C C . SER B 1 293 ? -0.474 -7.969 -17.188 1 96.5 293 SER B C 1
ATOM 5842 O O . SER B 1 293 ? 0.362 -8.031 -18.094 1 96.5 293 SER B O 1
ATOM 5844 N N . ASN B 1 294 ? -1.364 -6.918 -17.156 1 95.69 294 ASN B N 1
ATOM 5845 C CA . ASN B 1 294 ? -1.594 -6.055 -18.312 1 95.69 294 ASN B CA 1
ATOM 5846 C C . ASN B 1 294 ? -0.346 -5.254 -18.672 1 95.69 294 ASN B C 1
ATOM 5848 O O . ASN B 1 294 ? -0.122 -4.938 -19.844 1 95.69 294 ASN B O 1
ATOM 5852 N N . GLU B 1 295 ? 0.5 -4.941 -17.766 1 97.31 295 GLU B N 1
ATOM 5853 C CA . GLU B 1 295 ? 1.713 -4.156 -17.969 1 97.31 295 GLU B CA 1
ATOM 5854 C C . GLU B 1 295 ? 2.643 -4.82 -18.969 1 97.31 295 GLU B C 1
ATOM 5856 O O . GLU B 1 295 ? 3.338 -4.141 -19.734 1 97.31 295 GLU B O 1
ATOM 5861 N N . THR B 1 296 ? 2.572 -6.211 -19 1 97.88 296 THR B N 1
ATOM 5862 C CA . THR B 1 296 ? 3.51 -6.926 -19.859 1 97.88 296 THR B CA 1
ATOM 5863 C C . THR B 1 296 ? 2.773 -7.656 -20.969 1 97.88 296 THR B C 1
ATOM 5865 O O . THR B 1 296 ? 3.387 -8.383 -21.766 1 97.88 296 THR B O 1
ATOM 5868 N N . THR B 1 297 ? 1.448 -7.586 -21.031 1 97.44 297 THR B N 1
ATOM 5869 C CA . THR B 1 297 ? 0.708 -8.203 -22.125 1 97.44 297 THR B CA 1
ATOM 5870 C C . THR B 1 297 ? 0.341 -7.164 -23.188 1 97.44 297 THR B C 1
ATOM 5872 O O . THR B 1 297 ? 0.551 -7.387 -24.375 1 97.44 297 THR B O 1
ATOM 5875 N N . ILE B 1 298 ? -0.159 -6.012 -22.703 1 96.69 298 ILE B N 1
ATOM 5876 C CA . ILE B 1 298 ? -0.63 -5.02 -23.656 1 96.69 298 ILE B CA 1
ATOM 5877 C C . ILE B 1 298 ? -0.031 -3.654 -23.312 1 96.69 298 ILE B C 1
ATOM 5879 O O . ILE B 1 298 ? -0.341 -2.654 -23.969 1 96.69 298 ILE B O 1
ATOM 5883 N N . GLY B 1 299 ? 0.804 -3.525 -22.312 1 97.19 299 GLY B N 1
ATOM 5884 C CA . GLY B 1 299 ? 1.359 -2.254 -21.891 1 97.19 299 GLY B CA 1
ATOM 5885 C C . GLY B 1 299 ? 2.359 -1.672 -22.875 1 97.19 299 GLY B C 1
ATOM 5886 O O . GLY B 1 299 ? 3.051 -2.414 -23.562 1 97.19 299 GLY B O 1
ATOM 5887 N N . LYS B 1 300 ? 2.467 -0.375 -22.859 1 97.19 300 LYS B N 1
ATOM 5888 C CA . LYS B 1 300 ? 3.381 0.333 -23.766 1 97.19 300 LYS B CA 1
ATOM 5889 C C . LYS B 1 300 ? 4.82 0.242 -23.25 1 97.19 300 LYS B C 1
ATOM 5891 O O . LYS B 1 300 ? 5.766 0.401 -24.031 1 97.19 300 LYS B O 1
ATOM 5896 N N . TYR B 1 301 ? 5.008 -0.064 -21.984 1 97.19 301 TYR B N 1
ATOM 5897 C CA . TYR B 1 301 ? 6.328 -0.005 -21.375 1 97.19 301 TYR B CA 1
ATOM 5898 C C . TYR B 1 301 ? 6.609 -1.269 -20.562 1 97.19 301 TYR B C 1
ATOM 5900 O O . TYR B 1 301 ? 6.969 -1.194 -19.391 1 97.19 301 TYR B O 1
ATOM 5908 N N . PRO B 1 302 ? 6.582 -2.465 -21.203 1 98.19 302 PRO B N 1
ATOM 5909 C CA . PRO B 1 302 ? 6.691 -3.719 -20.453 1 98.19 302 PRO B CA 1
ATOM 5910 C C . PRO B 1 302 ? 8.047 -3.875 -19.766 1 98.19 302 PRO B C 1
ATOM 5912 O O . PRO B 1 302 ? 8.109 -4.309 -18.609 1 98.19 302 PRO B O 1
ATOM 5915 N N . ILE B 1 303 ? 9.133 -3.475 -20.422 1 98.31 303 ILE B N 1
ATOM 5916 C CA . ILE B 1 303 ? 10.469 -3.635 -19.859 1 98.31 303 ILE B CA 1
ATOM 5917 C C . ILE B 1 303 ? 10.656 -2.656 -18.703 1 98.31 303 ILE B C 1
ATOM 5919 O O . ILE B 1 303 ? 11.188 -3.021 -17.656 1 98.31 303 ILE B O 1
ATOM 5923 N N . GLU B 1 304 ? 10.18 -1.394 -18.891 1 97.31 304 GLU B N 1
ATOM 5924 C CA . GLU B 1 304 ? 10.266 -0.383 -17.844 1 97.31 304 GLU B CA 1
ATOM 5925 C C . GLU B 1 304 ? 9.484 -0.806 -16.609 1 97.31 304 GLU B C 1
ATOM 5927 O O . GLU B 1 304 ? 9.938 -0.6 -15.477 1 97.31 304 GLU B O 1
ATOM 5932 N N . ALA B 1 305 ? 8.328 -1.427 -16.812 1 98.12 305 ALA B N 1
ATOM 5933 C CA . ALA B 1 305 ? 7.512 -1.904 -15.695 1 98.12 305 ALA B CA 1
ATOM 5934 C C . ALA B 1 305 ? 8.25 -2.973 -14.898 1 98.12 305 ALA B C 1
ATOM 5936 O O . ALA B 1 305 ? 8.258 -2.941 -13.664 1 98.12 305 ALA B O 1
ATOM 5937 N N . ILE B 1 306 ? 8.906 -3.873 -15.633 1 98.5 306 ILE B N 1
ATOM 5938 C CA . ILE B 1 306 ? 9.664 -4.938 -14.992 1 98.5 306 ILE B CA 1
ATOM 5939 C C . ILE B 1 306 ? 10.82 -4.332 -14.195 1 98.5 306 ILE B C 1
ATOM 5941 O O . ILE B 1 306 ? 11.086 -4.73 -13.062 1 98.5 306 ILE B O 1
ATOM 5945 N N . LYS B 1 307 ? 11.461 -3.363 -14.742 1 97.75 307 LYS B N 1
ATOM 5946 C CA . LYS B 1 307 ? 12.594 -2.717 -14.086 1 97.75 307 LYS B CA 1
ATOM 5947 C C . LYS B 1 307 ? 12.148 -1.99 -12.82 1 97.75 307 LYS B C 1
ATOM 5949 O O . LYS B 1 307 ? 12.852 -2.021 -11.805 1 97.75 307 LYS B O 1
ATOM 5954 N N . VAL B 1 308 ? 11.008 -1.332 -12.906 1 97.12 308 VAL B N 1
ATOM 5955 C CA . VAL B 1 308 ? 10.469 -0.646 -11.734 1 97.12 308 VAL B CA 1
ATOM 5956 C C . VAL B 1 308 ? 10.18 -1.66 -10.633 1 97.12 308 VAL B C 1
ATOM 5958 O O . VAL B 1 308 ? 10.562 -1.458 -9.477 1 97.12 308 VAL B O 1
ATOM 5961 N N . LEU B 1 309 ? 9.523 -2.699 -11.008 1 98.31 309 LEU B N 1
ATOM 5962 C CA . LEU B 1 309 ? 9.203 -3.736 -10.031 1 98.31 309 LEU B CA 1
ATOM 5963 C C . LEU B 1 309 ? 10.469 -4.293 -9.398 1 98.31 309 LEU B C 1
ATOM 5965 O O . LEU B 1 309 ? 10.523 -4.496 -8.18 1 98.31 309 LEU B O 1
ATOM 5969 N N . ASN B 1 310 ? 11.477 -4.531 -10.211 1 97.94 310 ASN B N 1
ATOM 5970 C CA . ASN B 1 310 ? 12.766 -5.031 -9.742 1 97.94 310 ASN B CA 1
ATOM 5971 C C . ASN B 1 310 ? 13.406 -4.066 -8.75 1 97.94 310 ASN B C 1
ATOM 5973 O O . ASN B 1 310 ? 13.898 -4.484 -7.699 1 97.94 310 ASN B O 1
ATOM 5977 N N . LYS B 1 311 ? 13.375 -2.818 -9.031 1 96.94 311 LYS B N 1
ATOM 5978 C CA . LYS B 1 311 ? 14.008 -1.798 -8.195 1 96.94 311 LYS B CA 1
ATOM 5979 C C . LYS B 1 311 ? 13.281 -1.654 -6.859 1 96.94 311 LYS B C 1
ATOM 5981 O O . LYS B 1 311 ? 13.906 -1.612 -5.801 1 96.94 311 LYS B O 1
ATOM 5986 N N . VAL B 1 312 ? 11.969 -1.547 -6.945 1 97.94 312 VAL B N 1
ATOM 5987 C CA . VAL B 1 312 ? 11.172 -1.378 -5.738 1 97.94 312 VAL B CA 1
ATOM 5988 C C . VAL B 1 312 ? 11.312 -2.611 -4.848 1 97.94 312 VAL B C 1
ATOM 5990 O O . VAL B 1 312 ? 11.461 -2.49 -3.627 1 97.94 312 VAL B O 1
ATOM 5993 N N . ALA B 1 313 ? 11.32 -3.771 -5.48 1 98.25 313 ALA B N 1
ATOM 5994 C CA . ALA B 1 313 ? 11.445 -5.016 -4.727 1 98.25 313 ALA B CA 1
ATOM 5995 C C . ALA B 1 313 ? 12.797 -5.09 -4.02 1 98.25 313 ALA B C 1
ATOM 5997 O O . ALA B 1 313 ? 12.875 -5.492 -2.854 1 98.25 313 ALA B O 1
ATOM 5998 N N . LYS B 1 314 ? 13.852 -4.723 -4.699 1 97.5 314 LYS B N 1
ATOM 5999 C CA . LYS B 1 314 ? 15.188 -4.75 -4.105 1 97.5 314 LYS B CA 1
ATOM 6000 C C . LYS B 1 314 ? 15.242 -3.891 -2.846 1 97.5 314 LYS B C 1
ATOM 6002 O O . LYS B 1 314 ? 15.75 -4.336 -1.811 1 97.5 314 LYS B O 1
ATOM 6007 N N . VAL B 1 315 ? 14.703 -2.715 -2.91 1 97.38 315 VAL B N 1
ATOM 6008 C CA . VAL B 1 315 ? 14.734 -1.788 -1.783 1 97.38 315 VAL B CA 1
ATOM 6009 C C . VAL B 1 315 ? 13.852 -2.316 -0.656 1 97.38 315 VAL B C 1
ATOM 6011 O O . VAL B 1 315 ? 14.25 -2.303 0.511 1 97.38 315 VAL B O 1
ATOM 6014 N N . ALA B 1 316 ? 12.656 -2.756 -1.007 1 97.81 316 ALA B N 1
ATOM 6015 C CA . ALA B 1 316 ? 11.742 -3.283 0 1 97.81 316 ALA B CA 1
ATOM 6016 C C . ALA B 1 316 ? 12.344 -4.492 0.708 1 97.81 316 ALA B C 1
ATOM 6018 O O . ALA B 1 316 ? 12.234 -4.621 1.93 1 97.81 316 ALA B O 1
ATOM 6019 N N . ASP B 1 317 ? 13.016 -5.367 -0.071 1 97.56 317 ASP B N 1
ATOM 6020 C CA . ASP B 1 317 ? 13.633 -6.562 0.494 1 97.56 317 ASP B CA 1
ATOM 6021 C C . ASP B 1 317 ? 14.68 -6.199 1.55 1 97.56 317 ASP B C 1
ATOM 6023 O O . ASP B 1 317 ? 14.789 -6.875 2.574 1 97.56 317 ASP B O 1
ATOM 6027 N N . GLU B 1 318 ? 15.367 -5.168 1.312 1 95.94 318 GLU B N 1
ATOM 6028 C CA . GLU B 1 318 ? 16.406 -4.73 2.229 1 95.94 318 GLU B CA 1
ATOM 6029 C C . GLU B 1 318 ? 15.828 -4.312 3.576 1 95.94 318 GLU B C 1
ATOM 6031 O O . GLU B 1 318 ? 16.516 -4.344 4.594 1 95.94 318 GLU B O 1
ATOM 6036 N N . HIS B 1 319 ? 14.594 -3.953 3.559 1 96.44 319 HIS B N 1
ATOM 6037 C CA . HIS B 1 319 ? 13.977 -3.43 4.773 1 96.44 319 HIS B CA 1
ATOM 6038 C C . HIS B 1 319 ? 12.922 -4.391 5.316 1 96.44 319 HIS B C 1
ATOM 6040 O O . HIS B 1 319 ? 12.07 -3.996 6.121 1 96.44 319 HIS B O 1
ATOM 6046 N N . TYR B 1 320 ? 12.93 -5.637 4.883 1 96.12 320 TYR B N 1
ATOM 6047 C CA . TYR B 1 320 ? 11.906 -6.59 5.309 1 96.12 320 TYR B CA 1
ATOM 6048 C C . TYR B 1 320 ? 11.984 -6.828 6.812 1 96.12 320 TYR B C 1
ATOM 6050 O O . TYR B 1 320 ? 10.953 -6.914 7.484 1 96.12 320 TYR B O 1
ATOM 6058 N N . GLU B 1 321 ? 13.164 -6.992 7.367 1 92.94 321 GLU B N 1
ATOM 6059 C CA . GLU B 1 321 ? 13.312 -7.262 8.789 1 92.94 321 GLU B CA 1
ATOM 6060 C C . GLU B 1 321 ? 12.688 -6.156 9.633 1 92.94 321 GLU B C 1
ATOM 6062 O O . GLU B 1 321 ? 12.172 -6.41 10.727 1 92.94 321 GLU B O 1
ATOM 6067 N N . GLU B 1 322 ? 12.703 -5 9.102 1 94 322 GLU B N 1
ATOM 6068 C CA . GLU B 1 322 ? 12.211 -3.836 9.836 1 94 322 GLU B CA 1
ATOM 6069 C C . GLU B 1 322 ? 10.695 -3.709 9.711 1 94 322 GLU B C 1
ATOM 6071 O O . GLU B 1 322 ? 10.016 -3.381 10.688 1 94 322 GLU B O 1
ATOM 6076 N N . PHE B 1 323 ? 10.172 -3.98 8.516 1 95.69 323 PHE B N 1
ATOM 6077 C CA . PHE B 1 323 ? 8.789 -3.588 8.258 1 95.69 323 PHE B CA 1
ATOM 6078 C C . PHE B 1 323 ? 7.926 -4.809 7.973 1 95.69 323 PHE B C 1
ATOM 6080 O O . PHE B 1 323 ? 6.695 -4.723 7.996 1 95.69 323 PHE B O 1
ATOM 6087 N N . GLY B 1 324 ? 8.508 -5.902 7.703 1 95.44 324 GLY B N 1
ATOM 6088 C CA . GLY B 1 324 ? 7.77 -7.059 7.227 1 95.44 324 GLY B CA 1
ATOM 6089 C C . GLY B 1 324 ? 7.039 -7.797 8.328 1 95.44 324 GLY B C 1
ATOM 6090 O O . GLY B 1 324 ? 7.414 -7.707 9.5 1 95.44 324 GLY B O 1
ATOM 6091 N N . ASP B 1 325 ? 6.023 -8.477 7.941 1 92.31 325 ASP B N 1
ATOM 6092 C CA . ASP B 1 325 ? 5.27 -9.336 8.844 1 92.31 325 ASP B CA 1
ATOM 6093 C C . ASP B 1 325 ? 6.109 -10.531 9.297 1 92.31 325 ASP B C 1
ATOM 6095 O O . ASP B 1 325 ? 6.941 -11.039 8.539 1 92.31 325 ASP B O 1
ATOM 6099 N N . ARG B 1 326 ? 5.895 -10.945 10.516 1 87.69 326 ARG B N 1
ATOM 6100 C CA . ARG B 1 326 ? 6.539 -12.156 11.016 1 87.69 326 ARG B CA 1
ATOM 6101 C C . ARG B 1 326 ? 5.664 -13.375 10.773 1 87.69 326 ARG B C 1
ATOM 6103 O O . ARG B 1 326 ? 4.445 -13.32 10.953 1 87.69 326 ARG B O 1
ATOM 6110 N N . VAL B 1 327 ? 6.301 -14.344 10.312 1 88.75 327 VAL B N 1
ATOM 6111 C CA . VAL B 1 327 ? 5.551 -15.547 9.977 1 88.75 327 VAL B CA 1
ATOM 6112 C C . VAL B 1 327 ? 5.598 -16.531 11.148 1 88.75 327 VAL B C 1
ATOM 6114 O O . VAL B 1 327 ? 6.645 -16.703 11.773 1 88.75 327 VAL B O 1
ATOM 6117 N N . CYS B 1 328 ? 4.469 -17.031 11.461 1 86.88 328 CYS B N 1
ATOM 6118 C CA . CYS B 1 328 ? 4.367 -18.156 12.391 1 86.88 328 CYS B CA 1
ATOM 6119 C C . CYS B 1 328 ? 3.91 -19.422 11.68 1 86.88 328 CYS B C 1
ATOM 6121 O O . CYS B 1 328 ? 2.725 -19.578 11.375 1 86.88 328 CYS B O 1
ATOM 6123 N N . LEU B 1 329 ? 4.875 -20.312 11.453 1 91 329 LEU B N 1
ATOM 6124 C CA . LEU B 1 329 ? 4.551 -21.562 10.773 1 91 329 LEU B CA 1
ATOM 6125 C C . LEU B 1 329 ? 3.682 -22.453 11.648 1 91 329 LEU B C 1
ATOM 6127 O O . LEU B 1 329 ? 3.838 -22.469 12.875 1 91 329 LEU B O 1
ATOM 6131 N N . GLU B 1 330 ? 2.777 -23.078 11.062 1 86.81 330 GLU B N 1
ATOM 6132 C CA . GLU B 1 330 ? 2.023 -24.094 11.789 1 86.81 330 GLU B CA 1
ATOM 6133 C C . GLU B 1 330 ? 2.844 -25.375 11.961 1 86.81 330 GLU B C 1
ATOM 6135 O O . GLU B 1 330 ? 3.125 -26.062 10.984 1 86.81 330 GLU B O 1
ATOM 6140 N N . VAL B 1 331 ? 3.408 -25.562 13.164 1 73.88 331 VAL B N 1
ATOM 6141 C CA . VAL B 1 331 ? 4.395 -26.594 13.461 1 73.88 331 VAL B CA 1
ATOM 6142 C C . VAL B 1 331 ? 3.691 -27.938 13.648 1 73.88 331 VAL B C 1
ATOM 6144 O O . VAL B 1 331 ? 2.945 -28.125 14.617 1 73.88 331 VAL B O 1
ATOM 6147 N N . GLU B 1 332 ? 3.766 -28.609 12.742 1 79.19 332 GLU B N 1
ATOM 6148 C CA . GLU B 1 332 ? 3.18 -29.938 12.883 1 79.19 332 GLU B CA 1
ATOM 6149 C C . GLU B 1 332 ? 4.207 -31.031 12.594 1 79.19 332 GLU B C 1
ATOM 6151 O O . GLU B 1 332 ? 4.023 -32.188 12.992 1 79.19 332 GLU B O 1
ATOM 6156 N N . SER B 1 333 ? 5.363 -30.594 12.062 1 82.12 333 SER B N 1
ATOM 6157 C CA . SER B 1 333 ? 6.312 -31.609 11.609 1 82.12 333 SER B CA 1
ATOM 6158 C C . SER B 1 333 ? 7.73 -31.281 12.078 1 82.12 333 SER B C 1
ATOM 6160 O O . SER B 1 333 ? 8 -30.156 12.508 1 82.12 333 SER B O 1
ATOM 6162 N N . ILE B 1 334 ? 8.57 -32.219 12.086 1 78.88 334 ILE B N 1
ATOM 6163 C CA . ILE B 1 334 ? 9.969 -32.094 12.477 1 78.88 334 ILE B CA 1
ATOM 6164 C C . ILE B 1 334 ? 10.648 -31.031 11.609 1 78.88 334 ILE B C 1
ATOM 6166 O O . ILE B 1 334 ? 11.383 -30.188 12.117 1 78.88 334 ILE B O 1
ATOM 6170 N N . ASP B 1 335 ? 10.367 -31.062 10.422 1 79.12 335 ASP B N 1
ATOM 6171 C CA . ASP B 1 335 ? 11.016 -30.125 9.508 1 79.12 335 ASP B CA 1
ATOM 6172 C C . ASP B 1 335 ? 10.648 -28.688 9.844 1 79.12 335 ASP B C 1
ATOM 6174 O O . ASP B 1 335 ? 11.5 -27.797 9.805 1 79.12 335 ASP B O 1
ATOM 6178 N N . GLU B 1 336 ? 9.453 -28.516 10.234 1 82.44 336 GLU B N 1
ATOM 6179 C CA . GLU B 1 336 ? 9.023 -27.172 10.617 1 82.44 336 GLU B CA 1
ATOM 6180 C C . GLU B 1 336 ? 9.727 -26.703 11.891 1 82.44 336 GLU B C 1
ATOM 6182 O O . GLU B 1 336 ? 10.133 -25.547 11.992 1 82.44 336 GLU B O 1
ATOM 6187 N N . GLY B 1 337 ? 9.852 -27.656 12.828 1 84.88 337 GLY B N 1
ATOM 6188 C CA . GLY B 1 337 ? 10.609 -27.312 14.023 1 84.88 337 GLY B CA 1
ATOM 6189 C C . GLY B 1 337 ? 12.047 -26.922 13.742 1 84.88 337 GLY B C 1
ATOM 6190 O O . GLY B 1 337 ? 12.57 -25.984 14.328 1 84.88 337 GLY B O 1
ATOM 6191 N N . LEU B 1 338 ? 12.578 -27.625 12.828 1 88.06 338 LEU B N 1
ATOM 6192 C CA . LEU B 1 338 ? 13.969 -27.375 12.461 1 88.06 338 LEU B CA 1
ATOM 6193 C C . LEU B 1 338 ? 14.125 -25.984 11.867 1 88.06 338 LEU B C 1
ATOM 6195 O O . LEU B 1 338 ? 15.148 -25.328 12.062 1 88.06 338 LEU B O 1
ATOM 6199 N N . VAL B 1 339 ? 13.141 -25.562 11.172 1 90.69 339 VAL B N 1
ATOM 6200 C CA . VAL B 1 339 ? 13.18 -24.266 10.508 1 90.69 339 VAL B CA 1
ATOM 6201 C C . VAL B 1 339 ? 13.25 -23.156 11.555 1 90.69 339 VAL B C 1
ATOM 6203 O O . VAL B 1 339 ? 13.953 -22.156 11.367 1 90.69 339 VAL B O 1
ATOM 6206 N N . TYR B 1 340 ? 12.609 -23.344 12.664 1 90.5 340 TYR B N 1
ATOM 6207 C CA . TYR B 1 340 ? 12.672 -22.375 13.742 1 90.5 340 TYR B CA 1
ATOM 6208 C C . TYR B 1 340 ? 14.055 -22.359 14.391 1 90.5 340 TYR B C 1
ATOM 6210 O O . TYR B 1 340 ? 14.531 -21.312 14.836 1 90.5 340 TYR B O 1
ATOM 6218 N N . ALA B 1 341 ? 14.57 -23.531 14.43 1 91 341 ALA B N 1
ATOM 6219 C CA . ALA B 1 341 ? 15.938 -23.594 14.93 1 91 341 ALA B CA 1
ATOM 6220 C C . ALA B 1 341 ? 16.891 -22.828 14.016 1 91 341 ALA B C 1
ATOM 6222 O O . ALA B 1 341 ? 17.781 -22.109 14.5 1 91 341 ALA B O 1
ATOM 6223 N N . VAL B 1 342 ? 16.688 -22.984 12.773 1 93.5 342 VAL B N 1
ATOM 6224 C CA . VAL B 1 342 ? 17.484 -22.25 11.797 1 93.5 342 VAL B CA 1
ATOM 6225 C C . VAL B 1 342 ? 17.344 -20.75 12.039 1 93.5 342 VAL B C 1
ATOM 6227 O O . VAL B 1 342 ? 18.328 -20.031 12.039 1 93.5 342 VAL B O 1
ATOM 6230 N N . TYR B 1 343 ? 16.156 -20.312 12.336 1 93.19 343 TYR B N 1
ATOM 6231 C CA . TYR B 1 343 ? 15.883 -18.906 12.555 1 93.19 343 TYR B CA 1
ATOM 6232 C C . TYR B 1 343 ? 16.609 -18.391 13.797 1 93.19 343 TYR B C 1
ATOM 6234 O O . TYR B 1 343 ? 17.203 -17.312 13.773 1 93.19 343 TYR B O 1
ATOM 6242 N N . GLU B 1 344 ? 16.531 -19.156 14.852 1 92.19 344 GLU B N 1
ATOM 6243 C CA . GLU B 1 344 ? 17.188 -18.75 16.094 1 92.19 344 GLU B CA 1
ATOM 6244 C C . GLU B 1 344 ? 18.703 -18.688 15.922 1 92.19 344 GLU B C 1
ATOM 6246 O O . GLU B 1 344 ? 19.359 -17.781 16.453 1 92.19 344 GLU B O 1
ATOM 6251 N N . LEU B 1 345 ? 19.188 -19.625 15.18 1 93.19 345 LEU B N 1
ATOM 6252 C CA . LEU B 1 345 ? 20.625 -19.625 14.906 1 93.19 345 LEU B CA 1
ATOM 6253 C C . LEU B 1 345 ? 21.016 -18.438 14.031 1 93.19 345 LEU B C 1
ATOM 6255 O O . LEU B 1 345 ? 22.047 -17.812 14.25 1 93.19 345 LEU B O 1
ATO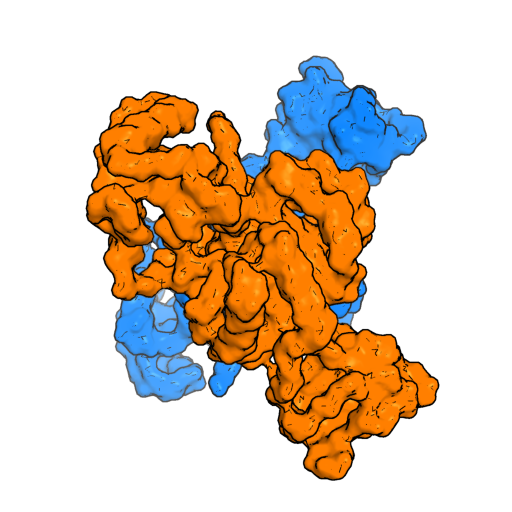M 6259 N N . TYR B 1 346 ? 20.203 -18.141 13.07 1 92.69 346 TYR B N 1
ATOM 6260 C CA . TYR B 1 346 ? 20.406 -16.984 12.203 1 92.69 346 TYR B CA 1
ATOM 6261 C C . TYR B 1 346 ? 20.484 -15.695 13.023 1 92.69 346 TYR B C 1
ATOM 6263 O O . TYR B 1 346 ? 21.406 -14.891 12.844 1 92.69 346 TYR B O 1
ATOM 6271 N N . LYS B 1 347 ? 19.625 -15.516 13.93 1 92 347 LYS B N 1
ATOM 6272 C CA . LYS B 1 347 ? 19.547 -14.305 14.742 1 92 347 LYS B CA 1
ATOM 6273 C C . LYS B 1 347 ? 20.734 -14.211 15.695 1 92 347 LYS B C 1
ATOM 6275 O O . LYS B 1 347 ? 21.312 -13.133 15.875 1 92 347 LYS B O 1
ATOM 6280 N N . LYS B 1 348 ? 21.094 -15.32 16.266 1 93.44 348 LYS B N 1
ATOM 6281 C CA . LYS B 1 348 ? 22.078 -15.32 17.344 1 93.44 348 LYS B CA 1
ATOM 6282 C C . LYS B 1 348 ? 23.5 -15.297 16.797 1 93.44 348 LYS B C 1
ATOM 6284 O O . LYS B 1 348 ? 24.391 -14.711 17.406 1 93.44 348 LYS B O 1
ATOM 6289 N N . LEU B 1 349 ? 23.688 -15.953 15.656 1 94.06 349 LEU B N 1
ATOM 6290 C CA . LEU B 1 349 ? 25.062 -16.141 15.172 1 94.06 349 LEU B CA 1
ATOM 6291 C C . LEU B 1 349 ? 25.359 -15.211 14 1 94.06 349 LEU B C 1
ATOM 6293 O O . LEU B 1 349 ? 26.469 -15.203 13.477 1 94.06 349 LEU B O 1
ATOM 6297 N N . ASN B 1 350 ? 24.438 -14.43 13.562 1 90.5 350 ASN B N 1
ATOM 6298 C CA . ASN B 1 350 ? 24.578 -13.562 12.406 1 90.5 350 ASN B CA 1
ATOM 6299 C C . ASN B 1 350 ? 25.016 -14.344 11.172 1 90.5 350 ASN B C 1
ATOM 6301 O O . ASN B 1 350 ? 26.016 -14.016 10.539 1 90.5 350 ASN B O 1
ATOM 6305 N N . THR B 1 351 ? 24.344 -15.398 10.914 1 94 351 THR B N 1
ATOM 6306 C CA . THR B 1 351 ? 24.641 -16.281 9.797 1 94 351 THR B CA 1
ATOM 6307 C C . THR B 1 351 ? 24.469 -15.562 8.469 1 94 351 THR B C 1
ATOM 6309 O O . THR B 1 351 ? 23.484 -14.867 8.258 1 94 351 THR B O 1
ATOM 6312 N N . LYS B 1 352 ? 25.359 -15.805 7.535 1 94.5 352 LYS B N 1
ATOM 6313 C CA . LYS B 1 352 ? 25.375 -15.07 6.273 1 94.5 352 LYS B CA 1
ATOM 6314 C C . LYS B 1 352 ? 24.734 -15.883 5.152 1 94.5 352 LYS B C 1
ATOM 6316 O O . LYS B 1 352 ? 24.328 -15.328 4.133 1 94.5 352 LYS B O 1
ATOM 6321 N N . LEU B 1 353 ? 24.703 -17.188 5.477 1 96.25 353 LEU B N 1
ATOM 6322 C CA . LEU B 1 353 ? 24.281 -18.094 4.406 1 96.25 353 LEU B CA 1
ATOM 6323 C C . LEU B 1 353 ? 23.609 -19.328 4.969 1 96.25 353 LEU B C 1
ATOM 6325 O O . LEU B 1 353 ? 24.047 -19.875 5.984 1 96.25 353 LEU B O 1
ATOM 6329 N N . VAL B 1 354 ? 22.516 -19.703 4.391 1 97 354 VAL B N 1
ATOM 6330 C CA . VAL B 1 354 ? 21.875 -20.984 4.668 1 97 354 VAL B CA 1
ATOM 6331 C C . VAL B 1 354 ? 21.875 -21.844 3.402 1 97 354 VAL B C 1
ATOM 6333 O O . VAL B 1 354 ? 21.391 -21.406 2.354 1 97 354 VAL B O 1
ATOM 6336 N N . ILE B 1 355 ? 22.484 -22.984 3.459 1 96.88 355 ILE B N 1
ATOM 6337 C CA . ILE B 1 355 ? 22.484 -23.922 2.352 1 96.88 355 ILE B CA 1
ATOM 6338 C C . ILE B 1 355 ? 21.594 -25.109 2.684 1 96.88 355 ILE B C 1
ATOM 6340 O O . ILE B 1 355 ? 21.797 -25.797 3.688 1 96.88 355 ILE B O 1
ATOM 6344 N N . THR B 1 356 ? 20.625 -25.328 1.835 1 94.94 356 THR B N 1
ATOM 6345 C CA . THR B 1 356 ? 19.625 -26.375 2.109 1 94.94 356 THR B CA 1
ATOM 6346 C C . THR B 1 356 ? 19.5 -27.312 0.919 1 94.94 356 THR B C 1
ATOM 6348 O O . THR B 1 356 ? 18.562 -27.188 0.129 1 94.94 356 THR B O 1
ATOM 6351 N N . PRO B 1 357 ? 20.469 -28.281 0.854 1 93 357 PRO B N 1
ATOM 6352 C CA . PRO B 1 357 ? 20.266 -29.312 -0.169 1 93 357 PRO B CA 1
ATOM 6353 C C . PRO B 1 357 ? 18.891 -29.969 -0.085 1 93 357 PRO B C 1
ATOM 6355 O O . PRO B 1 357 ? 18.438 -30.312 1.007 1 93 357 PRO B O 1
ATOM 6358 N N . THR B 1 358 ? 18.219 -30.016 -1.251 1 90.81 358 THR B N 1
ATOM 6359 C CA . THR B 1 358 ? 16.812 -30.422 -1.223 1 90.81 358 THR B CA 1
ATOM 6360 C C . THR B 1 358 ? 16.453 -31.188 -2.486 1 90.81 358 THR B C 1
ATOM 6362 O O . THR B 1 358 ? 17.016 -30.953 -3.555 1 90.81 358 THR B O 1
ATOM 6365 N N . TYR B 1 359 ? 15.562 -32.188 -2.293 1 89.75 359 TYR B N 1
ATOM 6366 C CA . TYR B 1 359 ? 15.047 -32.906 -3.455 1 89.75 359 TYR B CA 1
ATOM 6367 C C . TYR B 1 359 ? 13.695 -32.344 -3.883 1 89.75 359 TYR B C 1
ATOM 6369 O O . TYR B 1 359 ? 13.492 -32.031 -5.055 1 89.75 359 TYR B O 1
ATOM 6377 N N . SER B 1 360 ? 12.789 -32.188 -2.965 1 89.75 360 SER B N 1
ATOM 6378 C CA . SER B 1 360 ? 11.43 -31.719 -3.271 1 89.75 360 SER B CA 1
ATOM 6379 C C . SER B 1 360 ? 11.32 -30.203 -3.182 1 89.75 360 SER B C 1
ATOM 6381 O O . SER B 1 360 ? 10.375 -29.609 -3.707 1 89.75 360 SER B O 1
ATOM 6383 N N . GLY B 1 361 ? 12.234 -29.531 -2.52 1 92.88 361 GLY B N 1
ATOM 6384 C CA . GLY B 1 361 ? 12.195 -28.094 -2.334 1 92.88 361 GLY B CA 1
ATOM 6385 C C . GLY B 1 361 ? 11.453 -27.672 -1.079 1 92.88 361 GLY B C 1
ATOM 6386 O O . GLY B 1 361 ? 11.43 -26.484 -0.731 1 92.88 361 GLY B O 1
ATOM 6387 N N . ARG B 1 362 ? 10.922 -28.594 -0.259 1 91.31 362 ARG B N 1
ATOM 6388 C CA . ARG B 1 362 ? 10.055 -28.297 0.874 1 91.31 362 ARG B CA 1
ATOM 6389 C C . ARG B 1 362 ? 10.805 -27.516 1.948 1 91.31 362 ARG B C 1
ATOM 6391 O O . ARG B 1 362 ? 10.336 -26.484 2.418 1 91.31 362 ARG B O 1
ATOM 6398 N N . THR B 1 363 ? 11.961 -28 2.318 1 91.25 363 THR B N 1
ATOM 6399 C CA . THR B 1 363 ? 12.719 -27.344 3.377 1 91.25 363 THR B CA 1
ATOM 6400 C C . THR B 1 363 ? 13.125 -25.938 2.951 1 91.25 363 THR B C 1
ATOM 6402 O O . THR B 1 363 ? 13.086 -25 3.756 1 91.25 363 THR B O 1
ATOM 6405 N N . ALA B 1 364 ? 13.531 -25.797 1.717 1 94.69 364 ALA B N 1
ATOM 6406 C CA . ALA B 1 364 ? 13.906 -24.484 1.206 1 94.69 364 ALA B CA 1
ATOM 6407 C C . ALA B 1 364 ? 12.719 -23.516 1.266 1 94.69 364 ALA B C 1
ATOM 6409 O O . ALA B 1 364 ? 12.875 -22.359 1.655 1 94.69 364 ALA B O 1
ATOM 6410 N N . LYS B 1 365 ? 11.531 -24.016 0.907 1 95.88 365 LYS B N 1
ATOM 6411 C CA . LYS B 1 365 ? 10.32 -23.203 0.957 1 95.88 365 LYS B CA 1
ATOM 6412 C C . LYS B 1 365 ? 10.016 -22.75 2.385 1 95.88 365 LYS B C 1
ATOM 6414 O O . LYS B 1 365 ? 9.695 -21.594 2.621 1 95.88 365 LYS B O 1
ATOM 6419 N N . LEU B 1 366 ? 10.148 -23.672 3.311 1 94.69 366 LEU B N 1
ATOM 6420 C CA . LEU B 1 366 ? 9.828 -23.375 4.703 1 94.69 366 LEU B CA 1
ATOM 6421 C C . LEU B 1 366 ? 10.805 -22.359 5.277 1 94.69 366 LEU B C 1
ATOM 6423 O O . LEU B 1 366 ? 10.398 -21.422 5.973 1 94.69 366 LEU B O 1
ATOM 6427 N N . ILE B 1 367 ? 12.078 -22.484 4.953 1 95.06 367 ILE B N 1
ATOM 6428 C CA . ILE B 1 367 ? 13.078 -21.547 5.445 1 95.06 367 ILE B CA 1
ATOM 6429 C C . ILE B 1 367 ? 12.828 -20.156 4.848 1 95.06 367 ILE B C 1
ATOM 6431 O O . ILE B 1 367 ? 12.992 -19.141 5.523 1 95.06 367 ILE B O 1
ATOM 6435 N N . SER B 1 368 ? 12.414 -20.156 3.59 1 96.75 368 SER B N 1
ATOM 6436 C CA . SER B 1 368 ? 12.109 -18.906 2.895 1 96.75 368 SER B CA 1
ATOM 6437 C C . SER B 1 368 ? 11.055 -18.094 3.646 1 96.75 368 SER B C 1
ATOM 6439 O O . SER B 1 368 ? 11.109 -16.875 3.674 1 96.75 368 SER B O 1
ATOM 6441 N N . LYS B 1 369 ? 10.125 -18.812 4.34 1 96.25 369 LYS B N 1
ATOM 6442 C CA . LYS B 1 369 ? 9.008 -18.156 5.016 1 96.25 369 LYS B CA 1
ATOM 6443 C C . LYS B 1 369 ? 9.492 -17.375 6.238 1 96.25 369 LYS B C 1
ATOM 6445 O O . LYS B 1 369 ? 8.781 -16.516 6.758 1 96.25 369 LYS B O 1
ATOM 6450 N N . LEU B 1 370 ? 10.68 -17.625 6.641 1 91.62 370 LEU B N 1
ATOM 6451 C CA . LEU B 1 370 ? 11.211 -16.922 7.805 1 91.62 370 LEU B CA 1
ATOM 6452 C C . LEU B 1 370 ? 11.695 -15.523 7.418 1 91.62 370 LEU B C 1
ATOM 6454 O O . LEU B 1 370 ? 11.922 -14.68 8.289 1 91.62 370 LEU B O 1
ATOM 6458 N N . ARG B 1 371 ? 11.914 -15.312 6.16 1 95.69 371 ARG B N 1
ATOM 6459 C CA . ARG B 1 371 ? 12.242 -14.008 5.59 1 95.69 371 ARG B CA 1
ATOM 6460 C C . ARG B 1 371 ? 13.523 -13.461 6.195 1 95.69 371 ARG B C 1
ATOM 6462 O O . ARG B 1 371 ? 13.594 -12.281 6.566 1 95.69 371 ARG B O 1
ATOM 6469 N N . ILE B 1 372 ? 14.5 -14.328 6.297 1 92.81 372 ILE B N 1
ATOM 6470 C CA . ILE B 1 372 ? 15.789 -13.914 6.852 1 92.81 372 ILE B CA 1
ATOM 6471 C C . ILE B 1 372 ? 16.578 -13.133 5.797 1 92.81 372 ILE B C 1
ATOM 6473 O O . ILE B 1 372 ? 16.391 -13.344 4.598 1 92.81 372 ILE B O 1
ATOM 6477 N N . ASN B 1 373 ? 17.438 -12.281 6.211 1 91.94 373 ASN B N 1
ATOM 6478 C CA . ASN B 1 373 ? 18.234 -11.461 5.316 1 91.94 373 ASN B CA 1
ATOM 6479 C C . ASN B 1 373 ? 19.359 -12.266 4.672 1 91.94 373 ASN B C 1
ATOM 6481 O O . ASN B 1 373 ? 19.859 -11.898 3.604 1 91.94 373 ASN B O 1
ATOM 6485 N N . SER B 1 374 ? 19.75 -13.359 5.281 1 92.88 374 SER B N 1
ATOM 6486 C CA . SER B 1 374 ? 20.797 -14.203 4.742 1 92.88 374 SER B CA 1
ATOM 6487 C C . SER B 1 374 ? 20.391 -14.828 3.412 1 92.88 374 SER B C 1
ATOM 6489 O O . SER B 1 374 ? 19.203 -15.055 3.17 1 92.88 374 SER B O 1
ATOM 6491 N N . LYS B 1 375 ? 21.375 -15.031 2.635 1 93.75 375 LYS B N 1
ATOM 6492 C CA . LYS B 1 375 ? 21.125 -15.742 1.386 1 93.75 375 LYS B CA 1
ATOM 6493 C C . LYS B 1 375 ? 20.75 -17.203 1.647 1 93.75 375 LYS B C 1
ATOM 6495 O O . LYS B 1 375 ? 21.281 -17.828 2.57 1 93.75 375 LYS B O 1
ATOM 6500 N N . ILE B 1 376 ? 19.812 -17.734 0.915 1 96.88 376 ILE B N 1
ATOM 6501 C CA . ILE B 1 376 ? 19.391 -19.125 0.983 1 96.88 376 ILE B CA 1
ATOM 6502 C C . ILE B 1 376 ? 19.703 -19.828 -0.338 1 96.88 376 ILE B C 1
ATOM 6504 O O . ILE B 1 376 ? 19.188 -19.453 -1.389 1 96.88 376 ILE B O 1
ATOM 6508 N N . ILE B 1 377 ? 20.578 -20.75 -0.287 1 97.5 377 ILE B N 1
ATOM 6509 C CA . ILE B 1 377 ? 20.891 -21.547 -1.472 1 97.5 377 ILE B CA 1
ATOM 6510 C C . ILE B 1 377 ? 20.312 -22.953 -1.325 1 97.5 377 ILE B C 1
ATOM 6512 O O . ILE B 1 377 ? 20.469 -23.594 -0.28 1 97.5 377 ILE B O 1
ATOM 6516 N N . ALA B 1 378 ? 19.641 -23.375 -2.357 1 96.75 378 ALA B N 1
ATOM 6517 C CA . ALA B 1 378 ? 19.016 -24.688 -2.34 1 96.75 378 ALA B CA 1
ATOM 6518 C C . ALA B 1 378 ? 19.547 -25.562 -3.469 1 96.75 378 ALA B C 1
ATOM 6520 O O . ALA B 1 378 ? 18.922 -25.688 -4.52 1 96.75 378 ALA B O 1
ATOM 6521 N N . PRO B 1 379 ? 20.688 -26.219 -3.236 1 95.56 379 PRO B N 1
ATOM 6522 C CA . PRO B 1 379 ? 21.172 -27.172 -4.238 1 95.56 379 PRO B CA 1
ATOM 6523 C C . PRO B 1 379 ? 20.25 -28.391 -4.375 1 95.56 379 PRO B C 1
ATOM 6525 O O . PRO B 1 379 ? 19.719 -28.875 -3.379 1 95.56 379 PRO B O 1
ATOM 6528 N N . THR B 1 380 ? 19.984 -28.797 -5.59 1 94.25 380 THR B N 1
ATOM 6529 C CA . THR B 1 380 ? 19.078 -29.906 -5.852 1 94.25 380 THR B CA 1
ATOM 6530 C C . THR B 1 380 ? 19.547 -30.703 -7.074 1 94.25 380 THR B C 1
ATOM 6532 O O . THR B 1 380 ? 20.047 -30.109 -8.039 1 94.25 380 THR B O 1
ATOM 6535 N N . PRO B 1 381 ? 19.422 -32.031 -6.996 1 92.31 381 PRO B N 1
ATOM 6536 C CA . PRO B 1 381 ? 19.688 -32.812 -8.203 1 92.31 381 PRO B CA 1
ATOM 6537 C C . PRO B 1 381 ? 18.5 -32.812 -9.164 1 92.31 381 PRO B C 1
ATOM 6539 O O . PRO B 1 381 ? 18.625 -33.344 -10.289 1 92.31 381 PRO B O 1
ATOM 6542 N N . ASN B 1 382 ? 17.406 -32.312 -8.727 1 93.19 382 ASN B N 1
ATOM 6543 C CA . ASN B 1 382 ? 16.156 -32.344 -9.484 1 93.19 382 ASN B CA 1
ATOM 6544 C C . ASN B 1 382 ? 15.93 -31.016 -10.211 1 93.19 382 ASN B C 1
ATOM 6546 O O . ASN B 1 382 ? 15.602 -30 -9.578 1 93.19 382 ASN B O 1
ATOM 6550 N N . ILE B 1 383 ? 15.961 -31.062 -11.555 1 93.69 383 ILE B N 1
ATOM 6551 C CA . ILE B 1 383 ? 15.859 -29.859 -12.375 1 93.69 383 ILE B CA 1
ATOM 6552 C C . ILE B 1 383 ? 14.477 -29.234 -12.203 1 93.69 383 ILE B C 1
ATOM 6554 O O . ILE B 1 383 ? 14.336 -28 -12.242 1 93.69 383 ILE B O 1
ATOM 6558 N N . ARG B 1 384 ? 13.453 -30.047 -12.016 1 94.06 384 ARG B N 1
ATOM 6559 C CA . ARG B 1 384 ? 12.109 -29.516 -11.805 1 94.06 384 ARG B CA 1
ATOM 6560 C C . ARG B 1 384 ? 12.031 -28.703 -10.523 1 94.06 384 ARG B C 1
ATOM 6562 O O . ARG B 1 384 ? 11.438 -27.625 -10.5 1 94.06 384 ARG B O 1
ATOM 6569 N N . THR B 1 385 ? 12.695 -29.25 -9.5 1 95.31 385 THR B N 1
ATOM 6570 C CA . THR B 1 385 ? 12.727 -28.547 -8.227 1 95.31 385 THR B CA 1
ATOM 6571 C C . THR B 1 385 ? 13.492 -27.219 -8.352 1 95.31 385 THR B C 1
ATOM 6573 O O . THR B 1 385 ? 13.086 -26.203 -7.793 1 95.31 385 THR B O 1
ATOM 6576 N N . LEU B 1 386 ? 14.539 -27.25 -9.094 1 96.88 386 LEU B N 1
ATOM 6577 C CA . LEU B 1 386 ? 15.32 -26.047 -9.336 1 96.88 386 LEU B CA 1
ATOM 6578 C C . LEU B 1 386 ? 14.445 -24.938 -9.898 1 96.88 386 LEU B C 1
ATOM 6580 O O . LEU B 1 386 ? 14.438 -23.812 -9.383 1 96.88 386 LEU B O 1
ATOM 6584 N N . LYS B 1 387 ? 13.648 -25.234 -10.875 1 96.88 387 LYS B N 1
ATOM 6585 C CA . LYS B 1 387 ? 12.836 -24.25 -11.562 1 96.88 387 LYS B CA 1
ATOM 6586 C C . LYS B 1 387 ? 11.641 -23.828 -10.711 1 96.88 387 LYS B C 1
ATOM 6588 O O . LYS B 1 387 ? 11.227 -22.656 -10.742 1 96.88 387 LYS B O 1
ATOM 6593 N N . ARG B 1 388 ? 11.094 -24.75 -9.93 1 97.62 388 ARG B N 1
ATOM 6594 C CA . ARG B 1 388 ? 10 -24.438 -9.023 1 97.62 388 ARG B CA 1
ATOM 6595 C C . ARG B 1 388 ? 10.43 -23.406 -7.98 1 97.62 388 ARG B C 1
ATOM 6597 O O . ARG B 1 388 ? 9.695 -22.469 -7.691 1 97.62 388 ARG B O 1
ATOM 6604 N N . LEU B 1 389 ? 11.594 -23.578 -7.477 1 98.19 389 LEU B N 1
ATOM 6605 C CA . LEU B 1 389 ? 12.094 -22.734 -6.395 1 98.19 389 LEU B CA 1
ATOM 6606 C C . LEU B 1 389 ? 12.43 -21.344 -6.895 1 98.19 389 LEU B C 1
ATOM 6608 O O . LEU B 1 389 ? 12.625 -20.422 -6.098 1 98.19 389 LEU B O 1
ATOM 6612 N N . ARG B 1 390 ? 12.336 -21.125 -8.219 1 97.81 390 ARG B N 1
ATOM 6613 C CA . ARG B 1 390 ? 12.625 -19.828 -8.812 1 97.81 390 ARG B CA 1
ATOM 6614 C C . ARG B 1 390 ? 11.586 -18.797 -8.406 1 97.81 390 ARG B C 1
ATOM 6616 O O . ARG B 1 390 ? 11.844 -17.594 -8.469 1 97.81 390 ARG B O 1
ATOM 6623 N N . LEU B 1 391 ? 10.438 -19.25 -7.941 1 98.56 391 LEU B N 1
ATOM 6624 C CA . LEU B 1 391 ? 9.383 -18.312 -7.582 1 98.56 391 LEU B CA 1
ATOM 6625 C C . LEU B 1 391 ? 9.297 -18.141 -6.07 1 98.56 391 LEU B C 1
ATOM 6627 O O . LEU B 1 391 ? 8.445 -17.391 -5.574 1 98.56 391 LEU B O 1
ATOM 6631 N N . VAL B 1 392 ? 10.203 -18.766 -5.355 1 98.62 392 VAL B N 1
ATOM 6632 C CA . VAL B 1 392 ? 10.156 -18.75 -3.896 1 98.62 392 VAL B CA 1
ATOM 6633 C C . VAL B 1 392 ? 11.055 -17.641 -3.363 1 98.62 392 VAL B C 1
ATOM 6635 O O . VAL B 1 392 ? 12.242 -17.562 -3.705 1 98.62 392 VAL B O 1
ATOM 6638 N N . TRP B 1 393 ? 10.547 -16.797 -2.555 1 98.31 393 TRP B N 1
ATOM 6639 C CA . TRP B 1 393 ? 11.219 -15.609 -2.018 1 98.31 393 TRP B CA 1
ATOM 6640 C C . TRP B 1 393 ? 12.578 -15.969 -1.432 1 98.31 393 TRP B C 1
ATOM 6642 O O . TRP B 1 393 ? 12.68 -16.891 -0.611 1 98.31 393 TRP B O 1
ATOM 6652 N N . GLY B 1 394 ? 13.68 -15.375 -1.909 1 97.31 394 GLY B N 1
ATOM 6653 C CA . GLY B 1 394 ? 14.992 -15.398 -1.289 1 97.31 394 GLY B CA 1
ATOM 6654 C C . GLY B 1 394 ? 15.781 -16.656 -1.609 1 97.31 394 GLY B C 1
ATOM 6655 O O . GLY B 1 394 ? 16.953 -16.766 -1.226 1 97.31 394 GLY B O 1
ATOM 6656 N N . VAL B 1 395 ? 15.188 -17.578 -2.305 1 97.75 395 VAL B N 1
ATOM 6657 C CA . VAL B 1 395 ? 15.844 -18.859 -2.557 1 97.75 395 VAL B CA 1
ATOM 6658 C C . VAL B 1 395 ? 16.562 -18.812 -3.9 1 97.75 395 VAL B C 1
ATOM 6660 O O . VAL B 1 395 ? 15.992 -18.391 -4.906 1 97.75 395 VAL B O 1
ATOM 6663 N N . GLU B 1 396 ? 17.766 -19.125 -3.877 1 96.88 396 GLU B N 1
ATOM 6664 C CA . GLU B 1 396 ? 18.547 -19.375 -5.082 1 96.88 396 GLU B CA 1
ATOM 6665 C C . GLU B 1 396 ? 18.844 -20.859 -5.258 1 96.88 396 GLU B C 1
ATOM 6667 O O . GLU B 1 396 ? 19.609 -21.453 -4.488 1 96.88 396 GLU B O 1
ATOM 6672 N N . SER B 1 397 ? 18.25 -21.391 -6.285 1 96.75 397 SER B N 1
ATOM 6673 C CA . SER B 1 397 ? 18.438 -22.812 -6.523 1 96.75 397 SER B CA 1
ATOM 6674 C C . SER B 1 397 ? 19.531 -23.078 -7.559 1 96.75 397 SER B C 1
ATOM 6676 O O . SER B 1 397 ? 19.797 -22.219 -8.406 1 96.75 397 SER B O 1
ATOM 6678 N N . CYS B 1 398 ? 20.188 -24.203 -7.43 1 95.12 398 CYS B N 1
ATOM 6679 C CA . CYS B 1 398 ? 21.203 -24.641 -8.383 1 95.12 398 CYS B CA 1
ATOM 6680 C C . CYS B 1 398 ? 21.266 -26.156 -8.469 1 95.12 398 CYS B C 1
ATOM 6682 O O . CYS B 1 398 ? 20.781 -26.844 -7.574 1 95.12 398 CYS B O 1
ATOM 6684 N N . LEU B 1 399 ? 21.828 -26.562 -9.539 1 93.88 399 LEU B N 1
ATOM 6685 C CA . LEU B 1 399 ? 21.922 -28.016 -9.734 1 93.88 399 LEU B CA 1
ATOM 6686 C C . LEU B 1 399 ? 23.109 -28.578 -8.969 1 93.88 399 LEU B C 1
ATOM 6688 O O . LEU B 1 399 ? 24.188 -27.969 -8.938 1 93.88 399 LEU B O 1
ATOM 6692 N N . MET B 1 400 ? 22.844 -29.656 -8.328 1 90.69 400 MET B N 1
ATOM 6693 C CA . MET B 1 400 ? 23.875 -30.422 -7.629 1 90.69 400 MET B CA 1
ATOM 6694 C C . MET B 1 400 ? 23.719 -31.906 -7.906 1 90.69 400 MET B C 1
ATOM 6696 O O . MET B 1 400 ? 22.609 -32.406 -8.062 1 90.69 400 MET B O 1
ATOM 6700 N N . GLU B 1 401 ? 24.891 -32.562 -8.016 1 88 401 GLU B N 1
ATOM 6701 C CA . GLU B 1 401 ? 24.859 -34 -8.227 1 88 401 GLU B CA 1
ATOM 6702 C C . GLU B 1 401 ? 24.297 -34.719 -7.004 1 88 401 GLU B C 1
ATOM 6704 O O . GLU B 1 401 ? 24.469 -34.281 -5.871 1 88 401 GLU B O 1
ATOM 6709 N N . GLU B 1 402 ? 23.5 -35.75 -7.395 1 81.69 402 GLU B N 1
ATOM 6710 C CA . GLU B 1 402 ? 22.984 -36.562 -6.301 1 81.69 402 GLU B CA 1
ATOM 6711 C C . GLU B 1 402 ? 24.125 -37.25 -5.539 1 81.69 402 GLU B C 1
ATOM 6713 O O . GLU B 1 402 ? 25.062 -37.75 -6.148 1 81.69 402 GLU B O 1
ATOM 6718 N N . PHE B 1 403 ? 24.297 -36.906 -4.25 1 70.31 403 PHE B N 1
ATOM 6719 C CA . PHE B 1 403 ? 25.391 -37.531 -3.525 1 70.31 403 PHE B CA 1
ATOM 6720 C C . PHE B 1 403 ? 24.859 -38.562 -2.516 1 70.31 403 PHE B C 1
ATOM 6722 O O . PHE B 1 403 ? 23.766 -38.375 -1.971 1 70.31 403 PHE B O 1
ATOM 6729 N N . ASP B 1 404 ? 25.578 -39.688 -2.398 1 73.12 404 ASP B N 1
ATOM 6730 C CA . ASP B 1 404 ? 25.25 -40.719 -1.44 1 73.12 404 ASP B CA 1
ATOM 6731 C C . ASP B 1 404 ? 26.141 -40.625 -0.201 1 73.12 404 ASP B C 1
ATOM 6733 O O . ASP B 1 404 ? 26.141 -41.531 0.638 1 73.12 404 ASP B O 1
ATOM 6737 N N . ASP B 1 405 ? 26.875 -39.531 -0.13 1 79.75 405 ASP B N 1
ATOM 6738 C CA . ASP B 1 405 ? 27.828 -39.375 0.959 1 79.75 405 ASP B CA 1
ATOM 6739 C C . ASP B 1 405 ? 27.688 -38.031 1.645 1 79.75 405 ASP B C 1
ATOM 6741 O O . ASP B 1 405 ? 27.859 -37 1.01 1 79.75 405 ASP B O 1
ATOM 6745 N N . MET B 1 406 ? 27.484 -38.062 2.91 1 82.56 406 MET B N 1
ATOM 6746 C CA . MET B 1 406 ? 27.281 -36.844 3.705 1 82.56 406 MET B CA 1
ATOM 6747 C C . MET B 1 406 ? 28.516 -35.938 3.648 1 82.56 406 MET B C 1
ATOM 6749 O O . MET B 1 406 ? 28.391 -34.719 3.58 1 82.56 406 MET B O 1
ATOM 6753 N N . GLU B 1 407 ? 29.609 -36.531 3.711 1 86.56 407 GLU B N 1
ATOM 6754 C CA . GLU B 1 407 ? 30.844 -35.75 3.686 1 86.56 407 GLU B CA 1
ATOM 6755 C C . GLU B 1 407 ? 30.984 -35 2.373 1 86.56 407 GLU B C 1
ATOM 6757 O O . GLU B 1 407 ? 31.469 -33.844 2.359 1 86.56 407 GLU B O 1
ATOM 6762 N N . LYS B 1 408 ? 30.578 -35.625 1.381 1 88.19 408 LYS B N 1
ATOM 6763 C CA . LYS B 1 408 ? 30.656 -34.969 0.073 1 88.19 408 LYS B CA 1
ATOM 6764 C C . LYS B 1 408 ? 29.703 -33.781 -0 1 88.19 408 LYS B C 1
ATOM 6766 O O . LYS B 1 408 ? 30.062 -32.75 -0.557 1 88.19 408 LYS B O 1
ATOM 6771 N N . ILE B 1 409 ? 28.547 -34 0.536 1 88.94 409 ILE B N 1
ATOM 6772 C CA . ILE B 1 409 ? 27.578 -32.938 0.544 1 88.94 409 ILE B CA 1
ATOM 6773 C C . ILE B 1 409 ? 28.109 -31.75 1.353 1 88.94 409 ILE B C 1
ATOM 6775 O O . ILE B 1 409 ? 28.047 -30.594 0.907 1 88.94 409 ILE B O 1
ATOM 6779 N N . ILE B 1 410 ? 28.656 -32.031 2.471 1 91.31 410 ILE B N 1
ATOM 6780 C CA . ILE B 1 410 ? 29.188 -31.016 3.367 1 91.31 410 ILE B CA 1
ATOM 6781 C C . ILE B 1 410 ? 30.328 -30.266 2.691 1 91.31 410 ILE B C 1
ATOM 6783 O O . ILE B 1 410 ? 30.422 -29.047 2.756 1 91.31 410 ILE B O 1
ATOM 6787 N N . ASN B 1 411 ? 31.141 -31.016 2.043 1 92.56 411 ASN B N 1
ATOM 6788 C CA . ASN B 1 411 ? 32.281 -30.406 1.36 1 92.56 411 ASN B CA 1
ATOM 6789 C C . ASN B 1 411 ? 31.828 -29.516 0.208 1 92.56 411 ASN B C 1
ATOM 6791 O O . ASN B 1 411 ? 32.375 -28.438 -0.003 1 92.56 411 ASN B O 1
ATOM 6795 N N . THR B 1 412 ? 30.906 -30.031 -0.491 1 93.69 412 THR B N 1
ATOM 6796 C CA . THR B 1 412 ? 30.375 -29.234 -1.585 1 93.69 412 THR B CA 1
ATOM 6797 C C . THR B 1 412 ? 29.75 -27.938 -1.058 1 93.69 412 THR B C 1
ATOM 6799 O O . THR B 1 412 ? 29.938 -26.875 -1.644 1 93.69 412 THR B O 1
ATOM 6802 N N . CYS B 1 413 ? 29 -28.047 -0.01 1 94.56 413 CYS B N 1
ATOM 6803 C CA . CYS B 1 413 ? 28.391 -26.875 0.612 1 94.56 413 CYS B CA 1
ATOM 6804 C C . CYS B 1 413 ? 29.453 -25.906 1.101 1 94.56 413 CYS B C 1
ATOM 6806 O O . CYS B 1 413 ? 29.281 -24.688 1.01 1 94.56 413 CYS B O 1
ATOM 6808 N N . ARG B 1 414 ? 30.5 -26.453 1.597 1 95.56 414 ARG B N 1
ATOM 6809 C CA . ARG B 1 414 ? 31.594 -25.625 2.059 1 95.56 414 ARG B CA 1
ATOM 6810 C C . ARG B 1 414 ? 32.188 -24.812 0.91 1 95.56 414 ARG B C 1
ATOM 6812 O O . ARG B 1 414 ? 32.469 -23.625 1.063 1 95.56 414 ARG B O 1
ATOM 6819 N N . GLU B 1 415 ? 32.375 -25.438 -0.143 1 95.81 415 GLU B N 1
ATOM 6820 C CA . GLU B 1 415 ? 32.906 -24.75 -1.313 1 95.81 415 GLU B CA 1
ATOM 6821 C C . GLU B 1 415 ? 31.938 -23.656 -1.786 1 95.81 415 GLU B C 1
ATOM 6823 O O . GLU B 1 415 ? 32.375 -22.578 -2.176 1 95.81 415 GLU B O 1
ATOM 6828 N N . MET B 1 416 ? 30.688 -23.969 -1.755 1 95.31 416 MET B N 1
ATOM 6829 C CA . MET B 1 416 ? 29.672 -22.984 -2.107 1 95.31 416 MET B CA 1
ATOM 6830 C C . MET B 1 416 ? 29.734 -21.781 -1.159 1 95.31 416 MET B C 1
ATOM 6832 O O . MET B 1 416 ? 29.656 -20.641 -1.597 1 95.31 416 MET B O 1
ATOM 6836 N N . ALA B 1 417 ? 29.875 -22.062 0.082 1 96.31 417 ALA B N 1
ATOM 6837 C CA . ALA B 1 417 ? 29.938 -21.016 1.1 1 96.31 417 ALA B CA 1
ATOM 6838 C C . ALA B 1 417 ? 31.156 -20.125 0.898 1 96.31 417 ALA B C 1
ATOM 6840 O O . ALA B 1 417 ? 31.062 -18.906 1.015 1 96.31 417 ALA B O 1
ATOM 6841 N N . LYS B 1 418 ? 32.281 -20.75 0.601 1 96.56 418 LYS B N 1
ATOM 6842 C CA . LYS B 1 418 ? 33.5 -19.984 0.345 1 96.56 418 LYS B CA 1
ATOM 6843 C C . LYS B 1 418 ? 33.312 -19.016 -0.816 1 96.56 418 LYS B C 1
ATOM 6845 O O . LYS B 1 418 ? 33.75 -17.859 -0.742 1 96.56 418 LYS B O 1
ATOM 6850 N N . LYS B 1 419 ? 32.719 -19.5 -1.767 1 95.31 419 LYS B N 1
ATOM 6851 C CA . LYS B 1 419 ? 32.5 -18.688 -2.967 1 95.31 419 LYS B CA 1
ATOM 6852 C C . LYS B 1 419 ? 31.531 -17.562 -2.701 1 95.31 419 LYS B C 1
ATOM 6854 O O . LYS B 1 419 ? 31.719 -16.438 -3.184 1 95.31 419 LYS B O 1
ATOM 6859 N N . GLU B 1 420 ? 30.516 -17.797 -1.908 1 93.69 420 GLU B N 1
ATOM 6860 C CA . GLU B 1 420 ? 29.406 -16.875 -1.753 1 93.69 420 GLU B CA 1
ATOM 6861 C C . GLU B 1 420 ? 29.703 -15.812 -0.697 1 93.69 420 GLU B C 1
ATOM 6863 O O . GLU B 1 420 ? 29.344 -14.648 -0.858 1 93.69 420 GLU B O 1
ATOM 6868 N N . ILE B 1 421 ? 30.328 -16.188 0.428 1 93.88 421 ILE B N 1
ATOM 6869 C CA . ILE B 1 421 ? 30.422 -15.234 1.528 1 93.88 421 ILE B CA 1
ATOM 6870 C C . ILE B 1 421 ? 31.891 -15 1.886 1 93.88 421 ILE B C 1
ATOM 6872 O O . ILE B 1 421 ? 32.219 -14.039 2.578 1 93.88 421 ILE B O 1
ATOM 6876 N N . GLY B 1 422 ? 32.781 -15.797 1.438 1 93 422 GLY B N 1
ATOM 6877 C CA . GLY B 1 422 ? 34.188 -15.641 1.718 1 93 422 GLY B CA 1
ATOM 6878 C C . GLY B 1 422 ? 34.562 -15.922 3.164 1 93 422 GLY B C 1
ATOM 6879 O O . GLY B 1 422 ? 35.469 -16.672 3.445 1 93 422 GLY B O 1
ATOM 6880 N N . LYS B 1 423 ? 33.812 -15.25 4.031 1 94.56 423 LYS B N 1
ATOM 6881 C CA . LYS B 1 423 ? 34.031 -15.445 5.461 1 94.56 423 LYS B CA 1
ATOM 6882 C C . LYS B 1 423 ? 32.719 -15.32 6.234 1 94.56 423 LYS B C 1
ATOM 6884 O O . LYS B 1 423 ? 31.797 -14.602 5.816 1 94.56 423 LYS B O 1
ATOM 6889 N N . GLY B 1 424 ? 32.688 -16.125 7.277 1 95 424 GLY B N 1
ATOM 6890 C CA . GLY B 1 424 ? 31.531 -16 8.141 1 95 424 GLY B CA 1
ATOM 6891 C C . GLY B 1 424 ? 30.906 -17.344 8.492 1 95 424 GLY B C 1
ATOM 6892 O O . GLY B 1 424 ? 31.453 -18.391 8.164 1 95 424 GLY B O 1
ATOM 6893 N N . ILE B 1 425 ? 29.797 -17.297 9.211 1 96.56 425 ILE B N 1
ATOM 6894 C CA . ILE B 1 425 ? 29.078 -18.484 9.656 1 96.56 425 ILE B CA 1
ATOM 6895 C C . ILE B 1 425 ? 27.953 -18.797 8.664 1 96.56 425 ILE B C 1
ATOM 6897 O O . ILE B 1 425 ? 27.281 -17.891 8.172 1 96.56 425 ILE B O 1
ATOM 6901 N N . TYR B 1 426 ? 27.859 -20.016 8.312 1 96.88 426 TYR B N 1
ATOM 6902 C CA . TYR B 1 426 ? 26.734 -20.469 7.484 1 96.88 426 TYR B CA 1
ATOM 6903 C C . TYR B 1 426 ? 26.141 -21.75 8.039 1 96.88 426 TYR B C 1
ATOM 6905 O O . TYR B 1 426 ? 26.781 -22.438 8.836 1 96.88 426 TYR B O 1
ATOM 6913 N N . LEU B 1 427 ? 24.875 -21.984 7.672 1 97 427 LEU B N 1
ATOM 6914 C CA . LEU B 1 427 ? 24.125 -23.156 8.117 1 97 427 LEU B CA 1
ATOM 6915 C C . LEU B 1 427 ? 23.875 -24.109 6.957 1 97 427 LEU B C 1
ATOM 6917 O O . LEU B 1 427 ? 23.672 -23.672 5.82 1 97 427 LEU B O 1
ATOM 6921 N N . ILE B 1 428 ? 23.906 -25.406 7.289 1 95.31 428 ILE B N 1
ATOM 6922 C CA . ILE B 1 428 ? 23.5 -26.453 6.359 1 95.31 428 ILE B CA 1
ATOM 6923 C C . ILE B 1 428 ? 22.344 -27.25 6.965 1 95.31 428 ILE B C 1
ATOM 6925 O O . ILE B 1 428 ? 22.422 -27.672 8.125 1 95.31 428 ILE B O 1
ATOM 6929 N N . THR B 1 429 ? 21.297 -27.312 6.234 1 93.19 429 THR B N 1
ATOM 6930 C CA . THR B 1 429 ? 20.234 -28.234 6.645 1 93.19 429 THR B CA 1
ATOM 6931 C C . THR B 1 429 ? 20.234 -29.484 5.777 1 93.19 429 THR B C 1
ATOM 6933 O O . THR B 1 429 ? 20.406 -29.406 4.559 1 93.19 429 THR B O 1
ATOM 6936 N N . LEU B 1 430 ? 20.156 -30.656 6.398 1 87.31 430 LEU B N 1
ATOM 6937 C CA . LEU B 1 430 ? 20.234 -31.891 5.633 1 87.31 430 LEU B CA 1
ATOM 6938 C C . LEU B 1 430 ? 19.438 -33 6.316 1 87.31 430 LEU B C 1
ATOM 6940 O O . LEU B 1 430 ? 19.125 -32.906 7.504 1 87.31 430 LEU B O 1
ATOM 6944 N N . GLY B 1 431 ? 19 -33.844 5.34 1 83.06 431 GLY B N 1
ATOM 6945 C CA . GLY B 1 431 ? 18.453 -35.094 5.871 1 83.06 431 GLY B CA 1
ATOM 6946 C C . GLY B 1 431 ? 19.516 -36.125 6.148 1 83.06 431 GLY B C 1
ATOM 6947 O O . GLY B 1 431 ? 20.406 -36.344 5.336 1 83.06 431 GLY B O 1
ATOM 6948 N N . HIS B 1 432 ? 19.516 -36.75 7.34 1 76.69 432 HIS B N 1
ATOM 6949 C CA . HIS B 1 432 ? 20.422 -37.812 7.73 1 76.69 432 HIS B CA 1
ATOM 6950 C C . HIS B 1 432 ? 19.672 -39 8.289 1 76.69 432 HIS B C 1
ATOM 6952 O O . HIS B 1 432 ? 18.781 -38.844 9.117 1 76.69 432 HIS B O 1
ATOM 6958 N N . PRO B 1 433 ? 20.016 -40.156 7.895 1 71.62 433 PRO B N 1
ATOM 6959 C CA . PRO B 1 433 ? 21.062 -40.5 6.93 1 71.62 433 PRO B CA 1
ATOM 6960 C C . PRO B 1 433 ? 20.734 -40.062 5.508 1 71.62 433 PRO B C 1
ATOM 6962 O O . PRO B 1 433 ? 19.609 -39.625 5.238 1 71.62 433 PRO B O 1
ATOM 6965 N N . ILE B 1 434 ? 21.734 -40.156 4.754 1 66 434 ILE B N 1
ATOM 6966 C CA . ILE B 1 434 ? 21.594 -39.75 3.363 1 66 434 ILE B CA 1
ATOM 6967 C C . ILE B 1 434 ? 20.453 -40.5 2.709 1 66 434 ILE B C 1
ATOM 6969 O O . ILE B 1 434 ? 20.297 -41.719 2.912 1 66 434 ILE B O 1
ATOM 6973 N N . GLY B 1 435 ? 19.641 -39.812 2.076 1 59.59 435 GLY B N 1
ATOM 6974 C CA . GLY B 1 435 ? 18.469 -40.406 1.454 1 59.59 435 GLY B CA 1
ATOM 6975 C C . GLY B 1 435 ? 17.188 -40.125 2.203 1 59.59 435 GLY B C 1
ATOM 6976 O O . GLY B 1 435 ? 16.094 -40.344 1.675 1 59.59 435 GLY B O 1
ATOM 6977 N N . GLN B 1 436 ? 17.469 -39.781 3.334 1 62.78 436 GLN B N 1
ATOM 6978 C CA . GLN B 1 436 ? 16.281 -39.375 4.078 1 62.78 436 GLN B CA 1
ATOM 6979 C C . GLN B 1 436 ? 15.617 -38.156 3.426 1 62.78 436 GLN B C 1
ATOM 6981 O O . GLN B 1 436 ? 16.281 -37.188 3.125 1 62.78 436 GLN B O 1
ATOM 6986 N N . LYS B 1 437 ? 14.359 -38.406 3.176 1 65.38 437 LYS B N 1
ATOM 6987 C CA . LYS B 1 437 ? 13.633 -37.406 2.404 1 65.38 437 LYS B CA 1
ATOM 6988 C C . LYS B 1 437 ? 13.211 -36.219 3.285 1 65.38 437 LYS B C 1
ATOM 6990 O O . LYS B 1 437 ? 12.703 -35.219 2.789 1 65.38 437 LYS B O 1
ATOM 6995 N N . LYS B 1 438 ? 13.508 -36.438 4.605 1 76.94 438 LYS B N 1
ATOM 6996 C CA . LYS B 1 438 ? 13.117 -35.344 5.516 1 76.94 438 LYS B CA 1
ATOM 6997 C C . LYS B 1 438 ? 14.336 -34.75 6.203 1 76.94 438 LYS B C 1
ATOM 6999 O O . LYS B 1 438 ? 15.227 -35.469 6.656 1 76.94 438 LYS B O 1
ATOM 7004 N N . THR B 1 439 ? 14.414 -33.438 6.172 1 83.06 439 THR B N 1
ATOM 7005 C CA . THR B 1 439 ? 15.5 -32.719 6.836 1 83.06 439 THR B CA 1
ATOM 7006 C C . THR B 1 439 ? 15.391 -32.875 8.352 1 83.06 439 THR B C 1
ATOM 7008 O O . THR B 1 439 ? 14.328 -32.656 8.93 1 83.06 439 THR B O 1
ATOM 7011 N N . ASN B 1 440 ? 16.453 -33.344 8.984 1 85.25 440 ASN B N 1
ATOM 7012 C CA . ASN B 1 440 ? 16.406 -33.5 10.43 1 85.25 440 ASN B CA 1
ATOM 7013 C C . ASN B 1 440 ? 17.719 -33.094 11.078 1 85.25 440 ASN B C 1
ATOM 7015 O O . ASN B 1 440 ? 17.938 -33.312 12.266 1 85.25 440 ASN B O 1
ATOM 7019 N N . THR B 1 441 ? 18.562 -32.469 10.273 1 88.38 441 THR B N 1
ATOM 7020 C CA . THR B 1 441 ? 19.875 -32.094 10.781 1 88.38 441 THR B CA 1
ATOM 7021 C C . THR B 1 441 ? 20.234 -30.672 10.359 1 88.38 441 THR B C 1
ATOM 7023 O O . THR B 1 441 ? 19.984 -30.266 9.227 1 88.38 441 THR B O 1
ATOM 7026 N N . ILE B 1 442 ? 20.766 -29.891 11.297 1 93.38 442 ILE B N 1
ATOM 7027 C CA . ILE B 1 442 ? 21.359 -28.578 11.031 1 93.38 442 ILE B CA 1
ATOM 7028 C C . ILE B 1 442 ? 22.859 -28.625 11.367 1 93.38 442 ILE B C 1
ATOM 7030 O O . ILE B 1 442 ? 23.25 -29.094 12.438 1 93.38 442 ILE B O 1
ATOM 7034 N N . LYS B 1 443 ? 23.625 -28.266 10.484 1 94.38 443 LYS B N 1
ATOM 7035 C CA . LYS B 1 443 ? 25.047 -28.109 10.734 1 94.38 443 LYS B CA 1
ATOM 7036 C C . LYS B 1 443 ? 25.469 -26.641 10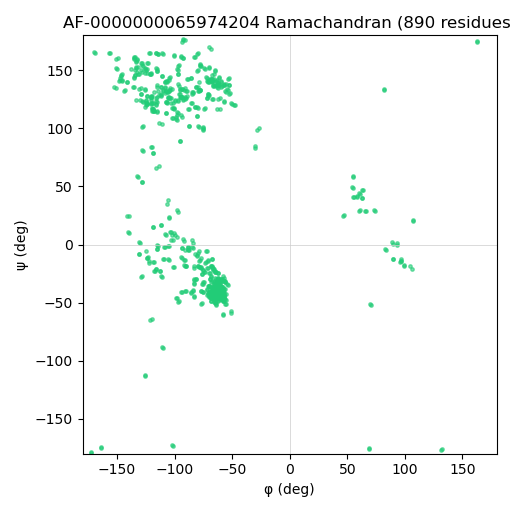.664 1 94.38 443 LYS B C 1
ATOM 7038 O O . LYS B 1 443 ? 25.109 -25.938 9.719 1 94.38 443 LYS B O 1
ATOM 7043 N N . VAL B 1 444 ? 26.172 -26.188 11.711 1 95.94 444 VAL B N 1
ATOM 7044 C CA . VAL B 1 444 ? 26.719 -24.844 11.773 1 95.94 444 VAL B CA 1
ATOM 7045 C C . VAL B 1 444 ? 28.203 -24.859 11.406 1 95.94 444 VAL B C 1
ATOM 7047 O O . VAL B 1 444 ? 28.984 -25.609 12.008 1 95.94 444 VAL B O 1
ATOM 7050 N N . GLU B 1 445 ? 28.5 -24.109 10.461 1 95.44 445 GLU B N 1
ATOM 7051 C CA . GLU B 1 445 ? 29.891 -24.078 10.008 1 95.44 445 GLU B CA 1
ATOM 7052 C C . GLU B 1 445 ? 30.391 -22.656 9.836 1 95.44 445 GLU B C 1
ATOM 7054 O O . GLU B 1 445 ? 29.594 -21.719 9.734 1 95.44 445 GLU B O 1
ATOM 7059 N N . SER B 1 446 ? 31.719 -22.453 9.852 1 94.81 446 SER B N 1
ATOM 7060 C CA . SER B 1 446 ? 32.344 -21.156 9.625 1 94.81 446 SER B CA 1
ATOM 7061 C C . SER B 1 446 ? 33.469 -21.266 8.594 1 94.81 446 SER B C 1
ATOM 7063 O O . SER B 1 446 ? 34.125 -22.297 8.492 1 94.81 446 SER B O 1
ATOM 7065 N N . ILE B 1 447 ? 33.594 -20.234 7.871 1 92.94 447 ILE B N 1
ATOM 7066 C CA . ILE B 1 447 ? 34.75 -20.094 6.977 1 92.94 447 ILE B CA 1
ATOM 7067 C C . ILE B 1 447 ? 35.688 -19 7.492 1 92.94 447 ILE B C 1
ATOM 7069 O O . ILE B 1 447 ? 35.25 -17.891 7.762 1 92.94 447 ILE B O 1
#

Solvent-accessible surface area (backbone atoms only — not comparable to full-atom values): 45319 Å² total; per-residue (Å²): 122,85,72,73,75,60,30,56,21,35,32,36,24,64,27,80,43,24,65,88,47,43,82,79,38,55,89,74,44,24,28,39,31,44,48,45,77,77,51,49,74,70,63,51,58,73,48,47,63,66,31,59,76,67,57,39,21,37,30,43,31,44,58,43,77,75,47,26,31,62,40,69,62,49,95,79,38,57,48,48,62,71,39,73,45,37,53,70,64,36,39,23,53,74,58,85,67,83,60,54,50,63,70,27,45,42,25,30,55,79,45,62,24,32,30,33,26,72,40,69,76,98,50,40,32,27,32,24,69,35,38,43,80,57,56,65,64,34,43,45,47,47,54,69,34,68,76,88,64,68,63,68,52,71,68,47,51,53,50,50,52,49,37,42,75,68,64,32,41,29,37,33,42,40,68,30,50,36,41,65,54,51,48,51,54,53,51,52,36,48,73,69,71,32,80,54,38,39,27,39,26,44,28,35,49,54,15,59,76,30,38,68,55,29,48,71,66,32,52,19,39,27,45,32,48,62,56,26,42,50,43,38,67,59,55,45,45,52,59,50,50,44,51,53,30,45,51,25,39,23,69,44,33,46,29,32,43,32,45,61,54,53,58,58,18,29,82,31,87,58,73,50,72,25,27,47,32,30,53,36,46,44,49,23,44,52,38,15,19,41,33,43,42,60,29,21,25,71,9,78,29,24,65,54,50,52,50,49,52,50,51,29,36,26,50,36,52,74,42,31,83,79,67,30,64,83,64,66,63,70,70,80,45,69,51,50,52,49,42,53,50,51,51,52,47,36,70,74,61,61,35,55,33,38,38,26,60,35,66,80,39,59,68,48,44,44,48,36,46,66,58,63,89,41,47,33,35,29,37,15,61,34,69,66,33,34,26,49,38,34,47,38,30,46,45,44,53,40,82,34,79,83,70,89,42,68,67,56,51,53,51,52,51,49,53,51,46,45,73,72,56,61,56,46,35,32,37,36,41,33,31,71,59,75,80,43,90,54,52,76,41,76,44,82,46,74,86,123,84,71,72,73,60,31,54,19,35,32,37,24,66,26,80,44,24,63,87,47,43,82,78,40,56,89,71,45,25,28,39,32,44,48,45,75,78,49,49,73,70,62,51,58,75,48,47,62,66,30,58,75,66,56,39,22,38,32,42,30,43,57,45,76,74,48,25,30,59,40,69,65,49,94,80,38,57,47,48,61,70,39,74,44,37,52,71,65,36,38,23,54,73,56,87,66,83,60,55,48,64,70,27,46,42,24,31,57,79,46,62,23,32,31,33,26,71,40,68,76,98,50,40,33,27,32,23,70,34,39,42,78,57,58,65,63,33,43,45,45,47,53,69,36,69,77,88,64,68,62,67,52,72,69,46,50,54,50,50,52,50,37,42,75,67,64,32,42,30,36,33,42,37,67,32,51,37,40,65,54,51,48,51,53,53,50,52,38,48,73,70,70,31,82,54,39,41,28,39,26,44,27,34,50,54,15,59,74,31,39,67,55,30,50,72,67,32,52,18,38,27,44,31,47,61,56,26,42,50,42,39,66,58,59,46,46,52,58,51,49,45,51,52,30,46,52,25,38,23,71,44,32,46,29,32,43,32,47,60,52,53,58,59,19,28,84,31,87,58,72,51,70,25,27,47,32,30,52,38,48,44,48,24,45,51,37,15,20,41,32,43,41,63,29,20,25,72,9,78,30,26,66,54,50,51,50,49,52,49,52,28,36,26,51,36,51,74,41,30,82,79,66,29,62,82,64,64,63,70,71,81,46,66,51,50,51,49,42,52,50,50,50,53,47,38,70,73,63,61,35,55,34,38,37,27,60,34,66,79,39,60,68,50,43,44,47,36,46,66,59,63,88,42,47,32,37,29,37,14,64,35,68,66,33,34,24,50,36,37,49,37,28,44,43,44,53,38,83,34,79,85,69,88,42,66,66,56,50,53,50,52,49,48,53,50,44,45,72,73,57,59,54,47,33,31,37,34,40,33,30,72,60,71,79,41,92,54,52,76,41,77,44,81,46,73,87

Nearest PDB structures (foldseek):
  5wsa-assembly1_A  TM=9.021E-01  e=6.280E-46  Mycobacterium tuberculosis H37Rv
  7ueh-assembly2_A  TM=9.242E-01  e=2.844E-44  Zymomonas mobilis
  7oo1-assembly1_A  TM=9.232E-01  e=6.596E-44  Pseudomonas aeruginosa PAO1
  3eoe-assembly1_C  TM=8.921E-01  e=3.319E-40  Toxoplasma gondii
  6k0k-assembly2_C  TM=8.587E-01  e=8.403E-33  Escherichia coli

Radius of gyration: 29.67 Å; Cα contacts (8 Å, |Δi|>4): 2014; chains: 2; bounding box: 74×79×72 Å

InterPro domains:
  IPR001697 Pyruvate kinase [PR01050] (54-70)
  IPR001697 Pyruvate kinase [PR01050] (168-182)
  IPR001697 Pyruvate kinase [PR01050] (198-224)
  IPR001697 Pyruvate kinase [PR01050] (225-249)
  IPR001697 Pyruvate kinase [PR01050] (250-274)
  IPR001697 Pyruvate kinase [PR01050] (275-293)
  IPR001697 Pyruvate kinase [PR01050] (294-310)
  IPR001697 Pyruvate kinase [PTHR11817] (5-419)
  IPR001697 Pyruvate kinase [TIGR01064] (6-447)
  IPR011037 Pyruvate kinase-like, insert domain superfamily [SSF50800] (66-149)
  IPR015793 Pyruvate kinase, barrel [PF00224] (5-306)
  IPR015795 Pyruvate kinase, C-terminal [PF02887] (338-444)
  IPR015806 Pyruvate kinase, insert domain superfamily [G3DSA:2.40.33.10] (65-150)
  IPR015813 Pyruvate/Phosphoenolpyruvate kinase-like domain superfamily [SSF51621] (3-320)
  IPR018209 Pyruvate kinase, active site [PS00110] (196-208)
  IPR036918 Pyruvate kinase, C-terminal domain superfamily [G3DSA:3.40.1380.20] (310-447)
  IPR036918 Pyruvate kinase, C-terminal domain superfamily [SSF52935] (304-446)
  IPR040442 Pyruvate kinase-like domain superfamily [G3DSA:3.20.20.60] (8-309)

Secondary structure (DSSP, 8-state):
---PPP-SEEEEE-STTTGGGHHHHTTT-SEEEEETTT--HHHHHHHHHHHHHTT-EEEEE-----EEEEEE--SSSEE-TT-EEEETTTEEESS--TT--TT-EEEETTTTEEEEEEEESSSEEEEEEE-EE--TT-EEE-TTS---S-SS-HHHHHHHHHHHHTT-SEEEETT--SHHHHHHHHHHHHHTT---EEEEEE-SHHHHHTHHHHHHH-SEEEEEHHHHHHHS-GGGHHHHHHHHHHHHHHTT-EEEEESSSSGGGGT-SS--HHHHHHHHHHHHTT-SEEEESHHHHT-S-HHHHHHHHHHHHHHHHHTHHHHSPPP-----SHHHHHHHHHHHHHHHHT--EEE---SSSHHHHHHHTT--SSEEEEEES-HHHHHHGGGSTTEEEEE----S-HHHHHHHHHHHHHHHHSSSEEEEEE-SSTT-SS--EEEEEE-/---PPP-SEEEEE-STTTGGGHHHHTTT-SEEEEETTT--HHHHHHHHHHHHHTT-EEEEE-----EEEEEE--SSSEE-TT-EEEETTTEEESS--TT--TT-EEEETTTTEEEEEEEESSSEEEEEEE-EE--TT-EEE-TTS---S-SS-HHHHHHHHHHHHTT-SEEEETT--SHHHHHHHHHHHHHTT---EEEEEE-SHHHHHTHHHHHHH-SEEEEEHHHHHHHS-GGGHHHHHHHHHHHHHHHT-EEEEESSSSGGGGT-SS--HHHHHHHHHHHHTT-SEEEE-HHHHT-S-HHHHHHHHHHHHHHHHHTHHHHSPPP-----SHHHHHHHHHHHHHHHHT--EEE---SSSHHHHHHHTT--SSEEEEEES-HHHHHHGGGSTTEEEEE----S-HHHHHHHHHHHHHHHHSSSEEEEEE-SSTT-SS--EEEEEE-

Sequence (894 aa):
MVGMMRKTKILVTLGPSLENKLDKAINLIDGVRFNMSHATTDYCEKFLNILEKNNIAKVMDLKGIKIRIKEVKLKNKILKMGEKVVIGEDIKLNYNIDTIEEGHFILINDGKIKLRVVEKTDKIIAVVEVGGEIKEGMGVNLPDTRIELPIIDETDLKNIKFAVEKDFEYIALSFVRNKEDVKELKDIISEYKGDCEVISKIETKEGLKNIKEIARESDGVMVARGDLGVEVPIENIPIEQKNILRIANRYGILSITATQILDSMINNPFPTRAEVTDIANAIYDGTDCLMLSNETTIGKYPIEAIKVLNKVAKVADEHYEEFGDRVCLEVESIDEGLVYAVYELYKKLNTKLVITPTYSGRTAKLISKLRINSKIIAPTPNIRTLKRLRLVWGVESCLMEEFDDMEKIINTCREMAKKEIGKGIYLITLGHPIGQKKTNTIKVESIMVGMMRKTKILVTLGPSLENKLDKAINLIDGVRFNMSHATTDYCEKFLNILEKNNIAKVMDLKGIKIRIKEVKLKNKILKMGEKVVIGEDIKLNYNIDTIEEGHFILINDGKIKLRVVEKTDKIIAVVEVGGEIKEGMGVNLPDTRIELPIIDETDLKNIKFAVEKDFEYIALSFVRNKEDVKELKDIISEYKGDCEVISKIETKEGLKNIKEIARESDGVMVARGDLGVEVPIENIPIEQKNILRIANRYGILSITATQILDSMINNPFPTRAEVTDIANAIYDGTDCLMLSNETTIGKYPIEAIKVLNKVAKVADEHYEEFGDRVCLEVESIDEGLVYAVYELYKKLNTKLVITPTYSGRTAKLISKLRINSKIIAPTPNIRTLKRLRLVWGVESCLMEEFDDMEKIINTCREMAKKEIGKGIYLITLGHPIGQKKTNTIKVESI

Organism: Methanocaldococcus jannaschii (strain ATCC 43067 / DSM 2661 / JAL-1 / JCM 10045 / NBRC 100440) (NCBI:txid243232)

Foldseek 3Di:
DPQQAFQFAAEEEAADQCVVPVVVCLVLHQAYEYEPVPDDLVRVVVCLVVCVVSLHAYEYEDPWDFKWWADAQDDQQKADAFDKDWEPPRTDIPDDQLQDDAQWWKAWQLRQWIWGFHDDDVITMIGTHHMGHHDGGITIDTQPGDDPDQRADPSNLVVLLSCQVSLHQAYEGPPDQALVNLVVSVVSCVVSVGDHFYEYEQQHNNCLVHLLRNLLNGQHYE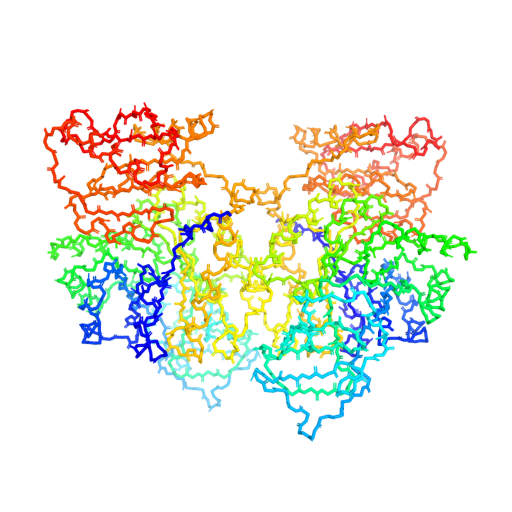DDLSNNCSNDPVVCSVVSLLVNQQSNLQALHAYEYEDDLAVVQLEPLDGDPVSLVVLLVSVLSQHRYYYHYSCNHRRNHNSSVSVSSSVSSSVSLVCSVPRHDAHHHPDDDLLLVVLVVVVVCCVPFVAQEEEEAAAQCRSVSNNLSRSRSHAYEYEYCDSSSQSNCSSGGRYHYDYDDQDQDPVVVVVVVVVVCCVPPVWGKYKYWDDPPRPPNGTNDIDIDTD/DPQQAFQFAAEEEAADQCPVPVVVCLVLHQAYEYEVVPDDLVRVVVCLVVCVVSLHAYEYEDPWDFKWWADAQDDQQKADAFDKDWEPPRTDIPDDQLQDDAQWWKAWQLRQWIWGFHDDDPITMIGTHHMGHHDGGITIDTQPGDDPDQRADPSNLVVLLSCQVSQHQAYEGPPDQALVNLVVSVVSCVVSVGDHFYEYEQQHNNCLVHLLRNLLNGQHYEDDLSNNCSNDPVVCSVVSLLVNQQSNLQALHAYEYEDDLAVVQLEPLDGDPVSLVVLLVSVLSQHRYYYHYSCNHRRNHNSSVSVSSSVSSSVSLVCSVPRHDAHHHDDDDLLLVVLVVVVVCCVPFVAQEEEEAAAQCRSVSNNLSRSRSHAYEYEYCDSSSQSNCSSGGRYHYDYDDQDQDPVVVVVVVVVVCCVPPVWGKYKYWDDPPRPPNGTNDIDIDTD

pLDDT: mean 93.89, std 7.33, range [28.12, 98.88]